Protein AF-0000000082296885 (afdb_homodimer)

Sequence (792 aa):
MKFSASTLLAILAAFSQAEAFTTPRATVQRISTTSLDITTLDEWQLLDNGSVVGSVRNHPTLADGDIITTSPLSRPDTARSNNLVATLTGSQYKLGRPMGVAGGAAPVEEPGFGRSTFVKTVGTTSLFAGGVALGVELGGIGKSEMTIPEAKIAVAFPGALSNTELMKRLEERLGPYGYGTNSLVATSLCCDEVNRPLEKALAKQYDEPFVMGGLAGFPFGGVTSFGAMAHHIPDGGSCLVVYGPHVGVDSMGSVGTVNRRGRAKGGSCCGSAAAALGKIRKGAMVPKGDGSAPPMIDSIDAQQAYVEANLAPYAERLLAADDRNIELPYALYDAQKQMMDGIVAKGASAMEGNGYIAMLGGIQINTPDGISDYFLPLSFDLRNNQGKIVKSLLWAMKFSASTLLAILAAFSQAEAFTTPRATVQRISTTSLDITTLDEWQLLDNGSVVGSVRNHPTLADGDIITTSPLSRPDTARSNNLVATLTGSQYKLGRPMGVAGGAAPVEEPGFGRSTFVKTVGTTSLFAGGVALGVELGGIGKSEMTIPEAKIAVAFPGALSNTELMKRLEERLGPYGYGTNSLVATSLCCDEVNRPLEKALAKQYDEPFVMGGLAGFPFGGVTSFGAMAHHIPDGGSCLVVYGPHVGVDSMGSVGTVNRRGRAKGGSCCGSAAAALGKIRKGAMVPKGDGSAPPMIDSIDAQQAYVEANLAPYAERLLAADDRNIELPYALYDAQKQMMDGIVAKGASAMEGNGYIAMLGGIQINTPDGISDYFLPLSFDLRNNQGKIVKSLLWA

Organism: NCBI:txid303405

Solvent-accessible surface area (backbone atoms only — not comparable to full-atom values): 43830 Å² total; per-residue (Å²): 142,80,89,86,82,87,71,92,76,76,84,75,75,75,87,63,84,73,77,80,76,78,71,79,80,71,76,72,72,74,67,74,69,67,73,67,64,54,29,25,25,31,54,25,44,81,40,91,75,25,17,40,34,17,25,29,34,60,34,95,81,49,57,67,64,38,45,36,66,50,60,31,31,67,53,49,85,42,53,86,78,34,48,69,41,41,23,67,73,65,50,62,34,29,48,54,56,57,60,72,85,77,82,80,86,65,81,76,68,74,73,68,86,59,82,71,65,71,47,67,54,73,78,71,78,66,79,70,69,78,71,76,70,75,74,73,79,70,70,91,66,87,73,82,79,76,50,58,31,56,53,38,42,54,69,76,41,70,78,48,27,42,54,68,56,44,52,52,49,49,50,66,66,35,41,87,76,63,55,36,86,42,28,35,33,32,30,16,37,38,26,52,35,82,52,45,62,59,53,50,55,46,23,72,69,46,29,62,46,30,42,37,20,24,68,56,9,35,54,57,30,25,33,58,44,46,28,50,52,33,64,56,34,14,70,67,19,27,36,40,35,42,35,24,17,55,39,11,26,12,78,86,38,44,64,36,23,27,56,44,74,64,34,90,41,54,43,65,47,42,52,61,50,50,51,39,50,51,36,46,74,70,58,71,45,56,79,65,83,70,74,68,70,74,73,78,60,56,80,56,36,36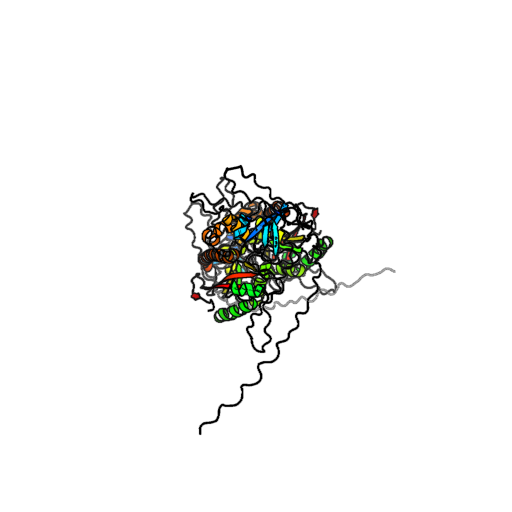,44,58,51,48,53,36,61,57,46,34,86,44,39,66,62,46,70,68,39,89,49,43,55,69,44,45,45,55,53,47,28,55,44,40,50,55,50,48,53,53,29,37,56,70,19,22,66,48,35,61,63,83,23,40,40,35,39,38,33,27,39,37,34,37,42,28,89,95,46,77,38,32,36,29,74,75,44,27,37,32,18,40,38,69,42,46,78,76,43,77,64,60,81,133,138,85,83,82,88,77,81,87,76,77,88,77,78,76,91,66,82,74,78,80,77,80,72,78,80,74,78,73,73,75,69,76,70,67,74,69,67,55,28,25,25,32,55,25,43,80,39,92,75,26,17,40,34,17,25,29,36,62,34,95,82,50,57,68,62,40,51,41,69,49,63,31,31,68,52,49,86,40,53,85,78,33,47,68,41,40,23,68,75,65,51,59,32,29,50,54,55,58,59,73,84,79,80,79,88,67,82,77,67,75,74,70,88,60,80,72,72,71,54,71,55,72,79,70,79,68,77,69,68,77,71,76,70,76,74,71,77,70,72,90,66,87,73,82,80,76,49,57,31,56,52,39,41,55,68,76,41,68,80,49,26,43,54,68,56,44,54,52,50,47,49,66,67,35,41,88,74,61,56,36,87,41,28,35,32,32,31,16,37,38,28,53,36,83,52,46,64,60,53,50,53,47,24,71,67,47,31,62,46,30,42,37,18,24,69,54,10,34,57,55,30,25,33,58,44,45,28,51,52,31,64,57,35,13,69,66,19,27,36,41,38,41,34,26,16,54,39,11,26,12,78,84,38,44,62,36,23,27,58,45,75,65,33,91,43,54,43,64,46,41,52,62,50,51,51,38,50,50,38,44,74,69,57,70,45,58,78,66,84,71,73,66,72,75,73,77,60,56,81,56,38,35,44,58,51,47,52,37,61,58,45,34,86,42,41,64,61,48,70,69,38,89,51,44,56,67,44,45,45,54,51,48,27,53,43,41,49,55,49,48,53,53,30,37,56,71,19,23,65,47,34,63,62,83,23,42,39,34,39,39,32,28,39,37,35,38,43,27,89,93,46,76,38,32,35,30,74,74,45,27,38,32,17,40,37,67,42,46,78,76,44,78,64,58,80,132

Nearest PDB structures (foldseek):
  6kfs-assembly1_A-2  TM=9.524E-01  e=2.035E-34  Phaeodactylum tricornutum
  5b5y-assembly1_A  TM=9.668E-01  e=9.102E-31  Phaeodactylum tricornutum
  5b5z-assembly1_B  TM=9.695E-01  e=5.971E-30  Phaeodactylum tricornutum
  5b60-assembly1_A-2  TM=9.592E-01  e=1.385E-25  Phaeodactylum tricornutum
  5b5x-assembly1_A-2  TM=8.358E-01  e=2.061E-12  Chlamydomonas reinhardtii

Structure (mmCIF, N/CA/C/O backbone):
data_AF-0000000082296885-model_v1
#
loop_
_entity.id
_entity.type
_entity.pdbx_description
1 polymer 'Limiting CO2-inducible protein B/C beta carbonyic anhydrase domain-containing protein'
#
loop_
_atom_site.group_PDB
_atom_site.id
_atom_site.type_symbol
_atom_site.label_atom_id
_atom_site.label_alt_id
_atom_site.label_comp_id
_atom_site.label_asym_id
_atom_site.label_entity_id
_atom_site.label_seq_id
_atom_site.pdbx_PDB_ins_code
_atom_site.Cartn_x
_atom_site.Cartn_y
_atom_site.Cartn_z
_atom_site.occupancy
_atom_site.B_iso_or_equiv
_atom_site.auth_seq_id
_atom_site.auth_comp_id
_atom_site.auth_asym_id
_atom_site.auth_atom_id
_atom_site.pdbx_PDB_model_num
ATOM 1 N N . MET A 1 1 ? -16.531 59.125 74.75 1 18.86 1 MET A N 1
ATOM 2 C CA . MET A 1 1 ? -15.195 59.188 75.375 1 18.86 1 MET A CA 1
ATOM 3 C C . MET A 1 1 ? -14.133 59.344 74.25 1 18.86 1 MET A C 1
ATOM 5 O O . MET A 1 1 ? -14.016 58.5 73.375 1 18.86 1 MET A O 1
ATOM 9 N N . LYS A 1 2 ? -13.547 60.531 74 1 19.89 2 LYS A N 1
ATOM 10 C CA . LYS A 1 2 ? -13.078 61.312 72.812 1 19.89 2 LYS A CA 1
ATOM 11 C C . LYS A 1 2 ? -11.773 60.75 72.25 1 19.89 2 LYS A C 1
ATOM 13 O O . LYS A 1 2 ? -11.648 60.562 71.062 1 19.89 2 LYS A O 1
ATOM 18 N N . PHE A 1 3 ? -10.648 60.875 73 1 20.33 3 PHE A N 1
ATOM 19 C CA . PHE A 1 3 ? -9.586 61.688 72.438 1 20.33 3 PHE A CA 1
ATOM 20 C C . PHE A 1 3 ? -8.773 60.875 71.438 1 20.33 3 PHE A C 1
ATOM 22 O O . PHE A 1 3 ? -8.938 59.656 71.312 1 20.33 3 PHE A O 1
ATOM 29 N N . SER A 1 4 ? -7.258 60.906 71.438 1 21.97 4 SER A N 1
ATOM 30 C CA . SER A 1 4 ? -6.098 61.531 70.75 1 21.97 4 SER A CA 1
ATOM 31 C C . SER A 1 4 ? -5.227 60.469 70.062 1 21.97 4 SER A C 1
ATOM 33 O O . SER A 1 4 ? -4.797 59.5 70.688 1 21.97 4 SER A O 1
ATOM 35 N N . ALA A 1 5 ? -5.25 60.25 68.688 1 25.22 5 ALA A N 1
ATOM 36 C CA . ALA A 1 5 ? -4.945 59.406 67.562 1 25.22 5 ALA A CA 1
ATOM 37 C C . ALA A 1 5 ? -3.443 59.344 67.312 1 25.22 5 ALA A C 1
ATOM 39 O O . ALA A 1 5 ? -3.012 59.188 66.188 1 25.22 5 ALA A O 1
ATOM 40 N N . SER A 1 6 ? -2.529 59.812 68.25 1 25.83 6 SER A N 1
ATOM 41 C CA . SER A 1 6 ? -1.176 60.281 68 1 25.83 6 SER A CA 1
ATOM 42 C C . SER A 1 6 ? -0.284 59.125 67.5 1 25.83 6 SER A C 1
ATOM 44 O O . SER A 1 6 ? 0.316 58.406 68.312 1 25.83 6 SER A O 1
ATOM 46 N N . THR A 1 7 ? -0.708 58.125 66.562 1 21.2 7 THR A N 1
ATOM 47 C CA . THR A 1 7 ? -0.21 56.812 66.25 1 21.2 7 THR A CA 1
ATOM 48 C C . THR A 1 7 ? 1.223 56.875 65.688 1 21.2 7 THR A C 1
ATOM 50 O O . THR A 1 7 ? 1.697 57.938 65.312 1 21.2 7 THR A O 1
ATOM 53 N N . LEU A 1 8 ? 1.857 55.906 64.688 1 20.98 8 LEU A N 1
ATOM 54 C CA . LEU A 1 8 ? 2.865 54.875 64.5 1 20.98 8 LEU A CA 1
ATOM 55 C C . LEU A 1 8 ? 3.963 55.375 63.562 1 20.98 8 LEU A C 1
ATOM 57 O O . LEU A 1 8 ? 4.316 54.688 62.594 1 20.98 8 LEU A O 1
ATOM 61 N N . LEU A 1 9 ? 4.234 56.719 63.312 1 20.3 9 LEU A N 1
ATOM 62 C CA . LEU A 1 9 ? 4.848 57.219 62.094 1 20.3 9 LEU A CA 1
ATOM 63 C C . LEU A 1 9 ? 6.344 56.938 62.062 1 20.3 9 LEU A C 1
ATOM 65 O O . LEU A 1 9 ? 6.961 56.906 61 1 20.3 9 LEU A O 1
ATOM 69 N N . ALA A 1 10 ? 7.066 56.781 63.156 1 20.98 10 ALA A N 1
ATOM 70 C CA . ALA A 1 10 ? 8.367 57.438 63.25 1 20.98 10 ALA A CA 1
ATOM 71 C C . ALA A 1 10 ? 9.43 56.656 62.469 1 20.98 10 ALA A C 1
ATOM 73 O O . ALA A 1 10 ? 10.477 57.188 62.125 1 20.98 10 ALA A O 1
ATOM 74 N N . ILE A 1 11 ? 9.383 55.344 62.125 1 20.52 11 ILE A N 1
ATOM 75 C CA . ILE A 1 11 ? 10.633 54.594 62.281 1 20.52 11 ILE A CA 1
ATOM 76 C C . ILE A 1 11 ? 11.531 54.844 61.062 1 20.52 11 ILE A C 1
ATOM 78 O O . ILE A 1 11 ? 12.484 54.094 60.844 1 20.52 11 ILE A O 1
ATOM 82 N N . LEU A 1 12 ? 11.273 55.719 60 1 20.73 12 LEU A N 1
ATOM 83 C CA . LEU A 1 12 ? 11.758 55.438 58.656 1 20.73 12 LEU A CA 1
ATOM 84 C C . LEU A 1 12 ? 13.242 55.781 58.531 1 20.73 12 LEU A C 1
ATOM 86 O O . LEU A 1 12 ? 13.836 55.594 57.469 1 20.73 12 LEU A O 1
ATOM 90 N N . ALA A 1 13 ? 13.914 56.562 59.344 1 21.05 13 ALA A N 1
ATOM 91 C CA . ALA A 1 13 ? 14.906 57.5 58.812 1 21.05 13 ALA A CA 1
ATOM 92 C C . ALA A 1 13 ? 16.203 56.781 58.5 1 21.05 13 ALA A C 1
ATOM 94 O O . ALA A 1 13 ? 16.984 57.25 57.656 1 21.05 13 ALA A O 1
ATOM 95 N N . ALA A 1 14 ? 16.688 55.812 59.25 1 21.61 14 ALA A N 1
ATOM 96 C CA . ALA A 1 14 ? 18.109 55.938 59.562 1 21.61 14 ALA A CA 1
ATOM 97 C C . ALA A 1 14 ? 18.969 55.5 58.375 1 21.61 14 ALA A C 1
ATOM 99 O O . ALA A 1 14 ? 20.156 55.812 58.312 1 21.61 14 ALA A O 1
ATOM 100 N N . PHE A 1 15 ? 18.688 54.438 57.5 1 23.14 15 PHE A N 1
ATOM 101 C CA . PHE A 1 15 ? 19.734 53.531 57.094 1 23.14 15 PHE A CA 1
ATOM 102 C C . PHE A 1 15 ? 20.562 54.094 55.969 1 23.14 15 PHE A C 1
ATOM 104 O O . PHE A 1 15 ? 20.359 53.75 54.812 1 23.14 15 PHE A O 1
ATOM 111 N N . SER A 1 16 ? 20.891 55.375 55.812 1 21.56 16 SER A N 1
ATOM 112 C CA . SER A 1 16 ? 21.328 55.938 54.562 1 21.56 16 SER A CA 1
ATOM 113 C C . SER A 1 16 ? 22.75 55.5 54.219 1 21.56 16 SER A C 1
ATOM 115 O O . SER A 1 16 ? 23.281 55.938 53.188 1 21.56 16 SER A O 1
ATOM 117 N N . GLN A 1 17 ? 23.625 55.188 55.125 1 23.73 17 GLN A N 1
ATOM 118 C CA . GLN A 1 17 ? 25 55.531 54.781 1 23.73 17 GLN A CA 1
ATOM 119 C C . GLN A 1 17 ? 25.547 54.594 53.688 1 23.73 17 GLN A C 1
ATOM 121 O O . GLN A 1 17 ? 25.828 53.438 53.969 1 23.73 17 GLN A O 1
ATOM 126 N N . ALA A 1 18 ? 25.078 54.469 52.531 1 22.27 18 ALA A N 1
ATOM 127 C CA . ALA A 1 18 ? 25.453 53.5 51.5 1 22.27 18 ALA A CA 1
ATOM 128 C C . ALA A 1 18 ? 26.875 53.75 50.969 1 22.27 18 ALA A C 1
ATOM 130 O O . ALA A 1 18 ? 27.156 54.781 50.375 1 22.27 18 ALA A O 1
ATOM 131 N N . GLU A 1 19 ? 27.891 53.438 51.719 1 22.36 19 GLU A N 1
ATOM 132 C CA . GLU A 1 19 ? 29.281 53.656 51.344 1 22.36 19 GLU A CA 1
ATOM 133 C C . GLU A 1 19 ? 29.562 53.125 49.938 1 22.36 19 GLU A C 1
ATOM 135 O O . GLU A 1 19 ? 29.047 52.094 49.562 1 22.36 19 GLU A O 1
ATOM 140 N N . ALA A 1 20 ? 30.094 53.938 49.062 1 24.02 20 ALA A N 1
ATOM 141 C CA . ALA A 1 20 ? 30.422 53.906 47.625 1 24.02 20 ALA A CA 1
ATOM 142 C C . ALA A 1 20 ? 31.516 52.906 47.312 1 24.02 20 ALA A C 1
ATOM 144 O O . ALA A 1 20 ? 32.656 53.062 47.75 1 24.02 20 ALA A O 1
ATOM 145 N N . PHE A 1 21 ? 31.406 51.625 47.625 1 24.3 21 PHE A N 1
ATOM 146 C CA . PHE A 1 21 ? 32.469 50.656 47.406 1 24.3 21 PHE A CA 1
ATOM 147 C C . PHE A 1 21 ? 33.031 50.781 46 1 24.3 21 PHE A C 1
ATOM 149 O O . PHE A 1 21 ? 32.281 50.875 45.031 1 24.3 21 PHE A O 1
ATOM 156 N N . THR A 1 22 ? 34.156 51.375 45.844 1 24.72 22 THR A N 1
ATOM 157 C CA . THR A 1 22 ? 34.938 51.688 44.625 1 24.72 22 THR A CA 1
ATOM 158 C C . THR A 1 22 ? 35.281 50.375 43.875 1 24.72 22 THR A C 1
ATOM 160 O O . THR A 1 22 ? 35.906 49.5 44.438 1 24.72 22 THR A O 1
ATOM 163 N N . THR A 1 23 ? 34.5 49.781 43.156 1 24.16 23 THR A N 1
ATOM 164 C CA . THR A 1 23 ? 34.625 48.5 42.469 1 24.16 23 THR A CA 1
ATOM 165 C C . THR A 1 23 ? 35.844 48.5 41.562 1 24.16 23 THR A C 1
ATOM 167 O O . THR A 1 23 ? 36.031 49.438 40.781 1 24.16 23 THR A O 1
ATOM 170 N N . PRO A 1 24 ? 36.938 47.875 41.906 1 27.69 24 PRO A N 1
ATOM 171 C CA . PRO A 1 24 ? 38.156 47.875 41.062 1 27.69 24 PRO A CA 1
ATOM 172 C C . PRO A 1 24 ? 37.875 47.625 39.594 1 27.69 24 PRO A C 1
ATOM 174 O O . PRO A 1 24 ? 36.906 46.938 39.25 1 27.69 24 PRO A O 1
ATOM 177 N N . ARG A 1 25 ? 38.312 48.438 38.719 1 28.8 25 ARG A N 1
ATOM 178 C CA . ARG A 1 25 ? 38.156 48.438 37.25 1 28.8 25 ARG A CA 1
ATOM 179 C C . ARG A 1 25 ? 38.719 47.156 36.656 1 28.8 25 ARG A C 1
ATOM 181 O O . ARG A 1 25 ? 39.938 46.938 36.688 1 28.8 25 ARG A O 1
ATOM 188 N N . ALA A 1 26 ? 38.281 46.031 36.938 1 27.31 26 ALA A N 1
ATOM 189 C CA . ALA A 1 26 ? 38.812 44.844 36.312 1 27.31 26 ALA A CA 1
ATOM 190 C C . ALA A 1 26 ? 39.031 45.062 34.812 1 27.31 26 ALA A C 1
ATOM 192 O O . ALA A 1 26 ? 38.188 45.625 34.125 1 27.31 26 ALA A O 1
ATOM 193 N N . THR A 1 27 ? 40.219 45.312 34.406 1 26.47 27 THR A N 1
ATOM 194 C CA . THR A 1 27 ? 40.656 45.406 33.031 1 26.47 27 THR A CA 1
ATOM 195 C C . THR A 1 27 ? 40.062 44.25 32.219 1 26.47 27 THR A C 1
ATOM 197 O O . THR A 1 27 ? 40.344 43.094 32.469 1 26.47 27 THR A O 1
ATOM 200 N N . VAL A 1 28 ? 38.906 44.312 31.797 1 25.75 28 VAL A N 1
ATOM 201 C CA . VAL A 1 28 ? 38.312 43.312 30.891 1 25.75 28 VAL A CA 1
ATOM 202 C C . VAL A 1 28 ? 39.219 43.094 29.688 1 25.75 28 VAL A C 1
ATOM 204 O O . VAL A 1 28 ? 39.438 44.031 28.891 1 25.75 28 VAL A O 1
ATOM 207 N N . GLN A 1 29 ? 40.281 42.438 29.859 1 26.44 29 GLN A N 1
ATOM 208 C CA . GLN A 1 29 ? 41 42.031 28.641 1 26.44 29 GLN A CA 1
ATOM 209 C C . GLN A 1 29 ? 40.031 41.625 27.547 1 26.44 29 GLN A C 1
ATOM 211 O O . GLN A 1 29 ? 39.125 40.812 27.781 1 26.44 29 GLN A O 1
ATOM 216 N N . ARG A 1 30 ? 39.812 42.5 26.609 1 26.69 30 ARG A N 1
ATOM 217 C CA . ARG A 1 30 ? 39.062 42.281 25.375 1 26.69 30 ARG A CA 1
ATOM 218 C C . ARG A 1 30 ? 39.438 40.938 24.75 1 26.69 30 ARG A C 1
ATOM 220 O O . ARG A 1 30 ? 40.562 40.688 24.359 1 26.69 30 ARG A O 1
ATOM 227 N N . ILE A 1 31 ? 39.062 39.875 25.375 1 26.08 31 ILE A N 1
ATOM 228 C CA . ILE A 1 31 ? 39.188 38.625 24.609 1 26.08 31 ILE A CA 1
ATOM 229 C C . ILE A 1 31 ? 38.844 38.906 23.141 1 26.08 31 ILE A C 1
ATOM 231 O O . ILE A 1 31 ? 37.812 39.5 22.844 1 26.08 31 ILE A O 1
ATOM 235 N N . SER A 1 32 ? 39.906 39.156 22.344 1 26.06 32 SER A N 1
ATOM 236 C CA . SER A 1 32 ? 39.719 39.188 20.906 1 26.06 32 SER A CA 1
ATOM 237 C C . SER A 1 32 ? 38.656 38.188 20.453 1 26.06 32 SER A C 1
ATOM 239 O O . SER A 1 32 ? 38.719 37 20.766 1 26.06 32 SER A O 1
ATOM 241 N N . THR A 1 33 ? 37.469 38.562 20.594 1 28.23 33 THR A N 1
ATOM 242 C CA . THR A 1 33 ? 36.375 37.844 19.953 1 28.23 33 THR A CA 1
ATOM 243 C C . THR A 1 33 ? 36.812 37.281 18.594 1 28.23 33 THR A C 1
ATOM 245 O O . THR A 1 33 ? 37.062 38.062 17.656 1 28.23 33 THR A O 1
ATOM 248 N N . THR A 1 34 ? 37.719 36.375 18.609 1 30.42 34 THR A N 1
ATOM 249 C CA . THR A 1 34 ? 37.812 35.656 17.344 1 30.42 34 THR A CA 1
ATOM 250 C C . THR A 1 34 ? 36.5 35.656 16.609 1 30.42 34 THR A C 1
ATOM 252 O O . THR A 1 34 ? 35.469 35.312 17.172 1 30.42 34 THR A O 1
ATOM 255 N N . SER A 1 35 ? 36.344 36.594 15.742 1 33.22 35 SER A N 1
ATOM 256 C CA . SER A 1 35 ? 35.219 36.688 14.812 1 33.22 35 SER A CA 1
ATOM 257 C C . SER A 1 35 ? 34.656 35.312 14.508 1 33.22 35 SER A C 1
ATOM 259 O O . SER A 1 35 ? 35.312 34.469 13.875 1 33.22 35 SER A O 1
ATOM 261 N N . LEU A 1 36 ? 34.281 34.562 15.359 1 40.53 36 LEU A N 1
ATOM 262 C CA . LEU A 1 36 ? 33.5 33.406 15.016 1 40.53 36 LEU A CA 1
ATOM 263 C C . LEU A 1 36 ? 32.781 33.594 13.68 1 40.53 36 LEU A C 1
ATOM 265 O O . LEU A 1 36 ? 32.031 34.531 13.508 1 40.53 36 LEU A O 1
ATOM 269 N N . ASP A 1 37 ? 33.438 33.281 12.664 1 54.06 37 ASP A N 1
ATOM 270 C CA . ASP A 1 37 ? 32.969 33.344 11.289 1 54.06 37 ASP A CA 1
ATOM 271 C C . ASP A 1 37 ? 31.5 32.938 11.195 1 54.06 37 ASP A C 1
ATOM 273 O O . ASP A 1 37 ? 31.109 31.828 11.555 1 54.06 37 ASP A O 1
ATOM 277 N N . ILE A 1 38 ? 30.688 33.844 11.398 1 67.94 38 ILE A N 1
ATOM 278 C CA . ILE A 1 38 ? 29.25 33.688 11.219 1 67.94 38 ILE A CA 1
ATOM 279 C C . ILE A 1 38 ? 28.953 32.969 9.898 1 67.94 38 ILE A C 1
ATOM 281 O O . ILE A 1 38 ? 29.531 33.312 8.867 1 67.94 38 ILE A O 1
ATOM 285 N N . THR A 1 39 ? 28.297 31.875 10.062 1 77.38 39 THR A N 1
ATOM 286 C CA . THR A 1 39 ? 27.859 31.156 8.867 1 77.38 39 THR A CA 1
ATOM 287 C C . THR A 1 39 ? 27.094 32.094 7.93 1 77.38 39 THR A C 1
ATOM 289 O O . THR A 1 39 ? 26.234 32.844 8.367 1 77.38 39 THR A O 1
ATOM 292 N N . THR A 1 40 ? 27.547 32.156 6.715 1 81.44 40 THR A N 1
ATOM 293 C CA . THR A 1 40 ? 26.828 32.875 5.684 1 81.44 40 THR A CA 1
ATOM 294 C C . THR A 1 40 ? 25.875 31.969 4.922 1 81.44 40 THR A C 1
ATOM 296 O O . THR A 1 40 ? 26.234 30.844 4.582 1 81.44 40 THR A O 1
ATOM 299 N N . LEU A 1 41 ? 24.703 32.5 4.824 1 81.12 41 LEU A N 1
ATOM 300 C CA . LEU A 1 41 ? 23.75 31.844 3.945 1 81.12 41 LEU A CA 1
ATOM 301 C C . LEU A 1 41 ? 23.656 32.562 2.602 1 81.12 41 LEU A C 1
ATOM 303 O O . LEU A 1 41 ? 23.172 33.688 2.523 1 81.12 41 LEU A O 1
ATOM 307 N N . ASP A 1 42 ? 24.188 31.891 1.592 1 78.81 42 ASP A N 1
ATOM 308 C CA . ASP A 1 42 ? 24.078 32.406 0.231 1 78.81 42 ASP A CA 1
ATOM 309 C C . ASP A 1 42 ? 22.875 31.812 -0.491 1 78.81 42 ASP A C 1
ATOM 311 O O . ASP A 1 42 ? 22.375 30.75 -0.104 1 78.81 42 ASP A O 1
ATOM 315 N N . GLU A 1 43 ? 22.453 32.625 -1.54 1 75 43 GLU A N 1
ATOM 316 C CA . GLU A 1 43 ? 21.297 32.219 -2.33 1 75 43 GLU A CA 1
ATOM 317 C C . GLU A 1 43 ? 20.125 31.844 -1.435 1 75 43 GLU A C 1
ATOM 319 O O . GLU A 1 43 ? 19.5 30.781 -1.603 1 75 43 GLU A O 1
ATOM 324 N N . TRP A 1 44 ? 20 32.781 -0.425 1 77 44 TRP A N 1
ATOM 325 C CA . TRP A 1 44 ? 19.031 32.469 0.625 1 77 44 TRP A CA 1
ATOM 326 C C . TRP A 1 44 ? 17.625 32.938 0.238 1 77 44 TRP A C 1
ATOM 328 O O . TRP A 1 44 ? 17.469 33.812 -0.617 1 77 44 TRP A O 1
ATOM 338 N N . GLN A 1 45 ? 16.719 32.188 0.794 1 73.56 45 GLN A N 1
ATOM 339 C CA . GLN A 1 45 ? 15.312 32.531 0.68 1 73.56 45 GLN A CA 1
ATOM 340 C C . GLN A 1 45 ? 14.625 32.5 2.043 1 73.56 45 GLN A C 1
ATOM 342 O O . GLN A 1 45 ? 14.883 31.625 2.85 1 73.56 45 GLN A O 1
ATOM 347 N N . LEU A 1 46 ? 13.992 33.594 2.279 1 73.44 46 LEU A N 1
ATOM 348 C CA . LEU A 1 46 ? 13.164 33.656 3.479 1 73.44 46 LEU A CA 1
ATOM 349 C C . LEU A 1 46 ? 11.867 32.844 3.283 1 73.44 46 LEU A C 1
ATOM 351 O O . LEU A 1 46 ? 11.133 33.094 2.326 1 73.44 46 LEU A O 1
ATOM 355 N N . LEU A 1 47 ? 11.766 32 4.262 1 64.5 47 LEU A N 1
ATOM 356 C CA . LEU A 1 47 ? 10.586 31.141 4.211 1 64.5 47 LEU A CA 1
ATOM 357 C C . LEU A 1 47 ? 9.43 31.781 4.984 1 64.5 47 LEU A C 1
ATOM 359 O O . LEU A 1 47 ? 9.648 32.625 5.859 1 64.5 47 LEU A O 1
ATOM 363 N N . ASP A 1 48 ? 8.297 31.406 4.68 1 57.22 48 ASP A N 1
ATOM 364 C CA . ASP A 1 48 ? 7.117 32.031 5.266 1 57.22 48 ASP A CA 1
ATOM 365 C C . ASP A 1 48 ? 7.086 31.828 6.777 1 57.22 48 ASP A C 1
ATOM 367 O O . ASP A 1 48 ? 6.551 32.656 7.512 1 57.22 48 ASP A O 1
ATOM 371 N N . ASN A 1 49 ? 7.812 30.859 7.219 1 54.72 49 ASN A N 1
ATOM 372 C CA . ASN A 1 49 ? 7.836 30.625 8.656 1 54.72 49 ASN A CA 1
ATOM 373 C C . ASN A 1 49 ? 8.914 31.453 9.344 1 54.72 49 ASN A C 1
ATOM 375 O O . ASN A 1 49 ? 9.172 31.281 10.539 1 54.72 49 ASN A O 1
ATOM 379 N N . GLY A 1 50 ? 9.508 32.094 8.594 1 65.31 50 GLY A N 1
ATOM 380 C CA . GLY A 1 50 ? 10.523 33 9.133 1 65.31 50 GLY A CA 1
ATOM 381 C C . GLY A 1 50 ? 11.914 32.375 9.141 1 65.31 50 GLY A C 1
ATOM 382 O O . GLY A 1 50 ? 12.875 33.031 9.57 1 65.31 50 GLY A O 1
ATOM 383 N N . SER A 1 51 ? 11.914 31.219 8.641 1 74.62 51 SER A N 1
ATOM 384 C CA . SER A 1 51 ? 13.234 30.594 8.539 1 74.62 51 SER A CA 1
ATOM 385 C C . SER A 1 51 ? 13.938 31 7.25 1 74.62 51 SER A C 1
ATOM 387 O O . SER A 1 51 ? 13.297 31.453 6.301 1 74.62 51 SER A O 1
ATOM 389 N N . VAL A 1 52 ? 15.203 30.797 7.219 1 76.5 52 VAL A N 1
ATOM 390 C CA . VAL A 1 52 ? 15.984 31.078 6.023 1 76.5 52 VAL A CA 1
ATOM 391 C C . VAL A 1 52 ? 16.641 29.781 5.531 1 76.5 52 VAL A C 1
ATOM 393 O O . VAL A 1 52 ? 17.219 29.047 6.32 1 76.5 52 VAL A O 1
ATOM 396 N N . VAL A 1 53 ? 16.297 29.547 4.289 1 78.88 53 VAL A N 1
ATOM 397 C CA . VAL A 1 53 ? 17.047 28.484 3.629 1 78.88 53 VAL A CA 1
ATOM 398 C C . VAL A 1 53 ? 18.141 29.078 2.752 1 78.88 53 VAL A C 1
ATOM 400 O O . VAL A 1 53 ? 17.938 30.109 2.096 1 78.88 53 VAL A O 1
ATOM 403 N N . GLY A 1 54 ? 19.312 28.469 2.867 1 75.12 54 GLY A N 1
ATOM 404 C CA . GLY A 1 54 ? 20.406 28.969 2.064 1 75.12 54 GLY A CA 1
ATOM 405 C C . GLY A 1 54 ? 21.625 28.047 2.076 1 75.12 54 GLY A C 1
ATOM 406 O O . GLY A 1 54 ? 21.656 27.078 2.838 1 75.12 54 GLY A O 1
ATOM 407 N N . SER A 1 55 ? 22.469 28.328 1.172 1 77.19 55 SER A N 1
ATOM 408 C CA . SER A 1 55 ? 23.75 27.625 1.087 1 77.19 55 SER A CA 1
ATOM 409 C C . SER A 1 55 ? 24.75 28.172 2.1 1 77.19 55 SER A C 1
ATOM 411 O O . SER A 1 55 ? 24.984 29.391 2.158 1 77.19 55 SER A O 1
ATOM 413 N N . VAL A 1 56 ? 25.328 27.25 2.781 1 77.19 56 VAL A N 1
ATOM 414 C CA . VAL A 1 56 ? 26.188 27.641 3.895 1 77.19 56 VAL A CA 1
ATOM 415 C C . VAL A 1 56 ? 27.594 27.938 3.377 1 77.19 56 VAL A C 1
ATOM 417 O O . VAL A 1 56 ? 28.094 27.25 2.486 1 77.19 56 VAL A O 1
ATOM 420 N N . ARG A 1 57 ? 28.109 29.016 3.889 1 78.75 57 ARG A N 1
ATOM 421 C CA . ARG A 1 57 ? 29.516 29.328 3.748 1 78.75 57 ARG A CA 1
ATOM 422 C C . ARG A 1 57 ? 30.156 29.656 5.102 1 78.75 57 ARG A C 1
ATOM 424 O O . ARG A 1 57 ? 29.562 30.391 5.902 1 78.75 57 ARG A O 1
ATOM 431 N N . ASN A 1 58 ? 31.312 29 5.414 1 74.62 58 ASN A N 1
ATOM 432 C CA . ASN A 1 58 ? 32.125 29.25 6.609 1 74.62 58 ASN A CA 1
ATOM 433 C C . ASN A 1 58 ? 31.422 28.734 7.867 1 74.62 58 ASN A C 1
ATOM 435 O O . ASN A 1 58 ? 31.406 29.406 8.898 1 74.62 58 ASN A O 1
ATOM 439 N N . HIS A 1 59 ? 30.656 27.625 7.57 1 72.12 59 HIS A N 1
ATOM 440 C CA . HIS A 1 59 ? 30.094 26.969 8.742 1 72.12 59 HIS A CA 1
ATOM 441 C C . HIS A 1 59 ? 31.125 26.109 9.445 1 72.12 59 HIS A C 1
ATOM 443 O O . HIS A 1 59 ? 31.922 25.438 8.789 1 72.12 59 HIS A O 1
ATOM 449 N N . PRO A 1 60 ? 31.078 26.109 10.742 1 68.5 60 PRO A N 1
ATOM 450 C CA . PRO A 1 60 ? 32.125 25.391 11.461 1 68.5 60 PRO A CA 1
ATOM 451 C C . PRO A 1 60 ? 32.125 23.891 11.211 1 68.5 60 PRO A C 1
ATOM 453 O O . PRO A 1 60 ? 33.156 23.234 11.25 1 68.5 60 PRO A O 1
ATOM 456 N N . THR A 1 61 ? 30.984 23.453 10.898 1 65.56 61 THR A N 1
ATOM 457 C CA . THR A 1 61 ? 30.906 22.016 10.789 1 65.56 61 THR A CA 1
ATOM 458 C C . THR A 1 61 ? 30.312 21.594 9.445 1 65.56 61 THR A C 1
ATOM 460 O O . THR A 1 61 ? 30.375 20.422 9.07 1 65.56 61 THR A O 1
ATOM 463 N N . LEU A 1 62 ? 29.672 22.531 8.852 1 66.12 62 LEU A N 1
ATOM 464 C CA . LEU A 1 62 ? 29.078 22.234 7.555 1 66.12 62 LEU A CA 1
ATOM 465 C C . LEU A 1 62 ? 30.016 22.641 6.422 1 66.12 62 LEU A C 1
ATOM 467 O O . LEU A 1 62 ? 30.812 23.562 6.57 1 66.12 62 LEU A O 1
ATOM 471 N N . ALA A 1 63 ? 29.906 21.859 5.387 1 68.69 63 ALA A N 1
ATOM 472 C CA . ALA A 1 63 ? 30.703 22.219 4.215 1 68.69 63 ALA A CA 1
ATOM 473 C C . ALA A 1 63 ? 30.094 23.422 3.5 1 68.69 63 ALA A C 1
ATOM 475 O O . ALA A 1 63 ? 28.875 23.594 3.477 1 68.69 63 ALA A O 1
ATOM 476 N N . ASP A 1 64 ? 30.969 24.141 2.947 1 72.69 64 ASP A N 1
ATOM 477 C CA . ASP A 1 64 ? 30.484 25.234 2.107 1 72.69 64 ASP A CA 1
ATOM 478 C C . ASP A 1 64 ? 29.656 24.703 0.948 1 72.69 64 ASP A C 1
ATOM 480 O O . ASP A 1 64 ? 30.016 23.719 0.299 1 72.69 64 ASP A O 1
ATOM 484 N N . GLY A 1 65 ? 28.438 25.297 0.795 1 70.88 65 GLY A N 1
ATOM 485 C CA . GLY A 1 65 ? 27.531 24.859 -0.248 1 70.88 65 GLY A CA 1
ATOM 486 C C . GLY A 1 65 ? 26.375 24.016 0.278 1 70.88 65 GLY A C 1
ATOM 487 O O . GLY A 1 65 ? 25.391 23.797 -0.427 1 70.88 65 GLY A O 1
ATOM 488 N N . ASP A 1 66 ? 26.594 23.656 1.41 1 69.31 66 ASP A N 1
ATOM 489 C CA . ASP A 1 66 ? 25.484 22.906 2.006 1 69.31 66 ASP A CA 1
ATOM 490 C C . ASP A 1 66 ? 24.25 23.812 2.172 1 69.31 66 ASP A C 1
ATOM 492 O O . ASP A 1 66 ? 24.391 24.984 2.488 1 69.31 66 ASP A O 1
ATOM 496 N N . ILE A 1 67 ? 23.156 23.203 1.789 1 69.19 67 ILE A N 1
ATOM 497 C CA . ILE A 1 67 ? 21.922 23.969 1.968 1 69.19 67 ILE A CA 1
ATOM 498 C C . ILE A 1 67 ? 21.328 23.656 3.34 1 69.19 67 ILE A C 1
ATOM 500 O O . ILE A 1 67 ? 21.156 22.5 3.709 1 69.19 67 ILE A O 1
ATOM 504 N N . ILE A 1 68 ? 21.094 24.859 4.094 1 71.75 68 ILE A N 1
ATOM 505 C CA . ILE A 1 68 ? 20.469 24.672 5.402 1 71.75 68 ILE A CA 1
ATOM 506 C C . ILE A 1 68 ? 19.203 25.547 5.492 1 71.75 68 ILE A C 1
ATOM 508 O O . ILE A 1 68 ? 19.047 26.5 4.73 1 71.75 68 ILE A O 1
ATOM 512 N N . THR A 1 69 ? 18.328 25.031 6.324 1 72.62 69 THR A N 1
ATOM 513 C CA . THR A 1 69 ? 17.203 25.859 6.762 1 72.62 69 THR A CA 1
ATOM 514 C C . THR A 1 69 ? 17.328 26.203 8.242 1 72.62 69 THR A C 1
ATOM 516 O O . THR A 1 69 ? 17.5 25.312 9.078 1 72.62 69 THR A O 1
ATOM 519 N N . THR A 1 70 ? 17.312 27.422 8.469 1 71.38 70 THR A N 1
ATOM 520 C CA . THR A 1 70 ? 17.422 27.891 9.844 1 71.38 70 THR A CA 1
ATOM 521 C C . THR A 1 70 ? 16.109 27.703 10.594 1 71.38 70 THR A C 1
ATOM 523 O O . THR A 1 70 ? 15.07 27.469 9.984 1 71.38 70 THR A O 1
ATOM 526 N N . SER A 1 71 ? 16.188 27.781 11.977 1 66.81 71 SER A N 1
ATOM 527 C CA . SER A 1 71 ? 14.977 28.109 12.719 1 66.81 71 SER A CA 1
ATOM 528 C C . SER A 1 71 ? 14.461 29.5 12.352 1 66.81 71 SER A C 1
ATOM 530 O O . SER A 1 71 ? 15.164 30.281 11.711 1 66.81 71 SER A O 1
ATOM 532 N N . PRO A 1 72 ? 13.258 29.766 12.688 1 69.25 72 PRO A N 1
ATOM 533 C CA . PRO A 1 72 ? 12.727 31.078 12.312 1 69.25 72 PRO A CA 1
ATOM 534 C C . PRO A 1 72 ? 13.562 32.25 12.859 1 69.25 72 PRO A C 1
ATOM 536 O O . PRO A 1 72 ? 14.055 32.156 13.992 1 69.25 72 PRO A O 1
ATOM 539 N N . LEU A 1 73 ? 13.586 33.156 12.109 1 76 73 LEU A N 1
ATOM 540 C CA . LEU A 1 73 ? 14.289 34.375 12.508 1 76 73 LEU A CA 1
ATOM 541 C C . LEU A 1 73 ? 13.531 35.125 13.594 1 76 73 LEU A C 1
ATOM 543 O O . LEU A 1 73 ? 12.297 35.094 13.617 1 76 73 LEU A O 1
ATOM 547 N N . SER A 1 74 ? 14.203 35.719 14.516 1 71.69 74 SER A N 1
ATOM 548 C CA . SER A 1 74 ? 13.617 36.562 15.523 1 71.69 74 SER A CA 1
ATOM 549 C C . SER A 1 74 ? 12.938 37.781 14.891 1 71.69 74 SER A C 1
ATOM 551 O O . SER A 1 74 ? 11.93 38.281 15.398 1 71.69 74 SER A O 1
ATOM 553 N N . ARG A 1 75 ? 13.469 38.188 13.742 1 70.88 75 ARG A N 1
ATOM 554 C CA . ARG A 1 75 ? 12.922 39.281 12.961 1 70.88 75 ARG A CA 1
ATOM 555 C C . ARG A 1 75 ? 12.984 39 11.469 1 70.88 75 ARG A C 1
ATOM 557 O O . ARG A 1 75 ? 13.859 39.5 10.766 1 70.88 75 ARG A O 1
ATOM 564 N N . PRO A 1 76 ? 12 38.188 11.047 1 75.06 76 PRO A N 1
ATOM 565 C CA . PRO A 1 76 ? 12.031 37.812 9.625 1 75.06 76 PRO A CA 1
ATOM 566 C C . PRO A 1 76 ? 11.836 39 8.703 1 75.06 76 PRO A C 1
ATOM 568 O O . PRO A 1 76 ? 12.305 39 7.562 1 75.06 76 PRO A O 1
ATOM 571 N N . ASP A 1 77 ? 11.203 40.031 9.172 1 69.94 77 ASP A N 1
ATOM 572 C CA . ASP A 1 77 ? 10.93 41.219 8.398 1 69.94 77 ASP A CA 1
ATOM 573 C C . ASP A 1 77 ? 12.219 41.969 8.047 1 69.94 77 ASP A C 1
ATOM 575 O O . ASP A 1 77 ? 12.266 42.719 7.078 1 69.94 77 ASP A O 1
ATOM 579 N N . THR A 1 78 ? 13.297 41.656 8.734 1 66.69 78 THR A N 1
ATOM 580 C CA . THR A 1 78 ? 14.523 42.438 8.539 1 66.69 78 THR A CA 1
ATOM 581 C C . THR A 1 78 ? 15.508 41.656 7.66 1 66.69 78 THR A C 1
ATOM 583 O O . THR A 1 78 ? 16.594 42.156 7.344 1 66.69 78 THR A O 1
ATOM 586 N N . ALA A 1 79 ? 15.094 40.469 7.254 1 74.25 79 ALA A N 1
ATOM 587 C CA . ALA A 1 79 ? 16.047 39.594 6.578 1 74.25 79 ALA A CA 1
ATOM 588 C C . ALA A 1 79 ? 16.5 40.188 5.254 1 74.25 79 ALA A C 1
ATOM 590 O O . ALA A 1 79 ? 17.641 39.969 4.832 1 74.25 79 ALA A O 1
ATOM 591 N N . ARG A 1 80 ? 15.672 40.938 4.691 1 71.88 80 ARG A N 1
ATOM 592 C CA . ARG A 1 80 ? 16 41.5 3.393 1 71.88 80 ARG A CA 1
ATOM 593 C C . ARG A 1 80 ? 16.812 42.781 3.549 1 71.88 80 ARG A C 1
ATOM 595 O O . ARG A 1 80 ? 17.453 43.25 2.6 1 71.88 80 ARG A O 1
ATOM 602 N N . SER A 1 81 ? 16.719 43.344 4.688 1 66 81 SER A N 1
ATOM 603 C CA . SER A 1 81 ? 17.359 44.625 4.875 1 66 81 SER A CA 1
ATOM 604 C C . SER A 1 81 ? 18.625 44.5 5.723 1 66 81 SER A C 1
ATOM 606 O O . SER A 1 81 ? 19.484 45.375 5.707 1 66 81 SER A O 1
ATOM 608 N N . ASN A 1 82 ? 18.766 43.406 6.438 1 66.69 82 ASN A N 1
ATOM 609 C CA . ASN A 1 82 ? 19.891 43.188 7.34 1 66.69 82 ASN A CA 1
ATOM 610 C C . ASN A 1 82 ? 20.688 41.938 6.949 1 66.69 82 ASN A C 1
ATOM 612 O O . ASN A 1 82 ? 20.109 40.875 6.719 1 66.69 82 ASN A O 1
ATOM 616 N N . ASN A 1 83 ? 21.953 42.125 6.809 1 74.31 83 ASN A N 1
ATOM 617 C CA . ASN A 1 83 ? 22.812 41.031 6.406 1 74.31 83 ASN A CA 1
ATOM 618 C C . ASN A 1 83 ? 23.078 40.062 7.559 1 74.31 83 ASN A C 1
ATOM 620 O O . ASN A 1 83 ? 23.578 38.969 7.348 1 74.31 83 ASN A O 1
ATOM 624 N N . LEU A 1 84 ? 22.891 40.531 8.688 1 79.56 84 LEU A N 1
ATOM 625 C CA . LEU A 1 84 ? 23.062 39.656 9.859 1 79.56 84 LEU A CA 1
ATOM 626 C C . LEU A 1 84 ? 21.719 39.344 10.508 1 79.56 84 LEU A C 1
ATOM 628 O O . LEU A 1 84 ? 20.969 40.281 10.875 1 79.56 84 LEU A O 1
ATOM 632 N N . VAL A 1 85 ? 21.281 38.031 10.492 1 80.44 85 VAL A N 1
ATOM 633 C CA . VAL A 1 85 ? 20 37.625 11.055 1 80.44 85 VAL A CA 1
ATOM 634 C C . VAL A 1 85 ? 20.219 36.656 12.203 1 80.44 85 VAL A C 1
ATOM 636 O O . VAL A 1 85 ? 21.234 35.938 12.242 1 80.44 85 VAL A O 1
ATOM 639 N N . ALA A 1 86 ? 19.297 36.75 13.141 1 77.5 86 ALA A N 1
ATOM 640 C CA . ALA A 1 86 ? 19.297 35.812 14.266 1 77.5 86 ALA A CA 1
ATOM 641 C C . ALA A 1 86 ? 18.016 35 14.297 1 77.5 86 ALA A C 1
ATOM 643 O O . ALA A 1 86 ? 16.938 35.5 13.953 1 77.5 86 ALA A O 1
ATOM 644 N N . THR A 1 87 ? 18.234 33.844 14.531 1 75.06 87 THR A N 1
ATOM 645 C CA . THR A 1 87 ? 17.062 32.969 14.688 1 75.06 87 THR A CA 1
ATOM 646 C C . THR A 1 87 ? 16.484 33.094 16.094 1 75.06 87 THR A C 1
ATOM 648 O O . THR A 1 87 ? 17.141 33.625 17 1 75.06 87 THR A O 1
ATOM 651 N N . LEU A 1 88 ? 15.289 32.656 16.234 1 68.88 88 LEU A N 1
ATOM 652 C CA . LEU A 1 88 ? 14.625 32.625 17.531 1 68.88 88 LEU A CA 1
ATOM 653 C C . LEU A 1 88 ? 15.391 31.766 18.531 1 68.88 88 LEU A C 1
ATOM 655 O O . LEU A 1 88 ? 15.32 32 19.734 1 68.88 88 LEU A O 1
ATOM 659 N N . THR A 1 89 ? 16.219 30.922 17.969 1 64.12 89 THR A N 1
ATOM 660 C CA . THR A 1 89 ? 16.984 30.016 18.828 1 64.12 89 THR A CA 1
ATOM 661 C C . THR A 1 89 ? 18.359 30.609 19.141 1 64.12 89 THR A C 1
ATOM 663 O O . THR A 1 89 ? 19.156 29.984 19.844 1 64.12 89 THR A O 1
ATOM 666 N N . GLY A 1 90 ? 18.656 31.688 18.594 1 65.5 90 GLY A N 1
ATOM 667 C CA . GLY A 1 90 ? 19.859 32.406 18.969 1 65.5 90 GLY A CA 1
ATOM 668 C C . GLY A 1 90 ? 20.984 32.25 17.969 1 65.5 90 GLY A C 1
ATOM 669 O O . GLY A 1 90 ? 22.062 32.844 18.141 1 65.5 90 GLY A O 1
ATOM 670 N N . SER A 1 91 ? 20.734 31.406 17 1 72.31 91 SER A N 1
ATOM 671 C CA . SER A 1 91 ? 21.766 31.281 15.977 1 72.31 91 SER A CA 1
ATOM 672 C C . SER A 1 91 ? 21.859 32.531 15.117 1 72.31 91 SER A C 1
ATOM 674 O O . SER A 1 91 ? 20.828 33.125 14.773 1 72.31 91 SER A O 1
ATOM 676 N N . GLN A 1 92 ? 23.109 32.875 14.781 1 77.12 92 GLN A N 1
ATOM 677 C CA . GLN A 1 92 ? 23.312 34.062 13.922 1 77.12 92 GLN A CA 1
ATOM 678 C C . GLN A 1 92 ? 23.859 33.625 12.555 1 77.12 92 GLN A C 1
ATOM 680 O O . GLN A 1 92 ? 24.672 32.719 12.453 1 77.12 92 GLN A O 1
ATOM 685 N N . TYR A 1 93 ? 23.141 34.156 11.609 1 80.25 93 TYR A N 1
ATOM 686 C CA . TYR A 1 93 ? 23.594 33.938 10.242 1 80.25 93 TYR A CA 1
ATOM 687 C C . TYR A 1 93 ? 23.812 35.281 9.531 1 80.25 93 TYR A C 1
ATOM 689 O O . TYR A 1 93 ? 23.078 36.25 9.758 1 80.25 93 TYR A O 1
ATOM 697 N N . LYS A 1 94 ? 24.859 35.344 8.672 1 81.25 94 LYS A N 1
ATOM 698 C CA . LYS A 1 94 ? 25 36.406 7.68 1 81.25 94 LYS A CA 1
ATOM 699 C C . LYS A 1 94 ? 24.297 36.031 6.371 1 81.25 94 LYS A C 1
ATOM 701 O O . LYS A 1 94 ? 24.531 34.938 5.828 1 81.25 94 LYS A O 1
ATOM 706 N N . LEU A 1 95 ? 23.391 36.812 5.957 1 81.19 95 LEU A N 1
ATOM 707 C CA . LEU A 1 95 ? 22.719 36.594 4.688 1 81.19 95 LEU A CA 1
ATOM 708 C C . LEU A 1 95 ? 23.516 37.188 3.531 1 81.19 95 LEU A C 1
ATOM 710 O O . LEU A 1 95 ? 23.844 38.375 3.553 1 81.19 95 LEU A O 1
ATOM 714 N N . GLY A 1 96 ? 23.828 36.312 2.594 1 79.38 96 GLY A N 1
ATOM 715 C CA . GLY A 1 96 ? 24.469 36.75 1.373 1 79.38 96 GLY A CA 1
ATOM 716 C C . GLY A 1 96 ? 23.5 37.219 0.308 1 79.38 96 GLY A C 1
ATOM 717 O O . GLY A 1 96 ? 22.484 37.844 0.615 1 79.38 96 GLY A O 1
ATOM 718 N N . ARG A 1 97 ? 23.734 36.906 -1.018 1 72.75 97 ARG A N 1
ATOM 719 C CA . ARG A 1 97 ? 22.859 37.25 -2.129 1 72.75 97 ARG A CA 1
ATOM 720 C C . ARG A 1 97 ? 21.594 36.406 -2.109 1 72.75 97 ARG A C 1
ATOM 722 O O . ARG A 1 97 ? 21.656 35.188 -1.974 1 72.75 97 ARG A O 1
ATOM 729 N N . PRO A 1 98 ? 20.469 37.094 -2.086 1 69.88 98 PRO A N 1
ATOM 730 C CA . PRO A 1 98 ? 19.234 36.312 -2.16 1 69.88 98 PRO A CA 1
ATOM 731 C C . PRO A 1 98 ? 19.078 35.562 -3.477 1 69.88 98 PRO A C 1
ATOM 733 O O . PRO A 1 98 ? 19.766 35.875 -4.457 1 69.88 98 PRO A O 1
ATOM 736 N N . MET A 1 99 ? 18.375 34.438 -3.518 1 60.28 99 MET A N 1
ATOM 737 C CA . MET A 1 99 ? 18.062 33.719 -4.754 1 60.28 99 MET A CA 1
ATOM 738 C C . MET A 1 99 ? 17.406 34.656 -5.766 1 60.28 99 MET A C 1
ATOM 740 O O . MET A 1 99 ? 16.453 35.375 -5.434 1 60.28 99 MET A O 1
ATOM 744 N N . GLY A 1 100 ? 18.047 35.125 -6.793 1 47.19 100 GLY A N 1
ATOM 745 C CA . GLY A 1 100 ? 17.609 36.031 -7.844 1 47.19 100 GLY A CA 1
ATOM 746 C C . GLY A 1 100 ? 16.375 35.531 -8.57 1 47.19 100 GLY A C 1
ATOM 747 O O . GLY A 1 100 ? 16.172 34.344 -8.734 1 47.19 100 GLY A O 1
ATOM 748 N N . VAL A 1 101 ? 15.266 36.312 -8.656 1 36.16 101 VAL A N 1
ATOM 749 C CA . VAL A 1 101 ? 14.195 36.125 -9.625 1 36.16 101 VAL A CA 1
ATOM 750 C C . VAL A 1 101 ? 14.773 36.094 -11.039 1 36.16 101 VAL A C 1
ATOM 752 O O . VAL A 1 101 ? 15.289 37.094 -11.516 1 36.16 101 VAL A O 1
ATOM 755 N N . ALA A 1 102 ? 15.398 35.125 -11.633 1 30.66 102 ALA A N 1
ATOM 756 C CA . ALA A 1 102 ? 15.898 35.125 -13 1 30.66 102 ALA A CA 1
ATOM 757 C C . ALA A 1 102 ? 14.789 35.469 -13.992 1 30.66 102 ALA A C 1
ATOM 759 O O . ALA A 1 102 ? 13.719 34.875 -13.961 1 30.66 102 ALA A O 1
ATOM 760 N N . GLY A 1 103 ? 14.633 36.562 -14.719 1 27.83 103 GLY A N 1
ATOM 761 C CA . GLY A 1 103 ? 13.883 36.844 -15.938 1 27.83 103 GLY A CA 1
ATOM 762 C C . GLY A 1 103 ? 14.055 35.781 -17.016 1 27.83 103 GLY A C 1
ATOM 763 O O . GLY A 1 103 ? 13.078 35.406 -17.656 1 27.83 103 GLY A O 1
ATOM 764 N N . GLY A 1 104 ? 15.133 35.812 -17.953 1 27.09 104 GLY A N 1
ATOM 765 C CA . GLY A 1 104 ? 15.258 35.188 -19.266 1 27.09 104 GLY A CA 1
ATOM 766 C C . GLY A 1 104 ? 15.242 33.656 -19.203 1 27.09 104 GLY A C 1
ATOM 767 O O . GLY A 1 104 ? 15.523 33.094 -18.156 1 27.09 104 GLY A O 1
ATOM 768 N N . ALA A 1 105 ? 14.516 32.938 -20.312 1 25.72 105 ALA A N 1
ATOM 769 C CA . ALA A 1 105 ? 14.211 31.516 -20.562 1 25.72 105 ALA A CA 1
ATOM 770 C C . ALA A 1 105 ? 15.469 30.656 -20.531 1 25.72 105 ALA A C 1
ATOM 772 O O . ALA A 1 105 ? 16.156 30.516 -21.547 1 25.72 105 ALA A O 1
ATOM 773 N N . ALA A 1 106 ? 16.438 30.812 -19.828 1 25 106 ALA A N 1
ATOM 774 C CA . ALA A 1 106 ? 17.594 29.953 -20.094 1 25 106 ALA A CA 1
ATOM 775 C C . ALA A 1 106 ? 17.219 28.484 -20.047 1 25 106 ALA A C 1
ATOM 777 O O . ALA A 1 106 ? 16.312 28.094 -19.297 1 25 106 ALA A O 1
ATOM 778 N N . PRO A 1 107 ? 17.656 27.625 -21.109 1 23.72 107 PRO A N 1
ATOM 779 C CA . PRO A 1 107 ? 17.359 26.203 -21.312 1 23.72 107 PRO A CA 1
ATOM 780 C C . PRO A 1 107 ? 17.578 25.375 -20.047 1 23.72 107 PRO A C 1
ATOM 782 O O . PRO A 1 107 ? 18.594 25.516 -19.375 1 23.72 107 PRO A O 1
ATOM 785 N N . VAL A 1 108 ? 16.547 25.156 -19.375 1 23.73 108 VAL A N 1
ATOM 786 C CA . VAL A 1 108 ? 16.516 24.375 -18.156 1 23.73 108 VAL A CA 1
ATOM 787 C C . VAL A 1 108 ? 17.297 23.078 -18.344 1 23.73 108 VAL A C 1
ATOM 789 O O . VAL A 1 108 ? 16.906 22.219 -19.141 1 23.73 108 VAL A O 1
ATOM 792 N N . GLU A 1 109 ? 18.625 23.172 -18.578 1 23.31 109 GLU A N 1
ATOM 793 C CA . GLU A 1 109 ? 19.359 21.922 -18.484 1 23.31 109 GLU A CA 1
ATOM 794 C C . GLU A 1 109 ? 18.844 21.062 -17.328 1 23.31 109 GLU A C 1
ATOM 796 O O . GLU A 1 109 ? 18.5 21.594 -16.266 1 23.31 109 GLU A O 1
ATOM 801 N N . GLU A 1 110 ? 18.312 19.969 -17.703 1 22.2 110 GLU A N 1
ATOM 802 C CA . GLU A 1 110 ? 17.75 18.922 -16.859 1 22.2 110 GLU A CA 1
ATOM 803 C C . GLU A 1 110 ? 18.609 18.656 -15.633 1 22.2 110 GLU A C 1
ATOM 805 O O . GLU A 1 110 ? 19.797 18.312 -15.766 1 22.2 110 GLU A O 1
ATOM 810 N N . PRO A 1 111 ? 18.531 19.484 -14.703 1 24.12 111 PRO A N 1
ATOM 811 C CA . PRO A 1 111 ? 19.438 19.312 -13.57 1 24.12 111 PRO A CA 1
ATOM 812 C C . PRO A 1 111 ? 19.578 17.859 -13.141 1 24.12 111 PRO A C 1
ATOM 814 O O . PRO A 1 111 ? 18.609 17.094 -13.195 1 24.12 111 PRO A O 1
ATOM 817 N N . GLY A 1 112 ? 20.625 17.188 -13.555 1 21.36 112 GLY A N 1
ATOM 818 C CA . GLY A 1 112 ? 21.047 15.906 -13.023 1 21.36 112 GLY A CA 1
ATOM 819 C C . GLY A 1 112 ? 20.75 15.742 -11.547 1 21.36 112 GLY A C 1
ATOM 820 O O . GLY A 1 112 ? 20.672 16.734 -10.812 1 21.36 112 GLY A O 1
ATOM 821 N N . PHE A 1 113 ? 19.906 14.82 -11.258 1 21.89 113 PHE A N 1
ATOM 822 C CA . PHE A 1 113 ? 19.5 14.414 -9.922 1 21.89 113 PHE A CA 1
ATOM 823 C C . PHE A 1 113 ? 20.688 14.406 -8.969 1 21.89 113 PHE A C 1
ATOM 825 O O . PHE A 1 113 ? 21.391 13.398 -8.859 1 21.89 113 PHE A O 1
ATOM 832 N N . GLY A 1 114 ? 21.562 15.352 -9.117 1 19.62 114 GLY A N 1
ATOM 833 C CA . GLY A 1 114 ? 22.656 15.328 -8.164 1 19.62 114 GLY A CA 1
ATOM 834 C C . GLY A 1 114 ? 22.203 15.172 -6.727 1 19.62 114 GLY A C 1
ATOM 835 O O . GLY A 1 114 ? 21 15.242 -6.438 1 19.62 114 GLY A O 1
ATOM 836 N N . ARG A 1 115 ? 23.281 15.086 -5.828 1 21.25 115 ARG A N 1
ATOM 837 C CA . ARG A 1 115 ? 23.344 14.852 -4.387 1 21.25 115 ARG A CA 1
ATOM 838 C C . ARG A 1 115 ? 22.422 15.812 -3.641 1 21.25 115 ARG A C 1
ATOM 840 O O . ARG A 1 115 ? 22.641 17.031 -3.65 1 21.25 115 ARG A O 1
ATOM 847 N N . SER A 1 116 ? 21.297 15.695 -3.791 1 20 116 SER A N 1
ATOM 848 C CA . SER A 1 116 ? 20.5 16.531 -2.908 1 20 116 SER A CA 1
ATOM 849 C C . SER A 1 116 ? 21.031 16.516 -1.481 1 20 116 SER A C 1
ATOM 851 O O . SER A 1 116 ? 21.25 15.445 -0.908 1 20 116 SER A O 1
ATOM 853 N N . THR A 1 117 ? 21.969 17.375 -1.258 1 20.31 117 THR A N 1
ATOM 854 C CA . THR A 1 117 ? 22.547 17.656 0.055 1 20.31 117 THR A CA 1
ATOM 855 C C . THR A 1 117 ? 21.453 17.672 1.123 1 20.31 117 THR A C 1
ATOM 857 O O . THR A 1 117 ? 20.469 18.406 1.003 1 20.31 117 THR A O 1
ATOM 860 N N . PHE A 1 118 ? 21.266 16.578 1.631 1 19.45 118 PHE A N 1
ATOM 861 C CA . PHE A 1 118 ? 20.484 16.328 2.84 1 19.45 118 PHE A CA 1
ATOM 862 C C . PHE A 1 118 ? 20.781 17.391 3.895 1 19.45 118 PHE A C 1
ATOM 864 O O . PHE A 1 118 ? 21.938 17.688 4.18 1 19.45 118 PHE A O 1
ATOM 871 N N . VAL A 1 119 ? 20.016 18.359 3.889 1 19.41 119 VAL A N 1
ATOM 872 C CA . VAL A 1 119 ? 19.984 19.422 4.883 1 19.41 119 VAL A CA 1
ATOM 873 C C . VAL A 1 119 ? 20.094 18.828 6.285 1 19.41 119 VAL A C 1
ATOM 875 O O . VAL A 1 119 ? 19.25 18.031 6.691 1 19.41 119 VAL A O 1
ATOM 878 N N . LYS A 1 120 ? 21.266 18.531 6.684 1 21.42 120 LYS A N 1
ATOM 879 C CA . LYS A 1 120 ? 21.562 18.203 8.078 1 21.42 120 LYS A CA 1
ATOM 880 C C . LYS A 1 120 ? 20.969 19.25 9.023 1 21.42 120 LYS A C 1
ATOM 882 O O . LYS A 1 120 ? 21.297 20.438 8.945 1 21.42 120 LYS A O 1
ATOM 887 N N . THR A 1 121 ? 19.766 19.125 9.258 1 19.91 121 THR A N 1
ATOM 888 C CA . THR A 1 121 ? 19.219 19.953 10.336 1 19.91 121 THR A CA 1
ATOM 889 C C . THR A 1 121 ? 20 19.734 11.633 1 19.91 121 THR A C 1
ATOM 891 O O . THR A 1 121 ? 20.094 18.609 12.117 1 19.91 121 THR A O 1
ATOM 894 N N . VAL A 1 122 ? 21.078 20.297 11.742 1 21.2 122 VAL A N 1
ATOM 895 C CA . VAL A 1 122 ? 21.766 20.312 13.031 1 21.2 122 VAL A CA 1
ATOM 896 C C . VAL A 1 122 ? 20.812 20.812 14.117 1 21.2 122 VAL A C 1
ATOM 898 O O . VAL A 1 122 ? 20.172 21.844 13.953 1 21.2 122 VAL A O 1
ATOM 901 N N . GLY A 1 123 ? 20.297 19.922 14.859 1 20.94 123 GLY A N 1
ATOM 902 C CA . GLY A 1 123 ? 19.469 20.062 16.047 1 20.94 123 GLY A CA 1
ATOM 903 C C . GLY A 1 123 ? 20.047 21.016 17.062 1 20.94 123 GLY A C 1
ATOM 904 O O . GLY A 1 123 ? 21.125 20.781 17.609 1 20.94 123 GLY A O 1
ATOM 905 N N . THR A 1 124 ? 20.125 22.266 16.641 1 20.2 124 THR A N 1
ATOM 906 C CA . THR A 1 124 ? 20.484 23.188 17.719 1 20.2 124 THR A CA 1
ATOM 907 C C . THR A 1 124 ? 19.547 23.016 18.906 1 20.2 124 THR A C 1
ATOM 909 O O . THR A 1 124 ? 18.375 22.688 18.734 1 20.2 124 THR A O 1
ATOM 912 N N . THR A 1 125 ? 20.094 22.719 20.047 1 20.36 125 THR A N 1
ATOM 913 C CA . THR A 1 125 ? 19.578 22.594 21.406 1 20.36 125 THR A CA 1
ATOM 914 C C . THR A 1 125 ? 18.781 23.844 21.797 1 20.36 125 THR A C 1
ATOM 916 O O . THR A 1 125 ? 19.312 24.953 21.781 1 20.36 125 THR A O 1
ATOM 919 N N . SER A 1 126 ? 17.578 23.969 21.297 1 19.55 126 SER A N 1
ATOM 920 C CA . SER A 1 126 ? 16.688 25.047 21.734 1 19.55 126 SER A CA 1
ATOM 921 C C . SER A 1 126 ? 16.656 25.156 23.25 1 19.55 126 SER A C 1
ATOM 923 O O . SER A 1 126 ? 16.484 24.141 23.938 1 19.55 126 SER A O 1
ATOM 925 N N . LEU A 1 127 ? 17.344 26.047 23.781 1 19.69 127 LEU A N 1
ATOM 926 C CA . LEU A 1 127 ? 17.281 26.516 25.156 1 19.69 127 LEU A CA 1
ATOM 927 C C . LEU A 1 127 ? 15.859 26.953 25.516 1 19.69 127 LEU A C 1
ATOM 929 O O . LEU A 1 127 ? 15.562 28.141 25.531 1 19.69 127 LEU A O 1
ATOM 933 N N . PHE A 1 128 ? 14.883 26.594 24.719 1 21.31 128 PHE A N 1
ATOM 934 C CA . PHE A 1 128 ? 13.594 27.125 25.141 1 21.31 128 PHE A CA 1
ATOM 935 C C . PHE A 1 128 ? 13.227 26.594 26.516 1 21.31 128 PHE A C 1
ATOM 937 O O . PHE A 1 128 ? 12.547 25.578 26.656 1 21.31 128 PHE A O 1
ATOM 944 N N . ALA A 1 129 ? 13.961 26.5 27.516 1 20.8 129 ALA A N 1
ATOM 945 C CA . ALA A 1 129 ? 13.414 26.125 28.812 1 20.8 129 ALA A CA 1
ATOM 946 C C . ALA A 1 129 ? 12.375 27.141 29.281 1 20.8 129 ALA A C 1
ATOM 948 O O . ALA A 1 129 ? 11.953 27.125 30.438 1 20.8 129 ALA A O 1
ATOM 949 N N . GLY A 1 130 ? 12.141 28.172 28.562 1 20.89 130 GLY A N 1
ATOM 950 C CA . GLY A 1 130 ? 11.281 29.016 29.375 1 20.89 130 GLY A CA 1
ATOM 951 C C . GLY A 1 130 ? 9.898 28.438 29.578 1 20.89 130 GLY A C 1
ATOM 952 O O . GLY A 1 130 ? 9.211 28.109 28.625 1 20.89 130 GLY A O 1
ATOM 953 N N . GLY A 1 131 ? 9.578 27.656 30.641 1 23 131 GLY A N 1
ATOM 954 C CA . GLY A 1 131 ? 8.383 27.078 31.234 1 23 131 GLY A CA 1
ATOM 955 C C . GLY A 1 131 ? 7.238 28.062 31.344 1 23 131 GLY A C 1
ATOM 956 O O . GLY A 1 131 ? 7.336 29.062 32.062 1 23 131 GLY A O 1
ATOM 957 N N . VAL A 1 132 ? 6.711 28.609 30.312 1 20.42 132 VAL A N 1
ATOM 958 C CA . VAL A 1 132 ? 5.434 29.234 30.641 1 20.42 132 VAL A CA 1
ATOM 959 C C . VAL A 1 132 ? 4.57 28.25 31.438 1 20.42 132 VAL A C 1
ATOM 961 O O . VAL A 1 132 ? 4.316 27.141 31 1 20.42 132 VAL A O 1
ATOM 964 N N . ALA A 1 133 ? 4.617 28.359 32.688 1 22.17 133 ALA A N 1
ATOM 965 C CA . ALA A 1 133 ? 3.727 27.797 33.719 1 22.17 133 ALA A CA 1
ATOM 966 C C . ALA A 1 133 ? 2.266 28.094 33.375 1 22.17 133 ALA A C 1
ATOM 968 O O . ALA A 1 133 ? 1.849 29.266 33.406 1 22.17 133 ALA A O 1
ATOM 969 N N . LEU A 1 134 ? 1.687 27.703 32.25 1 25.25 134 LEU A N 1
ATOM 970 C CA . LEU A 1 134 ? 0.234 27.703 32.375 1 25.25 134 LEU A CA 1
ATOM 971 C C . LEU A 1 134 ? -0.197 27.188 33.75 1 25.25 134 LEU A C 1
ATOM 973 O O . LEU A 1 134 ? 0.098 26.031 34.094 1 25.25 134 LEU A O 1
ATOM 977 N N . GLY A 1 135 ? -0.26 28 34.719 1 25.69 135 GLY A N 1
ATOM 978 C CA . GLY A 1 135 ? -0.793 27.922 36.062 1 25.69 135 GLY A CA 1
ATOM 979 C C . GLY A 1 135 ? -2.182 27.312 36.125 1 25.69 135 GLY A C 1
ATOM 980 O O . GLY A 1 135 ? -3.143 27.969 36.531 1 25.69 135 GLY A O 1
ATOM 981 N N . VAL A 1 136 ? -2.748 26.5 35.062 1 24.67 136 VAL A N 1
ATOM 982 C CA . VAL A 1 136 ? -3.99 25.906 35.531 1 24.67 136 VAL A CA 1
ATOM 983 C C . VAL A 1 136 ? -3.721 25.062 36.781 1 24.67 136 VAL A C 1
ATOM 985 O O . VAL A 1 136 ? -2.836 24.203 36.781 1 24.67 136 VAL A O 1
ATOM 988 N N . GLU A 1 137 ? -3.932 25.531 37.906 1 26.28 137 GLU A N 1
ATOM 989 C CA . GLU A 1 137 ? -4.09 24.828 39.188 1 26.28 137 GLU A CA 1
ATOM 990 C C . GLU A 1 137 ? -4.91 23.562 39 1 26.28 137 GLU A C 1
ATOM 992 O O . GLU A 1 137 ? -6.137 23.609 38.906 1 26.28 137 GLU A O 1
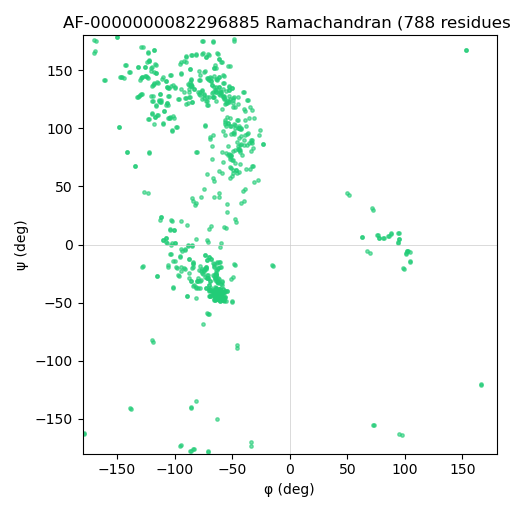ATOM 997 N N . LEU A 1 138 ? -4.758 22.594 38 1 26.48 138 LEU A N 1
ATOM 998 C CA . LEU A 1 138 ? -5.543 21.391 38.312 1 26.48 138 LEU A CA 1
ATOM 999 C C . LEU A 1 138 ? -5.207 20.844 39.688 1 26.48 138 LEU A C 1
ATOM 1001 O O . LEU A 1 138 ? -4.051 20.906 40.125 1 26.48 138 LEU A O 1
ATOM 1005 N N . GLY A 1 139 ? -6.09 20.672 40.594 1 28.2 139 GLY A N 1
ATOM 1006 C CA . GLY A 1 139 ? -6.035 19.922 41.812 1 28.2 139 GLY A CA 1
ATOM 1007 C C . GLY A 1 139 ? -5.18 18.672 41.719 1 28.2 139 GLY A C 1
ATOM 1008 O O . GLY A 1 139 ? -4.73 18.297 40.625 1 28.2 139 GLY A O 1
ATOM 1009 N N . GLY A 1 140 ? -5.082 17.719 42.719 1 32.38 140 GLY A N 1
ATOM 1010 C CA . GLY A 1 140 ? -4.301 16.547 43.125 1 32.38 140 GLY A CA 1
ATOM 1011 C C . GLY A 1 140 ? -4.137 15.531 42.031 1 32.38 140 GLY A C 1
ATOM 1012 O O . GLY A 1 140 ? -3.729 14.391 42.281 1 32.38 140 GLY A O 1
ATOM 1013 N N . ILE A 1 141 ? -5.078 15.422 41.062 1 32.41 141 ILE A N 1
ATOM 1014 C CA . ILE A 1 141 ? -5.047 14.234 40.188 1 32.41 141 ILE A CA 1
ATOM 1015 C C . ILE A 1 141 ? -3.762 14.227 39.375 1 32.41 141 ILE A C 1
ATOM 1017 O O . ILE A 1 141 ? -3.271 15.289 38.969 1 32.41 141 ILE A O 1
ATOM 1021 N N . GLY A 1 142 ? -2.836 13.297 39.312 1 35.56 142 GLY A N 1
ATOM 1022 C CA . GLY A 1 142 ? -1.598 13.055 38.594 1 35.56 142 GLY A CA 1
ATOM 1023 C C . GLY A 1 142 ? -1.604 13.641 37.188 1 35.56 142 GLY A C 1
ATOM 1024 O O . GLY A 1 142 ? -2.232 13.086 36.281 1 35.56 142 GLY A O 1
ATOM 1025 N N . LYS A 1 143 ? -1.613 14.844 36.812 1 39.72 143 LYS A N 1
ATOM 1026 C CA . LYS A 1 143 ? -1.623 15.625 35.594 1 39.72 143 LYS A CA 1
ATOM 1027 C C . LYS A 1 143 ? -0.531 15.148 34.625 1 39.72 143 LYS A C 1
ATOM 1029 O O . LYS A 1 143 ? 0.648 15.453 34.844 1 39.72 143 LYS A O 1
ATOM 1034 N N . SER A 1 144 ? -0.527 14.023 33.906 1 49 144 SER A N 1
ATOM 1035 C CA . SER A 1 144 ? 0.445 13.586 32.906 1 49 144 SER A CA 1
ATOM 1036 C C . SER A 1 144 ? 0.828 14.727 31.969 1 49 144 SER A C 1
ATOM 1038 O O . SER A 1 144 ? -0.041 15.438 31.469 1 49 144 SER A O 1
ATOM 1040 N N . GLU A 1 145 ? 1.979 15.445 32.094 1 63.28 145 GLU A N 1
ATOM 1041 C CA . GLU A 1 145 ? 2.625 16.547 31.406 1 63.28 145 GLU A CA 1
ATOM 1042 C C . GLU A 1 145 ? 2.594 16.328 29.891 1 63.28 145 GLU A C 1
ATOM 1044 O O . GLU A 1 145 ? 2.982 15.266 29.406 1 63.28 145 GLU A O 1
ATOM 1049 N N . MET A 1 146 ? 1.805 17.016 29.109 1 80.12 146 MET A N 1
ATOM 1050 C CA . MET A 1 146 ? 1.716 17 27.656 1 80.12 146 MET A CA 1
ATOM 1051 C C . MET A 1 146 ? 3.062 17.344 27.031 1 80.12 146 MET A C 1
ATOM 1053 O O . MET A 1 146 ? 3.732 18.281 27.453 1 80.12 146 MET A O 1
ATOM 1057 N N . THR A 1 147 ? 3.527 16.547 26.188 1 86.69 147 THR A N 1
ATOM 1058 C CA . THR A 1 147 ? 4.77 16.781 25.453 1 86.69 147 THR A CA 1
ATOM 1059 C C . THR A 1 147 ? 4.598 17.922 24.438 1 86.69 147 THR A C 1
ATOM 1061 O O . THR A 1 147 ? 3.475 18.328 24.156 1 86.69 147 THR A O 1
ATOM 1064 N N . ILE A 1 148 ? 5.684 18.5 23.938 1 88.12 148 ILE A N 1
ATOM 1065 C CA . ILE A 1 148 ? 5.68 19.594 22.969 1 88.12 148 ILE A CA 1
ATOM 1066 C C . ILE A 1 148 ? 4.879 19.188 21.734 1 88.12 148 ILE A C 1
ATOM 1068 O O . ILE A 1 148 ? 3.977 19.922 21.297 1 88.12 148 ILE A O 1
ATOM 1072 N N . PRO A 1 149 ? 5.125 18.047 21.188 1 92.56 149 PRO A N 1
ATOM 1073 C CA . PRO A 1 149 ? 4.34 17.656 20.016 1 92.56 149 PRO A CA 1
ATOM 1074 C C . PRO A 1 149 ? 2.848 17.531 20.328 1 92.56 149 PRO A C 1
ATOM 1076 O O . PRO A 1 149 ? 2.01 17.906 19.5 1 92.56 149 PRO A O 1
ATOM 1079 N N . GLU A 1 150 ? 2.537 17.016 21.422 1 92.12 150 GLU A N 1
ATOM 1080 C CA . GLU A 1 150 ? 1.132 16.875 21.797 1 92.12 150 GLU A CA 1
ATOM 1081 C C . GLU A 1 150 ? 0.443 18.219 21.891 1 92.12 150 GLU A C 1
ATOM 1083 O O . GLU A 1 150 ? -0.688 18.391 21.438 1 92.12 150 GLU A O 1
ATOM 1088 N N . ALA A 1 151 ? 1.139 19.172 22.5 1 90.06 151 ALA A N 1
ATOM 1089 C CA . ALA A 1 151 ? 0.601 20.516 22.594 1 90.06 151 ALA A CA 1
ATOM 1090 C C . ALA A 1 151 ? 0.407 21.141 21.219 1 90.06 151 ALA A C 1
ATOM 1092 O O . ALA A 1 151 ? -0.607 21.797 20.953 1 90.06 151 ALA A O 1
ATOM 1093 N N . LYS A 1 152 ? 1.393 20.891 20.391 1 93.38 152 LYS A N 1
ATOM 1094 C CA . LYS A 1 152 ? 1.303 21.438 19.047 1 93.38 152 LYS A CA 1
ATOM 1095 C C . LYS A 1 152 ? 0.125 20.828 18.281 1 93.38 152 LYS A C 1
ATOM 1097 O O . LYS A 1 152 ? -0.582 21.531 17.562 1 93.38 152 LYS A O 1
ATOM 1102 N N . ILE A 1 153 ? -0.095 19.547 18.422 1 96.06 153 ILE A N 1
ATOM 1103 C CA . ILE A 1 153 ? -1.19 18.859 17.75 1 96.06 153 ILE A CA 1
ATOM 1104 C C . ILE A 1 153 ? -2.527 19.422 18.219 1 96.06 153 ILE A C 1
ATOM 1106 O O . ILE A 1 153 ? -3.43 19.656 17.406 1 96.06 153 ILE A O 1
ATOM 1110 N N . ALA A 1 154 ? -2.645 19.703 19.484 1 91.5 154 ALA A N 1
ATOM 1111 C CA . ALA A 1 154 ? -3.885 20.234 20.047 1 91.5 154 ALA A CA 1
ATOM 1112 C C . ALA A 1 154 ? -4.227 21.594 19.438 1 91.5 154 ALA A C 1
ATOM 1114 O O . ALA A 1 154 ? -5.398 21.922 19.25 1 91.5 154 ALA A O 1
ATOM 1115 N N . VAL A 1 155 ? -3.223 22.344 19.094 1 91.31 155 VAL A N 1
ATOM 1116 C CA . VAL A 1 155 ? -3.436 23.703 18.578 1 91.31 155 VAL A CA 1
ATOM 1117 C C . VAL A 1 155 ? -3.607 23.656 17.062 1 91.31 155 VAL A C 1
ATOM 1119 O O . VAL A 1 155 ? -4.523 24.281 16.516 1 91.31 155 VAL A O 1
ATOM 1122 N N . ALA A 1 156 ? -2.793 22.906 16.406 1 94.88 156 ALA A N 1
ATOM 1123 C CA . ALA A 1 156 ? -2.75 22.906 14.945 1 94.88 156 ALA A CA 1
ATOM 1124 C C . ALA A 1 156 ? -3.873 22.047 14.367 1 94.88 156 ALA A C 1
ATOM 1126 O O . ALA A 1 156 ? -4.375 22.328 13.273 1 94.88 156 ALA A O 1
ATOM 1127 N N . PHE A 1 157 ? -4.246 21 15.094 1 97.56 157 PHE A N 1
ATOM 1128 C CA . PHE A 1 157 ? -5.238 20.047 14.617 1 97.56 157 PHE A CA 1
ATOM 1129 C C . PHE A 1 157 ? -6.258 19.734 15.711 1 97.56 157 PHE A C 1
ATOM 1131 O O . PHE A 1 157 ? -6.379 18.594 16.141 1 97.56 157 PHE A O 1
ATOM 1138 N N . PRO A 1 158 ? -7.035 20.734 16.031 1 94.88 158 PRO A N 1
ATOM 1139 C CA . PRO A 1 158 ? -8.031 20.5 17.078 1 94.88 158 PRO A CA 1
ATOM 1140 C C . PRO A 1 158 ? -9.008 19.391 16.734 1 94.88 158 PRO A C 1
ATOM 1142 O O . PRO A 1 158 ? -9.516 19.344 15.609 1 94.88 158 PRO A O 1
ATOM 1145 N N . GLY A 1 159 ? -9.25 18.422 17.672 1 95.44 159 GLY A N 1
ATOM 1146 C CA . GLY A 1 159 ? -10.172 17.312 17.469 1 95.44 159 GLY A CA 1
ATOM 1147 C C . GLY A 1 159 ? -9.469 16 17.141 1 95.44 159 GLY A C 1
ATOM 1148 O O . GLY A 1 159 ? -10.109 14.961 17.047 1 95.44 159 GLY A O 1
ATOM 1149 N N . ALA A 1 160 ? -8.125 16.125 16.984 1 97.75 160 ALA A N 1
ATOM 1150 C CA . ALA A 1 160 ? -7.355 14.906 16.719 1 97.75 160 ALA A CA 1
ATOM 1151 C C . ALA A 1 160 ? -7.445 13.938 17.891 1 97.75 160 ALA A C 1
ATOM 1153 O O . ALA A 1 160 ? -7.434 14.352 19.047 1 97.75 160 ALA A O 1
ATOM 1154 N N . LEU A 1 161 ? -7.512 12.656 17.547 1 97.25 161 LEU A N 1
ATOM 1155 C CA . LEU A 1 161 ? -7.594 11.578 18.531 1 97.25 161 LEU A CA 1
ATOM 1156 C C . LEU A 1 161 ? -6.352 10.695 18.469 1 97.25 161 LEU A C 1
ATOM 1158 O O . LEU A 1 161 ? -5.836 10.406 17.391 1 97.25 161 LEU A O 1
ATOM 1162 N N . SER A 1 162 ? -5.918 10.312 19.703 1 96.12 162 SER A N 1
ATOM 1163 C CA . SER A 1 162 ? -4.91 9.266 19.672 1 96.12 162 SER A CA 1
ATOM 1164 C C . SER A 1 162 ? -5.438 8.008 19 1 96.12 162 SER A C 1
ATOM 1166 O O . SER A 1 162 ? -6.648 7.797 18.922 1 96.12 162 SER A O 1
ATOM 1168 N N . ASN A 1 163 ? -4.562 7.164 18.484 1 97 163 ASN A N 1
ATOM 1169 C CA . ASN A 1 163 ? -5 5.926 17.844 1 97 163 ASN A CA 1
ATOM 1170 C C . ASN A 1 163 ? -5.883 5.102 18.781 1 97 163 ASN A C 1
ATOM 1172 O O . ASN A 1 163 ? -6.883 4.527 18.344 1 97 163 ASN A O 1
ATOM 1176 N N . THR A 1 164 ? -5.504 5.082 20.016 1 95.81 164 THR A N 1
ATOM 1177 C CA . THR A 1 164 ? -6.277 4.324 20.984 1 95.81 164 THR A CA 1
ATOM 1178 C C . THR A 1 164 ? -7.684 4.895 21.125 1 95.81 164 THR A C 1
ATOM 1180 O O . THR A 1 164 ? -8.664 4.148 21.125 1 95.81 164 THR A O 1
ATOM 1183 N N . GLU A 1 165 ? -7.754 6.203 21.266 1 96.31 165 GLU A N 1
ATOM 1184 C CA . GLU A 1 165 ? -9.055 6.852 21.359 1 96.31 165 GLU A CA 1
ATOM 1185 C C . GLU A 1 165 ? -9.875 6.645 20.094 1 96.31 165 GLU A C 1
ATOM 1187 O O . GLU A 1 165 ? -11.094 6.449 20.156 1 96.31 165 GLU A O 1
ATOM 1192 N N . LEU A 1 166 ? -9.227 6.723 18.984 1 97.81 166 LEU A N 1
ATOM 1193 C CA . LEU A 1 166 ? -9.906 6.508 17.703 1 97.81 166 LEU A CA 1
ATOM 1194 C C . LEU A 1 166 ? -10.531 5.117 17.656 1 97.81 166 LEU A C 1
ATOM 1196 O O . LEU A 1 166 ? -11.672 4.961 17.219 1 97.81 166 LEU A O 1
ATOM 1200 N N . MET A 1 167 ? -9.781 4.086 18.062 1 97.19 167 MET A N 1
ATOM 1201 C CA . MET A 1 167 ? -10.281 2.717 18.047 1 97.19 167 MET A CA 1
ATOM 1202 C C . MET A 1 167 ? -11.523 2.576 18.922 1 97.19 167 MET A C 1
ATOM 1204 O O . MET A 1 167 ? -12.477 1.893 18.562 1 97.19 167 MET A O 1
ATOM 1208 N N . LYS A 1 168 ? -11.461 3.234 20.016 1 96.06 168 LYS A N 1
ATOM 1209 C CA . LYS A 1 168 ? -12.602 3.199 20.922 1 96.06 168 LYS A CA 1
ATOM 1210 C C . LYS A 1 168 ? -13.828 3.844 20.281 1 96.06 168 LYS A C 1
ATOM 1212 O O . LYS A 1 168 ? -14.938 3.301 20.359 1 96.06 168 LYS A O 1
ATOM 1217 N N . ARG A 1 169 ? -13.633 4.918 19.688 1 96.94 169 ARG A N 1
ATOM 1218 C CA . ARG A 1 169 ? -14.734 5.625 19.047 1 96.94 169 ARG A CA 1
ATOM 1219 C C . ARG A 1 169 ? -15.305 4.816 17.891 1 96.94 169 ARG A C 1
ATOM 1221 O O . ARG A 1 169 ? -16.516 4.805 17.672 1 96.94 169 ARG A O 1
ATOM 1228 N N . LEU A 1 170 ? -14.438 4.223 17.141 1 97.56 170 LEU A N 1
ATOM 1229 C CA . LEU A 1 170 ? -14.883 3.383 16.031 1 97.56 170 LEU A CA 1
ATOM 1230 C C . LEU A 1 170 ? -15.766 2.244 16.531 1 97.56 170 LEU A C 1
ATOM 1232 O O . LEU A 1 170 ? -16.828 1.976 15.969 1 97.56 170 LEU A O 1
ATOM 1236 N N . GLU A 1 171 ? -15.32 1.607 17.578 1 96.06 171 GLU A N 1
ATOM 1237 C CA . GLU A 1 171 ? -16.094 0.51 18.156 1 96.06 171 GLU A CA 1
ATOM 1238 C C . GLU A 1 171 ? -17.469 0.983 18.609 1 96.06 171 GLU A C 1
ATOM 1240 O O . GLU A 1 171 ? -18.484 0.32 18.344 1 96.06 171 GLU A O 1
ATOM 1245 N N . GLU A 1 172 ? -17.5 2.102 19.219 1 95.62 172 GLU A N 1
ATOM 1246 C CA . GLU A 1 172 ? -18.734 2.658 19.734 1 95.62 172 GLU A CA 1
ATOM 1247 C C . GLU A 1 172 ? -19.688 3.018 18.609 1 95.62 172 GLU A C 1
ATOM 1249 O O . GLU A 1 172 ? -20.906 2.797 18.703 1 95.62 172 GLU A O 1
ATOM 1254 N N . ARG A 1 173 ? -19.172 3.537 17.547 1 96.38 173 ARG A N 1
ATOM 1255 C CA . ARG A 1 173 ? -20.016 4.078 16.484 1 96.38 173 ARG A CA 1
ATOM 1256 C C . ARG A 1 173 ? -20.438 2.986 15.508 1 96.38 173 ARG A C 1
ATOM 1258 O O . ARG A 1 173 ? -21.516 3.051 14.914 1 96.38 173 ARG A O 1
ATOM 1265 N N . LEU A 1 174 ? -19.594 2.031 15.344 1 97.31 174 LEU A N 1
ATOM 1266 C CA . LEU A 1 174 ? -19.844 1.033 14.312 1 97.31 174 LEU A CA 1
ATOM 1267 C C . LEU A 1 174 ? -20.469 -0.219 14.906 1 97.31 174 LEU A C 1
ATOM 1269 O O . LEU A 1 174 ? -21.094 -1.01 14.195 1 97.31 174 LEU A O 1
ATOM 1273 N N . GLY A 1 175 ? -20.344 -0.444 16.172 1 95.25 175 GLY A N 1
ATOM 1274 C CA . GLY A 1 175 ? -20.906 -1.599 16.859 1 95.25 175 GLY A CA 1
ATOM 1275 C C . GLY A 1 175 ? -22.375 -1.824 16.547 1 95.25 175 GLY A C 1
ATOM 1276 O O . GLY A 1 175 ? -22.781 -2.934 16.188 1 95.25 175 GLY A O 1
ATOM 1277 N N . PRO A 1 176 ? -23.172 -0.812 16.641 1 95.44 176 PRO A N 1
ATOM 1278 C CA . PRO A 1 176 ? -24.609 -0.952 16.406 1 95.44 176 PRO A CA 1
ATOM 1279 C C . PRO A 1 176 ? -24.922 -1.428 14.984 1 95.44 176 PRO A C 1
ATOM 1281 O O . PRO A 1 176 ? -26.031 -1.884 14.711 1 95.44 176 PRO A O 1
ATOM 1284 N N . TYR A 1 177 ? -23.969 -1.355 14.125 1 95.25 177 TYR A N 1
ATOM 1285 C CA . TYR A 1 177 ? -24.219 -1.735 12.734 1 95.25 177 TYR A CA 1
ATOM 1286 C C . TYR A 1 177 ? -23.547 -3.061 12.406 1 95.25 177 TYR A C 1
ATOM 1288 O O . TYR A 1 177 ? -23.391 -3.412 11.234 1 95.25 177 TYR A O 1
ATOM 1296 N N . GLY A 1 178 ? -22.984 -3.672 13.414 1 93.62 178 GLY A N 1
ATOM 1297 C CA . GLY A 1 178 ? -22.531 -5.047 13.273 1 93.62 178 GLY A CA 1
ATOM 1298 C C . GLY A 1 178 ? -21.062 -5.156 12.898 1 93.62 178 GLY A C 1
ATOM 1299 O O . GLY A 1 178 ? -20.594 -6.238 12.539 1 93.62 178 GLY A O 1
ATOM 1300 N N . TYR A 1 179 ? -20.328 -4.074 12.938 1 96.19 179 TYR A N 1
ATOM 1301 C CA . TYR A 1 179 ? -18.906 -4.141 12.633 1 96.19 179 TYR A CA 1
ATOM 1302 C C . TYR A 1 179 ? -18.156 -4.922 13.703 1 96.19 179 TYR A C 1
ATOM 1304 O O . TYR A 1 179 ? -18.422 -4.762 14.898 1 96.19 179 TYR A O 1
ATOM 1312 N N . GLY A 1 180 ? -17.25 -5.766 13.289 1 90.69 180 GLY A N 1
ATOM 1313 C CA . GLY A 1 180 ? -16.438 -6.645 14.125 1 90.69 180 GLY A CA 1
ATOM 1314 C C . GLY A 1 180 ? -15.727 -7.727 13.344 1 90.69 180 GLY A C 1
ATOM 1315 O O . GLY A 1 180 ? -15.039 -7.438 12.367 1 90.69 180 GLY A O 1
ATOM 1316 N N . THR A 1 181 ? -16 -8.953 13.656 1 85.06 181 THR A N 1
ATOM 1317 C CA . THR A 1 181 ? -15.297 -10.086 13.062 1 85.06 181 THR A CA 1
ATOM 1318 C C . THR A 1 181 ? -15.727 -10.289 11.609 1 85.06 181 THR A C 1
ATOM 1320 O O . THR A 1 181 ? -15 -10.898 10.82 1 85.06 181 THR A O 1
ATOM 1323 N N . ASN A 1 182 ? -16.828 -9.773 11.25 1 89.88 182 ASN A N 1
ATOM 1324 C CA . ASN A 1 182 ? -17.328 -9.953 9.898 1 89.88 182 ASN A CA 1
ATOM 1325 C C . ASN A 1 182 ? -17.094 -8.711 9.039 1 89.88 182 ASN A C 1
ATOM 1327 O O . ASN A 1 182 ? -17.812 -8.484 8.062 1 89.88 182 ASN A O 1
ATOM 1331 N N . SER A 1 183 ? -16.172 -7.922 9.484 1 94.94 183 SER A N 1
ATOM 1332 C CA . SER A 1 183 ? -15.883 -6.695 8.75 1 94.94 183 SER A CA 1
ATOM 1333 C C . SER A 1 183 ? -14.523 -6.773 8.062 1 94.94 183 SER A C 1
ATOM 1335 O O . SER A 1 183 ? -13.602 -7.402 8.578 1 94.94 183 SER A O 1
ATOM 1337 N N . LEU A 1 184 ? -14.492 -6.191 6.922 1 96.5 184 LEU A N 1
ATOM 1338 C CA . LEU A 1 184 ? -13.219 -5.973 6.242 1 96.5 184 LEU A CA 1
ATOM 1339 C C . LEU A 1 184 ? -12.773 -4.52 6.379 1 96.5 184 LEU A C 1
ATOM 1341 O O . LEU A 1 184 ? -13.594 -3.604 6.281 1 96.5 184 LEU A O 1
ATOM 1345 N N . VAL A 1 185 ? -11.508 -4.355 6.652 1 97.62 185 VAL A N 1
ATOM 1346 C CA . VAL A 1 185 ? -10.945 -3.012 6.711 1 97.62 185 VAL A CA 1
ATOM 1347 C C . VAL A 1 185 ? -10.117 -2.742 5.461 1 97.62 185 VAL A C 1
ATOM 1349 O O . VAL A 1 185 ? -9.375 -3.615 5 1 97.62 185 VAL A O 1
ATOM 1352 N N . ALA A 1 186 ? -10.32 -1.618 4.934 1 98 186 ALA A N 1
ATOM 1353 C CA . ALA A 1 186 ? -9.492 -1.106 3.844 1 98 186 ALA A CA 1
ATOM 1354 C C . ALA A 1 186 ? -8.914 0.264 4.191 1 98 186 ALA A C 1
ATOM 1356 O O . ALA A 1 186 ? -9.555 1.056 4.887 1 98 186 ALA A O 1
ATOM 1357 N N . THR A 1 187 ? -7.707 0.453 3.709 1 98.25 187 THR A N 1
ATOM 1358 C CA . THR A 1 187 ? -7.094 1.748 3.979 1 98.25 187 THR A CA 1
ATOM 1359 C C . THR A 1 187 ? -6.582 2.383 2.689 1 98.25 187 THR A C 1
ATOM 1361 O O . THR A 1 187 ? -6.199 1.677 1.755 1 98.25 187 THR A O 1
ATOM 1364 N N . SER A 1 188 ? -6.676 3.629 2.6 1 97.88 188 SER A N 1
ATOM 1365 C CA . SER A 1 188 ? -5.965 4.469 1.639 1 97.88 188 SER A CA 1
ATOM 1366 C C . SER A 1 188 ? -5.129 5.527 2.344 1 97.88 188 SER A C 1
ATOM 1368 O O . SER A 1 188 ? -5.559 6.676 2.482 1 97.88 188 SER A O 1
ATOM 1370 N N . LEU A 1 189 ? -3.998 5.078 2.818 1 98.19 189 LEU A N 1
ATOM 1371 C CA . LEU A 1 189 ? -3.002 5.895 3.504 1 98.19 189 LEU A CA 1
ATOM 1372 C C . LEU A 1 189 ? -1.686 5.906 2.736 1 98.19 189 LEU A C 1
ATOM 1374 O O . LEU A 1 189 ? -1.511 5.145 1.783 1 98.19 189 LEU A O 1
ATOM 1378 N N . CYS A 1 190 ? -0.864 6.797 3.148 1 97.88 190 CYS A N 1
ATOM 1379 C CA . CYS A 1 190 ? 0.419 6.926 2.465 1 97.88 190 CYS A CA 1
ATOM 1380 C C . CYS A 1 190 ? 1.271 5.676 2.67 1 97.88 190 CYS A C 1
ATOM 1382 O O . CYS A 1 190 ? 1.211 5.047 3.727 1 97.88 190 CYS A O 1
ATOM 1384 N N . CYS A 1 191 ? 2.123 5.391 1.737 1 95.94 191 CYS A N 1
ATOM 1385 C CA . CYS A 1 191 ? 2.988 4.215 1.707 1 95.94 191 CYS A CA 1
ATOM 1386 C C . CYS A 1 191 ? 4.066 4.305 2.779 1 95.94 191 CYS A C 1
ATOM 1388 O O . CYS A 1 191 ? 4.742 3.318 3.07 1 95.94 191 CYS A O 1
ATOM 1390 N N . ASP A 1 192 ? 4.25 5.434 3.42 1 96.75 192 ASP A N 1
ATOM 1391 C CA . ASP A 1 192 ? 5.293 5.688 4.41 1 96.75 192 ASP A CA 1
ATOM 1392 C C . ASP A 1 192 ? 5.145 4.754 5.609 1 96.75 192 ASP A C 1
ATOM 1394 O O . ASP A 1 192 ? 4.047 4.586 6.141 1 96.75 192 ASP A O 1
ATOM 1398 N N . GLU A 1 193 ? 6.277 4.203 6.039 1 95.25 193 GLU A N 1
ATOM 1399 C CA . GLU A 1 193 ? 6.258 3.223 7.117 1 95.25 193 GLU A CA 1
ATOM 1400 C C . GLU A 1 193 ? 5.754 3.842 8.414 1 95.25 193 GLU A C 1
ATOM 1402 O O . GLU A 1 193 ? 5.25 3.137 9.297 1 95.25 193 GLU A O 1
ATOM 1407 N N . VAL A 1 194 ? 5.816 5.137 8.586 1 95.75 194 VAL A N 1
ATOM 1408 C CA . VAL A 1 194 ? 5.41 5.797 9.82 1 95.75 194 VAL A CA 1
ATOM 1409 C C . VAL A 1 194 ? 3.896 5.68 10 1 95.75 194 VAL A C 1
ATOM 1411 O O . VAL A 1 194 ? 3.371 5.922 11.086 1 95.75 194 VAL A O 1
ATOM 1414 N N . ASN A 1 195 ? 3.229 5.266 8.945 1 97.06 195 ASN A N 1
ATOM 1415 C CA . ASN A 1 195 ? 1.771 5.199 8.984 1 97.06 195 ASN A CA 1
ATOM 1416 C C . ASN A 1 195 ? 1.286 3.826 9.445 1 97.06 195 ASN A C 1
ATOM 1418 O O . ASN A 1 195 ? 0.094 3.635 9.688 1 97.06 195 ASN A O 1
ATOM 1422 N N . ARG A 1 196 ? 2.115 2.908 9.641 1 95.88 196 ARG A N 1
ATOM 1423 C CA . ARG A 1 196 ? 1.755 1.519 9.898 1 95.88 196 ARG A CA 1
ATOM 1424 C C . ARG A 1 196 ? 1.098 1.366 11.266 1 95.88 196 ARG A C 1
ATOM 1426 O O . ARG A 1 196 ? 0.221 0.519 11.453 1 95.88 196 ARG A O 1
ATOM 1433 N N . PRO A 1 197 ? 1.429 2.15 12.25 1 95.25 197 PRO A N 1
ATOM 1434 C CA . PRO A 1 197 ? 0.816 1.97 13.57 1 95.25 197 PRO A CA 1
ATOM 1435 C C . PRO A 1 197 ? -0.707 2.074 13.531 1 95.25 197 PRO A C 1
ATOM 1437 O O . PRO A 1 197 ? -1.397 1.325 14.227 1 95.25 197 PRO A O 1
ATOM 1440 N N . LEU A 1 198 ? -1.195 2.963 12.734 1 97.44 198 LEU A N 1
ATOM 1441 C CA . LEU A 1 198 ? -2.646 3.039 12.617 1 97.44 198 LEU A CA 1
ATOM 1442 C C . LEU A 1 198 ? -3.207 1.773 11.969 1 97.44 198 LEU A C 1
ATOM 1444 O O . LEU A 1 198 ? -4.215 1.23 12.438 1 97.44 198 LEU A O 1
ATOM 1448 N N . GLU A 1 199 ? -2.604 1.313 10.961 1 96.88 199 GLU A N 1
ATOM 1449 C CA . GLU A 1 199 ? -3.041 0.094 10.289 1 96.88 199 GLU A CA 1
ATOM 1450 C C . GLU A 1 199 ? -2.982 -1.106 11.227 1 96.88 199 GLU A C 1
ATOM 1452 O O . GLU A 1 199 ? -3.863 -1.968 11.195 1 96.88 199 GLU A O 1
ATOM 1457 N N . LYS A 1 200 ? -1.965 -1.106 12.016 1 95.5 200 LYS A N 1
ATOM 1458 C CA . LYS A 1 200 ? -1.842 -2.18 12.992 1 95.5 200 LYS A CA 1
ATOM 1459 C C . LYS A 1 200 ? -2.979 -2.129 14.008 1 95.5 200 LYS A C 1
ATOM 1461 O O . LYS A 1 200 ? -3.516 -3.168 14.398 1 95.5 200 LYS A O 1
ATOM 1466 N N . ALA A 1 201 ? -3.293 -0.958 14.461 1 96.31 201 ALA A N 1
ATOM 1467 C CA . ALA A 1 201 ? -4.402 -0.809 15.398 1 96.31 201 ALA A CA 1
ATOM 1468 C C . ALA A 1 201 ? -5.715 -1.281 14.773 1 96.31 201 ALA A C 1
ATOM 1470 O O . ALA A 1 201 ? -6.5 -1.973 15.43 1 96.31 201 ALA A O 1
ATOM 1471 N N . LEU A 1 202 ? -5.953 -0.951 13.547 1 97.12 202 LEU A N 1
ATOM 1472 C CA . LEU A 1 202 ? -7.145 -1.378 12.82 1 97.12 202 LEU A CA 1
ATOM 1473 C C . LEU A 1 202 ? -7.164 -2.895 12.656 1 97.12 202 LEU A C 1
ATOM 1475 O O . LEU A 1 202 ? -8.211 -3.525 12.812 1 97.12 202 LEU A O 1
ATOM 1479 N N . ALA A 1 203 ? -5.977 -3.404 12.336 1 95.12 203 ALA A N 1
ATOM 1480 C CA . ALA A 1 203 ? -5.863 -4.848 12.156 1 95.12 203 ALA A CA 1
ATOM 1481 C C . ALA A 1 203 ? -6.195 -5.594 13.445 1 95.12 203 ALA A C 1
ATOM 1483 O O . ALA A 1 203 ? -6.867 -6.629 13.414 1 95.12 203 ALA A O 1
ATOM 1484 N N . LYS A 1 204 ? -5.727 -5.082 14.531 1 93.81 204 LYS A N 1
ATOM 1485 C CA . LYS A 1 204 ? -5.965 -5.699 15.828 1 93.81 204 LYS A CA 1
ATOM 1486 C C . LYS A 1 204 ? -7.449 -5.691 16.172 1 93.81 204 LYS A C 1
ATOM 1488 O O . LYS A 1 204 ? -7.965 -6.66 16.734 1 93.81 204 LYS A O 1
ATOM 1493 N N . GLN A 1 205 ? -8.086 -4.672 15.836 1 94 205 GLN A N 1
ATOM 1494 C CA . GLN A 1 205 ? -9.484 -4.504 16.234 1 94 205 GLN A CA 1
ATOM 1495 C C . GLN A 1 205 ? -10.414 -5.238 15.273 1 94 205 GLN A C 1
ATOM 1497 O O . GLN A 1 205 ? -11.453 -5.754 15.68 1 94 205 GLN A O 1
ATOM 1502 N N . TYR A 1 206 ? -10.117 -5.285 14.055 1 93.44 206 TYR A N 1
ATOM 1503 C CA . TYR A 1 206 ? -10.977 -5.887 13.047 1 93.44 206 TYR A CA 1
ATOM 1504 C C . TYR A 1 206 ? -10.273 -7.047 12.352 1 93.44 206 TYR A C 1
ATOM 1506 O O . TYR A 1 206 ? -10.344 -8.188 12.805 1 93.44 206 TYR A O 1
ATOM 1514 N N . ASP A 1 207 ? -9.445 -6.719 11.367 1 90.38 207 ASP A N 1
ATOM 1515 C CA . ASP A 1 207 ? -8.617 -7.652 10.617 1 90.38 207 ASP A CA 1
ATOM 1516 C C . ASP A 1 207 ? -7.617 -6.91 9.734 1 90.38 207 ASP A C 1
ATOM 1518 O O . ASP A 1 207 ? -7.633 -5.676 9.672 1 90.38 207 ASP A O 1
ATOM 1522 N N . GLU A 1 208 ? -6.754 -7.691 9.078 1 93.56 208 GLU A N 1
ATOM 1523 C CA . GLU A 1 208 ? -5.742 -7.105 8.203 1 93.56 208 GLU A CA 1
ATOM 1524 C C . GLU A 1 208 ? -6.383 -6.254 7.109 1 93.56 208 GLU A C 1
ATOM 1526 O O . GLU A 1 208 ? -7.379 -6.656 6.508 1 93.56 208 GLU A O 1
ATOM 1531 N N . PRO A 1 209 ? -5.77 -5.152 6.867 1 95.94 209 PRO A N 1
ATOM 1532 C CA . PRO A 1 209 ? -6.41 -4.234 5.926 1 95.94 209 PRO A CA 1
ATOM 1533 C C . PRO A 1 209 ? -6.062 -4.539 4.473 1 95.94 209 PRO A C 1
ATOM 1535 O O . PRO A 1 209 ? -4.945 -4.977 4.18 1 95.94 209 PRO A O 1
ATOM 1538 N N . PHE A 1 210 ? -7.051 -4.375 3.623 1 97.25 210 PHE A N 1
ATOM 1539 C CA . PHE A 1 210 ? -6.832 -4.16 2.197 1 97.25 210 PHE A CA 1
ATOM 1540 C C . PHE A 1 210 ? -6.266 -2.77 1.94 1 97.25 210 PHE A C 1
ATOM 1542 O O . PHE A 1 210 ? -6.898 -1.765 2.27 1 97.25 210 PHE A O 1
ATOM 1549 N N . VAL A 1 211 ? -5.035 -2.648 1.325 1 96.06 211 VAL A N 1
ATOM 1550 C CA . VAL A 1 211 ? -4.336 -1.37 1.264 1 96.06 211 VAL A CA 1
ATOM 1551 C C . VAL A 1 211 ? -4.461 -0.78 -0.139 1 96.06 211 VAL A C 1
ATOM 1553 O O . VAL A 1 211 ? -3.783 -1.226 -1.068 1 96.06 211 VAL A O 1
ATOM 1556 N N . MET A 1 212 ? -5.203 0.256 -0.244 1 94.19 212 MET A N 1
ATOM 1557 C CA . MET A 1 212 ? -5.516 0.82 -1.555 1 94.19 212 MET A CA 1
ATOM 1558 C C . MET A 1 212 ? -4.699 2.082 -1.812 1 94.19 212 MET A C 1
ATOM 1560 O O . MET A 1 212 ? -4.715 2.621 -2.92 1 94.19 212 MET A O 1
ATOM 1564 N N . GLY A 1 213 ? -3.994 2.555 -0.784 1 93.56 213 GLY A N 1
ATOM 1565 C CA . GLY A 1 213 ? -3.352 3.857 -0.869 1 93.56 213 GLY A CA 1
ATOM 1566 C C . GLY A 1 213 ? -1.939 3.791 -1.42 1 93.56 213 GLY A C 1
ATOM 1567 O O . GLY A 1 213 ? -1.331 2.719 -1.457 1 93.56 213 GLY A O 1
ATOM 1568 N N . GLY A 1 214 ? -1.472 4.914 -1.85 1 94.12 214 GLY A N 1
ATOM 1569 C CA . GLY A 1 214 ? -0.102 5.145 -2.281 1 94.12 214 GLY A CA 1
ATOM 1570 C C . GLY A 1 214 ? 0.455 6.477 -1.812 1 94.12 214 GLY A C 1
ATOM 1571 O O . GLY A 1 214 ? 0.181 6.91 -0.69 1 94.12 214 GLY A O 1
ATOM 1572 N N . LEU A 1 215 ? 1.213 7.082 -2.729 1 95.25 215 LEU A N 1
ATOM 1573 C CA . LEU A 1 215 ? 1.851 8.344 -2.367 1 95.25 215 LEU A CA 1
ATOM 1574 C C . LEU A 1 215 ? 0.825 9.336 -1.831 1 95.25 215 LEU A C 1
ATOM 1576 O O . LEU A 1 215 ? -0.265 9.477 -2.391 1 95.25 215 LEU A O 1
ATOM 1580 N N . ALA A 1 216 ? 1.15 9.953 -0.729 1 97.56 216 ALA A N 1
ATOM 1581 C CA . ALA A 1 216 ? 0.398 11.023 -0.083 1 97.56 216 ALA A CA 1
ATOM 1582 C C . ALA A 1 216 ? -0.98 10.539 0.358 1 97.56 216 ALA A C 1
ATOM 1584 O O . ALA A 1 216 ? -1.83 11.344 0.753 1 97.56 216 ALA A O 1
ATOM 1585 N N . GLY A 1 217 ? -1.26 9.211 0.224 1 97.56 217 GLY A N 1
ATOM 1586 C CA . GLY A 1 217 ? -2.498 8.633 0.722 1 97.56 217 GLY A CA 1
ATOM 1587 C C . GLY A 1 217 ? -3.58 8.539 -0.337 1 97.56 217 GLY A C 1
ATOM 1588 O O . GLY A 1 217 ? -4.715 8.148 -0.042 1 97.56 217 GLY A O 1
ATOM 1589 N N . PHE A 1 218 ? -3.234 8.898 -1.564 1 95.62 218 PHE A N 1
ATOM 1590 C CA . PHE A 1 218 ? -4.234 8.867 -2.623 1 95.62 218 PHE A CA 1
ATOM 1591 C C . PHE A 1 218 ? -4.637 7.434 -2.953 1 95.62 218 PHE A C 1
ATOM 1593 O O . PHE A 1 218 ? -3.795 6.531 -2.945 1 95.62 218 PHE A O 1
ATOM 1600 N N . PRO A 1 219 ? -5.887 7.25 -3.25 1 94.31 219 PRO A N 1
ATOM 1601 C CA . PRO A 1 219 ? -6.387 5.914 -3.578 1 94.31 219 PRO A CA 1
ATOM 1602 C C . PRO A 1 219 ? -6.098 5.516 -5.023 1 94.31 219 PRO A C 1
ATOM 1604 O O . PRO A 1 219 ? -7.027 5.363 -5.824 1 94.31 219 PRO A O 1
ATOM 1607 N N . PHE A 1 220 ? -4.938 5.102 -5.316 1 89.69 220 PHE A N 1
ATOM 1608 C CA . PHE A 1 220 ? -4.477 4.828 -6.672 1 89.69 220 PHE A CA 1
ATOM 1609 C C . PHE A 1 220 ? -5.082 3.533 -7.199 1 89.69 220 PHE A C 1
ATOM 1611 O O . PHE A 1 220 ? -5.094 3.295 -8.406 1 89.69 220 PHE A O 1
ATOM 1618 N N . GLY A 1 221 ? -5.496 2.717 -6.316 1 88.62 221 GLY A N 1
ATOM 1619 C CA . GLY A 1 221 ? -6.098 1.464 -6.746 1 88.62 221 GLY A CA 1
ATOM 1620 C C . GLY A 1 221 ? -7.383 1.654 -7.527 1 88.62 221 GLY A C 1
ATOM 1621 O O . GLY A 1 221 ? -7.789 0.775 -8.289 1 88.62 221 GLY A O 1
ATOM 1622 N N . GLY A 1 222 ? -8.102 2.76 -7.223 1 90.31 222 GLY A N 1
ATOM 1623 C CA . GLY A 1 222 ? -9.273 3.135 -7.996 1 90.31 222 GLY A CA 1
ATOM 1624 C C . GLY A 1 222 ? -10.469 2.225 -7.754 1 90.31 222 GLY A C 1
ATOM 1625 O O . GLY A 1 222 ? -10.578 1.607 -6.695 1 90.31 222 GLY A O 1
ATOM 1626 N N . VAL A 1 223 ? -11.312 2.213 -8.758 1 90.88 223 VAL A N 1
ATOM 1627 C CA . VAL A 1 223 ? -12.57 1.476 -8.688 1 90.88 223 VAL A CA 1
ATOM 1628 C C . VAL A 1 223 ? -12.289 -0.026 -8.703 1 90.88 223 VAL A C 1
ATOM 1630 O O . VAL A 1 223 ? -12.938 -0.793 -7.992 1 90.88 223 VAL A O 1
ATOM 1633 N N . THR A 1 224 ? -11.289 -0.395 -9.43 1 88.94 224 THR A N 1
ATOM 1634 C CA . THR A 1 224 ? -10.945 -1.81 -9.523 1 88.94 224 THR A CA 1
ATOM 1635 C C . THR A 1 224 ? -10.5 -2.348 -8.172 1 88.94 224 THR A C 1
ATOM 1637 O O . THR A 1 224 ? -10.953 -3.408 -7.734 1 88.94 224 THR A O 1
ATOM 1640 N N . SER A 1 225 ? -9.633 -1.604 -7.578 1 92.88 225 SER A N 1
ATOM 1641 C CA . SER A 1 225 ? -9.164 -2.016 -6.258 1 92.88 225 SER A CA 1
ATOM 1642 C C . SER A 1 225 ? -10.312 -2.064 -5.258 1 92.88 225 SER A C 1
ATOM 1644 O O . SER A 1 225 ? -10.406 -3 -4.457 1 92.88 225 SER A O 1
ATOM 1646 N N . PHE A 1 226 ? -11.18 -1.121 -5.289 1 94.44 226 PHE A N 1
ATOM 1647 C CA . PHE A 1 226 ? -12.336 -1.108 -4.398 1 94.44 226 PHE A CA 1
ATOM 1648 C C . PHE A 1 226 ? -13.242 -2.305 -4.664 1 94.44 226 PHE A C 1
ATOM 1650 O O . PHE A 1 226 ? -13.719 -2.947 -3.73 1 94.44 226 PHE A O 1
ATOM 1657 N N . GLY A 1 227 ? -13.477 -2.549 -5.906 1 92.44 227 GLY A N 1
ATOM 1658 C CA . GLY A 1 227 ? -14.281 -3.705 -6.273 1 92.44 227 GLY A CA 1
ATOM 1659 C C . GLY A 1 227 ? -13.688 -5.016 -5.793 1 92.44 227 GLY A C 1
ATOM 1660 O O . GLY A 1 227 ? -14.406 -5.875 -5.273 1 92.44 227 GLY A O 1
ATOM 1661 N N . ALA A 1 228 ? -12.422 -5.156 -6.008 1 91.75 228 ALA A N 1
ATOM 1662 C CA . ALA A 1 228 ? -11.742 -6.348 -5.512 1 91.75 228 ALA A CA 1
ATOM 1663 C C . ALA A 1 228 ? -11.891 -6.48 -4 1 91.75 228 ALA A C 1
ATOM 1665 O O . ALA A 1 228 ? -12.234 -7.555 -3.494 1 91.75 228 ALA A O 1
ATOM 1666 N N . MET A 1 229 ? -11.641 -5.41 -3.303 1 94.56 229 MET A N 1
ATOM 1667 C CA . MET A 1 229 ? -11.797 -5.383 -1.851 1 94.56 229 MET A CA 1
ATOM 1668 C C . MET A 1 229 ? -13.219 -5.762 -1.45 1 94.56 229 MET A C 1
ATOM 1670 O O . MET A 1 229 ? -13.414 -6.555 -0.527 1 94.56 229 MET A O 1
ATOM 1674 N N . ALA A 1 230 ? -14.18 -5.195 -2.125 1 94.25 230 ALA A N 1
ATOM 1675 C CA . ALA A 1 230 ? -15.586 -5.438 -1.811 1 94.25 230 ALA A CA 1
ATOM 1676 C C . ALA A 1 230 ? -15.922 -6.922 -1.928 1 94.25 230 ALA A C 1
ATOM 1678 O O . ALA A 1 230 ? -16.703 -7.449 -1.133 1 94.25 230 ALA A O 1
ATOM 1679 N N . HIS A 1 231 ? -15.289 -7.527 -2.846 1 92.44 231 HIS A N 1
ATOM 1680 C CA . HIS A 1 231 ? -15.539 -8.945 -3.061 1 92.44 231 HIS A CA 1
ATOM 1681 C C . HIS A 1 231 ? -14.906 -9.789 -1.96 1 92.44 231 HIS A C 1
ATOM 1683 O O . HIS A 1 231 ? -15.172 -10.992 -1.857 1 92.44 231 HIS A O 1
ATOM 1689 N N . HIS A 1 232 ? -14.133 -9.195 -1.146 1 93.94 232 HIS A N 1
ATOM 1690 C CA . HIS A 1 232 ? -13.477 -9.906 -0.052 1 93.94 232 HIS A CA 1
ATOM 1691 C C . HIS A 1 232 ? -14.273 -9.773 1.242 1 93.94 232 HIS A C 1
ATOM 1693 O O . HIS A 1 232 ? -14.008 -10.477 2.215 1 93.94 232 HIS A O 1
ATOM 1699 N N . ILE A 1 233 ? -15.25 -8.906 1.251 1 94.31 233 ILE A N 1
ATOM 1700 C CA . ILE A 1 233 ? -16.062 -8.711 2.445 1 94.31 233 ILE A CA 1
ATOM 1701 C C . ILE A 1 233 ? -16.75 -10.023 2.818 1 94.31 233 ILE A C 1
ATOM 1703 O O . ILE A 1 233 ? -17.344 -10.688 1.964 1 94.31 233 ILE A O 1
ATOM 1707 N N . PRO A 1 234 ? -16.641 -10.398 4.09 1 93.19 234 PRO A N 1
ATOM 1708 C CA . PRO A 1 234 ? -17.359 -11.609 4.516 1 93.19 234 PRO A CA 1
ATOM 1709 C C . PRO A 1 234 ? -18.828 -11.578 4.148 1 93.19 234 PRO A C 1
ATOM 1711 O O . PRO A 1 234 ? -19.438 -10.508 4.082 1 93.19 234 PRO A O 1
ATOM 1714 N N . ASP A 1 235 ? -19.344 -12.781 3.998 1 92 235 ASP A N 1
ATOM 1715 C CA . ASP A 1 235 ? -20.75 -12.898 3.641 1 92 235 ASP A CA 1
ATOM 1716 C C . ASP A 1 235 ? -21.641 -12.164 4.648 1 92 235 ASP A C 1
ATOM 1718 O O . ASP A 1 235 ? -21.578 -12.445 5.848 1 92 235 ASP A O 1
ATOM 1722 N N . GLY A 1 236 ? -22.359 -11.234 4.098 1 89.75 236 GLY A N 1
ATOM 1723 C CA . GLY A 1 236 ? -23.266 -10.492 4.953 1 89.75 236 GLY A CA 1
ATOM 1724 C C . GLY A 1 236 ? -22.578 -9.453 5.805 1 89.75 236 GLY A C 1
ATOM 1725 O O . GLY A 1 236 ? -23.203 -8.828 6.664 1 89.75 236 GLY A O 1
ATOM 1726 N N . GLY A 1 237 ? -21.297 -9.266 5.527 1 94.38 237 GLY A N 1
ATOM 1727 C CA . GLY A 1 237 ? -20.531 -8.352 6.348 1 94.38 237 GLY A CA 1
ATOM 1728 C C . GLY A 1 237 ? -20.453 -6.949 5.766 1 94.38 237 GLY A C 1
ATOM 1729 O O . GLY A 1 237 ? -21.219 -6.605 4.863 1 94.38 237 GLY A O 1
ATOM 1730 N N . SER A 1 238 ? -19.656 -6.105 6.41 1 96.62 238 SER A N 1
ATOM 1731 C CA . SER A 1 238 ? -19.469 -4.699 6.062 1 96.62 238 SER A CA 1
ATOM 1732 C C . SER A 1 238 ? -18 -4.355 5.906 1 96.62 238 SER A C 1
ATOM 1734 O O . SER A 1 238 ? -17.125 -5.184 6.18 1 96.62 238 SER A O 1
ATOM 1736 N N . CYS A 1 239 ? -17.781 -3.186 5.395 1 97.06 239 CYS A N 1
ATOM 1737 C CA . CYS A 1 239 ? -16.391 -2.758 5.293 1 97.06 239 CYS A CA 1
ATOM 1738 C C . CYS A 1 239 ? -16.203 -1.369 5.895 1 97.06 239 CYS A C 1
ATOM 1740 O O . CYS A 1 239 ? -17.109 -0.548 5.867 1 97.06 239 CYS A O 1
ATOM 1742 N N . LEU A 1 240 ? -15.086 -1.206 6.523 1 98.31 240 LEU A N 1
ATOM 1743 C CA . LEU A 1 240 ? -14.594 0.082 7.004 1 98.31 240 LEU A CA 1
ATOM 1744 C C . LEU A 1 240 ? -13.43 0.573 6.148 1 98.31 240 LEU A C 1
ATOM 1746 O O . LEU A 1 240 ? -12.414 -0.117 6.016 1 98.31 240 LEU A O 1
ATOM 1750 N N . VAL A 1 241 ? -13.633 1.742 5.551 1 98.5 241 VAL A N 1
ATOM 1751 C CA . VAL A 1 241 ? -12.57 2.381 4.781 1 98.5 241 VAL A CA 1
ATOM 1752 C C . VAL A 1 241 ? -12.008 3.57 5.559 1 98.5 241 VAL A C 1
ATOM 1754 O O . VAL A 1 241 ? -12.75 4.492 5.914 1 98.5 241 VAL A O 1
ATOM 1757 N N . VAL A 1 242 ? -10.742 3.531 5.828 1 98.75 242 VAL A N 1
ATOM 1758 C CA . VAL A 1 242 ? -10.039 4.637 6.469 1 98.75 242 VAL A CA 1
ATOM 1759 C C . VAL A 1 242 ? -9.055 5.27 5.48 1 98.75 242 VAL A C 1
ATOM 1761 O O . VAL A 1 242 ? -8.211 4.574 4.914 1 98.75 242 VAL A O 1
ATOM 1764 N N . TYR A 1 243 ? -9.258 6.605 5.266 1 98.75 243 TYR A N 1
ATOM 1765 C CA . TYR A 1 243 ? -8.43 7.219 4.234 1 98.75 243 TYR A CA 1
ATOM 1766 C C . TYR A 1 243 ? -8.031 8.633 4.633 1 98.75 243 TYR A C 1
ATOM 1768 O O . TYR A 1 243 ? -8.703 9.273 5.445 1 98.75 243 TYR A O 1
ATOM 1776 N N . GLY A 1 244 ? -6.902 9.031 4.059 1 98.62 244 GLY A N 1
ATOM 1777 C CA . GLY A 1 244 ? -6.457 10.398 4.258 1 98.62 244 GLY A CA 1
ATOM 1778 C C . GLY A 1 244 ? -4.953 10.562 4.133 1 98.62 244 GLY A C 1
ATOM 1779 O O . GLY A 1 244 ? -4.215 9.578 4.117 1 98.62 244 GLY A O 1
ATOM 1780 N N . PRO A 1 245 ? -4.539 11.82 4.051 1 98.81 245 PRO A N 1
ATOM 1781 C CA . PRO A 1 245 ? -3.113 12.148 4.059 1 98.81 245 PRO A CA 1
ATOM 1782 C C . PRO A 1 245 ? -2.488 12.047 5.445 1 98.81 245 PRO A C 1
ATOM 1784 O O . PRO A 1 245 ? -3.176 11.703 6.41 1 98.81 245 PRO A O 1
ATOM 1787 N N . HIS A 1 246 ? -1.175 12.242 5.496 1 98.81 246 HIS A N 1
ATOM 1788 C CA . HIS A 1 246 ? -0.515 12.266 6.797 1 98.81 246 HIS A CA 1
ATOM 1789 C C . HIS A 1 246 ? 0.413 13.469 6.918 1 98.81 246 HIS A C 1
ATOM 1791 O O . HIS A 1 246 ? 0.845 14.031 5.91 1 98.81 246 HIS A O 1
ATOM 1797 N N . VAL A 1 247 ? 0.614 13.891 8.102 1 98.75 247 VAL A N 1
ATOM 1798 C CA . VAL A 1 247 ? 1.526 14.977 8.438 1 98.75 247 VAL A CA 1
ATOM 1799 C C . VAL A 1 247 ? 2.289 14.633 9.719 1 98.75 247 VAL A C 1
ATOM 1801 O O . VAL A 1 247 ? 1.798 13.875 10.555 1 98.75 247 VAL A O 1
ATOM 1804 N N . GLY A 1 248 ? 3.531 15.141 9.773 1 98.12 248 GLY A N 1
ATOM 1805 C CA . GLY A 1 248 ? 4.324 14.906 10.969 1 98.12 248 GLY A CA 1
ATOM 1806 C C . GLY A 1 248 ? 4.406 16.109 11.875 1 98.12 248 GLY A C 1
ATOM 1807 O O . GLY A 1 248 ? 4.336 17.25 11.414 1 98.12 248 GLY A O 1
ATOM 1808 N N . VAL A 1 249 ? 4.453 15.883 13.125 1 96.44 249 VAL A N 1
ATOM 1809 C CA . VAL A 1 249 ? 4.895 16.844 14.125 1 96.44 249 VAL A CA 1
ATOM 1810 C C . VAL A 1 249 ? 6.102 16.297 14.875 1 96.44 249 VAL A C 1
ATOM 1812 O O . VAL A 1 249 ? 5.996 15.305 15.594 1 96.44 249 VAL A O 1
ATOM 1815 N N . ASP A 1 250 ? 7.18 16.906 14.68 1 93.25 250 ASP A N 1
ATOM 1816 C CA . ASP A 1 250 ? 8.406 16.328 15.219 1 93.25 250 ASP A CA 1
ATOM 1817 C C . ASP A 1 250 ? 8.602 16.703 16.688 1 93.25 250 ASP A C 1
ATOM 1819 O O . ASP A 1 250 ? 7.727 17.328 17.281 1 93.25 250 ASP A O 1
ATOM 1823 N N . SER A 1 251 ? 9.719 16.328 17.312 1 90.44 251 SER A N 1
ATOM 1824 C CA . SER A 1 251 ? 9.961 16.453 18.75 1 90.44 251 SER A CA 1
ATOM 1825 C C . SER A 1 251 ? 10.023 17.922 19.172 1 90.44 251 SER A C 1
ATOM 1827 O O . SER A 1 251 ? 9.828 18.25 20.344 1 90.44 251 SER A O 1
ATOM 1829 N N . MET A 1 252 ? 10.25 18.812 18.203 1 89.38 252 MET A N 1
ATOM 1830 C CA . MET A 1 252 ? 10.367 20.234 18.5 1 89.38 252 MET A CA 1
ATOM 1831 C C . MET A 1 252 ? 9.062 20.969 18.188 1 89.38 252 MET A C 1
ATOM 1833 O O . MET A 1 252 ? 9 22.188 18.281 1 89.38 252 MET A O 1
ATOM 1837 N N . GLY A 1 253 ? 8.07 20.188 17.734 1 90.88 253 GLY A N 1
ATOM 1838 C CA . GLY A 1 253 ? 6.762 20.766 17.469 1 90.88 253 GLY A CA 1
ATOM 1839 C C . GLY A 1 253 ? 6.629 21.312 16.062 1 90.88 253 GLY A C 1
ATOM 1840 O O . GLY A 1 253 ? 5.656 22 15.742 1 90.88 253 GLY A O 1
ATOM 1841 N N . SER A 1 254 ? 7.609 21 15.258 1 92.69 254 SER A N 1
ATOM 1842 C CA . SER A 1 254 ? 7.516 21.438 13.875 1 92.69 254 SER A CA 1
ATOM 1843 C C . SER A 1 254 ? 6.512 20.594 13.094 1 92.69 254 SER A C 1
ATOM 1845 O O . SER A 1 254 ? 6.602 19.359 13.078 1 92.69 254 SER A O 1
ATOM 1847 N N . VAL A 1 255 ? 5.574 21.281 12.414 1 95.12 255 VAL A N 1
ATOM 1848 C CA . VAL A 1 255 ? 4.578 20.594 11.594 1 95.12 255 VAL A CA 1
ATOM 1849 C C . VAL A 1 255 ? 5.152 20.328 10.203 1 95.12 255 VAL A C 1
ATOM 1851 O O . VAL A 1 255 ? 5.789 21.203 9.609 1 95.12 255 VAL A O 1
ATOM 1854 N N . GLY A 1 256 ? 4.922 19.141 9.68 1 96.81 256 GLY A N 1
ATOM 1855 C CA . GLY A 1 256 ? 5.398 18.797 8.352 1 96.81 256 GLY A CA 1
ATOM 1856 C C . GLY A 1 256 ? 6.66 17.953 8.367 1 96.81 256 GLY A C 1
ATOM 1857 O O . GLY A 1 256 ? 7.098 17.453 7.328 1 96.81 256 GLY A O 1
ATOM 1858 N N . THR A 1 257 ? 7.246 17.781 9.594 1 94.38 257 THR A N 1
ATOM 1859 C CA . THR A 1 257 ? 8.461 17 9.758 1 94.38 257 THR A CA 1
ATOM 1860 C C . THR A 1 257 ? 8.25 15.875 10.773 1 94.38 257 THR A C 1
ATOM 1862 O O . THR A 1 257 ? 7.301 15.922 11.562 1 94.38 257 THR A O 1
ATOM 1865 N N . VAL A 1 258 ? 9.094 14.852 10.656 1 93.69 258 VAL A N 1
ATOM 1866 C CA . VAL A 1 258 ? 8.984 13.734 11.586 1 93.69 258 VAL A CA 1
ATOM 1867 C C . VAL A 1 258 ? 10.375 13.195 11.906 1 93.69 258 VAL A C 1
ATOM 1869 O O . VAL A 1 258 ? 11.281 13.25 11.07 1 93.69 258 VAL A O 1
ATOM 1872 N N . ASN A 1 259 ? 10.492 12.805 13.164 1 91.81 259 ASN A N 1
ATOM 1873 C CA . ASN A 1 259 ? 11.695 12.07 13.547 1 91.81 259 ASN A CA 1
ATOM 1874 C C . ASN A 1 259 ? 11.641 10.617 13.07 1 91.81 259 ASN A C 1
ATOM 1876 O O . ASN A 1 259 ? 10.609 9.953 13.211 1 91.81 259 ASN A O 1
ATOM 1880 N N . ARG A 1 260 ? 12.703 10.195 12.484 1 89.69 260 ARG A N 1
ATOM 1881 C CA . ARG A 1 260 ? 12.742 8.82 12 1 89.69 260 ARG A CA 1
ATOM 1882 C C . ARG A 1 260 ? 13.805 8.008 12.734 1 89.69 260 ARG A C 1
ATOM 1884 O O . ARG A 1 260 ? 14.852 8.539 13.102 1 89.69 260 ARG A O 1
ATOM 1891 N N . ARG A 1 261 ? 13.492 6.797 12.867 1 84.81 261 ARG A N 1
ATOM 1892 C CA . ARG A 1 261 ? 14.414 5.867 13.508 1 84.81 261 ARG A CA 1
ATOM 1893 C C . ARG A 1 261 ? 15.758 5.844 12.789 1 84.81 261 ARG A C 1
ATOM 1895 O O . ARG A 1 261 ? 15.805 5.668 11.57 1 84.81 261 ARG A O 1
ATOM 1902 N N . GLY A 1 262 ? 16.781 6.027 13.586 1 86.5 262 GLY A N 1
ATOM 1903 C CA . GLY A 1 262 ? 18.141 5.875 13.078 1 86.5 262 GLY A CA 1
ATOM 1904 C C . GLY A 1 262 ? 18.609 7.059 12.258 1 86.5 262 GLY A C 1
ATOM 1905 O O . GLY A 1 262 ? 19.672 7.012 11.641 1 86.5 262 GLY A O 1
ATOM 1906 N N . ARG A 1 263 ? 17.781 8.016 12.25 1 89.06 263 ARG A N 1
ATOM 1907 C CA . ARG A 1 263 ? 18.188 9.219 11.531 1 89.06 263 ARG A CA 1
ATOM 1908 C C . ARG A 1 263 ? 18.391 10.391 12.492 1 89.06 263 ARG A C 1
ATOM 1910 O O . ARG A 1 263 ? 17.516 10.711 13.281 1 89.06 263 ARG A O 1
ATOM 1917 N N . ALA A 1 264 ? 19.516 10.898 12.414 1 81.31 264 ALA A N 1
ATOM 1918 C CA . ALA A 1 264 ? 19.844 12.016 13.289 1 81.31 264 ALA A CA 1
ATOM 1919 C C . ALA A 1 264 ? 19 13.242 12.961 1 81.31 264 ALA A C 1
ATOM 1921 O O . ALA A 1 264 ? 18.531 13.945 13.859 1 81.31 264 ALA A O 1
ATOM 1922 N N . LYS A 1 265 ? 18.859 13.398 11.695 1 78.31 265 LYS A N 1
ATOM 1923 C CA . LYS A 1 265 ? 18.078 14.539 11.234 1 78.31 265 LYS A CA 1
ATOM 1924 C C . LYS A 1 265 ? 16.703 14.086 10.734 1 78.31 265 LYS A C 1
ATOM 1926 O O . LYS A 1 265 ? 16.594 13.117 9.977 1 78.31 265 LYS A O 1
ATOM 1931 N N . GLY A 1 266 ? 15.711 14.75 11.297 1 76.69 266 GLY A N 1
ATOM 1932 C CA . GLY A 1 266 ? 14.406 14.492 10.719 1 76.69 266 GLY A CA 1
ATOM 1933 C C . GLY A 1 266 ? 14.266 15 9.297 1 76.69 266 GLY A C 1
ATOM 1934 O O . GLY A 1 266 ? 15.227 15.492 8.711 1 76.69 266 GLY A O 1
ATOM 1935 N N . GLY A 1 267 ? 13.227 14.758 8.641 1 84.25 267 GLY A N 1
ATOM 1936 C CA . GLY A 1 267 ? 12.898 15.219 7.301 1 84.25 267 GLY A CA 1
ATOM 1937 C C . GLY A 1 267 ? 11.406 15.383 7.07 1 84.25 267 GLY A C 1
ATOM 1938 O O . GLY A 1 267 ? 10.617 15.281 8.008 1 84.25 267 GLY A O 1
ATOM 1939 N N . SER A 1 268 ? 11.18 15.82 5.875 1 90.94 268 SER A N 1
ATOM 1940 C CA . SER A 1 268 ? 9.773 15.922 5.508 1 90.94 268 SER A CA 1
ATOM 1941 C C . SER A 1 268 ? 9.023 14.625 5.82 1 90.94 268 SER A C 1
ATOM 1943 O O . SER A 1 268 ? 9.547 13.531 5.602 1 90.94 268 SER A O 1
ATOM 1945 N N . CYS A 1 269 ? 7.918 14.805 6.395 1 94.75 269 CYS A N 1
ATOM 1946 C CA . CYS A 1 269 ? 7.129 13.625 6.734 1 94.75 269 CYS A CA 1
ATOM 1947 C C . CYS A 1 269 ? 6.574 12.961 5.48 1 94.75 269 CYS A C 1
ATOM 1949 O O . CYS A 1 269 ? 6.859 11.789 5.215 1 94.75 269 CYS A O 1
ATOM 1951 N N . CYS A 1 270 ? 5.809 13.641 4.738 1 96.25 270 CYS A N 1
ATOM 1952 C CA . CYS A 1 270 ? 5.359 13.148 3.441 1 96.25 270 CYS A CA 1
ATOM 1953 C C . CYS A 1 270 ? 6.141 13.805 2.311 1 96.25 270 CYS A C 1
ATOM 1955 O O . CYS A 1 270 ? 5.762 14.867 1.819 1 96.25 270 CYS A O 1
ATOM 1957 N N . GLY A 1 271 ? 7.137 13.117 1.821 1 93.5 271 GLY A N 1
ATOM 1958 C CA . GLY A 1 271 ? 7.98 13.664 0.771 1 93.5 271 GLY A CA 1
ATOM 1959 C C . GLY A 1 271 ? 7.219 13.992 -0.498 1 93.5 271 GLY A C 1
ATOM 1960 O O . GLY A 1 271 ? 7.492 15 -1.148 1 93.5 271 GLY A O 1
ATOM 1961 N N . SER A 1 272 ? 6.324 13.188 -0.872 1 94.56 272 S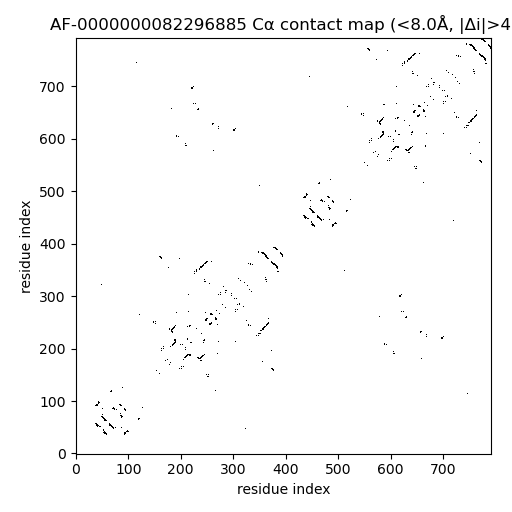ER A N 1
ATOM 1962 C CA . SER A 1 272 ? 5.523 13.398 -2.072 1 94.56 272 SER A CA 1
ATOM 1963 C C . SER A 1 272 ? 4.723 14.695 -1.979 1 94.56 272 SER A C 1
ATOM 1965 O O . SER A 1 272 ? 4.734 15.508 -2.906 1 94.56 272 SER A O 1
ATOM 1967 N N . ALA A 1 273 ? 4.047 14.883 -0.865 1 96.62 273 ALA A N 1
ATOM 1968 C CA . ALA A 1 273 ? 3.24 16.078 -0.657 1 96.62 273 ALA A CA 1
ATOM 1969 C C . ALA A 1 273 ? 4.113 17.328 -0.607 1 96.62 273 ALA A C 1
ATOM 1971 O O . ALA A 1 273 ? 3.76 18.375 -1.171 1 96.62 273 ALA A O 1
ATOM 1972 N N . ALA A 1 274 ? 5.211 17.188 0.074 1 94.62 274 ALA A N 1
ATOM 1973 C CA . ALA A 1 274 ? 6.148 18.297 0.168 1 94.62 274 ALA A CA 1
ATOM 1974 C C . ALA A 1 274 ? 6.668 18.703 -1.21 1 94.62 274 ALA A C 1
ATOM 1976 O O . ALA A 1 274 ? 6.789 19.891 -1.518 1 94.62 274 ALA A O 1
ATOM 1977 N N . ALA A 1 275 ? 6.992 17.719 -1.999 1 91.94 275 ALA A N 1
ATOM 1978 C CA . ALA A 1 275 ? 7.465 18 -3.354 1 91.94 275 ALA A CA 1
ATOM 1979 C C . ALA A 1 275 ? 6.398 18.719 -4.172 1 91.94 275 ALA A C 1
ATOM 1981 O O . ALA A 1 275 ? 6.699 19.656 -4.902 1 91.94 275 ALA A O 1
ATOM 1982 N N . ALA A 1 276 ? 5.215 18.234 -4.047 1 93.69 276 ALA A N 1
ATOM 1983 C CA . ALA A 1 276 ? 4.113 18.875 -4.758 1 93.69 276 ALA A CA 1
ATOM 1984 C C . ALA A 1 276 ? 3.938 20.328 -4.305 1 93.69 276 ALA A C 1
ATOM 1986 O O . ALA A 1 276 ? 3.764 21.219 -5.129 1 93.69 276 ALA A O 1
ATOM 1987 N N . LEU A 1 277 ? 3.953 20.531 -3.037 1 94.56 277 LEU A N 1
ATOM 1988 C CA . LEU A 1 277 ? 3.861 21.875 -2.49 1 94.56 277 LEU A CA 1
ATOM 1989 C C . LEU A 1 277 ? 5 22.75 -3.008 1 94.56 277 LEU A C 1
ATOM 1991 O O . LEU A 1 277 ? 4.797 23.938 -3.307 1 94.56 277 LEU A O 1
ATOM 1995 N N . GLY A 1 278 ? 6.164 22.172 -3.082 1 91.62 278 GLY A N 1
ATOM 1996 C CA . GLY A 1 278 ? 7.305 22.891 -3.625 1 91.62 278 GLY A CA 1
ATOM 1997 C C . GLY A 1 278 ? 7.078 23.391 -5.039 1 91.62 278 GLY A C 1
ATOM 1998 O O . GLY A 1 278 ? 7.434 24.531 -5.367 1 91.62 278 GLY A O 1
ATOM 1999 N N . LYS A 1 279 ? 6.512 22.609 -5.777 1 88.69 279 LYS A N 1
ATOM 2000 C CA . LYS A 1 279 ? 6.227 23 -7.152 1 88.69 279 LYS A CA 1
ATOM 2001 C C . LYS A 1 279 ? 5.195 24.125 -7.199 1 88.69 279 LYS A C 1
ATOM 2003 O O . LYS A 1 279 ? 5.297 25.031 -8.031 1 88.69 279 LYS A O 1
ATOM 2008 N N . ILE A 1 280 ? 4.223 24.031 -6.387 1 90.06 280 ILE A N 1
ATOM 2009 C CA . ILE A 1 280 ? 3.209 25.078 -6.301 1 90.06 280 ILE A CA 1
ATOM 2010 C C . ILE A 1 280 ? 3.859 26.406 -5.902 1 90.06 280 ILE A C 1
ATOM 2012 O O . ILE A 1 280 ? 3.562 27.453 -6.48 1 90.06 280 ILE A O 1
ATOM 2016 N N . ARG A 1 281 ? 4.688 26.312 -5.008 1 88 281 ARG A N 1
ATOM 2017 C CA . ARG A 1 281 ? 5.371 27.5 -4.516 1 88 281 ARG A CA 1
ATOM 2018 C C . ARG A 1 281 ? 6.211 28.141 -5.617 1 88 281 ARG A C 1
ATOM 2020 O O . ARG A 1 281 ? 6.344 29.375 -5.668 1 88 281 ARG A O 1
ATOM 2027 N N . LYS A 1 282 ? 6.703 27.312 -6.488 1 83.94 282 LYS A N 1
ATOM 2028 C CA . LYS A 1 282 ? 7.543 27.797 -7.582 1 83.94 282 LYS A CA 1
ATOM 2029 C C . LYS A 1 282 ? 6.691 28.266 -8.758 1 83.94 282 LYS A C 1
ATOM 2031 O O . LYS A 1 282 ? 7.219 28.797 -9.742 1 83.94 282 LYS A O 1
ATOM 2036 N N . GLY A 1 283 ? 5.453 28.188 -8.703 1 73.94 283 GLY A N 1
ATOM 2037 C CA . GLY A 1 283 ? 4.551 28.641 -9.758 1 73.94 283 GLY A CA 1
ATOM 2038 C C . GLY A 1 283 ? 4.406 27.625 -10.883 1 73.94 283 GLY A C 1
ATOM 2039 O O . GLY A 1 283 ? 3.861 27.953 -11.938 1 73.94 283 GLY A O 1
ATOM 2040 N N . ALA A 1 284 ? 4.953 26.5 -10.766 1 54.16 284 ALA A N 1
ATOM 2041 C CA . ALA A 1 284 ? 5.004 25.516 -11.844 1 54.16 284 ALA A CA 1
ATOM 2042 C C . ALA A 1 284 ? 3.656 24.812 -12.008 1 54.16 284 ALA A C 1
ATOM 2044 O O . ALA A 1 284 ? 3.396 24.188 -13.047 1 54.16 284 ALA A O 1
ATOM 2045 N N . MET A 1 285 ? 2.789 24.719 -11.102 1 56.09 285 MET A N 1
ATOM 2046 C CA . MET A 1 285 ? 1.553 23.953 -11.195 1 56.09 285 MET A CA 1
ATOM 2047 C C . MET A 1 285 ? 0.366 24.859 -11.5 1 56.09 285 MET A C 1
ATOM 2049 O O . MET A 1 285 ? -0.786 24.484 -11.289 1 56.09 285 MET A O 1
ATOM 2053 N N . VAL A 1 286 ? 0.588 26 -11.844 1 43.75 286 VAL A N 1
ATOM 2054 C CA . VAL A 1 286 ? -0.556 26.844 -12.188 1 43.75 286 VAL A CA 1
ATOM 2055 C C . VAL A 1 286 ? -1.112 26.422 -13.547 1 43.75 286 VAL A C 1
ATOM 2057 O O . VAL A 1 286 ? -0.364 26.297 -14.516 1 43.75 286 VAL A O 1
ATOM 2060 N N . PRO A 1 287 ? -2.309 25.656 -13.398 1 43.5 287 PRO A N 1
ATOM 2061 C CA . PRO A 1 287 ? -2.885 25.328 -14.711 1 43.5 287 PRO A CA 1
ATOM 2062 C C . PRO A 1 287 ? -2.662 26.438 -15.742 1 43.5 287 PRO A C 1
ATOM 2064 O O . PRO A 1 287 ? -2.961 27.594 -15.469 1 43.5 287 PRO A O 1
ATOM 2067 N N . LYS A 1 288 ? -1.616 26.391 -16.438 1 34.97 288 LYS A N 1
ATOM 2068 C CA . LYS A 1 288 ? -1.65 27.328 -17.547 1 34.97 288 LYS A CA 1
ATOM 2069 C C . LYS A 1 288 ? -2.881 27.109 -18.422 1 34.97 288 LYS A C 1
ATOM 2071 O O . LYS A 1 288 ? -3.33 25.969 -18.594 1 34.97 288 LYS A O 1
ATOM 2076 N N . GLY A 1 289 ? -3.867 27.844 -18.344 1 33.12 289 GLY A N 1
ATOM 2077 C CA . GLY A 1 289 ? -5.086 27.969 -19.141 1 33.12 289 GLY A CA 1
ATOM 2078 C C . GLY A 1 289 ? -5 27.266 -20.484 1 33.12 289 GLY A C 1
ATOM 2079 O O . GLY A 1 289 ? -5.891 27.422 -21.328 1 33.12 289 GLY A O 1
ATOM 2080 N N . ASP A 1 290 ? -3.785 27.016 -20.844 1 35.12 290 ASP A N 1
ATOM 2081 C CA . ASP A 1 290 ? -3.779 26.859 -22.281 1 35.12 290 ASP A CA 1
ATOM 2082 C C . ASP A 1 290 ? -4.207 25.453 -22.688 1 35.12 290 ASP A C 1
ATOM 2084 O O . ASP A 1 290 ? -4.055 25.062 -23.844 1 35.12 290 ASP A O 1
ATOM 2088 N N . GLY A 1 291 ? -5.012 24.75 -22.141 1 33.25 291 GLY A N 1
ATOM 2089 C CA . GLY A 1 291 ? -5.594 23.547 -22.719 1 33.25 291 GLY A CA 1
ATOM 2090 C C . GLY A 1 291 ? -4.598 22.406 -22.844 1 33.25 291 GLY A C 1
ATOM 2091 O O . GLY A 1 291 ? -4.828 21.453 -23.594 1 33.25 291 GLY A O 1
ATOM 2092 N N . SER A 1 292 ? -3.379 22.656 -22.578 1 33.22 292 SER A N 1
ATOM 2093 C CA . SER A 1 292 ? -2.426 21.625 -22.953 1 33.22 292 SER A CA 1
ATOM 2094 C C . SER A 1 292 ? -2.668 20.344 -22.156 1 33.22 292 SER A C 1
ATOM 2096 O O . SER A 1 292 ? -3.129 20.391 -21.016 1 33.22 292 SER A O 1
ATOM 2098 N N . ALA A 1 293 ? -2.662 19.312 -22.938 1 33.22 293 ALA A N 1
ATOM 2099 C CA . ALA A 1 293 ? -2.895 17.953 -22.484 1 33.22 293 ALA A CA 1
ATOM 2100 C C . ALA A 1 293 ? -2.039 17.625 -21.266 1 33.22 293 ALA A C 1
ATOM 2102 O O . ALA A 1 293 ? -0.915 18.109 -21.141 1 33.22 293 ALA A O 1
ATOM 2103 N N . PRO A 1 294 ? -2.639 17.328 -20.188 1 37.53 294 PRO A N 1
ATOM 2104 C CA . PRO A 1 294 ? -1.827 16.938 -19.031 1 37.53 294 PRO A CA 1
ATOM 2105 C C . PRO A 1 294 ? -0.601 16.109 -19.422 1 37.53 294 PRO A C 1
ATOM 2107 O O . PRO A 1 294 ? -0.619 15.422 -20.438 1 37.53 294 PRO A O 1
ATOM 2110 N N . PRO A 1 295 ? 0.618 16.547 -19.031 1 36.25 295 PRO A N 1
ATOM 2111 C CA . PRO A 1 295 ? 1.812 15.797 -19.438 1 36.25 295 PRO A CA 1
ATOM 2112 C C . PRO A 1 295 ? 1.612 14.281 -19.391 1 36.25 295 PRO A C 1
ATOM 2114 O O . PRO A 1 295 ? 0.802 13.789 -18.594 1 36.25 295 PRO A O 1
ATOM 2117 N N . MET A 1 296 ? 1.994 13.695 -20.438 1 35.41 296 MET A N 1
ATOM 2118 C CA . MET A 1 296 ? 2.062 12.234 -20.5 1 35.41 296 MET A CA 1
ATOM 2119 C C . MET A 1 296 ? 2.707 11.672 -19.234 1 35.41 296 MET A C 1
ATOM 2121 O O . MET A 1 296 ? 3.783 12.117 -18.828 1 35.41 296 MET A O 1
ATOM 2125 N N . ILE A 1 297 ? 2.012 11.492 -18.266 1 41.53 297 ILE A N 1
ATOM 2126 C CA . ILE A 1 297 ? 2.514 10.883 -17.047 1 41.53 297 ILE A CA 1
ATOM 2127 C C . ILE A 1 297 ? 3.576 9.836 -17.391 1 41.53 297 ILE A C 1
ATOM 2129 O O . ILE A 1 297 ? 3.309 8.891 -18.125 1 41.53 297 ILE A O 1
ATOM 2133 N N . ASP A 1 298 ? 4.82 10.305 -17.484 1 47.69 298 ASP A N 1
ATOM 2134 C CA . ASP A 1 298 ? 5.914 9.336 -17.5 1 47.69 298 ASP A CA 1
ATOM 2135 C C . ASP A 1 298 ? 5.594 8.141 -16.594 1 47.69 298 ASP A C 1
ATOM 2137 O O . ASP A 1 298 ? 5.273 8.312 -15.422 1 47.69 298 ASP A O 1
ATOM 2141 N N . SER A 1 299 ? 5.336 7.027 -17.172 1 57.16 299 SER A N 1
ATOM 2142 C CA . SER A 1 299 ? 4.82 5.766 -16.656 1 57.16 299 SER A CA 1
ATOM 2143 C C . SER A 1 299 ? 5.559 5.344 -15.391 1 57.16 299 SER A C 1
ATOM 2145 O O . SER A 1 299 ? 4.961 4.77 -14.477 1 57.16 299 SER A O 1
ATOM 2147 N N . ILE A 1 300 ? 6.855 5.992 -15.148 1 62.09 300 ILE A N 1
ATOM 2148 C CA . ILE A 1 300 ? 7.586 5.398 -14.039 1 62.09 300 ILE A CA 1
ATOM 2149 C C . ILE A 1 300 ? 7.297 6.172 -12.758 1 62.09 300 ILE A C 1
ATOM 2151 O O . ILE A 1 300 ? 7.445 5.641 -11.656 1 62.09 300 ILE A O 1
ATOM 2155 N N . ASP A 1 301 ? 6.828 7.387 -12.836 1 78.06 301 ASP A N 1
ATOM 2156 C CA . ASP A 1 301 ? 6.469 8.164 -11.648 1 78.06 301 ASP A CA 1
ATOM 2157 C C . ASP A 1 301 ? 5.039 8.688 -11.75 1 78.06 301 ASP A C 1
ATOM 2159 O O . ASP A 1 301 ? 4.77 9.836 -11.406 1 78.06 301 ASP A O 1
ATOM 2163 N N . ALA A 1 302 ? 4.242 7.879 -12.133 1 75.88 302 ALA A N 1
ATOM 2164 C CA . ALA A 1 302 ? 2.848 8.227 -12.398 1 75.88 302 ALA A CA 1
ATOM 2165 C C . ALA A 1 302 ? 2.152 8.688 -11.117 1 75.88 302 ALA A C 1
ATOM 2167 O O . ALA A 1 302 ? 1.341 9.617 -11.148 1 75.88 302 ALA A O 1
ATOM 2168 N N . GLN A 1 303 ? 2.518 8.172 -10.016 1 88.38 303 GLN A N 1
ATOM 2169 C CA . GLN A 1 303 ? 1.817 8.539 -8.781 1 88.38 303 GLN A CA 1
ATOM 2170 C C . GLN A 1 303 ? 2.174 9.953 -8.352 1 88.38 303 GLN A C 1
ATOM 2172 O O . GLN A 1 303 ? 1.304 10.719 -7.918 1 88.38 303 GLN A O 1
ATOM 2177 N N . GLN A 1 304 ? 3.41 10.359 -8.531 1 89.12 304 GLN A N 1
ATOM 2178 C CA . GLN A 1 304 ? 3.783 11.719 -8.156 1 89.12 304 GLN A CA 1
ATOM 2179 C C . GLN A 1 304 ? 3.094 12.742 -9.062 1 89.12 304 GLN A C 1
ATOM 2181 O O . GLN A 1 304 ? 2.621 13.781 -8.586 1 89.12 304 GLN A O 1
ATOM 2186 N N . ALA A 1 305 ? 3.074 12.398 -10.297 1 83.56 305 ALA A N 1
ATOM 2187 C CA . ALA A 1 305 ? 2.371 13.273 -11.227 1 83.56 305 ALA A CA 1
ATOM 2188 C C . ALA A 1 305 ? 0.898 13.406 -10.852 1 83.56 305 ALA A C 1
ATOM 2190 O O . ALA A 1 305 ? 0.324 14.5 -10.938 1 83.56 305 ALA A O 1
ATOM 2191 N N . TYR A 1 306 ? 0.383 12.375 -10.445 1 87.31 306 TYR A N 1
ATOM 2192 C CA . TYR A 1 306 ? -1.012 12.344 -10.023 1 87.31 306 TYR A CA 1
ATOM 2193 C C . TYR A 1 306 ? -1.223 13.203 -8.781 1 87.31 306 TYR A C 1
ATOM 2195 O O . TYR A 1 306 ? -2.172 13.984 -8.711 1 87.31 306 TYR A O 1
ATOM 2203 N N . VAL A 1 307 ? -0.398 13.055 -7.82 1 92.69 307 VAL A N 1
ATOM 2204 C CA . VAL A 1 307 ? -0.471 13.852 -6.602 1 92.69 307 VAL A CA 1
ATOM 2205 C C . VAL A 1 307 ? -0.412 15.336 -6.949 1 92.69 307 VAL A C 1
ATOM 2207 O O . VAL A 1 307 ? -1.235 16.125 -6.477 1 92.69 307 VAL A O 1
ATOM 2210 N N . GLU A 1 308 ? 0.478 15.688 -7.805 1 89.75 308 GLU A N 1
ATOM 2211 C CA . GLU A 1 308 ? 0.665 17.078 -8.203 1 89.75 308 GLU A CA 1
ATOM 2212 C C . GLU A 1 308 ? -0.562 17.609 -8.938 1 89.75 308 GLU A C 1
ATOM 2214 O O . GLU A 1 308 ? -1.04 18.719 -8.641 1 89.75 308 GLU A O 1
ATOM 2219 N N . ALA A 1 309 ? -1.061 16.797 -9.812 1 87.12 309 ALA A N 1
ATOM 2220 C CA . ALA A 1 309 ? -2.223 17.203 -10.594 1 87.12 309 ALA A CA 1
ATOM 2221 C C . ALA A 1 309 ? -3.441 17.422 -9.703 1 87.12 309 ALA A C 1
ATOM 2223 O O . ALA A 1 309 ? -4.242 18.328 -9.938 1 87.12 309 ALA A O 1
ATOM 2224 N N . ASN A 1 310 ? -3.605 16.641 -8.719 1 91 310 ASN A N 1
ATOM 2225 C CA . ASN A 1 310 ? -4.789 16.703 -7.863 1 91 310 ASN A CA 1
ATOM 2226 C C . ASN A 1 310 ? -4.641 17.766 -6.777 1 91 310 ASN A C 1
ATOM 2228 O O . ASN A 1 310 ? -5.629 18.188 -6.172 1 91 310 ASN A O 1
ATOM 2232 N N . LEU A 1 311 ? -3.451 18.219 -6.535 1 94.19 311 LEU A N 1
ATOM 2233 C CA . LEU A 1 311 ? -3.23 19.281 -5.559 1 94.19 311 LEU A CA 1
ATOM 2234 C C . LEU A 1 311 ? -3.279 20.641 -6.227 1 94.19 311 LEU A C 1
ATOM 2236 O O . LEU A 1 311 ? -3.51 21.656 -5.562 1 94.19 311 LEU A O 1
ATOM 2240 N N . ALA A 1 312 ? -3.09 20.703 -7.496 1 91.56 312 ALA A N 1
ATOM 2241 C CA . ALA A 1 312 ? -2.967 21.938 -8.266 1 91.56 312 ALA A CA 1
ATOM 2242 C C . ALA A 1 312 ? -4.184 22.844 -8.062 1 91.56 312 ALA A C 1
ATOM 2244 O O . ALA A 1 312 ? -4.047 24.047 -7.902 1 91.56 312 ALA A O 1
ATOM 2245 N N . PRO A 1 313 ? -5.398 22.266 -8.016 1 93.38 313 PRO A N 1
ATOM 2246 C CA . PRO A 1 313 ? -6.574 23.109 -7.832 1 93.38 313 PRO A CA 1
ATOM 2247 C C . PRO A 1 313 ? -6.566 23.844 -6.492 1 93.38 313 PRO A C 1
ATOM 2249 O O . PRO A 1 313 ? -7.32 24.797 -6.301 1 93.38 313 PRO A O 1
ATOM 2252 N N . TYR A 1 314 ? -5.777 23.453 -5.594 1 95.62 314 TYR A N 1
ATOM 2253 C CA . TYR A 1 314 ? -5.75 24.047 -4.258 1 95.62 314 TYR A CA 1
ATOM 2254 C C . TYR A 1 314 ? -4.551 24.969 -4.09 1 95.62 314 TYR A C 1
ATOM 2256 O O . TYR A 1 314 ? -4.227 25.375 -2.971 1 95.62 314 TYR A O 1
ATOM 2264 N N . ALA A 1 315 ? -3.922 25.312 -5.125 1 94.12 315 ALA A N 1
ATOM 2265 C CA . ALA A 1 315 ? -2.684 26.094 -5.105 1 94.12 315 ALA A CA 1
ATOM 2266 C C . ALA A 1 315 ? -2.9 27.453 -4.445 1 94.12 315 ALA A C 1
ATOM 2268 O O . ALA A 1 315 ? -2.115 27.859 -3.588 1 94.12 315 ALA A O 1
ATOM 2269 N N . GLU A 1 316 ? -3.945 28.141 -4.793 1 93.12 316 GLU A N 1
ATOM 2270 C CA . GLU A 1 316 ? -4.207 29.453 -4.227 1 93.12 316 GLU A CA 1
ATOM 2271 C C . GLU A 1 316 ? -4.422 29.375 -2.719 1 93.12 316 GLU A C 1
ATOM 2273 O O . GLU A 1 316 ? -3.893 30.203 -1.97 1 93.12 316 GLU A O 1
ATOM 2278 N N . ARG A 1 317 ? -5.203 28.391 -2.375 1 94.94 317 ARG A N 1
ATOM 2279 C CA . ARG A 1 317 ? -5.473 28.172 -0.959 1 94.94 317 ARG A CA 1
ATOM 2280 C C . ARG A 1 317 ? -4.18 27.906 -0.191 1 94.94 317 ARG A C 1
ATOM 2282 O O . ARG A 1 317 ? -3.971 28.469 0.887 1 94.94 317 ARG A O 1
ATOM 2289 N N . LEU A 1 318 ? -3.367 27.125 -0.742 1 95.88 318 LEU A N 1
ATOM 2290 C CA . LEU A 1 318 ? -2.105 26.766 -0.107 1 95.88 318 LEU A CA 1
ATOM 2291 C C . LEU A 1 318 ? -1.16 27.953 -0.056 1 95.88 318 LEU A C 1
ATOM 2293 O O . LEU A 1 318 ? -0.476 28.172 0.948 1 95.88 318 LEU A O 1
ATOM 2297 N N . LEU A 1 319 ? -1.162 28.75 -1.069 1 92.38 319 LEU A N 1
ATOM 2298 C CA . LEU A 1 319 ? -0.278 29.906 -1.13 1 92.38 319 LEU A CA 1
ATOM 2299 C C . LEU A 1 319 ? -0.74 30.984 -0.165 1 92.38 319 LEU A C 1
ATOM 2301 O O . LEU A 1 319 ? 0.081 31.734 0.378 1 92.38 319 LEU A O 1
ATOM 2305 N N . ALA A 1 320 ? -1.992 31.062 0.116 1 92.88 320 ALA A N 1
ATOM 2306 C CA . ALA A 1 320 ? -2.566 32.094 0.97 1 92.88 320 ALA A CA 1
ATOM 2307 C C . ALA A 1 320 ? -2.525 31.672 2.438 1 92.88 320 ALA A C 1
ATOM 2309 O O . ALA A 1 320 ? -2.721 32.5 3.33 1 92.88 320 ALA A O 1
ATOM 2310 N N . ALA A 1 321 ? -2.244 30.438 2.715 1 93.75 321 ALA A N 1
ATOM 2311 C CA . ALA A 1 321 ? -2.309 29.906 4.074 1 93.75 321 ALA A CA 1
ATOM 2312 C C . ALA A 1 321 ? -1.221 30.516 4.953 1 93.75 321 ALA A C 1
ATOM 2314 O O . ALA A 1 321 ? -0.091 30.719 4.5 1 93.75 321 ALA A O 1
ATOM 2315 N N . ASP A 1 322 ? -1.578 30.812 6.242 1 89.69 322 ASP A N 1
ATOM 2316 C CA . ASP A 1 322 ? -0.604 31.312 7.207 1 89.69 322 ASP A CA 1
ATOM 2317 C C . ASP A 1 322 ? 0.504 30.281 7.445 1 89.69 322 ASP A C 1
ATOM 2319 O O . ASP A 1 322 ? 1.682 30.641 7.516 1 89.69 322 ASP A O 1
ATOM 2323 N N . ASP A 1 323 ? 0.095 29.094 7.648 1 93.56 323 ASP A N 1
ATOM 2324 C CA . ASP A 1 323 ? 1.007 27.953 7.773 1 93.56 323 ASP A CA 1
ATOM 2325 C C . ASP A 1 323 ? 0.684 26.875 6.746 1 93.56 323 ASP A C 1
ATOM 2327 O O . ASP A 1 323 ? -0.279 26.125 6.914 1 93.56 323 ASP A O 1
ATOM 2331 N N . ARG A 1 324 ? 1.543 26.766 5.77 1 93.62 324 ARG A N 1
ATOM 2332 C CA . ARG A 1 324 ? 1.288 25.875 4.645 1 93.62 324 ARG A CA 1
ATOM 2333 C C . ARG A 1 324 ? 1.412 24.406 5.066 1 93.62 324 ARG A C 1
ATOM 2335 O O . ARG A 1 324 ? 0.759 23.531 4.496 1 93.62 324 ARG A O 1
ATOM 2342 N N . ASN A 1 325 ? 2.229 24.156 6.055 1 95.06 325 ASN A N 1
ATOM 2343 C CA . ASN A 1 325 ? 2.393 22.781 6.523 1 95.06 325 ASN A CA 1
ATOM 2344 C C . ASN A 1 325 ? 1.155 22.281 7.273 1 95.06 325 ASN A C 1
ATOM 2346 O O . ASN A 1 325 ? 0.893 21.078 7.328 1 95.06 325 ASN A O 1
ATOM 2350 N N . ILE A 1 326 ? 0.438 23.188 7.832 1 96.56 326 ILE A N 1
ATOM 2351 C CA . ILE A 1 326 ? -0.819 22.844 8.484 1 96.56 326 ILE A CA 1
ATOM 2352 C C . ILE A 1 326 ? -1.929 22.719 7.441 1 96.56 326 ILE A C 1
ATOM 2354 O O . ILE A 1 326 ? -2.771 21.828 7.523 1 96.56 326 ILE A O 1
ATOM 2358 N N . GLU A 1 327 ? -1.908 23.547 6.426 1 97.75 327 GLU A N 1
ATOM 2359 C CA . GLU A 1 327 ? -2.963 23.609 5.418 1 97.75 327 GLU A CA 1
ATOM 2360 C C . GLU A 1 327 ? -2.832 22.453 4.422 1 97.75 327 GLU A C 1
ATOM 2362 O O . GLU A 1 327 ? -3.834 21.953 3.904 1 97.75 327 GLU A O 1
ATOM 2367 N N . LEU A 1 328 ? -1.609 22.031 4.191 1 98.25 328 LEU A N 1
ATOM 2368 C CA . LEU A 1 328 ? -1.314 21.047 3.152 1 98.25 328 LEU A CA 1
ATOM 2369 C C . LEU A 1 328 ? -2.105 19.766 3.377 1 98.25 328 LEU A C 1
ATOM 2371 O O . LEU A 1 328 ? -2.762 19.266 2.459 1 98.25 328 LEU A O 1
ATOM 2375 N N . PRO A 1 329 ? -2.129 19.203 4.57 1 98.69 329 PRO A N 1
ATOM 2376 C CA . PRO A 1 329 ? -2.898 17.969 4.738 1 98.69 329 PRO A CA 1
ATOM 2377 C C . PRO A 1 329 ? -4.398 18.188 4.562 1 98.69 329 PRO A C 1
ATOM 2379 O O . PRO A 1 329 ? -5.105 17.281 4.121 1 98.69 329 PRO A O 1
ATOM 2382 N N . TYR A 1 330 ? -4.898 19.344 4.816 1 98.62 330 TYR A N 1
ATOM 2383 C CA . TYR A 1 330 ? -6.309 19.625 4.57 1 98.62 330 TYR A CA 1
ATOM 2384 C C . TYR A 1 330 ? -6.605 19.656 3.078 1 98.62 330 TYR A C 1
ATOM 2386 O O . TYR A 1 330 ? -7.621 19.125 2.625 1 98.62 330 TYR A O 1
ATOM 2394 N N . ALA A 1 331 ? -5.738 20.312 2.359 1 98.44 331 ALA A N 1
ATOM 2395 C CA . ALA A 1 331 ? -5.91 20.359 0.91 1 98.44 331 ALA A CA 1
ATOM 2396 C C . ALA A 1 331 ? -5.836 18.953 0.301 1 98.44 331 ALA A C 1
ATOM 2398 O O . ALA A 1 331 ? -6.645 18.609 -0.561 1 98.44 331 ALA A O 1
ATOM 2399 N N . LEU A 1 332 ? -4.898 18.219 0.751 1 98.62 332 LEU A N 1
ATOM 2400 C CA . LEU A 1 332 ? -4.766 16.844 0.287 1 98.62 332 LEU A CA 1
ATOM 2401 C C . LEU A 1 332 ? -6.02 16.031 0.615 1 98.62 332 LEU A C 1
ATOM 2403 O O . LEU A 1 332 ? -6.504 15.258 -0.216 1 98.62 332 LEU A O 1
ATOM 2407 N N . TYR A 1 333 ? -6.535 16.266 1.778 1 98.81 333 TYR A N 1
ATOM 2408 C CA . TYR A 1 333 ? -7.742 15.547 2.191 1 98.81 333 TYR A CA 1
ATOM 2409 C C . TYR A 1 333 ? -8.906 15.867 1.262 1 98.81 333 TYR A C 1
ATOM 2411 O O . TYR A 1 333 ? -9.641 14.961 0.852 1 98.81 333 TYR A O 1
ATOM 2419 N N . ASP A 1 334 ? -9.039 17.109 0.986 1 98.44 334 ASP A N 1
ATOM 2420 C CA . ASP A 1 334 ? -10.141 17.5 0.116 1 98.44 334 ASP A CA 1
ATOM 2421 C C . ASP A 1 334 ? -10.031 16.844 -1.252 1 98.44 334 ASP A C 1
ATOM 2423 O O . ASP A 1 334 ? -11.031 16.375 -1.801 1 98.44 334 ASP A O 1
ATOM 2427 N N . ALA A 1 335 ? -8.852 16.781 -1.744 1 96.38 335 ALA A N 1
ATOM 2428 C CA . ALA A 1 335 ? -8.625 16.125 -3.025 1 96.38 335 ALA A CA 1
ATOM 2429 C C . ALA A 1 335 ? -8.906 14.625 -2.928 1 96.38 335 ALA A C 1
ATOM 2431 O O . ALA A 1 335 ? -9.555 14.047 -3.809 1 96.38 335 ALA A O 1
ATOM 2432 N N . GLN A 1 336 ? -8.477 14.016 -1.884 1 97.19 336 GLN A N 1
ATOM 2433 C CA . GLN A 1 336 ? -8.648 12.578 -1.694 1 97.19 336 GLN A CA 1
ATOM 2434 C C . GLN A 1 336 ? -10.109 12.219 -1.457 1 97.19 336 GLN A C 1
ATOM 2436 O O . GLN A 1 336 ? -10.594 11.195 -1.946 1 97.19 336 GLN A O 1
ATOM 2441 N N . LYS A 1 337 ? -10.766 13.047 -0.71 1 97.5 337 LYS A N 1
ATOM 2442 C CA . LYS A 1 337 ? -12.18 12.812 -0.453 1 97.5 337 LYS A CA 1
ATOM 2443 C C . LYS A 1 337 ? -12.984 12.812 -1.752 1 97.5 337 LYS A C 1
ATOM 2445 O O . LYS A 1 337 ? -13.852 11.961 -1.948 1 97.5 337 LYS A O 1
ATOM 2450 N N . GLN A 1 338 ? -12.695 13.75 -2.592 1 94.5 338 GLN A N 1
ATOM 2451 C CA . GLN A 1 338 ? -13.375 13.805 -3.883 1 94.5 338 GLN A CA 1
ATOM 2452 C C . GLN A 1 338 ? -13.156 12.523 -4.68 1 94.5 338 GLN A C 1
ATOM 2454 O O . GLN A 1 338 ? -14.094 11.969 -5.258 1 94.5 338 GLN A O 1
ATOM 2459 N N . MET A 1 339 ? -11.984 12.07 -4.633 1 93.12 339 MET A N 1
ATOM 2460 C CA . MET A 1 339 ? -11.656 10.852 -5.367 1 93.12 339 MET A CA 1
ATOM 2461 C C . MET A 1 339 ? -12.336 9.641 -4.742 1 93.12 339 MET A C 1
ATOM 2463 O O . MET A 1 339 ? -12.914 8.82 -5.449 1 93.12 339 MET A O 1
ATOM 2467 N N . MET A 1 340 ? -12.273 9.578 -3.445 1 95.75 340 MET A N 1
ATOM 2468 C CA . MET A 1 340 ? -12.867 8.453 -2.732 1 95.75 340 MET A CA 1
ATOM 2469 C C . MET A 1 340 ? -14.375 8.406 -2.959 1 95.75 340 MET A C 1
ATOM 2471 O O . MET A 1 340 ? -14.945 7.324 -3.146 1 95.75 340 MET A O 1
ATOM 2475 N N . ASP A 1 341 ? -14.984 9.531 -2.977 1 94.69 341 ASP A N 1
ATOM 2476 C CA . ASP A 1 341 ? -16.422 9.594 -3.246 1 94.69 341 ASP A CA 1
ATOM 2477 C C . ASP A 1 341 ? -16.734 9.055 -4.637 1 94.69 341 ASP A C 1
ATOM 2479 O O . ASP A 1 341 ? -17.719 8.32 -4.816 1 94.69 341 ASP A O 1
ATOM 2483 N N . GLY A 1 342 ? -15.906 9.43 -5.562 1 92.12 342 GLY A N 1
ATOM 2484 C CA . GLY A 1 342 ? -16.094 8.914 -6.91 1 92.12 342 GLY A CA 1
ATOM 2485 C C . GLY A 1 342 ? -15.891 7.414 -7.004 1 92.12 342 GLY A C 1
ATOM 2486 O O . GLY A 1 342 ? -16.656 6.723 -7.668 1 92.12 342 GLY A O 1
ATOM 2487 N N . ILE A 1 343 ? -14.883 6.902 -6.324 1 94.12 343 ILE A N 1
ATOM 2488 C CA . ILE A 1 343 ? -14.562 5.48 -6.332 1 94.12 343 ILE A CA 1
ATOM 2489 C C . ILE A 1 343 ? -15.711 4.688 -5.715 1 94.12 343 ILE A C 1
ATOM 2491 O O . ILE A 1 343 ? -16.156 3.689 -6.281 1 94.12 343 ILE A O 1
ATOM 2495 N N . VAL A 1 344 ? -16.219 5.133 -4.609 1 95 344 VAL A N 1
ATOM 2496 C CA . VAL A 1 344 ? -17.266 4.418 -3.896 1 95 344 VAL A CA 1
ATOM 2497 C C . VAL A 1 344 ? -18.578 4.484 -4.695 1 95 344 VAL A C 1
ATOM 2499 O O . VAL A 1 344 ? -19.312 3.502 -4.762 1 95 344 VAL A O 1
ATOM 2502 N N . ALA A 1 345 ? -18.844 5.621 -5.305 1 92.12 345 ALA A N 1
ATOM 2503 C CA . ALA A 1 345 ? -20.062 5.766 -6.113 1 92.12 345 ALA A CA 1
ATOM 2504 C C . ALA A 1 345 ? -20.094 4.73 -7.234 1 92.12 345 ALA A C 1
ATOM 2506 O O . ALA A 1 345 ? -21.156 4.211 -7.574 1 92.12 345 ALA A O 1
ATOM 2507 N N . LYS A 1 346 ? -18.969 4.398 -7.711 1 90 346 LYS A N 1
ATOM 2508 C CA . LYS A 1 346 ? -18.891 3.484 -8.844 1 90 346 LYS A CA 1
ATOM 2509 C C . LYS A 1 346 ? -18.656 2.051 -8.383 1 90 346 LYS A C 1
ATOM 2511 O O . LYS A 1 346 ? -19.062 1.101 -9.047 1 90 346 LYS A O 1
ATOM 2516 N N . GLY A 1 347 ? -18.016 1.964 -7.219 1 91.94 347 GLY A N 1
ATOM 2517 C CA . GLY A 1 347 ? -17.562 0.648 -6.805 1 91.94 347 GLY A CA 1
ATOM 2518 C C . GLY A 1 347 ? -18.469 -0.017 -5.797 1 91.94 347 GLY A C 1
ATOM 2519 O O . GLY A 1 347 ? -18.422 -1.233 -5.609 1 91.94 347 GLY A O 1
ATOM 2520 N N . ALA A 1 348 ? -19.344 0.677 -5.207 1 92.5 348 ALA A N 1
ATOM 2521 C CA . ALA A 1 348 ? -20.141 0.182 -4.094 1 92.5 348 ALA A CA 1
ATOM 2522 C C . ALA A 1 348 ? -21.031 -0.982 -4.531 1 92.5 348 ALA A C 1
ATOM 2524 O O . ALA A 1 348 ? -21.312 -1.883 -3.738 1 92.5 348 ALA A O 1
ATOM 2525 N N . SER A 1 349 ? -21.359 -1.028 -5.75 1 89.94 349 SER A N 1
ATOM 2526 C CA . SER A 1 349 ? -22.281 -2.053 -6.242 1 89.94 349 SER A CA 1
ATOM 2527 C C . SER A 1 349 ? -21.609 -3.424 -6.273 1 89.94 349 SER A C 1
ATOM 2529 O O . SER A 1 349 ? -22.281 -4.445 -6.41 1 89.94 349 SER A O 1
ATOM 2531 N N . ALA A 1 350 ? -20.312 -3.41 -6.133 1 90.06 350 ALA A N 1
ATOM 2532 C CA . ALA A 1 350 ? -19.594 -4.676 -6.09 1 90.06 350 ALA A CA 1
ATOM 2533 C C . ALA A 1 350 ? -19.828 -5.395 -4.762 1 90.06 350 ALA A C 1
ATOM 2535 O O . ALA A 1 350 ? -19.547 -6.59 -4.637 1 90.06 350 ALA A O 1
ATOM 2536 N N . MET A 1 351 ? -20.234 -4.691 -3.709 1 91.19 351 MET A N 1
ATOM 2537 C CA . MET A 1 351 ? -20.516 -5.309 -2.418 1 91.19 351 MET A CA 1
ATOM 2538 C C . MET A 1 351 ? -21.734 -6.23 -2.516 1 91.19 351 MET A C 1
ATOM 2540 O O . MET A 1 351 ? -22.797 -5.812 -2.961 1 91.19 351 MET A O 1
ATOM 2544 N N . GLU A 1 352 ? -21.422 -7.395 -2.061 1 85.25 352 GLU A N 1
ATOM 2545 C CA . GLU A 1 352 ? -22.516 -8.375 -2.043 1 85.25 352 GLU A CA 1
ATOM 2546 C C . GLU A 1 352 ? -23.312 -8.289 -0.747 1 85.25 352 GLU A C 1
ATOM 2548 O O . GLU A 1 352 ? -22.75 -8.039 0.322 1 85.25 352 GLU A O 1
ATOM 2553 N N . GLY A 1 353 ? -24.547 -8.281 -0.855 1 84.38 353 GLY A N 1
ATOM 2554 C CA . GLY A 1 353 ? -25.375 -8.312 0.337 1 84.38 353 GLY A CA 1
ATOM 2555 C C . GLY A 1 353 ? -25.812 -6.934 0.791 1 84.38 353 GLY A C 1
ATOM 2556 O O . GLY A 1 353 ? -25.719 -5.965 0.034 1 84.38 353 GLY A O 1
ATOM 2557 N N . ASN A 1 354 ? -26.266 -6.91 2.096 1 88.69 354 ASN A N 1
ATOM 2558 C CA . ASN A 1 354 ? -26.891 -5.688 2.602 1 88.69 354 ASN A CA 1
ATOM 2559 C C . ASN A 1 354 ? -26.031 -5.02 3.664 1 88.69 354 ASN A C 1
ATOM 2561 O O . ASN A 1 354 ? -26.531 -4.285 4.516 1 88.69 354 ASN A O 1
ATOM 2565 N N . GLY A 1 355 ? -24.734 -5.344 3.582 1 93.69 355 GLY A N 1
ATOM 2566 C CA . GLY A 1 355 ? -23.844 -4.707 4.535 1 93.69 355 GLY A CA 1
ATOM 2567 C C . GLY A 1 355 ? -23.625 -3.227 4.266 1 93.69 355 GLY A C 1
ATOM 2568 O O . GLY A 1 355 ? -24.281 -2.656 3.385 1 93.69 355 GLY A O 1
ATOM 2569 N N . TYR A 1 356 ? -22.781 -2.566 5.098 1 96.88 356 TYR A N 1
ATOM 2570 C CA . TYR A 1 356 ? -22.531 -1.131 5.016 1 96.88 356 TYR A CA 1
ATOM 2571 C C . TYR A 1 356 ? -21.078 -0.846 4.66 1 96.88 356 TYR A C 1
ATOM 2573 O O . TYR A 1 356 ? -20.203 -1.691 4.867 1 96.88 356 TYR A O 1
ATOM 2581 N N . ILE A 1 357 ? -20.938 0.302 4.086 1 97.75 357 ILE A N 1
ATOM 2582 C CA . ILE A 1 357 ? -19.609 0.878 3.861 1 97.75 357 ILE A CA 1
ATOM 2583 C C . ILE A 1 357 ? -19.406 2.078 4.781 1 97.75 357 ILE A C 1
ATOM 2585 O O . ILE A 1 357 ? -20.016 3.133 4.582 1 97.75 357 ILE A O 1
ATOM 2589 N N . ALA A 1 358 ? -18.656 1.891 5.789 1 98.44 358 ALA A N 1
ATOM 2590 C CA . ALA A 1 358 ? -18.266 3.021 6.625 1 98.44 358 ALA A CA 1
ATOM 2591 C C . ALA A 1 358 ? -17.016 3.695 6.09 1 98.44 358 ALA A C 1
ATOM 2593 O O . ALA A 1 358 ? -15.992 3.033 5.855 1 98.44 358 ALA A O 1
ATOM 2594 N N . MET A 1 359 ? -17.078 4.988 5.895 1 98.38 359 MET A N 1
ATOM 2595 C CA . MET A 1 359 ? -15.953 5.754 5.363 1 98.38 359 MET A CA 1
ATOM 2596 C C . MET A 1 359 ? -15.469 6.781 6.383 1 98.38 359 MET A C 1
ATOM 2598 O O . MET A 1 359 ? -16.156 7.758 6.668 1 98.38 359 MET A O 1
ATOM 2602 N N . LEU A 1 360 ? -14.305 6.508 6.902 1 98.69 360 LEU A N 1
ATOM 2603 C CA . LEU A 1 360 ? -13.664 7.461 7.801 1 98.69 360 LEU A CA 1
ATOM 2604 C C . LEU A 1 360 ? -12.516 8.18 7.102 1 98.69 360 LEU A C 1
ATOM 2606 O O . LEU A 1 360 ? -11.477 7.578 6.828 1 98.69 360 LEU A O 1
ATOM 2610 N N . GLY A 1 361 ? -12.75 9.453 6.836 1 98.75 361 GLY A N 1
ATOM 2611 C CA . GLY A 1 361 ? -11.719 10.289 6.258 1 98.75 361 GLY A CA 1
ATOM 2612 C C . GLY A 1 361 ? -11.141 11.289 7.242 1 98.75 361 GLY A C 1
ATOM 2613 O O . GLY A 1 361 ? -11.859 11.836 8.078 1 98.75 361 GLY A O 1
ATOM 2614 N N . GLY A 1 362 ? -9.836 11.477 7.156 1 98.75 362 GLY A N 1
ATOM 2615 C CA . GLY A 1 362 ? -9.188 12.43 8.039 1 98.75 362 GLY A CA 1
ATOM 2616 C C . GLY A 1 362 ? -7.695 12.555 7.789 1 98.75 362 GLY A C 1
ATOM 2617 O O . GLY A 1 362 ? -7.219 12.258 6.691 1 98.75 362 GLY A O 1
ATOM 2618 N N . ILE A 1 363 ? -6.996 13.102 8.75 1 98.88 363 ILE A N 1
ATOM 2619 C CA . ILE A 1 363 ? -5.562 13.359 8.656 1 98.88 363 ILE A CA 1
ATOM 2620 C C . ILE A 1 363 ? -4.82 12.531 9.703 1 98.88 363 ILE A C 1
ATOM 2622 O O . ILE A 1 363 ? -5.098 12.641 10.898 1 98.88 363 ILE A O 1
ATOM 2626 N N . GLN A 1 364 ? -3.951 11.695 9.195 1 98.81 364 GLN A N 1
ATOM 2627 C CA . GLN A 1 364 ? -3.057 10.992 10.109 1 98.81 364 GLN A CA 1
ATOM 2628 C C . GLN A 1 364 ? -1.904 11.891 10.555 1 98.81 364 GLN A C 1
ATOM 2630 O O . GLN A 1 364 ? -1.264 12.539 9.727 1 98.81 364 GLN A O 1
ATOM 2635 N N . ILE A 1 365 ? -1.663 11.984 11.82 1 98.75 365 ILE A N 1
ATOM 2636 C CA . ILE A 1 365 ? -0.611 12.82 12.383 1 98.75 365 ILE A CA 1
ATOM 2637 C C . ILE A 1 365 ? 0.445 11.945 13.055 1 98.75 365 ILE A C 1
ATOM 2639 O O . ILE A 1 365 ? 0.171 11.289 14.062 1 98.75 365 ILE A O 1
ATOM 2643 N N . ASN A 1 366 ? 1.599 11.93 12.453 1 98.12 366 ASN A N 1
ATOM 2644 C CA . ASN A 1 366 ? 2.703 11.133 12.969 1 98.12 366 ASN A CA 1
ATOM 2645 C C . ASN A 1 366 ? 3.523 11.898 14 1 98.12 366 ASN A C 1
ATOM 2647 O O . ASN A 1 366 ? 3.771 13.094 13.836 1 98.12 366 ASN A O 1
ATOM 2651 N N . THR A 1 367 ? 3.869 11.227 15.031 1 96.5 367 THR A N 1
ATOM 2652 C CA . THR A 1 367 ? 4.586 11.812 16.156 1 96.5 367 THR A CA 1
ATOM 2653 C C . THR A 1 367 ? 5.895 11.07 16.406 1 96.5 367 THR A C 1
ATOM 2655 O O . THR A 1 367 ? 6.137 10.008 15.836 1 96.5 367 THR A O 1
ATOM 2658 N N . PRO A 1 368 ? 6.762 11.672 17.188 1 91.5 368 PRO A N 1
ATOM 2659 C CA . PRO A 1 368 ? 8.008 10.977 17.516 1 91.5 368 PRO A CA 1
ATOM 2660 C C . PRO A 1 368 ? 7.773 9.672 18.266 1 91.5 368 PRO A C 1
ATOM 2662 O O . PRO A 1 368 ? 6.711 9.492 18.875 1 91.5 368 PRO A O 1
ATOM 2665 N N . ASP A 1 369 ? 8.836 8.828 18.188 1 88.38 369 ASP A N 1
ATOM 2666 C CA . ASP A 1 369 ? 8.773 7.566 18.906 1 88.38 369 ASP A CA 1
ATOM 2667 C C . ASP A 1 369 ? 8.43 7.793 20.375 1 88.38 369 ASP A C 1
ATOM 2669 O O . ASP A 1 369 ? 8.938 8.727 21 1 88.38 369 ASP A O 1
ATOM 2673 N N . GLY A 1 370 ? 7.555 6.996 20.906 1 87.19 370 GLY A N 1
ATOM 2674 C CA . GLY A 1 370 ? 7.168 7.09 22.297 1 87.19 370 GLY A CA 1
ATOM 2675 C C . GLY A 1 370 ? 5.867 7.844 22.516 1 87.19 370 GLY A C 1
ATOM 2676 O O . GLY A 1 370 ? 5.273 7.781 23.594 1 87.19 370 GLY A O 1
ATOM 2677 N N . ILE A 1 371 ? 5.613 8.562 21.547 1 90.38 371 ILE A N 1
ATOM 2678 C CA . ILE A 1 371 ? 4.344 9.289 21.578 1 90.38 371 ILE A CA 1
ATOM 2679 C C . ILE A 1 371 ? 3.365 8.648 20.594 1 90.38 371 ILE A C 1
ATOM 2681 O O . ILE A 1 371 ? 3.734 8.328 19.453 1 90.38 371 ILE A O 1
ATOM 2685 N N . SER A 1 372 ? 2.141 8.484 21.031 1 92.75 372 SER A N 1
ATOM 2686 C CA . SER A 1 372 ? 1.115 7.941 20.141 1 92.75 372 SER A CA 1
ATOM 2687 C C . SER A 1 372 ? 0.891 8.836 18.938 1 92.75 372 SER A C 1
ATOM 2689 O O . SER A 1 372 ? 0.92 10.062 19.047 1 92.75 372 SER A O 1
ATOM 2691 N N . ASP A 1 373 ? 0.626 8.148 17.797 1 97.5 373 ASP A N 1
ATOM 2692 C CA . ASP A 1 373 ? 0.137 8.906 16.656 1 97.5 373 ASP A CA 1
ATOM 2693 C C . ASP A 1 373 ? -1.312 9.344 16.859 1 97.5 373 ASP A C 1
ATOM 2695 O O . ASP A 1 373 ? -2 8.828 17.75 1 97.5 373 ASP A O 1
ATOM 2699 N N . TYR A 1 374 ? -1.679 10.336 16.062 1 98.19 374 TYR A N 1
ATOM 2700 C CA . TYR A 1 374 ? -3.033 10.875 16.125 1 98.19 374 TYR A CA 1
ATOM 2701 C C . TYR A 1 374 ? -3.713 10.766 14.758 1 98.19 374 TYR A C 1
ATOM 2703 O O . TYR A 1 374 ? -3.047 10.602 13.734 1 98.19 374 TYR A O 1
ATOM 2711 N N . PHE A 1 375 ? -5.012 10.797 14.852 1 98.69 375 PHE A N 1
ATOM 2712 C CA . PHE A 1 375 ? -5.863 10.906 13.672 1 98.69 375 PHE A CA 1
ATOM 2713 C C . PHE A 1 375 ? -6.926 11.977 13.875 1 98.69 375 PHE A C 1
ATOM 2715 O O . PHE A 1 375 ? -7.617 11.992 14.891 1 98.69 375 PHE A O 1
ATOM 2722 N N . LEU A 1 376 ? -6.984 12.898 12.922 1 98.56 376 LEU A N 1
ATOM 2723 C CA . LEU A 1 376 ? -8.039 13.906 12.945 1 98.56 376 LEU A CA 1
ATOM 2724 C C . LEU A 1 376 ? -9.18 13.516 12.016 1 98.56 376 LEU A C 1
ATOM 2726 O O . LEU A 1 376 ? -9.07 13.664 10.797 1 98.56 376 LEU A O 1
ATOM 2730 N N . PRO A 1 377 ? -10.266 12.992 12.57 1 98.56 377 PRO A N 1
ATOM 2731 C CA . PRO A 1 377 ? -11.414 12.695 11.703 1 98.56 377 PRO A CA 1
ATOM 2732 C C . PRO A 1 377 ? -12.062 13.953 11.133 1 98.56 377 PRO A C 1
ATOM 2734 O O . PRO A 1 377 ? -12.336 14.906 11.867 1 98.56 377 PRO A O 1
ATOM 2737 N N . LEU A 1 378 ? -12.273 13.938 9.844 1 98.25 378 LEU A N 1
ATOM 2738 C CA . LEU A 1 378 ? -12.906 15.086 9.195 1 98.25 378 LEU A CA 1
ATOM 2739 C C . LEU A 1 378 ? -14.258 14.688 8.609 1 98.25 378 LEU A C 1
ATOM 2741 O O . LEU A 1 378 ? -15.148 15.531 8.469 1 98.25 378 LEU A O 1
ATOM 2745 N N . SER A 1 379 ? -14.445 13.438 8.25 1 97.5 379 SER A N 1
ATOM 2746 C CA . SER A 1 379 ? -15.711 12.875 7.809 1 97.5 379 SER A CA 1
ATOM 2747 C C . SER A 1 379 ? -15.852 11.414 8.227 1 97.5 379 SER A C 1
ATOM 2749 O O . SER A 1 379 ? -14.852 10.695 8.328 1 97.5 379 SER A O 1
ATOM 2751 N N . PHE A 1 380 ? -17.016 11.031 8.555 1 98.44 380 PHE A N 1
ATOM 2752 C CA . PHE A 1 380 ? -17.344 9.648 8.891 1 98.44 380 PHE A CA 1
ATOM 2753 C C . PHE A 1 380 ? -18.781 9.312 8.484 1 98.44 380 PHE A C 1
ATOM 2755 O O . PHE A 1 380 ? -19.719 9.625 9.203 1 98.44 380 PHE A O 1
ATOM 2762 N N . ASP A 1 381 ? -18.859 8.617 7.336 1 97 381 ASP A N 1
ATOM 2763 C CA . ASP A 1 381 ? -20.156 8.352 6.746 1 97 381 ASP A CA 1
ATOM 2764 C C . ASP A 1 381 ? -20.438 6.855 6.68 1 97 381 ASP A C 1
ATOM 2766 O O . ASP A 1 381 ? -19.547 6.062 6.398 1 97 381 ASP A O 1
ATOM 2770 N N . LEU A 1 382 ? -21.672 6.562 7 1 97.44 382 LEU A N 1
ATOM 2771 C CA . LEU A 1 382 ? -22.172 5.223 6.738 1 97.44 382 LEU A CA 1
ATOM 2772 C C . LEU A 1 382 ? -22.953 5.176 5.426 1 97.44 382 LEU A C 1
ATOM 2774 O O . LEU A 1 382 ? -23.891 5.945 5.23 1 97.44 382 LEU A O 1
ATOM 2778 N N . ARG A 1 383 ? -22.531 4.277 4.562 1 96.94 383 ARG A N 1
ATOM 2779 C CA . ARG A 1 383 ? -23.156 4.152 3.252 1 96.94 383 ARG A CA 1
ATOM 2780 C C . ARG A 1 383 ? -23.75 2.756 3.057 1 96.94 383 ARG A C 1
ATOM 2782 O O . ARG A 1 383 ? -23.266 1.788 3.65 1 96.94 383 ARG A O 1
ATOM 2789 N N . ASN A 1 384 ? -24.797 2.699 2.211 1 94.38 384 ASN A N 1
ATOM 2790 C CA . ASN A 1 384 ? -25.328 1.389 1.849 1 94.38 384 ASN A CA 1
ATOM 2791 C C . ASN A 1 384 ? -24.578 0.794 0.659 1 94.38 384 ASN A C 1
ATOM 2793 O O . ASN A 1 384 ? -23.609 1.372 0.185 1 94.38 384 ASN A O 1
ATOM 2797 N N . ASN A 1 385 ? -25 -0.387 0.208 1 91.69 385 ASN A N 1
ATOM 2798 C CA . ASN A 1 385 ? -24.297 -1.123 -0.837 1 91.69 385 ASN A CA 1
ATOM 2799 C C . ASN A 1 385 ? -24.469 -0.462 -2.201 1 91.69 385 ASN A C 1
ATOM 2801 O O . ASN A 1 385 ? -23.938 -0.947 -3.203 1 91.69 385 ASN A O 1
ATOM 2805 N N . GLN A 1 386 ? -25.172 0.741 -2.25 1 90.25 386 GLN A N 1
ATOM 2806 C CA . GLN A 1 386 ? -25.281 1.534 -3.469 1 90.25 386 GLN A CA 1
ATOM 2807 C C . GLN A 1 386 ? -24.438 2.797 -3.385 1 90.25 386 GLN A C 1
ATOM 2809 O O . GLN A 1 386 ? -24.453 3.627 -4.297 1 90.25 386 GLN A O 1
ATOM 2814 N N . GLY A 1 387 ? -23.75 2.938 -2.314 1 92.75 387 GLY A N 1
ATOM 2815 C CA . GLY A 1 387 ? -22.859 4.066 -2.145 1 92.75 387 GLY A CA 1
ATOM 2816 C C . GLY A 1 387 ? -23.547 5.309 -1.612 1 92.75 387 GLY A C 1
ATOM 2817 O O . GLY A 1 387 ? -22.938 6.375 -1.524 1 92.75 387 GLY A O 1
ATOM 2818 N N . LYS A 1 388 ? -24.766 5.176 -1.238 1 93.44 388 LYS A N 1
ATOM 2819 C CA . LYS A 1 388 ? -25.531 6.32 -0.733 1 93.44 388 LYS A CA 1
ATOM 2820 C C . LYS A 1 388 ? -25.312 6.496 0.767 1 93.44 388 LYS A C 1
ATOM 2822 O O . LYS A 1 388 ? -25.297 5.52 1.519 1 93.44 388 LYS A O 1
ATOM 2827 N N . ILE A 1 389 ? -25.188 7.727 1.151 1 95.06 389 ILE A N 1
ATOM 2828 C CA . ILE A 1 389 ? -25.016 8.023 2.568 1 95.06 389 ILE A CA 1
ATOM 2829 C C . ILE A 1 389 ? -26.312 7.781 3.318 1 95.06 389 ILE A C 1
ATOM 2831 O O . ILE A 1 389 ? -27.359 8.32 2.947 1 95.06 389 ILE A O 1
ATOM 2835 N N . VAL A 1 390 ? -26.219 6.992 4.352 1 95.31 390 VAL A N 1
ATOM 2836 C CA . VAL A 1 390 ? -27.375 6.68 5.184 1 95.31 390 VAL A CA 1
ATOM 2837 C C . VAL A 1 390 ? -27.328 7.523 6.457 1 95.31 390 VAL A C 1
ATOM 2839 O O . VAL A 1 390 ? -28.375 7.93 6.973 1 95.31 390 VAL A O 1
ATOM 2842 N N . LYS A 1 391 ? -26.109 7.715 6.938 1 94.56 391 LYS A N 1
ATOM 2843 C CA . LYS A 1 391 ? -25.938 8.406 8.211 1 94.56 391 LYS A CA 1
ATOM 2844 C C . LYS A 1 391 ? -24.516 8.93 8.375 1 94.56 391 LYS A C 1
ATOM 2846 O O . LYS A 1 391 ? -23.562 8.281 7.949 1 94.56 391 LYS A O 1
ATOM 2851 N N . SER A 1 392 ? -24.422 10.102 8.945 1 95.38 392 SER A N 1
ATOM 2852 C CA . SER A 1 392 ? -23.125 10.562 9.422 1 95.38 392 SER A CA 1
ATOM 2853 C C . SER A 1 392 ? -22.812 10 10.805 1 95.38 392 SER A C 1
ATOM 2855 O O . SER A 1 392 ? -23.656 10.047 11.703 1 95.38 392 SER A O 1
ATOM 2857 N N . LEU A 1 393 ? -21.594 9.5 10.969 1 95.19 393 LEU A N 1
ATOM 2858 C CA . LEU A 1 393 ? -21.188 8.906 12.242 1 95.19 393 LEU A CA 1
ATOM 2859 C C . LEU A 1 393 ? -20.156 9.773 12.945 1 95.19 393 LEU A C 1
ATOM 2861 O O . LEU A 1 393 ? -19.641 9.391 14 1 95.19 393 LEU A O 1
ATOM 2865 N N . LEU A 1 394 ? -19.875 10.93 12.328 1 93.88 394 LEU A N 1
ATOM 2866 C CA . LEU A 1 394 ? -18.859 11.797 12.914 1 93.88 394 LEU A CA 1
ATOM 2867 C C . LEU A 1 394 ? -19.297 12.297 14.289 1 93.88 394 LEU A C 1
ATOM 2869 O O . LEU A 1 394 ? -20.453 12.672 14.477 1 93.88 394 LEU A O 1
ATOM 2873 N N . TRP A 1 395 ? -18.406 12.172 15.266 1 81.25 395 TRP A N 1
ATOM 2874 C CA . TRP A 1 395 ? -18.75 12.594 16.609 1 81.25 395 TRP A CA 1
ATOM 2875 C C . TRP A 1 395 ? -18.656 14.109 16.75 1 81.25 395 TRP A C 1
ATOM 2877 O O . TRP A 1 395 ? -17.969 14.773 15.969 1 81.25 395 TRP A O 1
ATOM 2887 N N . ALA A 1 396 ? -19.484 14.688 17.609 1 65.12 396 ALA A N 1
ATOM 2888 C CA . ALA A 1 396 ? -19.547 16.109 17.953 1 65.12 396 ALA A CA 1
ATOM 2889 C C . ALA A 1 396 ? -18.359 16.516 18.812 1 65.12 396 ALA A C 1
ATOM 2891 O O . ALA A 1 396 ? -17.828 15.703 19.578 1 65.12 396 ALA A O 1
ATOM 2892 N N . MET B 1 1 ? 31.922 -84.625 0.54 1 18.31 1 MET B N 1
ATOM 2893 C CA . MET B 1 1 ? 30.844 -85.312 1.294 1 18.31 1 MET B CA 1
ATOM 2894 C C . MET B 1 1 ? 29.5 -84.688 0.937 1 18.31 1 MET B C 1
ATOM 2896 O O . MET B 1 1 ? 29.312 -83.5 1.017 1 18.31 1 MET B O 1
ATOM 2900 N N . LYS B 1 2 ? 28.688 -85.312 0.001 1 23.59 2 LYS B N 1
ATOM 2901 C CA . LYS B 1 2 ? 27.672 -85.375 -1.051 1 23.59 2 LYS B CA 1
ATOM 2902 C C . LYS B 1 2 ? 26.281 -85.188 -0.466 1 23.59 2 LYS B C 1
ATOM 2904 O O . LYS B 1 2 ? 25.703 -86.188 0.039 1 23.59 2 LYS B O 1
ATOM 2909 N N . PHE B 1 3 ? 26.078 -84.062 0.472 1 21.59 3 PHE B N 1
ATOM 2910 C CA . PHE B 1 3 ? 24.969 -84 1.416 1 21.59 3 PHE B CA 1
ATOM 2911 C C . PHE B 1 3 ? 23.625 -84.062 0.686 1 21.59 3 PHE B C 1
ATOM 2913 O O . PHE B 1 3 ? 23.469 -83.5 -0.384 1 21.59 3 PHE B O 1
ATOM 2920 N N . SER B 1 4 ? 22.703 -85.062 0.83 1 23.14 4 SER B N 1
ATOM 2921 C CA . SER B 1 4 ? 21.516 -85.812 0.425 1 23.14 4 SER B CA 1
ATOM 2922 C C . SER B 1 4 ? 20.25 -85 0.548 1 23.14 4 SER B C 1
ATOM 2924 O O . SER B 1 4 ? 19.922 -84.562 1.638 1 23.14 4 SER B O 1
ATOM 2926 N N . ALA B 1 5 ? 19.812 -84.125 -0.472 1 24.27 5 ALA B N 1
ATOM 2927 C CA . ALA B 1 5 ? 18.906 -83 -0.841 1 24.27 5 ALA B CA 1
ATOM 2928 C C . ALA B 1 5 ? 17.453 -83.5 -0.82 1 24.27 5 ALA B C 1
ATOM 2930 O O . ALA B 1 5 ? 16.578 -82.812 -1.373 1 24.27 5 ALA B O 1
ATOM 2931 N N . SER B 1 6 ? 17.047 -84.688 -0.204 1 21.92 6 SER B N 1
ATOM 2932 C CA . SER B 1 6 ? 15.914 -85.5 -0.652 1 21.92 6 SER B CA 1
ATOM 2933 C C . SER B 1 6 ? 14.586 -84.812 -0.339 1 21.92 6 SER B C 1
ATOM 2935 O O . SER B 1 6 ? 13.656 -84.875 -1.149 1 21.92 6 SER B O 1
ATOM 2937 N N . THR B 1 7 ? 14.125 -84.438 0.913 1 20.61 7 THR B N 1
ATOM 2938 C CA . THR B 1 7 ? 12.906 -84.938 1.495 1 20.61 7 THR B CA 1
ATOM 2939 C C . THR B 1 7 ? 11.695 -84.125 1.114 1 20.61 7 THR B C 1
ATOM 2941 O O . THR B 1 7 ? 10.555 -84.562 1.188 1 20.61 7 THR B O 1
ATOM 2944 N N . LEU B 1 8 ? 11.633 -82.688 0.688 1 21.09 8 LEU B N 1
ATOM 2945 C CA . LEU B 1 8 ? 10.695 -81.75 1.287 1 21.09 8 LEU B CA 1
ATOM 2946 C C . LEU B 1 8 ? 9.375 -81.75 0.523 1 21.09 8 LEU B C 1
ATOM 2948 O O . LEU B 1 8 ? 8.734 -80.688 0.399 1 21.09 8 LEU B O 1
ATOM 2952 N N . LEU B 1 9 ? 8.859 -82.688 -0.402 1 21.03 9 LEU B N 1
ATOM 2953 C CA . LEU B 1 9 ? 8.008 -82.438 -1.559 1 21.03 9 LEU B CA 1
ATOM 2954 C C . LEU B 1 9 ? 6.539 -82.375 -1.157 1 21.03 9 LEU B C 1
ATOM 2956 O O . LEU B 1 9 ? 5.684 -82 -1.948 1 21.03 9 LEU B O 1
ATOM 2960 N N . ALA B 1 10 ? 5.992 -82.812 0.037 1 20.22 10 ALA B N 1
ATOM 2961 C CA . ALA B 1 10 ? 4.766 -83.625 0.017 1 20.22 10 ALA B CA 1
ATOM 2962 C C . ALA B 1 10 ? 3.535 -82.75 -0.131 1 20.22 10 ALA B C 1
ATOM 2964 O O . ALA B 1 10 ? 2.59 -83.062 -0.843 1 20.22 10 ALA B O 1
ATOM 2965 N N . ILE B 1 11 ? 3.219 -81.562 0.563 1 21.03 11 ILE B N 1
ATOM 2966 C CA . ILE B 1 11 ? 1.952 -81.438 1.273 1 21.03 11 ILE B CA 1
ATOM 2967 C C . ILE B 1 11 ? 0.916 -80.75 0.361 1 21.03 11 ILE B C 1
ATOM 2969 O O . ILE B 1 11 ? 0.172 -79.875 0.789 1 21.03 11 ILE B O 1
ATOM 2973 N N . LEU B 1 12 ? 0.913 -80.625 -1.006 1 20.53 12 LEU B N 1
ATOM 2974 C CA . LEU B 1 12 ? 0.257 -79.562 -1.769 1 20.53 12 LEU B CA 1
ATOM 2975 C C . LEU B 1 12 ? -1.241 -79.875 -1.881 1 20.53 12 LEU B C 1
ATOM 2977 O O . LEU B 1 12 ? -1.998 -79 -2.309 1 20.53 12 LEU B O 1
ATOM 2981 N N . ALA B 1 13 ? -1.845 -81.062 -1.893 1 21.38 13 ALA B N 1
ATOM 2982 C CA . ALA B 1 13 ? -2.865 -81.375 -2.885 1 21.38 13 ALA B CA 1
ATOM 2983 C C . ALA B 1 13 ? -4.246 -80.938 -2.424 1 21.38 13 ALA B C 1
ATOM 2985 O O . ALA B 1 13 ? -5.176 -80.875 -3.227 1 21.38 13 ALA B O 1
ATOM 2986 N N . ALA B 1 14 ? -4.617 -80.875 -1.124 1 21.86 14 ALA B N 1
ATOM 2987 C CA . ALA B 1 14 ? -5.93 -81.438 -0.832 1 21.86 14 ALA B CA 1
ATOM 2988 C C . ALA B 1 14 ? -7.043 -80.438 -1.177 1 21.86 14 ALA B C 1
ATOM 2990 O O . ALA B 1 14 ? -8.211 -80.812 -1.265 1 21.86 14 ALA B O 1
ATOM 2991 N N . PHE B 1 15 ? -6.992 -79 -1.112 1 23.25 15 PHE B N 1
ATOM 2992 C CA . PHE B 1 15 ? -8.094 -78.25 -0.532 1 23.25 15 PHE B CA 1
ATOM 2993 C C . PHE B 1 15 ? -9.188 -78 -1.565 1 23.25 15 PHE B C 1
ATOM 2995 O O . PHE B 1 15 ? -9.227 -76.938 -2.193 1 23.25 15 PHE B O 1
ATOM 3002 N N . SER B 1 16 ? -9.609 -78.875 -2.486 1 22.05 16 SER B N 1
ATOM 3003 C CA . SER B 1 16 ? -10.375 -78.562 -3.691 1 22.05 16 SER B CA 1
ATOM 3004 C C . SER B 1 16 ? -11.805 -78.125 -3.352 1 22.05 16 SER B C 1
ATOM 3006 O O . SER B 1 16 ? -12.555 -77.688 -4.227 1 22.05 16 SER B O 1
ATOM 3008 N N . GLN B 1 17 ? -12.5 -78.75 -2.346 1 24.48 17 GLN B N 1
ATOM 3009 C CA . GLN B 1 17 ? -13.906 -79 -2.635 1 24.48 17 GLN B CA 1
ATOM 3010 C C . GLN B 1 17 ? -14.727 -77.688 -2.48 1 24.48 17 GLN B C 1
ATOM 3012 O O . GLN B 1 17 ? -15.062 -77.312 -1.363 1 24.48 17 GLN B O 1
ATOM 3017 N N . ALA B 1 18 ? -14.453 -76.5 -2.82 1 22.72 18 ALA B N 1
ATOM 3018 C CA . ALA B 1 18 ? -15.172 -75.312 -2.369 1 22.72 18 ALA B CA 1
ATOM 3019 C C . ALA B 1 18 ? -16.594 -75.312 -2.924 1 22.72 18 ALA B C 1
ATOM 3021 O O . ALA B 1 18 ? -16.797 -75.375 -4.137 1 22.72 18 ALA B O 1
ATOM 3022 N N . GLU B 1 19 ? -17.609 -75.812 -2.188 1 23.25 19 GLU B N 1
ATOM 3023 C CA . GLU B 1 19 ? -19.031 -75.875 -2.484 1 23.25 19 GLU B CA 1
ATOM 3024 C C . GLU B 1 19 ? -19.594 -74.562 -2.955 1 23.25 19 GLU B C 1
ATOM 3026 O O . GLU B 1 19 ? -19.203 -73.5 -2.449 1 23.25 19 GLU B O 1
ATOM 3031 N N . ALA B 1 20 ? -20.234 -74.5 -4.113 1 23.95 20 ALA B N 1
ATOM 3032 C CA . ALA B 1 20 ? -20.828 -73.438 -4.984 1 23.95 20 ALA B CA 1
ATOM 3033 C C . ALA B 1 20 ? -22.016 -72.75 -4.309 1 23.95 20 ALA B C 1
ATOM 3035 O O . ALA B 1 20 ? -23.062 -73.375 -4.102 1 23.95 20 ALA B O 1
ATOM 3036 N N . PHE B 1 21 ? -21.891 -72.188 -3.078 1 25.08 21 PHE B N 1
ATOM 3037 C CA . PHE B 1 21 ? -23.031 -71.625 -2.393 1 25.08 21 PHE B CA 1
ATOM 3038 C C . PHE B 1 21 ? -23.828 -70.688 -3.338 1 25.08 21 PHE B C 1
ATOM 3040 O O . PHE B 1 21 ? -23.266 -69.875 -4.059 1 25.08 21 PHE B O 1
ATOM 3047 N N . THR B 1 22 ? -24.969 -71.188 -3.826 1 24.83 22 THR B N 1
ATOM 3048 C CA . THR B 1 22 ? -25.953 -70.625 -4.738 1 24.83 22 THR B CA 1
ATOM 3049 C C . THR B 1 22 ? -26.516 -69.312 -4.176 1 24.83 22 THR B C 1
ATOM 3051 O O . THR B 1 22 ? -27.141 -69.312 -3.111 1 24.83 22 THR B O 1
ATOM 3054 N N . THR B 1 23 ? -25.859 -68.25 -4.117 1 24.58 23 THR B N 1
ATOM 3055 C CA . THR B 1 23 ? -26.25 -66.938 -3.531 1 24.58 23 THR B CA 1
ATOM 3056 C C . THR B 1 23 ? -27.594 -66.5 -4.09 1 24.58 23 THR B C 1
ATOM 3058 O O . THR B 1 23 ? -27.812 -66.562 -5.301 1 24.58 23 THR B O 1
ATOM 3061 N N . PRO B 1 24 ? -28.688 -66.5 -3.33 1 27.61 24 PRO B N 1
ATOM 3062 C CA . PRO B 1 24 ? -30.031 -66.125 -3.754 1 27.61 24 PRO B CA 1
ATOM 3063 C C . PRO B 1 24 ? -30.078 -64.812 -4.508 1 27.61 24 PRO B C 1
ATOM 3065 O O . PRO B 1 24 ? -29.25 -63.938 -4.258 1 27.61 24 PRO B O 1
ATOM 3068 N N . ARG B 1 25 ? -30.656 -64.75 -5.703 1 27.78 25 ARG B N 1
ATOM 3069 C CA . ARG B 1 25 ? -30.797 -63.656 -6.648 1 27.78 25 ARG B CA 1
ATOM 3070 C C . ARG B 1 25 ? -31.609 -62.5 -6.039 1 27.78 25 ARG B C 1
ATOM 3072 O O . ARG B 1 25 ? -32.781 -62.656 -5.773 1 27.78 25 ARG B O 1
ATOM 3079 N N . ALA B 1 26 ? -31.172 -61.844 -5.008 1 26.67 26 ALA B N 1
ATOM 3080 C CA . ALA B 1 26 ? -31.922 -60.719 -4.469 1 26.67 26 ALA B CA 1
ATOM 3081 C C . ALA B 1 26 ? -32.438 -59.812 -5.586 1 26.67 26 ALA B C 1
ATOM 3083 O O . ALA B 1 26 ? -31.703 -59.5 -6.527 1 26.67 26 ALA B O 1
ATOM 3084 N N . THR B 1 27 ? -33.688 -59.906 -5.918 1 26.38 27 THR B N 1
ATOM 3085 C CA . THR B 1 27 ? -34.406 -59.062 -6.883 1 26.38 27 THR B CA 1
ATOM 3086 C C . THR B 1 27 ? -34.125 -57.594 -6.652 1 26.38 27 THR B C 1
ATOM 3088 O O . THR B 1 27 ? -34.438 -57.031 -5.586 1 26.38 27 THR B O 1
ATOM 3091 N N . VAL B 1 28 ? -33.062 -57.031 -7.102 1 25.64 28 VAL B N 1
ATOM 3092 C CA . VAL B 1 28 ? -32.75 -55.625 -7.039 1 25.64 28 VAL B CA 1
ATOM 3093 C C . VAL B 1 28 ? -33.906 -54.812 -7.605 1 25.64 28 VAL B C 1
ATOM 3095 O O . VAL B 1 28 ? -34.25 -54.906 -8.789 1 25.64 28 VAL B O 1
ATOM 3098 N N . GLN B 1 29 ? -35 -54.625 -6.867 1 26.8 29 GLN B N 1
ATOM 3099 C CA . GLN B 1 29 ? -36 -53.656 -7.293 1 26.8 29 GLN B CA 1
ATOM 3100 C C . GLN B 1 29 ? -35.344 -52.406 -7.875 1 26.8 29 GLN B C 1
ATOM 3102 O O . GLN B 1 29 ? -34.438 -51.844 -7.266 1 26.8 29 GLN B O 1
ATOM 3107 N N . ARG B 1 30 ? -35.438 -52.281 -9.188 1 27 30 ARG B N 1
ATOM 3108 C CA . ARG B 1 30 ? -35.031 -51.094 -9.961 1 27 30 ARG B CA 1
ATOM 3109 C C . ARG B 1 30 ? -35.562 -49.812 -9.328 1 27 30 ARG B C 1
ATOM 3111 O O . ARG B 1 30 ? -36.781 -49.625 -9.25 1 27 30 ARG B O 1
ATOM 3118 N N . ILE B 1 31 ? -35.062 -49.406 -8.188 1 26.56 31 ILE B N 1
ATOM 3119 C CA . ILE B 1 31 ? -35.375 -48.062 -7.77 1 26.56 31 ILE B CA 1
ATOM 3120 C C . ILE B 1 31 ? -35.438 -47.125 -8.992 1 26.56 31 ILE B C 1
ATOM 3122 O O . ILE B 1 31 ? -34.531 -47.125 -9.812 1 26.56 31 ILE B O 1
ATOM 3126 N N . SER B 1 32 ? -36.656 -46.906 -9.492 1 26.36 32 SER B N 1
ATOM 3127 C CA . SER B 1 32 ? -36.906 -45.844 -10.477 1 26.36 32 SER B CA 1
ATOM 3128 C C . SER B 1 32 ? -35.969 -44.656 -10.266 1 26.36 32 SER B C 1
ATOM 3130 O O . SER B 1 32 ? -35.906 -44.125 -9.156 1 26.36 32 SER B O 1
ATOM 3132 N N . THR B 1 33 ? -34.812 -44.75 -10.781 1 28.52 33 THR B N 1
ATOM 3133 C CA . THR B 1 33 ? -33.906 -43.625 -10.883 1 28.52 33 THR B CA 1
ATOM 3134 C C . THR B 1 33 ? -34.688 -42.344 -11.219 1 28.52 33 THR B C 1
ATOM 3136 O O . THR B 1 33 ? -35.25 -42.188 -12.312 1 28.52 33 THR B O 1
ATOM 3139 N N . THR B 1 34 ? -35.562 -41.875 -10.344 1 30.7 34 THR B N 1
ATOM 3140 C CA . THR B 1 34 ? -35.969 -40.5 -10.547 1 30.7 34 THR B CA 1
ATOM 3141 C C . THR B 1 34 ? -34.875 -39.719 -11.281 1 30.7 34 THR B C 1
ATOM 3143 O O . THR B 1 34 ? -33.719 -39.75 -10.883 1 30.7 34 THR B O 1
ATOM 3146 N N . SER B 1 35 ? -35.062 -39.594 -12.57 1 33.22 35 SER B N 1
ATOM 3147 C CA . SER B 1 35 ? -34.219 -38.781 -13.438 1 33.22 35 SER B CA 1
ATOM 3148 C C . SER B 1 35 ? -33.656 -37.562 -12.68 1 33.22 35 SER B C 1
ATOM 3150 O O . SER B 1 35 ? -34.406 -36.656 -12.297 1 33.22 35 SER B O 1
ATOM 3152 N N . LEU B 1 36 ? -33.062 -37.656 -11.656 1 40.28 36 LEU B N 1
ATOM 3153 C CA . LEU B 1 36 ? -32.312 -36.562 -11.094 1 40.28 36 LEU B CA 1
ATOM 3154 C C . LEU B 1 36 ? -31.906 -35.562 -12.188 1 40.28 36 LEU B C 1
ATOM 3156 O O . LEU B 1 36 ? -31.25 -35.938 -13.164 1 40.28 36 LEU B O 1
ATOM 3160 N N . ASP B 1 37 ? -32.781 -34.656 -12.453 1 54.53 37 ASP B N 1
ATOM 3161 C CA . ASP B 1 37 ? -32.594 -33.562 -13.422 1 54.53 37 ASP B CA 1
ATOM 3162 C C . ASP B 1 37 ? -31.172 -33.062 -13.43 1 54.53 37 ASP B C 1
ATOM 3164 O O . ASP B 1 37 ? -30.672 -32.562 -12.414 1 54.53 37 ASP B O 1
ATOM 3168 N N . ILE B 1 38 ? -30.391 -33.625 -14.148 1 68.38 38 ILE B N 1
ATOM 3169 C CA . ILE B 1 38 ? -29 -33.219 -14.375 1 68.38 38 ILE B CA 1
ATOM 3170 C C . ILE B 1 38 ? -28.953 -31.719 -14.711 1 68.38 38 ILE B C 1
ATOM 3172 O O . ILE B 1 38 ? -29.734 -31.234 -15.531 1 68.38 38 ILE B O 1
ATOM 3176 N N . THR B 1 39 ? -28.219 -31.031 -13.883 1 77.31 39 THR B N 1
ATOM 3177 C CA . THR B 1 39 ? -28 -29.609 -14.148 1 77.31 39 THR B CA 1
ATOM 3178 C C . THR B 1 39 ? -27.484 -29.406 -15.562 1 77.31 39 THR B C 1
ATOM 3180 O O . THR B 1 39 ? -26.578 -30.109 -16.016 1 77.31 39 THR B O 1
ATOM 3183 N N . THR B 1 40 ? -28.156 -28.531 -16.281 1 81.56 40 THR B N 1
ATOM 3184 C CA . THR B 1 40 ? -27.688 -28.141 -17.609 1 81.56 40 THR B CA 1
ATOM 3185 C C . THR B 1 40 ? -26.859 -26.875 -17.531 1 81.56 40 THR B C 1
ATOM 3187 O O . THR B 1 40 ? -27.219 -25.922 -16.828 1 81.56 40 THR B O 1
ATOM 3190 N N . LEU B 1 41 ? -25.766 -27 -18.219 1 81.38 41 LEU B N 1
ATOM 3191 C CA . LEU B 1 41 ? -24.953 -25.797 -18.406 1 81.38 41 LEU B CA 1
ATOM 3192 C C . LEU B 1 41 ? -25.172 -25.219 -19.797 1 81.38 41 LEU B C 1
ATOM 3194 O O . LEU B 1 41 ? -24.75 -25.812 -20.797 1 81.38 41 LEU B O 1
ATOM 3198 N N . ASP B 1 42 ? -25.828 -24.062 -19.812 1 78.69 42 ASP B N 1
ATOM 3199 C CA . ASP B 1 42 ? -26.016 -23.328 -21.062 1 78.69 42 ASP B CA 1
ATOM 3200 C C . ASP B 1 42 ? -24.938 -22.266 -21.25 1 78.69 42 ASP B C 1
ATOM 3202 O O . ASP B 1 42 ? -24.312 -21.844 -20.281 1 78.69 42 ASP B O 1
ATOM 3206 N N . GLU B 1 43 ? -24.75 -21.938 -22.594 1 74.69 43 GLU B N 1
ATOM 3207 C CA . GLU B 1 43 ? -23.75 -20.938 -22.938 1 74.69 43 GLU B CA 1
ATOM 3208 C C . GLU B 1 43 ? -22.406 -21.25 -22.297 1 74.69 43 GLU B C 1
ATOM 3210 O O . GLU B 1 43 ? -21.781 -20.375 -21.672 1 74.69 43 GLU B O 1
ATOM 3215 N N . TRP B 1 44 ? -22.141 -22.609 -22.406 1 77.25 44 TRP B N 1
ATOM 3216 C CA . TRP B 1 44 ? -20.984 -23.094 -21.672 1 77.25 44 TRP B CA 1
ATOM 3217 C C . TRP B 1 44 ? -19.719 -22.938 -22.5 1 77.25 44 TRP B C 1
ATOM 3219 O O . TRP B 1 44 ? -19.766 -22.828 -23.719 1 77.25 44 TRP B O 1
ATOM 3229 N N . GLN B 1 45 ? -18.703 -22.781 -21.734 1 74 45 GLN B N 1
ATOM 3230 C CA . GLN B 1 45 ? -17.359 -22.766 -22.297 1 74 45 GLN B CA 1
ATOM 3231 C C . GLN B 1 45 ? -16.422 -23.703 -21.547 1 74 45 GLN B C 1
ATOM 3233 O O . GLN B 1 45 ? -16.469 -23.781 -20.312 1 74 45 GLN B O 1
ATOM 3238 N N . LEU B 1 46 ? -15.812 -24.5 -22.328 1 73.56 46 LEU B N 1
ATOM 3239 C CA . LEU B 1 46 ? -14.773 -25.375 -21.766 1 73.56 46 LEU B CA 1
ATOM 3240 C C . LEU B 1 46 ? -13.5 -24.578 -21.5 1 73.56 46 LEU B C 1
ATOM 3242 O O . LEU B 1 46 ? -12.969 -23.922 -22.391 1 73.56 46 LEU B O 1
ATOM 3246 N N . LEU B 1 47 ? -13.18 -24.75 -20.266 1 64.62 47 LEU B N 1
ATOM 3247 C CA . LEU B 1 47 ? -11.977 -24.047 -19.828 1 64.62 47 LEU B CA 1
ATOM 3248 C C . LEU B 1 47 ? -10.734 -24.906 -20.016 1 64.62 47 LEU B C 1
ATOM 3250 O O . LEU B 1 47 ? -10.836 -26.141 -20.078 1 64.62 47 LEU B O 1
ATOM 3254 N N . ASP B 1 48 ? -9.664 -24.328 -20.109 1 57.53 48 ASP B N 1
ATOM 3255 C CA . ASP B 1 48 ? -8.422 -25.047 -20.422 1 57.53 48 ASP B CA 1
ATOM 3256 C C . ASP B 1 48 ? -8.102 -26.062 -19.328 1 57.53 48 ASP B C 1
ATOM 3258 O O . ASP B 1 48 ? -7.484 -27.094 -19.609 1 57.53 48 ASP B O 1
ATOM 3262 N N . ASN B 1 49 ? -8.68 -25.859 -18.188 1 54.03 49 ASN B N 1
ATOM 3263 C CA . ASN B 1 49 ? -8.422 -26.797 -17.109 1 54.03 49 ASN B CA 1
ATOM 3264 C C . ASN B 1 49 ? -9.398 -27.969 -17.141 1 54.03 49 ASN B C 1
ATOM 3266 O O . ASN B 1 49 ? -9.422 -28.797 -16.219 1 54.03 49 ASN B O 1
ATOM 3270 N N . GLY B 1 50 ? -10.156 -27.875 -18 1 65.81 50 GLY B N 1
ATOM 3271 C CA . GLY B 1 50 ? -11.094 -28.969 -18.188 1 65.81 50 GLY B CA 1
ATOM 3272 C C . GLY B 1 50 ? -12.422 -28.75 -17.484 1 65.81 50 GLY B C 1
ATOM 3273 O O . GLY B 1 50 ? -13.32 -29.594 -17.547 1 65.81 50 GLY B O 1
ATOM 3274 N N . SER B 1 51 ? -12.461 -27.641 -16.891 1 75.12 51 SER B N 1
ATOM 3275 C CA . SER B 1 51 ? -13.734 -27.312 -16.266 1 75.12 51 SER B CA 1
ATOM 3276 C C . SER B 1 51 ? -14.695 -26.672 -17.266 1 75.12 51 SER B C 1
ATOM 3278 O O . SER B 1 51 ? -14.266 -26.172 -18.312 1 75.12 51 SER B O 1
ATOM 3280 N N . VAL B 1 52 ? -15.914 -26.656 -16.922 1 76.88 52 VAL B N 1
ATOM 3281 C CA . VAL B 1 52 ? -16.922 -26.016 -17.75 1 76.88 52 VAL B CA 1
ATOM 3282 C C . VAL B 1 52 ? -17.594 -24.891 -16.969 1 76.88 52 VAL B C 1
ATOM 3284 O O . VAL B 1 52 ? -17.984 -25.062 -15.812 1 76.88 52 VAL B O 1
ATOM 3287 N N . VAL B 1 53 ? -17.484 -23.75 -17.609 1 78.94 53 VAL B N 1
ATOM 3288 C CA . VAL B 1 53 ? -18.266 -22.641 -17.078 1 78.94 53 VAL B CA 1
ATOM 3289 C C . VAL B 1 53 ? -19.547 -22.469 -17.906 1 78.94 53 VAL B C 1
ATOM 3291 O O . VAL B 1 53 ? -19.516 -22.594 -19.141 1 78.94 53 VAL B O 1
ATOM 3294 N N . GLY B 1 54 ? -20.625 -22.297 -17.172 1 75.19 54 GLY B N 1
ATOM 3295 C CA . GLY B 1 54 ? -21.891 -22.125 -17.891 1 75.19 54 GLY B CA 1
ATOM 3296 C C . GLY B 1 54 ? -23.031 -21.688 -16.984 1 75.19 54 GLY B C 1
ATOM 3297 O O . GLY B 1 54 ? -22.891 -21.672 -15.758 1 75.19 54 GLY B O 1
ATOM 3298 N N . SER B 1 55 ? -24.031 -21.25 -17.625 1 76.69 55 SER B N 1
ATOM 3299 C CA . SER B 1 55 ? -25.266 -20.891 -16.938 1 76.69 55 SER B CA 1
ATOM 3300 C C . SER B 1 55 ? -26.078 -22.141 -16.578 1 76.69 55 SER B C 1
ATOM 3302 O O . SER B 1 55 ? -26.359 -22.969 -17.438 1 76.69 55 SER B O 1
ATOM 3304 N N . VAL B 1 56 ? -26.469 -22.141 -15.328 1 77.62 56 VAL B N 1
ATOM 3305 C CA . VAL B 1 56 ? -27.125 -23.344 -14.805 1 77.62 56 VAL B CA 1
ATOM 3306 C C . VAL B 1 56 ? -28.625 -23.297 -15.141 1 77.62 56 VAL B C 1
ATOM 3308 O O . VAL B 1 56 ? -29.25 -22.234 -15.078 1 77.62 56 VAL B O 1
ATOM 3311 N N . ARG B 1 57 ? -29.094 -24.438 -15.578 1 78.56 57 ARG B N 1
ATOM 3312 C CA . ARG B 1 57 ? -30.516 -24.688 -15.68 1 78.56 57 ARG B CA 1
ATOM 3313 C C . ARG B 1 57 ? -30.891 -26 -14.984 1 78.56 57 ARG B C 1
ATOM 3315 O O . ARG B 1 57 ? -30.203 -27.016 -15.141 1 78.56 57 ARG B O 1
ATOM 3322 N N . ASN B 1 58 ? -31.953 -25.953 -14.078 1 74.69 58 ASN B N 1
ATOM 3323 C CA . ASN B 1 58 ? -32.5 -27.125 -13.398 1 74.69 58 ASN B CA 1
ATOM 3324 C C . ASN B 1 58 ? -31.562 -27.656 -12.328 1 74.69 58 ASN B C 1
ATOM 3326 O O . ASN B 1 58 ? -31.406 -28.875 -12.203 1 74.69 58 ASN B O 1
ATOM 3330 N N . HIS B 1 59 ? -30.812 -26.641 -11.797 1 71.75 59 HIS B N 1
ATOM 3331 C CA . HIS B 1 59 ? -30 -27.047 -10.656 1 71.75 59 HIS B CA 1
ATOM 3332 C C . HIS B 1 59 ? -30.844 -27.156 -9.391 1 71.75 59 HIS B C 1
ATOM 3334 O O . HIS B 1 59 ? -31.719 -26.312 -9.148 1 71.75 59 HIS B O 1
ATOM 3340 N N . PRO B 1 60 ? -30.562 -28.141 -8.602 1 68.25 60 PRO B N 1
ATOM 3341 C CA . PRO B 1 60 ? -31.422 -28.359 -7.438 1 68.25 60 PRO B CA 1
ATOM 3342 C C . PRO B 1 60 ? -31.375 -27.203 -6.445 1 68.25 60 PRO B C 1
ATOM 3344 O O . PRO B 1 60 ? -32.375 -26.938 -5.75 1 68.25 60 PRO B O 1
ATOM 3347 N N . THR B 1 61 ? -30.328 -26.547 -6.488 1 65.75 61 THR B N 1
ATOM 3348 C CA . THR B 1 61 ? -30.188 -25.531 -5.453 1 65.75 61 THR B CA 1
ATOM 3349 C C . THR B 1 61 ? -29.844 -24.172 -6.066 1 65.75 61 THR B C 1
ATOM 3351 O O . THR B 1 61 ? -29.891 -23.141 -5.387 1 65.75 61 THR B O 1
ATOM 3354 N N . LEU B 1 62 ? -29.375 -24.25 -7.254 1 66.31 62 LEU B N 1
ATOM 3355 C CA . LEU B 1 62 ? -29.016 -23 -7.934 1 66.31 62 LEU B CA 1
ATOM 3356 C C . LEU B 1 62 ? -30.172 -22.516 -8.797 1 66.31 62 LEU B C 1
ATOM 3358 O O . LEU B 1 62 ? -30.969 -23.312 -9.289 1 66.31 62 LEU B O 1
ATOM 3362 N N . ALA B 1 63 ? -30.234 -21.203 -8.852 1 68.75 63 ALA B N 1
ATOM 3363 C CA . ALA B 1 63 ? -31.25 -20.641 -9.734 1 68.75 63 ALA B CA 1
ATOM 3364 C C . ALA B 1 63 ? -30.844 -20.797 -11.203 1 68.75 63 ALA B C 1
ATOM 3366 O O . ALA B 1 63 ? -29.656 -20.75 -11.531 1 68.75 63 ALA B O 1
ATOM 3367 N N . ASP B 1 64 ? -31.828 -20.922 -11.953 1 72.5 64 ASP B N 1
ATOM 3368 C CA . ASP B 1 64 ? -31.578 -20.922 -13.391 1 72.5 64 ASP B CA 1
ATOM 3369 C C . ASP B 1 64 ? -30.938 -19.609 -13.844 1 72.5 64 ASP B C 1
ATOM 3371 O O . ASP B 1 64 ? -31.375 -18.531 -13.438 1 72.5 64 ASP B O 1
ATOM 3375 N N . GLY B 1 65 ? -29.812 -19.75 -14.586 1 71.06 65 GLY B N 1
ATOM 3376 C CA . GLY B 1 65 ? -29.094 -18.562 -15.039 1 71.06 65 GLY B CA 1
ATOM 3377 C C . GLY B 1 65 ? -27.828 -18.297 -14.25 1 71.06 65 GLY B C 1
ATOM 3378 O O . GLY B 1 65 ? -26.984 -17.516 -14.672 1 71.06 65 GLY B O 1
ATOM 3379 N N . ASP B 1 66 ? -27.812 -18.938 -13.219 1 69.25 66 ASP B N 1
ATOM 3380 C CA . ASP B 1 66 ? -26.562 -18.797 -12.461 1 69.25 66 ASP B CA 1
ATOM 3381 C C . ASP B 1 66 ? -25.375 -19.359 -13.242 1 69.25 66 ASP B C 1
ATOM 3383 O O . ASP B 1 66 ? -25.516 -20.375 -13.93 1 69.25 66 ASP B O 1
ATOM 3387 N N . ILE B 1 67 ? -24.344 -18.578 -13.195 1 69.69 67 ILE B N 1
ATOM 3388 C CA . ILE B 1 67 ? -23.141 -19.047 -13.859 1 69.69 67 ILE B CA 1
ATOM 3389 C C . ILE B 1 67 ? -22.281 -19.844 -12.867 1 69.69 67 ILE B C 1
ATOM 3391 O O . ILE B 1 67 ? -21.984 -19.359 -11.773 1 69.69 67 ILE B O 1
ATOM 3395 N N . ILE B 1 68 ? -21.969 -21.125 -13.359 1 71.88 68 ILE B N 1
ATOM 3396 C CA . ILE B 1 68 ? -21.094 -21.953 -12.516 1 71.88 68 ILE B CA 1
ATOM 3397 C C . ILE B 1 68 ? -19.891 -22.422 -13.328 1 71.88 68 ILE B C 1
ATOM 3399 O O . ILE B 1 68 ? -19.922 -22.422 -14.555 1 71.88 68 ILE B O 1
ATOM 3403 N N . THR B 1 69 ? -18.859 -22.641 -12.57 1 72.44 69 THR B N 1
ATOM 3404 C CA . THR B 1 69 ? -17.719 -23.375 -13.109 1 72.44 69 THR B CA 1
ATOM 3405 C C . THR B 1 69 ? -17.578 -24.734 -12.43 1 72.44 69 THR B C 1
ATOM 3407 O O . THR B 1 69 ? -17.531 -24.828 -11.203 1 72.44 69 THR B O 1
ATOM 3410 N N . THR B 1 70 ? -17.594 -25.688 -13.234 1 71.75 70 THR B N 1
ATOM 3411 C CA . THR B 1 70 ? -17.469 -27.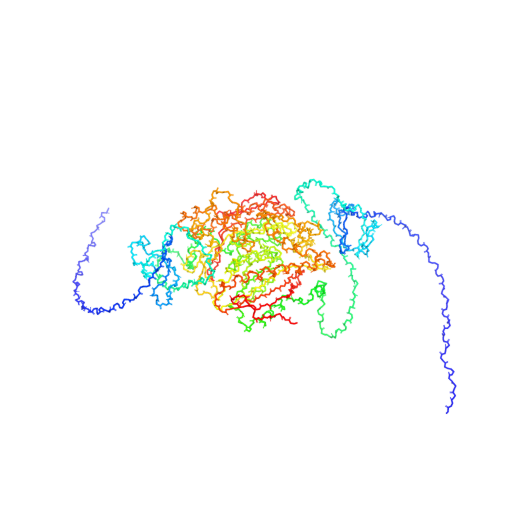047 -12.719 1 71.75 70 THR B CA 1
ATOM 3412 C C . THR B 1 70 ? -16.031 -27.344 -12.32 1 71.75 70 THR B C 1
ATOM 3414 O O . THR B 1 70 ? -15.109 -26.609 -12.688 1 71.75 70 THR B O 1
ATOM 3417 N N . SER B 1 71 ? -15.836 -28.469 -11.523 1 67.12 71 SER B N 1
ATOM 3418 C CA . SER B 1 71 ? -14.523 -29.109 -11.508 1 67.12 71 SER B CA 1
ATOM 3419 C C . SER B 1 71 ? -14.156 -29.656 -12.891 1 67.12 71 SER B C 1
ATOM 3421 O O . SER B 1 71 ? -15.008 -29.734 -13.773 1 67.12 71 SER B O 1
ATOM 3423 N N . PRO B 1 72 ? -12.93 -29.953 -13.07 1 69.88 72 PRO B N 1
ATOM 3424 C CA . PRO B 1 72 ? -12.547 -30.438 -14.398 1 69.88 72 PRO B CA 1
ATOM 3425 C C . PRO B 1 72 ? -13.328 -31.688 -14.812 1 69.88 72 PRO B C 1
ATOM 3427 O O . PRO B 1 72 ? -13.594 -32.562 -13.977 1 69.88 72 PRO B O 1
ATOM 3430 N N . LEU B 1 73 ? -13.539 -31.703 -15.992 1 76.19 73 LEU B N 1
ATOM 3431 C CA . LEU B 1 73 ? -14.227 -32.844 -16.562 1 76.19 73 LEU B CA 1
ATOM 3432 C C . LEU B 1 73 ? -13.305 -34.062 -16.578 1 76.19 73 LEU B C 1
ATOM 3434 O O . LEU B 1 73 ? -12.094 -33.938 -16.75 1 76.19 73 LEU B O 1
ATOM 3438 N N . SER B 1 74 ? -13.82 -35.219 -16.344 1 71.56 74 SER B N 1
ATOM 3439 C CA . SER B 1 74 ? -13.094 -36.5 -16.469 1 71.56 74 SER B CA 1
ATOM 3440 C C . SER B 1 74 ? -12.617 -36.719 -17.891 1 71.56 74 SER B C 1
ATOM 3442 O O . SER B 1 74 ? -11.562 -37.312 -18.125 1 71.56 74 SER B O 1
ATOM 3444 N N . ARG B 1 75 ? -13.375 -36.156 -18.828 1 71.31 75 ARG B N 1
ATOM 3445 C CA . ARG B 1 75 ? -13.047 -36.219 -20.25 1 71.31 75 ARG B CA 1
ATOM 3446 C C . ARG B 1 75 ? -13.375 -34.875 -20.938 1 71.31 75 ARG B C 1
ATOM 3448 O O . ARG B 1 75 ? -14.391 -34.781 -21.625 1 71.31 75 ARG B O 1
ATOM 3455 N N . PRO B 1 76 ? -12.453 -33.938 -20.75 1 75.44 76 PRO B N 1
ATOM 3456 C CA . PRO B 1 76 ? -12.727 -32.625 -21.344 1 75.44 76 PRO B CA 1
ATOM 3457 C C . PRO B 1 76 ? -12.773 -32.688 -22.875 1 75.44 76 PRO B C 1
ATOM 3459 O O . PRO B 1 76 ? -13.453 -31.859 -23.5 1 75.44 76 PRO B O 1
ATOM 3462 N N . ASP B 1 77 ? -12.133 -33.625 -23.469 1 70 77 ASP B N 1
ATOM 3463 C CA . ASP B 1 77 ? -12.078 -33.781 -24.906 1 70 77 ASP B CA 1
ATOM 3464 C C . ASP B 1 77 ? -13.453 -34.125 -25.484 1 70 77 ASP B C 1
ATOM 3466 O O . ASP B 1 77 ? -13.727 -33.875 -26.656 1 70 77 ASP B O 1
ATOM 3470 N N . THR B 1 78 ? -14.359 -34.562 -24.641 1 67.44 78 THR B N 1
ATOM 3471 C CA . THR B 1 78 ? -15.641 -35.031 -25.156 1 67.44 78 THR B CA 1
ATOM 3472 C C . THR B 1 78 ? -16.734 -34 -24.953 1 67.44 78 THR B C 1
ATOM 3474 O O . THR B 1 78 ? -17.875 -34.188 -25.359 1 67.44 78 THR B O 1
ATOM 3477 N N . ALA B 1 79 ? -16.328 -32.875 -24.375 1 74.56 79 ALA B N 1
ATOM 3478 C CA . ALA B 1 79 ? -17.344 -31.906 -23.969 1 74.56 79 ALA B CA 1
ATOM 3479 C C . ALA B 1 79 ? -18.078 -31.344 -25.172 1 74.56 79 ALA B C 1
ATOM 3481 O O . ALA B 1 79 ? -19.266 -31.016 -25.094 1 74.56 79 ALA B O 1
ATOM 3482 N N . ARG B 1 80 ? -17.391 -31.281 -26.203 1 71.94 80 ARG B N 1
ATOM 3483 C CA . ARG B 1 80 ? -18 -30.703 -27.391 1 71.94 80 ARG B CA 1
ATOM 3484 C C . ARG B 1 80 ? -18.828 -31.734 -28.156 1 71.94 80 ARG B C 1
ATOM 3486 O O . ARG B 1 80 ? -19.672 -31.375 -28.969 1 71.94 80 ARG B O 1
ATOM 3493 N N . SER B 1 81 ? -18.562 -32.938 -27.906 1 65.69 81 SER B N 1
ATOM 3494 C CA . SER B 1 81 ? -19.234 -33.969 -28.672 1 65.69 81 SER B CA 1
ATOM 3495 C C . SER B 1 81 ? -20.312 -34.656 -27.844 1 65.69 81 SER B C 1
ATOM 3497 O O . SER B 1 81 ? -21.219 -35.281 -28.391 1 65.69 81 SER B O 1
ATOM 3499 N N . ASN B 1 82 ? -20.219 -34.531 -26.516 1 66.31 82 ASN B N 1
ATOM 3500 C CA . ASN B 1 82 ? -21.156 -35.219 -25.609 1 66.31 82 ASN B CA 1
ATOM 3501 C C . ASN B 1 82 ? -21.938 -34.188 -24.766 1 66.31 82 ASN B C 1
ATOM 3503 O O . ASN B 1 82 ? -21.359 -33.281 -24.172 1 66.31 82 ASN B O 1
ATOM 3507 N N . ASN B 1 83 ? -23.203 -34.344 -24.812 1 73.94 83 ASN B N 1
ATOM 3508 C CA . ASN B 1 83 ? -24.078 -33.438 -24.078 1 73.94 83 ASN B CA 1
ATOM 3509 C C . ASN B 1 83 ? -24.047 -33.719 -22.578 1 73.94 83 ASN B C 1
ATOM 3511 O O . ASN B 1 83 ? -24.5 -32.906 -21.781 1 73.94 83 ASN B O 1
ATOM 3515 N N . LEU B 1 84 ? -23.688 -34.844 -22.25 1 79.44 84 LEU B N 1
ATOM 3516 C CA . LEU B 1 84 ? -23.594 -35.219 -20.844 1 79.44 84 LEU B CA 1
ATOM 3517 C C . LEU B 1 84 ? -22.125 -35.375 -20.422 1 79.44 84 LEU B C 1
ATOM 3519 O O . LEU B 1 84 ? -21.391 -36.156 -21 1 79.44 84 LEU B O 1
ATOM 3523 N N . VAL B 1 85 ? -21.641 -34.469 -19.469 1 80.31 85 VAL B N 1
ATOM 3524 C CA . VAL B 1 85 ? -20.25 -34.5 -19.031 1 80.31 85 VAL B CA 1
ATOM 3525 C C . VAL B 1 85 ? -20.203 -34.75 -17.516 1 80.31 85 VAL B C 1
ATOM 3527 O O . VAL B 1 85 ? -21.156 -34.469 -16.797 1 80.31 85 VAL B O 1
ATOM 3530 N N . ALA B 1 86 ? -19.109 -35.406 -17.172 1 77.81 86 ALA B N 1
ATOM 3531 C CA . ALA B 1 86 ? -18.844 -35.688 -15.75 1 77.81 86 ALA B CA 1
ATOM 3532 C C . ALA B 1 86 ? -17.531 -35.031 -15.312 1 77.81 86 ALA B C 1
ATOM 3534 O O . ALA B 1 86 ? -16.578 -34.969 -16.078 1 77.81 86 ALA B O 1
ATOM 3535 N N . THR B 1 87 ? -17.641 -34.5 -14.242 1 75.06 87 THR B N 1
ATOM 3536 C CA . THR B 1 87 ? -16.422 -33.938 -13.68 1 75.06 87 THR B CA 1
ATOM 3537 C C . THR B 1 87 ? -15.594 -35.031 -13 1 75.06 87 THR B C 1
ATOM 3539 O O . THR B 1 87 ? -16.094 -36.125 -12.727 1 75.06 87 THR B O 1
ATOM 3542 N N . LEU B 1 88 ? -14.375 -34.719 -12.758 1 68.5 88 LEU B N 1
ATOM 3543 C CA . LEU B 1 88 ? -13.477 -35.625 -12.047 1 68.5 88 LEU B CA 1
ATOM 3544 C C . LEU B 1 88 ? -13.992 -35.938 -10.648 1 68.5 88 LEU B C 1
ATOM 3546 O O . LEU B 1 88 ? -13.719 -37 -10.094 1 68.5 88 LEU B O 1
ATOM 3550 N N . THR B 1 89 ? -14.867 -35.062 -10.203 1 64.38 89 THR B N 1
ATOM 3551 C CA . THR B 1 89 ? -15.406 -35.219 -8.859 1 64.38 89 THR B CA 1
ATOM 3552 C C . THR B 1 89 ? -16.719 -36 -8.891 1 64.38 89 THR B C 1
ATOM 3554 O O . THR B 1 89 ? -17.344 -36.219 -7.852 1 64.38 89 THR B O 1
ATOM 3557 N N . GLY B 1 90 ? -17.172 -36.281 -10.031 1 65.69 90 GLY B N 1
ATOM 3558 C CA . GLY B 1 90 ? -18.312 -37.156 -10.148 1 65.69 90 GLY B CA 1
ATOM 3559 C C . GLY B 1 90 ? -19.609 -36.438 -10.469 1 65.69 90 GLY B C 1
ATOM 3560 O O . GLY B 1 90 ? -20.656 -37.062 -10.641 1 65.69 90 GLY B O 1
ATOM 3561 N N . SER B 1 91 ? -19.469 -35.125 -10.453 1 72.38 91 SER B N 1
ATOM 3562 C CA . SER B 1 91 ? -20.688 -34.375 -10.812 1 72.38 91 SER B CA 1
ATOM 3563 C C . SER B 1 91 ? -21 -34.531 -12.297 1 72.38 91 SER B C 1
ATOM 3565 O O . SER B 1 91 ? -20.094 -34.531 -13.133 1 72.38 91 SER B O 1
ATOM 3567 N N . GLN B 1 92 ? -22.312 -34.625 -12.57 1 76.88 92 GLN B N 1
ATOM 3568 C CA . GLN B 1 92 ? -22.75 -34.75 -13.953 1 76.88 92 GLN B CA 1
ATOM 3569 C C . GLN B 1 92 ? -23.516 -33.5 -14.398 1 76.88 92 GLN B C 1
ATOM 3571 O O . GLN B 1 92 ? -24.266 -32.938 -13.625 1 76.88 92 GLN B O 1
ATOM 3576 N N . TYR B 1 93 ? -23.031 -33.062 -15.508 1 80.19 93 TYR B N 1
ATOM 3577 C CA . TYR B 1 93 ? -23.719 -31.922 -16.125 1 80.19 93 TYR B CA 1
ATOM 3578 C C . TYR B 1 93 ? -24.141 -32.25 -17.547 1 80.19 93 TYR B C 1
ATOM 3580 O O . TYR B 1 93 ? -23.438 -32.969 -18.25 1 80.19 93 TYR B O 1
ATOM 3588 N N . LYS B 1 94 ? -25.312 -31.734 -17.953 1 81.19 94 LYS B N 1
ATOM 3589 C CA . LYS B 1 94 ? -25.703 -31.672 -19.359 1 81.19 94 LYS B CA 1
ATOM 3590 C C . LYS B 1 94 ? -25.25 -30.375 -20 1 81.19 94 LYS B C 1
ATOM 3592 O O . LYS B 1 94 ? -25.5 -29.297 -19.469 1 81.19 94 LYS B O 1
ATOM 3597 N N . LEU B 1 95 ? -24.469 -30.469 -21 1 81 95 LEU B N 1
ATOM 3598 C CA . LEU B 1 95 ? -24.031 -29.281 -21.719 1 81 95 LEU B CA 1
ATOM 3599 C C . LEU B 1 95 ? -25.062 -28.875 -22.766 1 81 95 LEU B C 1
ATOM 3601 O O . LEU B 1 95 ? -25.469 -29.688 -23.609 1 81 95 LEU B O 1
ATOM 3605 N N . GLY B 1 96 ? -25.5 -27.625 -22.609 1 79.44 96 GLY B N 1
ATOM 3606 C CA . GLY B 1 96 ? -26.406 -27.047 -23.594 1 79.44 96 GLY B CA 1
ATOM 3607 C C . GLY B 1 96 ? -25.672 -26.422 -24.781 1 79.44 96 GLY B C 1
ATOM 3608 O O . GLY B 1 96 ? -24.672 -26.953 -25.25 1 79.44 96 GLY B O 1
ATOM 3609 N N . ARG B 1 97 ? -26.125 -25.234 -25.312 1 72.88 97 ARG B N 1
ATOM 3610 C CA . ARG B 1 97 ? -25.516 -24.5 -26.422 1 72.88 97 ARG B CA 1
ATOM 3611 C C . ARG B 1 97 ? -24.203 -23.844 -25.969 1 72.88 97 ARG B C 1
ATOM 3613 O O . ARG B 1 97 ? -24.172 -23.172 -24.938 1 72.88 97 ARG B O 1
ATOM 3620 N N . PRO B 1 98 ? -23.125 -24.172 -26.688 1 70.12 98 PRO B N 1
ATOM 3621 C CA . PRO B 1 98 ? -21.891 -23.484 -26.328 1 70.12 98 PRO B CA 1
ATOM 3622 C C . PRO B 1 98 ? -21.953 -21.984 -26.594 1 70.12 98 PRO B C 1
ATOM 3624 O O . PRO B 1 98 ? -22.828 -21.516 -27.344 1 70.12 98 PRO B O 1
ATOM 3627 N N . MET B 1 99 ? -21.172 -21.156 -25.891 1 60.91 99 MET B N 1
ATOM 3628 C CA . MET B 1 99 ? -21.062 -19.734 -26.156 1 60.91 99 MET B CA 1
ATOM 3629 C C . MET B 1 99 ? -20.641 -19.484 -27.594 1 60.91 99 MET B C 1
ATOM 3631 O O . MET B 1 99 ? -19.688 -20.109 -28.094 1 60.91 99 MET B O 1
ATOM 3635 N N . GLY B 1 100 ? -21.453 -19.031 -28.5 1 48.16 100 GLY B N 1
ATOM 3636 C CA . GLY B 1 100 ? -21.25 -18.781 -29.922 1 48.16 100 GLY B CA 1
ATOM 3637 C C . GLY B 1 100 ? -20.109 -17.828 -30.203 1 48.16 100 GLY B C 1
ATOM 3638 O O . GLY B 1 100 ? -19.844 -16.922 -29.406 1 48.16 100 GLY B O 1
ATOM 3639 N N . VAL B 1 101 ? -19.078 -18.203 -31.047 1 36.19 101 VAL B N 1
ATOM 3640 C CA . VAL B 1 101 ? -18.141 -17.266 -31.656 1 36.19 101 VAL B CA 1
ATOM 3641 C C . VAL B 1 101 ? -18.906 -16.172 -32.406 1 36.19 101 VAL B C 1
ATOM 3643 O O . VAL B 1 101 ? -19.641 -16.438 -33.344 1 36.19 101 VAL B O 1
ATOM 3646 N N . ALA B 1 102 ? -19.391 -15.07 -31.875 1 30.84 102 ALA B N 1
ATOM 3647 C CA . ALA B 1 102 ? -20.062 -13.992 -32.594 1 30.84 102 ALA B CA 1
ATOM 3648 C C . ALA B 1 102 ? -19.203 -13.484 -33.75 1 30.84 102 ALA B C 1
ATOM 3650 O O . ALA B 1 102 ? -18.062 -13.07 -33.562 1 30.84 102 ALA B O 1
ATOM 3651 N N . GLY B 1 103 ? -19.328 -13.695 -35 1 27.94 103 GLY B N 1
ATOM 3652 C CA . GLY B 1 103 ? -18.844 -12.953 -36.156 1 27.94 103 GLY B CA 1
ATOM 3653 C C . GLY B 1 103 ? -19.094 -11.453 -36.031 1 27.94 103 GLY B C 1
ATOM 3654 O O . GLY B 1 103 ? -18.203 -10.656 -36.312 1 27.94 103 GLY B O 1
ATOM 3655 N N . GLY B 1 104 ? -20.281 -10.844 -36.469 1 26.91 104 GLY B N 1
ATOM 3656 C CA . GLY B 1 104 ? -20.562 -9.469 -36.844 1 26.91 104 GLY B CA 1
ATOM 3657 C C . GLY B 1 104 ? -20.438 -8.5 -35.688 1 26.91 104 GLY B C 1
ATOM 3658 O O . GLY B 1 104 ? -20.484 -8.898 -34.531 1 26.91 104 GLY B O 1
ATOM 3659 N N . ALA B 1 105 ? -19.906 -7.078 -35.969 1 25.42 105 ALA B N 1
ATOM 3660 C CA . ALA B 1 105 ? -19.547 -5.902 -35.188 1 25.42 105 ALA B CA 1
ATOM 3661 C C . ALA B 1 105 ? -20.703 -5.48 -34.281 1 25.42 105 ALA B C 1
ATOM 3663 O O . ALA B 1 105 ? -21.547 -4.668 -34.656 1 25.42 105 ALA B O 1
ATOM 3664 N N . ALA B 1 106 ? -21.562 -6.191 -33.812 1 24.39 106 ALA B N 1
ATOM 3665 C CA . ALA B 1 106 ? -22.672 -5.52 -33.156 1 24.39 106 ALA B CA 1
ATOM 3666 C C . ALA B 1 106 ? -22.188 -4.617 -32 1 24.39 106 ALA B C 1
ATOM 3668 O O . ALA B 1 106 ? -21.172 -4.902 -31.391 1 24.39 106 ALA B O 1
ATOM 3669 N N . PRO B 1 107 ? -22.719 -3.27 -31.906 1 23.61 107 PRO B N 1
ATOM 3670 C CA . PRO B 1 107 ? -22.344 -2.193 -30.984 1 23.61 107 PRO B CA 1
ATOM 3671 C C . PRO B 1 107 ? -22.297 -2.648 -29.531 1 23.61 107 PRO B C 1
ATOM 3673 O O . PRO B 1 107 ? -23.234 -3.314 -29.062 1 23.61 107 PRO B O 1
ATOM 3676 N N . VAL B 1 108 ? -21.172 -2.969 -29.094 1 24.11 108 VAL B N 1
ATOM 3677 C CA . VAL B 1 108 ? -20.875 -3.418 -27.75 1 24.11 108 VAL B CA 1
ATOM 3678 C C . VAL B 1 108 ? -21.547 -2.496 -26.734 1 24.11 108 VAL B C 1
ATOM 3680 O O . VAL B 1 108 ? -21.188 -1.319 -26.625 1 24.11 108 VAL B O 1
ATOM 3683 N N . GLU B 1 109 ? -22.906 -2.445 -26.719 1 23.31 109 GLU B N 1
ATOM 3684 C CA . GLU B 1 109 ? -23.516 -1.752 -25.594 1 23.31 109 GLU B CA 1
ATOM 3685 C C . GLU B 1 109 ? -22.766 -2.055 -24.297 1 23.31 109 GLU B C 1
ATOM 3687 O O . GLU B 1 109 ? -22.328 -3.184 -24.078 1 23.31 109 GLU B O 1
ATOM 3692 N N . GLU B 1 110 ? -22.219 -1.031 -23.75 1 21.89 110 GLU B N 1
ATOM 3693 C CA . GLU B 1 110 ? -21.438 -0.961 -22.516 1 21.89 110 GLU B CA 1
ATOM 3694 C C . GLU B 1 110 ? -22.07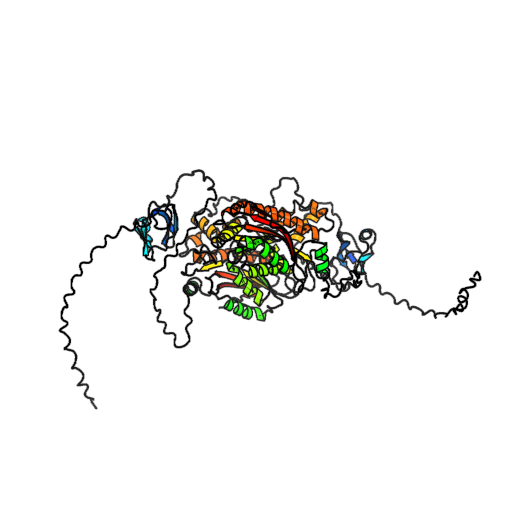8 -1.78 -21.406 1 21.89 110 GLU B C 1
ATOM 3696 O O . GLU B 1 110 ? -23.234 -1.535 -21.031 1 21.89 110 GLU B O 1
ATOM 3701 N N . PRO B 1 111 ? -21.891 -3.025 -21.438 1 24.05 111 PRO B N 1
ATOM 3702 C CA . PRO B 1 111 ? -22.594 -3.842 -20.438 1 24.05 111 PRO B CA 1
ATOM 3703 C C . PRO B 1 111 ? -22.547 -3.232 -19.047 1 24.05 111 PRO B C 1
ATOM 3705 O O . PRO B 1 111 ? -21.531 -2.664 -18.641 1 24.05 111 PRO B O 1
ATOM 3708 N N . GLY B 1 112 ? -23.594 -2.545 -18.609 1 21.08 112 GLY B N 1
ATOM 3709 C CA . GLY B 1 112 ? -23.844 -2.127 -17.25 1 21.08 112 GLY B CA 1
ATOM 3710 C C . GLY B 1 112 ? -23.359 -3.127 -16.219 1 21.08 112 GLY B C 1
ATOM 3711 O O . GLY B 1 112 ? -23.25 -4.32 -16.5 1 21.08 112 GLY B O 1
ATOM 3712 N N . PHE B 1 113 ? -22.438 -2.693 -15.414 1 21.78 113 PHE B N 1
ATOM 3713 C CA . PHE B 1 113 ? -21.797 -3.402 -14.312 1 21.78 113 PHE B CA 1
ATOM 3714 C C . PHE B 1 113 ? -22.812 -4.199 -13.516 1 21.78 113 PHE B C 1
ATOM 3716 O O . PHE B 1 113 ? -23.422 -3.678 -12.57 1 21.78 113 PHE B O 1
ATOM 3723 N N . GLY B 1 114 ? -23.797 -4.754 -14.188 1 19.55 114 GLY B N 1
ATOM 3724 C CA . GLY B 1 114 ? -24.734 -5.52 -13.391 1 19.55 114 GLY B CA 1
ATOM 3725 C C . GLY B 1 114 ? -24.062 -6.496 -12.445 1 19.55 114 GLY B C 1
ATOM 3726 O O . GLY B 1 114 ? -22.859 -6.719 -12.523 1 19.55 114 GLY B O 1
ATOM 3727 N N . ARG B 1 115 ? -24.969 -7.152 -11.617 1 21.17 115 ARG B N 1
ATOM 3728 C CA . ARG B 1 115 ? -24.828 -8.086 -10.508 1 21.17 115 ARG B CA 1
ATOM 3729 C C . ARG B 1 115 ? -23.922 -9.258 -10.891 1 21.17 115 ARG B C 1
ATOM 3731 O O . ARG B 1 115 ? -24.266 -10.055 -11.758 1 21.17 115 ARG B O 1
ATOM 3738 N N . SER B 1 116 ? -22.812 -9.031 -11.094 1 19.95 116 SER B N 1
ATOM 3739 C CA . SER B 1 116 ? -22 -10.227 -11.312 1 19.95 116 SER B CA 1
ATOM 3740 C C . SER B 1 116 ? -22.312 -11.297 -10.273 1 19.95 116 SER B C 1
ATOM 3742 O O . SER B 1 116 ? -22.312 -11.023 -9.07 1 19.95 116 SER B O 1
ATOM 3744 N N . THR B 1 117 ? -23.281 -12.078 -10.609 1 20.27 117 THR B N 1
ATOM 3745 C CA . THR B 1 117 ? -23.688 -13.273 -9.883 1 20.27 117 THR B CA 1
ATOM 3746 C C . THR B 1 117 ? -22.469 -14.031 -9.359 1 20.27 117 THR B C 1
ATOM 3748 O O . THR B 1 117 ? -21.562 -14.359 -10.117 1 20.27 117 THR B O 1
ATOM 3751 N N . PHE B 1 118 ? -22.188 -13.727 -8.203 1 19.41 118 PHE B N 1
ATOM 3752 C CA . PHE B 1 118 ? -21.234 -14.43 -7.332 1 19.41 118 PHE B CA 1
ATOM 3753 C C . PHE B 1 118 ? -21.422 -15.938 -7.441 1 19.41 118 PHE B C 1
ATOM 3755 O O . PHE B 1 118 ? -22.547 -16.438 -7.344 1 19.41 118 PHE B O 1
ATOM 3762 N N . VAL B 1 119 ? -20.703 -16.484 -8.305 1 18.86 119 VAL B N 1
ATOM 3763 C CA . VAL B 1 119 ? -20.594 -17.922 -8.5 1 18.86 119 VAL B CA 1
ATOM 3764 C C . VAL B 1 119 ? -20.438 -18.625 -7.152 1 18.86 119 VAL B C 1
ATOM 3766 O O . VAL B 1 119 ? -19.484 -18.344 -6.414 1 18.86 119 VAL B O 1
ATOM 3769 N N . LYS B 1 120 ? -21.5 -18.859 -6.492 1 20.94 120 LYS B N 1
ATOM 3770 C CA . LYS B 1 120 ? -21.547 -19.719 -5.312 1 20.94 120 LYS B CA 1
ATOM 3771 C C . LYS B 1 120 ? -20.891 -21.062 -5.586 1 20.94 120 LYS B C 1
ATOM 3773 O O . LYS B 1 120 ? -21.312 -21.797 -6.48 1 20.94 120 LYS B O 1
ATOM 3778 N N . THR B 1 121 ? -19.656 -21.047 -5.582 1 19.7 121 THR B N 1
ATOM 3779 C CA . THR B 1 121 ? -19 -22.359 -5.625 1 19.7 121 THR B CA 1
ATOM 3780 C C . THR B 1 121 ? -19.547 -23.266 -4.52 1 19.7 121 THR B C 1
ATOM 3782 O O . THR B 1 121 ? -19.484 -22.906 -3.338 1 19.7 121 THR B O 1
ATOM 3785 N N . VAL B 1 122 ? -20.625 -23.781 -4.711 1 20.89 122 VAL B N 1
ATOM 3786 C CA . VAL B 1 122 ? -21.109 -24.828 -3.812 1 20.89 122 VAL B CA 1
ATOM 3787 C C . VAL B 1 122 ? -20.031 -25.906 -3.664 1 20.89 122 VAL B C 1
ATOM 3789 O O . VAL B 1 122 ? -19.5 -26.406 -4.66 1 20.89 122 VAL B O 1
ATOM 3792 N N . GLY B 1 123 ? -19.344 -25.875 -2.588 1 20.75 123 GLY B N 1
ATOM 3793 C CA . GLY B 1 123 ? -18.344 -26.797 -2.082 1 20.75 123 GLY B CA 1
ATOM 3794 C C . GLY B 1 123 ? -18.797 -28.25 -2.104 1 20.75 123 GLY B C 1
ATOM 3795 O O . GLY B 1 123 ? -19.734 -28.609 -1.391 1 20.75 123 GLY B O 1
ATOM 3796 N N . THR B 1 124 ? -19.062 -28.703 -3.311 1 20.22 124 THR B N 1
ATOM 3797 C CA . THR B 1 124 ? -19.312 -30.141 -3.301 1 20.22 124 THR B CA 1
ATOM 3798 C C . THR B 1 124 ? -18.172 -30.891 -2.619 1 20.22 124 THR B C 1
ATOM 3800 O O . THR B 1 124 ? -17.016 -30.453 -2.676 1 20.22 124 THR B O 1
ATOM 3803 N N . THR B 1 125 ? -18.469 -31.656 -1.603 1 20.14 125 THR B N 1
ATOM 3804 C CA . THR B 1 125 ? -17.719 -32.594 -0.758 1 20.14 125 THR B CA 1
ATOM 3805 C C . THR B 1 125 ? -16.969 -33.594 -1.606 1 20.14 125 THR B C 1
ATOM 3807 O O . THR B 1 125 ? -17.578 -34.344 -2.391 1 20.14 125 THR B O 1
ATOM 3810 N N . SER B 1 126 ? -15.891 -33.188 -2.221 1 19.67 126 SER B N 1
ATOM 3811 C CA . SER B 1 126 ? -15.023 -34.125 -2.918 1 19.67 126 SER B CA 1
ATOM 3812 C C . SER B 1 126 ? -14.766 -35.375 -2.072 1 19.67 126 SER B C 1
ATOM 3814 O O . SER B 1 126 ? -14.414 -35.281 -0.895 1 19.67 126 SER B O 1
ATOM 3816 N N . LEU B 1 127 ? -15.445 -36.406 -2.348 1 20.19 127 LEU B N 1
ATOM 3817 C CA . LEU B 1 127 ? -15.211 -37.75 -1.852 1 20.19 127 LEU B CA 1
ATOM 3818 C C . LEU B 1 127 ? -13.805 -38.219 -2.201 1 20.19 127 LEU B C 1
ATOM 3820 O O . LEU B 1 127 ? -13.625 -39.062 -3.072 1 20.19 127 LEU B O 1
ATOM 3824 N N . PHE B 1 128 ? -12.93 -37.312 -2.598 1 21.53 128 PHE B N 1
ATOM 3825 C CA . PHE B 1 128 ? -11.648 -37.906 -2.945 1 21.53 128 PHE B CA 1
ATOM 3826 C C . PHE B 1 128 ? -11.023 -38.594 -1.734 1 21.53 128 PHE B C 1
ATOM 3828 O O . PHE B 1 128 ? -10.281 -37.969 -0.979 1 21.53 128 PHE B O 1
ATOM 3835 N N . ALA B 1 129 ? -11.594 -39.281 -0.882 1 20.94 129 ALA B N 1
ATOM 3836 C CA . ALA B 1 129 ? -10.797 -39.969 0.134 1 20.94 129 ALA B CA 1
ATOM 3837 C C . ALA B 1 129 ? -9.805 -40.938 -0.507 1 20.94 129 ALA B C 1
ATOM 3839 O O . ALA B 1 129 ? -9.211 -41.781 0.177 1 20.94 129 ALA B O 1
ATOM 3840 N N . GLY B 1 130 ? -9.758 -41.031 -1.789 1 20.48 130 GLY B N 1
ATOM 3841 C CA . GLY B 1 130 ? -8.875 -42.156 -2.051 1 20.48 130 GLY B CA 1
ATOM 3842 C C . GLY B 1 130 ? -7.43 -41.875 -1.685 1 20.48 130 GLY B C 1
ATOM 3843 O O . GLY B 1 130 ? -6.852 -40.875 -2.135 1 20.48 130 GLY B O 1
ATOM 3844 N N . GLY B 1 131 ? -6.918 -42.156 -0.462 1 22.95 131 GLY B N 1
ATOM 3845 C CA . GLY B 1 131 ? -5.605 -42.188 0.161 1 22.95 131 GLY B CA 1
ATOM 3846 C C . GLY B 1 131 ? -4.547 -42.844 -0.699 1 22.95 131 GLY B C 1
ATOM 3847 O O . GLY B 1 131 ? -4.629 -44.031 -0.977 1 22.95 131 GLY B O 1
ATOM 3848 N N . VAL B 1 132 ? -4.215 -42.375 -1.824 1 20.11 132 VAL B N 1
ATOM 3849 C CA . VAL B 1 132 ? -2.969 -42.969 -2.307 1 20.11 132 VAL B CA 1
ATOM 3850 C C . VAL B 1 132 ? -1.905 -42.875 -1.213 1 20.11 132 VAL B C 1
ATOM 3852 O O . VAL B 1 132 ? -1.624 -41.812 -0.688 1 20.11 132 VAL B O 1
ATOM 3855 N N . ALA B 1 133 ? -1.771 -43.906 -0.469 1 21.97 133 ALA B N 1
ATOM 3856 C CA . ALA B 1 133 ? -0.696 -44.25 0.456 1 21.97 133 ALA B CA 1
ATOM 3857 C C . ALA B 1 133 ? 0.667 -44.156 -0.218 1 21.97 133 ALA B C 1
ATOM 3859 O O . ALA B 1 133 ? 0.984 -44.906 -1.133 1 21.97 133 ALA B O 1
ATOM 3860 N N . LEU B 1 134 ? 1.084 -43.031 -0.793 1 24.89 134 LEU B N 1
ATOM 3861 C CA . LEU B 1 134 ? 2.531 -43.062 -0.976 1 24.89 134 LEU B CA 1
ATOM 3862 C C . LEU B 1 134 ? 3.225 -43.625 0.252 1 24.89 134 LEU B C 1
ATOM 3864 O O . LEU B 1 134 ? 3.098 -43.094 1.354 1 24.89 134 LEU B O 1
ATOM 3868 N N . GLY B 1 135 ? 3.365 -44.906 0.328 1 25.52 135 GLY B N 1
ATOM 3869 C CA . GLY B 1 135 ? 4.133 -45.781 1.202 1 25.52 135 GLY B CA 1
ATOM 3870 C C . GLY B 1 135 ? 5.57 -45.344 1.377 1 25.52 135 GLY B C 1
ATOM 3871 O O . GLY B 1 135 ? 6.488 -45.969 0.858 1 25.52 135 GLY B O 1
ATOM 3872 N N . VAL B 1 136 ? 6.02 -44 1.146 1 24.83 136 VAL B N 1
ATOM 3873 C CA . VAL B 1 136 ? 7.383 -43.844 1.645 1 24.83 136 VAL B CA 1
ATOM 3874 C C . VAL B 1 136 ? 7.434 -44.219 3.125 1 24.83 136 VAL B C 1
ATOM 3876 O O . VAL B 1 136 ? 6.676 -43.688 3.934 1 24.83 136 VAL B O 1
ATOM 3879 N N . GLU B 1 137 ? 7.75 -45.375 3.482 1 26.22 137 GLU B N 1
ATOM 3880 C CA . GLU B 1 137 ? 8.203 -45.844 4.789 1 26.22 137 GLU B CA 1
ATOM 3881 C C . GLU B 1 137 ? 9.141 -44.812 5.441 1 26.22 137 GLU B C 1
ATOM 3883 O O . GLU B 1 137 ? 10.312 -44.719 5.07 1 26.22 137 GLU B O 1
ATOM 3888 N N . LEU B 1 138 ? 8.93 -43.469 5.543 1 27.02 138 LEU B N 1
ATOM 3889 C CA . LEU B 1 138 ? 9.891 -42.844 6.445 1 27.02 138 LEU B CA 1
ATOM 3890 C C . LEU B 1 138 ? 9.891 -43.531 7.805 1 27.02 138 LEU B C 1
ATOM 3892 O O . LEU B 1 138 ? 8.836 -43.938 8.289 1 27.02 138 LEU B O 1
ATOM 3896 N N . GLY B 1 139 ? 10.938 -44.062 8.305 1 28.12 139 GLY B N 1
ATOM 3897 C CA . GLY B 1 139 ? 11.18 -44.562 9.648 1 28.12 139 GLY B CA 1
ATOM 3898 C C . GLY B 1 139 ? 10.445 -43.75 10.719 1 28.12 139 GLY B C 1
ATOM 3899 O O . GLY B 1 139 ? 9.812 -42.75 10.422 1 28.12 139 GLY B O 1
ATOM 3900 N N . GLY B 1 140 ? 10.688 -43.906 12.078 1 32.28 140 GLY B N 1
ATOM 3901 C CA . GLY B 1 140 ? 10.156 -43.562 13.391 1 32.28 140 GLY B CA 1
ATOM 3902 C C . GLY B 1 140 ? 9.859 -42.094 13.547 1 32.28 140 GLY B C 1
ATOM 3903 O O . GLY B 1 140 ? 9.594 -41.625 14.656 1 32.28 140 GLY B O 1
ATOM 3904 N N . ILE B 1 141 ? 10.602 -41.188 12.852 1 32.75 141 ILE B N 1
ATOM 3905 C CA . ILE B 1 141 ? 10.484 -39.812 13.312 1 32.75 141 ILE B CA 1
ATOM 3906 C C . ILE B 1 141 ? 9.07 -39.281 13.055 1 32.75 141 ILE B C 1
ATOM 3908 O O . ILE B 1 141 ? 8.422 -39.719 12.094 1 32.75 141 ILE B O 1
ATOM 3912 N N . GLY B 1 142 ? 8.219 -38.719 13.891 1 35.78 142 GLY B N 1
ATOM 3913 C CA . GLY B 1 142 ? 6.91 -38.094 13.844 1 35.78 142 GLY B CA 1
ATOM 3914 C C . GLY B 1 142 ? 6.637 -37.375 12.539 1 35.78 142 GLY B C 1
ATOM 3915 O O . GLY B 1 142 ? 7.141 -36.281 12.312 1 35.78 142 GLY B O 1
ATOM 3916 N N . LYS B 1 143 ? 6.48 -37.875 11.359 1 40.22 143 LYS B N 1
ATOM 3917 C CA . LYS B 1 143 ? 6.238 -37.438 9.992 1 40.22 143 LYS B CA 1
ATOM 3918 C C . LYS B 1 143 ? 5.051 -36.469 9.93 1 40.22 143 LYS B C 1
ATOM 3920 O O . LYS B 1 143 ? 3.902 -36.906 10.078 1 40.22 143 LYS B O 1
ATOM 3925 N N . SER B 1 144 ? 5.012 -35.188 10.352 1 49.19 144 SER B N 1
ATOM 3926 C CA . SER B 1 144 ? 3.922 -34.219 10.227 1 49.19 144 SER B CA 1
ATOM 3927 C C . SER B 1 144 ? 3.309 -34.25 8.828 1 49.19 144 SER B C 1
ATOM 3929 O O . SER B 1 144 ? 4.027 -34.25 7.828 1 49.19 144 SER B O 1
ATOM 3931 N N . GLU B 1 145 ? 2.152 -34.906 8.539 1 63.44 145 GLU B N 1
ATOM 3932 C CA . GLU B 1 145 ? 1.319 -35.125 7.359 1 63.44 145 GLU B CA 1
ATOM 3933 C C . GLU B 1 145 ? 1.132 -33.812 6.574 1 63.44 145 GLU B C 1
ATOM 3935 O O . GLU B 1 145 ? 0.759 -32.812 7.145 1 63.44 145 GLU B O 1
ATOM 3940 N N . MET B 1 146 ? 1.747 -33.625 5.43 1 79.75 146 MET B N 1
ATOM 3941 C CA . MET B 1 146 ? 1.608 -32.5 4.512 1 79.75 146 MET B CA 1
ATOM 3942 C C . MET B 1 146 ? 0.158 -32.344 4.07 1 79.75 146 MET B C 1
ATOM 3944 O O . MET B 1 146 ? -0.506 -33.312 3.729 1 79.75 146 MET B O 1
ATOM 3948 N N . THR B 1 147 ? -0.361 -31.203 4.219 1 86.56 147 THR B N 1
ATOM 3949 C CA . THR B 1 147 ? -1.714 -30.891 3.775 1 86.56 147 THR B CA 1
ATOM 3950 C C . THR B 1 147 ? -1.784 -30.844 2.252 1 86.56 147 THR B C 1
ATOM 3952 O O . THR B 1 147 ? -0.752 -30.797 1.579 1 86.56 147 THR B O 1
ATOM 3955 N N . ILE B 1 148 ? -2.973 -30.891 1.652 1 88.31 148 ILE B N 1
ATOM 3956 C CA . ILE B 1 148 ? -3.195 -30.859 0.211 1 88.31 148 ILE B CA 1
ATOM 3957 C C . ILE B 1 148 ? -2.568 -29.594 -0.376 1 88.31 148 ILE B C 1
ATOM 3959 O O . ILE B 1 148 ? -1.801 -29.672 -1.338 1 88.31 148 ILE B O 1
ATOM 3963 N N . PRO B 1 149 ? -2.805 -28.469 0.199 1 92.75 149 PRO B N 1
ATOM 3964 C CA . PRO B 1 149 ? -2.184 -27.266 -0.365 1 92.75 149 PRO B CA 1
ATOM 3965 C C . PRO B 1 149 ? -0.659 -27.312 -0.309 1 92.75 149 PRO B C 1
ATOM 3967 O O . PRO B 1 149 ? 0.01 -26.859 -1.244 1 92.75 149 PRO B O 1
ATOM 3970 N N . GLU B 1 150 ? -0.146 -27.797 0.726 1 92.25 150 GLU B N 1
ATOM 3971 C CA . GLU B 1 150 ? 1.307 -27.891 0.848 1 92.25 150 GLU B CA 1
ATOM 3972 C C . GLU B 1 150 ? 1.899 -28.781 -0.234 1 92.25 150 GLU B C 1
ATOM 3974 O O . GLU B 1 150 ? 2.932 -28.453 -0.823 1 92.25 150 GLU B O 1
ATOM 3979 N N . ALA B 1 151 ? 1.236 -29.891 -0.471 1 90.19 151 ALA B N 1
ATOM 3980 C CA . ALA B 1 151 ? 1.682 -30.797 -1.523 1 90.19 151 ALA B CA 1
ATOM 3981 C C . ALA B 1 151 ? 1.614 -30.141 -2.893 1 90.19 151 ALA B C 1
ATOM 3983 O O . ALA B 1 151 ? 2.527 -30.281 -3.709 1 90.19 151 ALA B O 1
ATOM 3984 N N . LYS B 1 152 ? 0.538 -29.422 -3.066 1 93.5 152 LYS B N 1
ATOM 3985 C CA . LYS B 1 152 ? 0.378 -28.719 -4.34 1 93.5 152 LYS B CA 1
ATOM 3986 C C . LYS B 1 152 ? 1.466 -27.672 -4.535 1 93.5 152 LYS B C 1
ATOM 3988 O O . LYS B 1 152 ? 2 -27.516 -5.637 1 93.5 152 LYS B O 1
ATOM 3993 N N . ILE B 1 153 ? 1.792 -26.938 -3.52 1 96.12 153 ILE B N 1
ATOM 3994 C CA . ILE B 1 153 ? 2.816 -25.891 -3.582 1 96.12 153 ILE B CA 1
ATOM 3995 C C . ILE B 1 153 ? 4.164 -26.531 -3.93 1 96.12 153 ILE B C 1
ATOM 3997 O O . ILE B 1 153 ? 4.914 -25.984 -4.754 1 96.12 153 ILE B O 1
ATOM 4001 N N . ALA B 1 154 ? 4.473 -27.672 -3.369 1 91.75 154 ALA B N 1
ATOM 4002 C CA . ALA B 1 154 ? 5.742 -28.344 -3.613 1 91.75 154 ALA B CA 1
ATOM 4003 C C . ALA B 1 154 ? 5.883 -28.719 -5.082 1 91.75 154 ALA B C 1
ATOM 4005 O O . ALA B 1 154 ? 6.984 -28.688 -5.637 1 91.75 154 ALA B O 1
ATOM 4006 N N . VAL B 1 155 ? 4.785 -29.016 -5.723 1 91.75 155 VAL B N 1
ATOM 4007 C CA . VAL B 1 155 ? 4.82 -29.484 -7.105 1 91.75 155 VAL B CA 1
ATOM 4008 C C . VAL B 1 155 ? 4.75 -28.281 -8.047 1 91.75 155 VAL B C 1
ATOM 4010 O O . VAL B 1 155 ? 5.523 -28.188 -9.008 1 91.75 155 VAL B O 1
ATOM 4013 N N . ALA B 1 156 ? 3.887 -27.359 -7.766 1 95 156 ALA B N 1
ATOM 4014 C CA . ALA B 1 156 ? 3.615 -26.25 -8.672 1 95 156 ALA B CA 1
ATOM 4015 C C . ALA B 1 156 ? 4.688 -25.172 -8.555 1 95 156 ALA B C 1
ATOM 4017 O O . ALA B 1 156 ? 4.988 -24.484 -9.531 1 95 156 ALA B O 1
ATOM 4018 N N . PHE B 1 157 ? 5.25 -25.031 -7.371 1 97.56 157 PHE B N 1
ATOM 4019 C CA . PHE B 1 157 ? 6.223 -23.984 -7.09 1 97.56 157 PHE B CA 1
ATOM 4020 C C . PHE B 1 157 ? 7.422 -24.547 -6.332 1 97.56 157 PHE B C 1
ATOM 4022 O O . PHE B 1 157 ? 7.688 -24.141 -5.199 1 97.56 157 PHE B O 1
ATOM 4029 N N . PRO B 1 158 ? 8.164 -25.359 -7.008 1 94.88 158 PRO B N 1
ATOM 4030 C CA . PRO B 1 158 ? 9.32 -25.938 -6.328 1 94.88 158 PRO B CA 1
ATOM 4031 C C . PRO B 1 158 ? 10.312 -24.891 -5.844 1 94.88 158 PRO B C 1
ATOM 4033 O O . PRO B 1 158 ? 10.641 -23.969 -6.582 1 94.88 158 PRO B O 1
ATOM 4036 N N . GLY B 1 159 ? 10.773 -24.969 -4.547 1 95.44 159 GLY B N 1
ATOM 4037 C CA . GLY B 1 159 ? 11.727 -24.031 -3.969 1 95.44 159 GLY B CA 1
ATOM 4038 C C . GLY B 1 159 ? 11.078 -23 -3.07 1 95.44 159 GLY B C 1
ATOM 4039 O O . GLY B 1 159 ? 11.766 -22.219 -2.424 1 95.44 159 GLY B O 1
ATOM 4040 N N . ALA B 1 160 ? 9.711 -23.047 -3.043 1 97.75 160 ALA B N 1
ATOM 4041 C CA . ALA B 1 160 ? 8.992 -22.125 -2.166 1 97.75 160 ALA B CA 1
ATOM 4042 C C . ALA B 1 160 ? 9.336 -22.391 -0.702 1 97.75 160 ALA B C 1
ATOM 4044 O O . ALA B 1 160 ? 9.484 -23.547 -0.286 1 97.75 160 ALA B O 1
ATOM 4045 N N . LEU B 1 161 ? 9.445 -21.297 0.051 1 97.25 161 LEU B N 1
ATOM 4046 C CA . LEU B 1 161 ? 9.758 -21.328 1.475 1 97.25 161 LEU B CA 1
ATOM 4047 C C . LEU B 1 161 ? 8.586 -20.812 2.303 1 97.25 161 LEU B C 1
ATOM 4049 O O . LEU B 1 161 ? 7.934 -19.844 1.92 1 97.25 161 LEU B O 1
ATOM 4053 N N . SER B 1 162 ? 8.375 -21.547 3.43 1 96.12 162 SER B N 1
ATOM 4054 C CA . SER B 1 162 ? 7.453 -20.922 4.371 1 96.12 162 SER B CA 1
ATOM 4055 C C . SER B 1 162 ? 7.957 -19.547 4.816 1 96.12 162 SER B C 1
ATOM 4057 O O . SER B 1 162 ? 9.156 -19.266 4.738 1 96.12 162 SER B O 1
ATOM 4059 N N . ASN B 1 163 ? 7.07 -18.688 5.273 1 96.94 163 ASN B N 1
ATOM 4060 C CA . ASN B 1 163 ? 7.492 -17.375 5.754 1 96.94 163 ASN B CA 1
ATOM 4061 C C . ASN B 1 163 ? 8.562 -17.484 6.832 1 96.94 163 ASN B C 1
ATOM 4063 O O . ASN B 1 163 ? 9.523 -16.719 6.84 1 96.94 163 ASN B O 1
ATOM 4067 N N . THR B 1 164 ? 8.391 -18.438 7.676 1 95.81 164 THR B N 1
ATOM 4068 C CA . THR B 1 164 ? 9.359 -18.641 8.75 1 95.81 164 THR B CA 1
ATOM 4069 C C . THR B 1 164 ? 10.727 -19.016 8.18 1 95.81 164 THR B C 1
ATOM 4071 O O . THR B 1 164 ? 11.742 -18.453 8.602 1 95.81 164 THR B O 1
ATOM 4074 N N . GLU B 1 165 ? 10.719 -19.938 7.266 1 96.31 165 GLU B N 1
ATOM 4075 C CA . GLU B 1 165 ? 11.969 -20.344 6.633 1 96.31 165 GLU B CA 1
ATOM 4076 C C . GLU B 1 165 ? 12.594 -19.188 5.863 1 96.31 165 GLU B C 1
ATOM 4078 O O . GLU B 1 165 ? 13.82 -19.016 5.867 1 96.31 165 GLU B O 1
ATOM 4083 N N . LEU B 1 166 ? 11.781 -18.438 5.211 1 97.81 166 LEU B N 1
ATOM 4084 C CA . LEU B 1 166 ? 12.266 -17.281 4.469 1 97.81 166 LEU B CA 1
ATOM 4085 C C . LEU B 1 166 ? 12.969 -16.297 5.398 1 97.81 166 LEU B C 1
ATOM 4087 O O . LEU B 1 166 ? 14.039 -15.781 5.066 1 97.81 166 LEU B O 1
ATOM 4091 N N . MET B 1 167 ? 12.367 -16 6.555 1 97.12 167 MET B N 1
ATOM 4092 C CA . MET B 1 167 ? 12.969 -15.07 7.504 1 97.12 167 MET B CA 1
ATOM 4093 C C . MET B 1 167 ? 14.328 -15.562 7.973 1 97.12 167 MET B C 1
ATOM 4095 O O . MET B 1 167 ? 15.266 -14.781 8.117 1 97.12 167 MET B O 1
ATOM 4099 N N . LYS B 1 168 ? 14.391 -16.828 8.172 1 96.12 168 LYS B N 1
ATOM 4100 C CA . LYS B 1 168 ? 15.656 -17.406 8.594 1 96.12 168 LYS B CA 1
ATOM 4101 C C . LYS B 1 168 ? 16.719 -17.25 7.508 1 96.12 168 LYS B C 1
ATOM 4103 O O . LYS B 1 168 ? 17.859 -16.875 7.801 1 96.12 168 LYS B O 1
ATOM 4108 N N . ARG B 1 169 ? 16.359 -17.5 6.352 1 96.94 169 ARG B N 1
ATOM 4109 C CA . ARG B 1 169 ? 17.297 -17.391 5.238 1 96.94 169 ARG B CA 1
ATOM 4110 C C . ARG B 1 169 ? 17.734 -15.953 5.039 1 96.94 169 ARG B C 1
ATOM 4112 O O . ARG B 1 169 ? 18.906 -15.695 4.719 1 96.94 169 ARG B O 1
ATOM 4119 N N . LEU B 1 170 ? 16.812 -15.055 5.152 1 97.56 170 LEU B N 1
ATOM 4120 C CA . LEU B 1 170 ? 17.141 -13.641 5.031 1 97.56 170 LEU B CA 1
ATOM 4121 C C . LEU B 1 170 ? 18.172 -13.234 6.078 1 97.56 170 LEU B C 1
ATOM 4123 O O . LEU B 1 170 ? 19.141 -12.547 5.762 1 97.56 170 LEU B O 1
ATOM 4127 N N . GLU B 1 171 ? 17.938 -13.648 7.277 1 96 171 GLU B N 1
ATOM 4128 C CA . GLU B 1 171 ? 18.859 -13.328 8.359 1 96 171 GLU B CA 1
ATOM 4129 C C . GLU B 1 171 ? 20.25 -13.875 8.07 1 96 171 GLU B C 1
ATOM 4131 O O . GLU B 1 171 ? 21.25 -13.18 8.266 1 96 171 GLU B O 1
ATOM 4136 N N . GLU B 1 172 ? 20.297 -15.055 7.602 1 95.56 172 GLU B N 1
ATOM 4137 C CA . GLU B 1 172 ? 21.562 -15.719 7.309 1 95.56 172 GLU B CA 1
ATOM 4138 C C . GLU B 1 172 ? 22.312 -15.016 6.176 1 95.56 172 GLU B C 1
ATOM 4140 O O . GLU B 1 172 ? 23.531 -14.867 6.23 1 95.56 172 GLU B O 1
ATOM 4145 N N . ARG B 1 173 ? 21.594 -14.586 5.195 1 96.38 173 ARG B N 1
ATOM 4146 C CA . ARG B 1 173 ? 22.219 -14.055 3.986 1 96.38 173 ARG B CA 1
ATOM 4147 C C . ARG B 1 173 ? 22.547 -12.578 4.145 1 96.38 173 ARG B C 1
ATOM 4149 O O . ARG B 1 173 ? 23.531 -12.094 3.561 1 96.38 173 ARG B O 1
ATOM 4156 N N . LEU B 1 174 ? 21.766 -11.906 4.898 1 97.31 174 LEU B N 1
ATOM 4157 C CA . LEU B 1 174 ? 21.938 -10.461 4.973 1 97.31 174 LEU B CA 1
ATOM 4158 C C . LEU B 1 174 ? 22.734 -10.062 6.207 1 97.31 174 LEU B C 1
ATOM 4160 O O . LEU B 1 174 ? 23.297 -8.969 6.262 1 97.31 174 LEU B O 1
ATOM 4164 N N . GLY B 1 175 ? 22.828 -10.906 7.199 1 95.25 175 GLY B N 1
ATOM 4165 C CA . GLY B 1 175 ? 23.562 -10.641 8.422 1 95.25 175 GLY B CA 1
ATOM 4166 C C . GLY B 1 175 ? 24.969 -10.148 8.172 1 95.25 175 GLY B C 1
ATOM 4167 O O . GLY B 1 175 ? 25.391 -9.133 8.734 1 95.25 175 GLY B O 1
ATOM 4168 N N . PRO B 1 176 ? 25.703 -10.805 7.34 1 95.38 176 PRO B N 1
ATOM 4169 C CA . PRO B 1 176 ? 27.094 -10.422 7.07 1 95.38 176 PRO B CA 1
ATOM 4170 C C . PRO B 1 176 ? 27.219 -9.016 6.496 1 95.38 176 PRO B C 1
ATOM 4172 O O . PRO B 1 176 ? 28.312 -8.438 6.5 1 95.38 176 PRO B O 1
ATOM 4175 N N . TYR B 1 177 ? 26.141 -8.477 6.047 1 95.25 177 TYR B N 1
ATOM 4176 C CA . TYR B 1 177 ? 26.203 -7.156 5.43 1 95.25 177 TYR B CA 1
ATOM 4177 C C . TYR B 1 177 ? 25.578 -6.102 6.34 1 95.25 177 TYR B C 1
ATOM 4179 O O . TYR B 1 177 ? 25.266 -4.992 5.895 1 95.25 177 TYR B O 1
ATOM 4187 N N . GLY B 1 178 ? 25.219 -6.52 7.523 1 93.56 178 GLY B N 1
ATOM 4188 C CA . GLY B 1 178 ? 24.844 -5.562 8.555 1 93.56 178 GLY B CA 1
ATOM 4189 C C . GLY B 1 178 ? 23.359 -5.312 8.625 1 93.56 178 GLY B C 1
ATOM 4190 O O . GLY B 1 178 ? 22.906 -4.383 9.297 1 93.56 178 GLY B O 1
ATOM 4191 N N . TYR B 1 179 ? 22.562 -6.086 7.938 1 96.19 179 TYR B N 1
ATOM 4192 C CA . TYR B 1 179 ? 21.125 -5.922 8.016 1 96.19 179 TYR B CA 1
ATOM 4193 C C . TYR B 1 179 ? 20.594 -6.293 9.398 1 96.19 179 TYR B C 1
ATOM 4195 O O . TYR B 1 179 ? 21.047 -7.285 9.984 1 96.19 179 TYR B O 1
ATOM 4203 N N . GLY B 1 180 ? 19.703 -5.516 9.922 1 90.81 180 GLY B N 1
ATOM 4204 C CA . GLY B 1 180 ? 19.109 -5.652 11.242 1 90.81 180 GLY B CA 1
ATOM 4205 C C . GLY B 1 180 ? 18.359 -4.41 11.688 1 90.81 180 GLY B C 1
ATOM 4206 O O . GLY B 1 180 ? 17.5 -3.902 10.961 1 90.81 180 GLY B O 1
ATOM 4207 N N . THR B 1 181 ? 18.75 -3.844 12.781 1 85.06 181 THR B N 1
ATOM 4208 C CA . THR B 1 181 ? 18.047 -2.717 13.375 1 85.06 181 THR B CA 1
ATOM 4209 C C . THR B 1 181 ? 18.266 -1.446 12.562 1 85.06 181 THR B C 1
ATOM 4211 O O . THR B 1 181 ? 17.484 -0.502 12.648 1 85.06 181 THR B O 1
ATOM 4214 N N . ASN B 1 182 ? 19.25 -1.425 11.773 1 90 182 ASN B N 1
ATOM 4215 C CA . ASN B 1 182 ? 19.547 -0.235 10.984 1 90 182 ASN B CA 1
ATOM 4216 C C . ASN B 1 182 ? 19.109 -0.394 9.531 1 90 182 ASN B C 1
ATOM 4218 O O . ASN B 1 182 ? 19.641 0.261 8.641 1 90 182 ASN B O 1
ATOM 4222 N N . SER B 1 183 ? 18.203 -1.299 9.352 1 95 183 SER B N 1
ATOM 4223 C CA . SER B 1 183 ? 17.719 -1.546 7.996 1 95 183 SER B CA 1
ATOM 4224 C C . SER B 1 183 ? 16.281 -1.078 7.832 1 95 183 SER B C 1
ATOM 4226 O O . SER B 1 183 ? 15.484 -1.164 8.766 1 95 183 SER B O 1
ATOM 4228 N N . LEU B 1 184 ? 16.047 -0.561 6.68 1 96.5 184 LEU B N 1
ATOM 4229 C CA . LEU B 1 184 ? 14.68 -0.279 6.277 1 96.5 184 LEU B CA 1
ATOM 4230 C C . LEU B 1 184 ? 14.156 -1.355 5.328 1 96.5 184 LEU B C 1
ATOM 4232 O O . LEU B 1 184 ? 14.891 -1.821 4.449 1 96.5 184 LEU B O 1
ATOM 4236 N N . VAL B 1 185 ? 12.922 -1.745 5.566 1 97.62 185 VAL B N 1
ATOM 4237 C CA . VAL B 1 185 ? 12.281 -2.699 4.664 1 97.62 185 VAL B CA 1
ATOM 4238 C C . VAL B 1 185 ? 11.25 -1.982 3.799 1 97.62 185 VAL B C 1
ATOM 4240 O O . VAL B 1 185 ? 10.516 -1.122 4.285 1 97.62 185 VAL B O 1
ATOM 4243 N N . ALA B 1 186 ? 11.297 -2.303 2.578 1 98 186 ALA B N 1
ATOM 4244 C CA . ALA B 1 186 ? 10.273 -1.86 1.628 1 98 186 ALA B CA 1
ATOM 4245 C C . ALA B 1 186 ? 9.664 -3.047 0.891 1 98 186 ALA B C 1
ATOM 4247 O O . ALA B 1 186 ? 10.344 -4.039 0.622 1 98 186 ALA B O 1
ATOM 4248 N N . THR B 1 187 ? 8.383 -2.883 0.638 1 98.31 187 THR B N 1
ATOM 4249 C CA . THR B 1 187 ? 7.723 -3.967 -0.083 1 98.31 187 THR B CA 1
ATOM 4250 C C . THR B 1 187 ? 6.973 -3.428 -1.297 1 98.31 187 THR B C 1
ATOM 4252 O O . THR B 1 187 ? 6.492 -2.293 -1.283 1 98.31 187 THR B O 1
ATOM 4255 N N . SER B 1 188 ? 6.957 -4.148 -2.338 1 97.94 188 SER B N 1
ATOM 4256 C CA . SER B 1 188 ? 6.043 -4.012 -3.467 1 97.94 188 SER B CA 1
ATOM 4257 C C . SER B 1 188 ? 5.258 -5.297 -3.701 1 97.94 188 SER B C 1
ATOM 4259 O O . SER B 1 188 ? 5.625 -6.109 -4.555 1 97.94 188 SER B O 1
ATOM 4261 N N . LEU B 1 189 ? 4.258 -5.457 -2.889 1 98.19 189 LEU B N 1
ATOM 4262 C CA . LEU B 1 189 ? 3.326 -6.578 -2.928 1 98.19 189 LEU B CA 1
ATOM 4263 C C . LEU B 1 189 ? 1.907 -6.094 -3.217 1 98.19 189 LEU B C 1
ATOM 4265 O O . LEU B 1 189 ? 1.642 -4.891 -3.205 1 98.19 189 LEU B O 1
ATOM 4269 N N . CYS B 1 190 ? 1.099 -7.043 -3.514 1 97.88 190 CYS B N 1
ATOM 4270 C CA . CYS B 1 190 ? -0.28 -6.695 -3.84 1 97.88 190 CYS B CA 1
ATOM 4271 C C . CYS B 1 190 ? -0.997 -6.109 -2.629 1 97.88 190 CYS B C 1
ATOM 4273 O O . CYS B 1 190 ? -0.729 -6.508 -1.493 1 97.88 190 CYS B O 1
ATOM 4275 N N . CYS B 1 191 ? -1.965 -5.273 -2.867 1 95.94 191 CYS B N 1
ATOM 4276 C CA . CYS B 1 191 ? -2.738 -4.559 -1.857 1 95.94 191 CYS B CA 1
ATOM 4277 C C . CYS B 1 191 ? -3.645 -5.516 -1.09 1 95.94 191 CYS B C 1
ATOM 4279 O O . CYS B 1 191 ? -4.195 -5.152 -0.048 1 95.94 191 CYS B O 1
ATOM 4281 N N . ASP B 1 192 ? -3.805 -6.734 -1.516 1 96.69 192 ASP B N 1
ATOM 4282 C CA . ASP B 1 192 ? -4.695 -7.727 -0.925 1 96.69 192 ASP B CA 1
ATOM 4283 C C . ASP B 1 192 ? -4.301 -8.031 0.52 1 96.69 192 ASP B C 1
ATOM 4285 O O . ASP B 1 192 ? -3.125 -8.242 0.816 1 96.69 192 ASP B O 1
ATOM 4289 N N . GLU B 1 193 ? -5.309 -8.094 1.378 1 95.19 193 GLU B N 1
ATOM 4290 C CA . GLU B 1 193 ? -5.055 -8.281 2.803 1 95.19 193 GLU B CA 1
ATOM 4291 C C . GLU B 1 193 ? -4.398 -9.633 3.07 1 95.19 193 GLU B C 1
ATOM 4293 O O . GLU B 1 193 ? -3.709 -9.805 4.078 1 95.19 193 GLU B O 1
ATOM 4298 N N . VAL B 1 194 ? -4.531 -10.594 2.205 1 95.75 194 VAL B N 1
ATOM 4299 C CA . VAL B 1 194 ? -3.982 -11.93 2.416 1 95.75 194 VAL B CA 1
ATOM 4300 C C . VAL B 1 194 ? -2.457 -11.875 2.369 1 95.75 194 VAL B C 1
ATOM 4302 O O . VAL B 1 194 ? -1.782 -12.82 2.781 1 95.75 194 VAL B O 1
ATOM 4305 N N . ASN B 1 195 ? -1.931 -10.758 1.911 1 97.06 195 ASN B N 1
ATOM 4306 C CA . ASN B 1 195 ? -0.484 -10.641 1.763 1 97.06 195 ASN B CA 1
ATOM 4307 C C . ASN B 1 195 ? 0.165 -10.07 3.021 1 97.06 195 ASN B C 1
ATOM 4309 O O . ASN B 1 195 ? 1.392 -10.047 3.135 1 97.06 195 ASN B O 1
ATOM 4313 N N . ARG B 1 196 ? -0.562 -9.695 3.984 1 95.94 196 ARG B N 1
ATOM 4314 C CA . ARG B 1 196 ? -0.069 -8.969 5.152 1 95.94 196 ARG B CA 1
ATOM 4315 C C . ARG B 1 196 ? 0.806 -9.867 6.023 1 95.94 196 ARG B C 1
ATOM 4317 O O . ARG B 1 196 ? 1.758 -9.398 6.648 1 95.94 196 ARG B O 1
ATOM 4324 N N . PRO B 1 197 ? 0.575 -11.141 6.086 1 95.31 197 PRO B N 1
ATOM 4325 C CA . PRO B 1 197 ? 1.396 -11.984 6.957 1 95.31 197 PRO B CA 1
ATOM 4326 C C . PRO B 1 197 ? 2.883 -11.914 6.621 1 95.31 197 PRO B C 1
ATOM 4328 O O . PRO B 1 197 ? 3.725 -11.914 7.52 1 95.31 197 PRO B O 1
ATOM 4331 N N . LEU B 1 198 ? 3.18 -11.844 5.367 1 97.5 198 LEU B N 1
ATOM 4332 C CA . LEU B 1 198 ? 4.586 -11.695 5.004 1 97.5 198 LEU B CA 1
ATOM 4333 C C . LEU B 1 198 ? 5.129 -10.352 5.484 1 97.5 198 LEU B C 1
ATOM 4335 O O . LEU B 1 198 ? 6.23 -10.289 6.035 1 97.5 198 LEU B O 1
ATOM 4339 N N . GLU B 1 199 ? 4.41 -9.336 5.297 1 96.94 199 GLU B N 1
ATOM 4340 C CA . GLU B 1 199 ? 4.824 -8 5.734 1 96.94 199 GLU B CA 1
ATOM 4341 C C . GLU B 1 199 ? 4.996 -7.953 7.25 1 96.94 199 GLU B C 1
ATOM 4343 O O . GLU B 1 199 ? 5.922 -7.312 7.754 1 96.94 199 GLU B O 1
ATOM 4348 N N . LYS B 1 200 ? 4.121 -8.633 7.902 1 95.5 200 LYS B N 1
ATOM 4349 C CA . LYS B 1 200 ? 4.23 -8.695 9.359 1 95.5 200 LYS B CA 1
ATOM 4350 C C . LYS B 1 200 ? 5.5 -9.422 9.781 1 95.5 200 LYS B C 1
ATOM 4352 O O . LYS B 1 200 ? 6.164 -9.016 10.734 1 95.5 200 LYS B O 1
ATOM 4357 N N . ALA B 1 201 ? 5.801 -10.492 9.125 1 96.25 201 ALA B N 1
ATOM 4358 C CA . ALA B 1 201 ? 7.027 -11.227 9.43 1 96.25 201 ALA B CA 1
ATOM 4359 C C . ALA B 1 201 ? 8.258 -10.352 9.203 1 96.25 201 ALA B C 1
ATOM 4361 O O . ALA B 1 201 ? 9.188 -10.352 10.016 1 96.25 201 ALA B O 1
ATOM 4362 N N . LEU B 1 202 ? 8.273 -9.609 8.141 1 97.12 202 LEU B N 1
ATOM 4363 C CA . LEU B 1 202 ? 9.367 -8.688 7.828 1 97.12 202 LEU B CA 1
ATOM 4364 C C . LEU B 1 202 ? 9.477 -7.594 8.883 1 97.12 202 LEU B C 1
ATOM 4366 O O . LEU B 1 202 ? 10.578 -7.238 9.305 1 97.12 202 LEU B O 1
ATOM 4370 N N . ALA B 1 203 ? 8.289 -7.113 9.25 1 95.06 203 ALA B N 1
ATOM 4371 C CA . ALA B 1 203 ? 8.25 -6.051 10.258 1 95.06 203 ALA B CA 1
ATOM 4372 C C . ALA B 1 203 ? 8.828 -6.535 11.586 1 95.06 203 ALA B C 1
ATOM 4374 O O . ALA B 1 203 ? 9.547 -5.797 12.258 1 95.06 203 ALA B O 1
ATOM 4375 N N . LYS B 1 204 ? 8.492 -7.719 11.945 1 93.75 204 LYS B N 1
ATOM 4376 C CA . LYS B 1 204 ? 8.977 -8.297 13.195 1 93.75 204 LYS B CA 1
ATOM 4377 C C . LYS B 1 204 ? 10.492 -8.461 13.18 1 93.75 204 LYS B C 1
ATOM 4379 O O . LYS B 1 204 ? 11.156 -8.234 14.188 1 93.75 204 LYS B O 1
ATOM 4384 N N . GLN B 1 205 ? 10.992 -8.805 12.094 1 94 205 GLN B N 1
ATOM 4385 C CA . GLN B 1 205 ? 12.414 -9.117 11.992 1 94 205 GLN B CA 1
ATOM 4386 C C . GLN B 1 205 ? 13.242 -7.844 11.805 1 94 205 GLN B C 1
ATOM 4388 O O . GLN B 1 205 ? 14.367 -7.754 12.297 1 94 205 GLN B O 1
ATOM 4393 N N . TYR B 1 206 ? 12.766 -6.918 11.125 1 93.44 206 TYR B N 1
ATOM 4394 C CA . TYR B 1 206 ? 13.5 -5.695 10.82 1 93.44 206 TYR B CA 1
ATOM 4395 C C . TYR B 1 206 ? 12.781 -4.473 11.383 1 93.44 206 TYR B C 1
ATOM 4397 O O . TYR B 1 206 ? 12.977 -4.105 12.547 1 93.44 206 TYR B O 1
ATOM 4405 N N . ASP B 1 207 ? 11.805 -3.98 10.617 1 90.44 207 ASP B N 1
ATOM 4406 C CA . ASP B 1 207 ? 10.93 -2.869 10.984 1 90.44 207 ASP B CA 1
ATOM 4407 C C . ASP B 1 207 ? 9.758 -2.75 10.016 1 90.44 207 ASP B C 1
ATOM 4409 O O . ASP B 1 207 ? 9.68 -3.488 9.031 1 90.44 207 ASP B O 1
ATOM 4413 N N . GLU B 1 208 ? 8.859 -1.818 10.336 1 93.69 208 GLU B N 1
ATOM 4414 C CA . GLU B 1 208 ? 7.684 -1.607 9.5 1 93.69 208 GLU B CA 1
ATOM 4415 C C . GLU B 1 208 ? 8.086 -1.276 8.062 1 93.69 208 GLU B C 1
ATOM 4417 O O . GLU B 1 208 ? 9 -0.485 7.836 1 93.69 208 GLU B O 1
ATOM 4422 N N . PRO B 1 209 ? 7.363 -1.843 7.176 1 96 209 PRO B N 1
ATOM 4423 C CA . PRO B 1 209 ? 7.777 -1.669 5.781 1 96 209 PRO B CA 1
ATOM 4424 C C . PRO B 1 209 ? 7.234 -0.384 5.16 1 96 209 PRO B C 1
ATOM 4426 O O . PRO B 1 209 ? 6.121 0.039 5.48 1 96 209 PRO B O 1
ATOM 4429 N N . PHE B 1 210 ? 8.07 0.238 4.359 1 97.25 210 PHE B N 1
ATOM 4430 C CA . PHE B 1 210 ? 7.617 1.173 3.336 1 97.25 210 PHE B CA 1
ATOM 4431 C C . PHE B 1 210 ? 6.914 0.437 2.201 1 97.25 210 PHE B C 1
ATOM 4433 O O . PHE B 1 210 ? 7.512 -0.418 1.544 1 97.25 210 PHE B O 1
ATOM 4440 N N . VAL B 1 211 ? 5.602 0.74 1.908 1 96.12 211 VAL B N 1
ATOM 4441 C CA . VAL B 1 211 ? 4.805 -0.083 1.005 1 96.12 211 VAL B CA 1
ATOM 4442 C C . VAL B 1 211 ? 4.664 0.617 -0.346 1 96.12 211 VAL B C 1
ATOM 4444 O O . VAL B 1 211 ? 3.879 1.557 -0.487 1 96.12 211 VAL B O 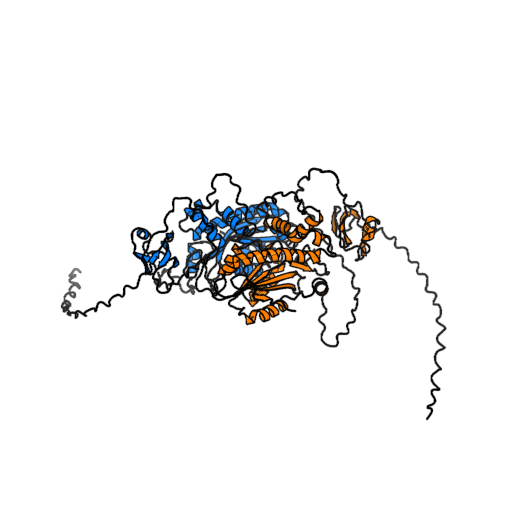1
ATOM 4447 N N . MET B 1 212 ? 5.316 0.087 -1.319 1 94.12 212 MET B N 1
ATOM 4448 C CA . MET B 1 212 ? 5.375 0.744 -2.621 1 94.12 212 MET B CA 1
ATOM 4449 C C . MET B 1 212 ? 4.438 0.066 -3.615 1 94.12 212 MET B C 1
ATOM 4451 O O . MET B 1 212 ? 4.238 0.562 -4.727 1 94.12 212 MET B O 1
ATOM 4455 N N . GLY B 1 213 ? 3.865 -1.074 -3.217 1 93.5 213 GLY B N 1
ATOM 4456 C CA . GLY B 1 213 ? 3.123 -1.896 -4.16 1 93.5 213 GLY B CA 1
ATOM 4457 C C . GLY B 1 213 ? 1.652 -1.532 -4.238 1 93.5 213 GLY B C 1
ATOM 4458 O O . GLY B 1 213 ? 1.123 -0.868 -3.346 1 93.5 213 GLY B O 1
ATOM 4459 N N . GLY B 1 214 ? 1.058 -1.955 -5.312 1 94.06 214 GLY B N 1
ATOM 4460 C CA . GLY B 1 214 ? -0.375 -1.876 -5.551 1 94.06 214 GLY B CA 1
ATOM 4461 C C . GLY B 1 214 ? -0.945 -3.133 -6.18 1 94.06 214 GLY B C 1
ATOM 4462 O O . GLY B 1 214 ? -0.535 -4.246 -5.84 1 94.06 214 GLY B O 1
ATOM 4463 N N . LEU B 1 215 ? -1.882 -2.887 -7.102 1 95.25 215 LEU B N 1
ATOM 4464 C CA . LEU B 1 215 ? -2.543 -4.023 -7.738 1 95.25 215 LEU B CA 1
ATOM 4465 C C . LEU B 1 215 ? -1.52 -4.992 -8.312 1 95.25 215 LEU B C 1
ATOM 4467 O O . LEU B 1 215 ? -0.541 -4.574 -8.938 1 95.25 215 LEU B O 1
ATOM 4471 N N . ALA B 1 216 ? -1.723 -6.246 -8.039 1 97.56 216 ALA B N 1
ATOM 4472 C CA . ALA B 1 216 ? -0.958 -7.371 -8.57 1 97.56 216 ALA B CA 1
ATOM 4473 C C . ALA B 1 216 ? 0.503 -7.293 -8.133 1 97.56 216 ALA B C 1
ATOM 4475 O O . ALA B 1 216 ? 1.347 -8.039 -8.633 1 97.56 216 ALA B O 1
ATOM 4476 N N . GLY B 1 217 ? 0.853 -6.32 -7.25 1 97.62 217 GLY B N 1
ATOM 4477 C CA . GLY B 1 217 ? 2.193 -6.242 -6.688 1 97.62 217 GLY B CA 1
ATOM 4478 C C . GLY B 1 217 ? 3.102 -5.297 -7.449 1 97.62 217 GLY B C 1
ATOM 4479 O O . GLY B 1 217 ? 4.293 -5.191 -7.145 1 97.62 217 GLY B O 1
ATOM 4480 N N . PHE B 1 218 ? 2.541 -4.613 -8.43 1 95.75 218 PHE B N 1
ATOM 4481 C CA . PHE B 1 218 ? 3.365 -3.717 -9.227 1 95.75 218 PHE B CA 1
ATOM 4482 C C . PHE B 1 218 ? 3.809 -2.514 -8.406 1 95.75 218 PHE B C 1
ATOM 4484 O O . PHE B 1 218 ? 3.045 -2 -7.586 1 95.75 218 PHE B O 1
ATOM 4491 N N . PRO B 1 219 ? 5.008 -2.074 -8.656 1 94.31 219 PRO B N 1
ATOM 4492 C CA . PRO B 1 219 ? 5.547 -0.927 -7.918 1 94.31 219 PRO B CA 1
ATOM 4493 C C . PRO B 1 219 ? 5.07 0.41 -8.477 1 94.31 219 PRO B C 1
ATOM 4495 O O . PRO B 1 219 ? 5.871 1.185 -9.008 1 94.31 219 PRO B O 1
ATOM 4498 N N . PHE B 1 220 ? 3.916 0.812 -8.164 1 89.88 220 PHE B N 1
ATOM 4499 C CA . PHE B 1 220 ? 3.271 1.983 -8.742 1 89.88 220 PHE B CA 1
ATOM 4500 C C . PHE B 1 220 ? 3.873 3.266 -8.18 1 89.88 220 PHE B C 1
ATOM 4502 O O . PHE B 1 220 ? 3.709 4.34 -8.766 1 89.88 220 PHE B O 1
ATOM 4509 N N . GLY B 1 221 ? 4.477 3.152 -7.07 1 88.75 221 GLY B N 1
ATOM 4510 C CA . GLY B 1 221 ? 5.086 4.332 -6.484 1 88.75 221 GLY B CA 1
ATOM 4511 C C . GLY B 1 221 ? 6.223 4.898 -7.316 1 88.75 221 GLY B C 1
ATOM 4512 O O . GLY B 1 221 ? 6.562 6.074 -7.195 1 88.75 221 GLY B O 1
ATOM 4513 N N . GLY B 1 222 ? 6.906 4 -8.07 1 90.25 222 GLY B N 1
ATOM 4514 C CA . GLY B 1 222 ? 7.914 4.434 -9.023 1 90.25 222 GLY B CA 1
ATOM 4515 C C . GLY B 1 222 ? 9.188 4.918 -8.367 1 90.25 222 GLY B C 1
ATOM 4516 O O . GLY B 1 222 ? 9.516 4.508 -7.25 1 90.25 222 GLY B O 1
ATOM 4517 N N . VAL B 1 223 ? 9.859 5.762 -9.117 1 90.81 223 VAL B N 1
ATOM 4518 C CA . VAL B 1 223 ? 11.164 6.266 -8.703 1 90.81 223 VAL B CA 1
ATOM 4519 C C . VAL B 1 223 ? 11 7.223 -7.523 1 90.81 223 VAL B C 1
ATOM 4521 O O . VAL B 1 223 ? 11.805 7.215 -6.594 1 90.81 223 VAL B O 1
ATOM 4524 N N . THR B 1 224 ? 9.93 7.945 -7.543 1 89 224 THR B N 1
ATOM 4525 C CA . THR B 1 224 ? 9.68 8.898 -6.469 1 89 224 THR B CA 1
ATOM 4526 C C . THR B 1 224 ? 9.484 8.18 -5.137 1 89 224 THR B C 1
ATOM 4528 O O . THR B 1 224 ? 10.07 8.562 -4.125 1 89 224 THR B O 1
ATOM 4531 N N . SER B 1 225 ? 8.664 7.184 -5.203 1 93 225 SER B N 1
ATOM 4532 C CA . SER B 1 225 ? 8.438 6.41 -3.988 1 93 225 SER B CA 1
ATOM 4533 C C . SER B 1 225 ? 9.727 5.758 -3.496 1 93 225 SER B C 1
ATOM 4535 O O . SER B 1 225 ? 10.008 5.758 -2.297 1 93 225 SER B O 1
ATOM 4537 N N . PHE B 1 226 ? 10.508 5.242 -4.375 1 94.5 226 PHE B N 1
ATOM 4538 C CA . PHE B 1 226 ? 11.781 4.641 -4 1 94.5 226 PHE B CA 1
ATOM 4539 C C . PHE B 1 226 ? 12.719 5.676 -3.396 1 94.5 226 PHE B C 1
ATOM 4541 O O . PHE B 1 226 ? 13.383 5.41 -2.395 1 94.5 226 PHE B O 1
ATOM 4548 N N . GLY B 1 227 ? 12.773 6.789 -4.02 1 92.44 227 GLY B N 1
ATOM 4549 C CA . GLY B 1 227 ? 13.594 7.871 -3.494 1 92.44 227 GLY B CA 1
ATOM 4550 C C . GLY B 1 227 ? 13.18 8.305 -2.1 1 92.44 227 GLY B C 1
ATOM 4551 O O . GLY B 1 227 ? 14.031 8.516 -1.232 1 92.44 227 GLY B O 1
ATOM 4552 N N . ALA B 1 228 ? 11.922 8.461 -1.932 1 91.62 228 ALA B N 1
ATOM 4553 C CA . ALA B 1 228 ? 11.414 8.797 -0.606 1 91.62 228 ALA B CA 1
ATOM 4554 C C . ALA B 1 228 ? 11.805 7.742 0.421 1 91.62 228 ALA B C 1
ATOM 4556 O O . ALA B 1 228 ? 12.297 8.07 1.504 1 91.62 228 ALA B O 1
ATOM 4557 N N . MET B 1 229 ? 11.586 6.512 0.074 1 94.44 229 MET B N 1
ATOM 4558 C CA . MET B 1 229 ? 11.969 5.398 0.938 1 94.44 229 MET B CA 1
ATOM 4559 C C . MET B 1 229 ? 13.453 5.441 1.258 1 94.44 229 MET B C 1
ATOM 4561 O O . MET B 1 229 ? 13.852 5.258 2.41 1 94.44 229 MET B O 1
ATOM 4565 N N . ALA B 1 230 ? 14.258 5.668 0.251 1 94.19 230 ALA B N 1
ATOM 4566 C CA . ALA B 1 230 ? 15.711 5.688 0.418 1 94.19 230 ALA B CA 1
ATOM 4567 C C . ALA B 1 230 ? 16.125 6.754 1.424 1 94.19 230 ALA B C 1
ATOM 4569 O O . ALA B 1 230 ? 17.062 6.547 2.207 1 94.19 230 ALA B O 1
ATOM 4570 N N . HIS B 1 231 ? 15.406 7.789 1.415 1 92.5 231 HIS B N 1
ATOM 4571 C CA . HIS B 1 231 ? 15.719 8.883 2.326 1 92.5 231 HIS B CA 1
ATOM 4572 C C . HIS B 1 231 ? 15.328 8.539 3.758 1 92.5 231 HIS B C 1
ATOM 4574 O O . HIS B 1 231 ? 15.695 9.25 4.695 1 92.5 231 HIS B O 1
ATOM 4580 N N . HIS B 1 232 ? 14.641 7.48 3.934 1 93.88 232 HIS B N 1
ATOM 4581 C CA . HIS B 1 232 ? 14.219 7.059 5.266 1 93.88 232 HIS B CA 1
ATOM 4582 C C . HIS B 1 232 ? 15.195 6.043 5.855 1 93.88 232 HIS B C 1
ATOM 4584 O O . HIS B 1 232 ? 15.133 5.738 7.047 1 93.88 232 HIS B O 1
ATOM 4590 N N . ILE B 1 233 ? 16.109 5.562 5.047 1 94.25 233 ILE B N 1
ATOM 4591 C CA . ILE B 1 233 ? 17.078 4.586 5.523 1 94.25 233 ILE B CA 1
ATOM 4592 C C . ILE B 1 233 ? 17.906 5.195 6.652 1 94.25 233 ILE B C 1
ATOM 4594 O O . ILE B 1 233 ? 18.406 6.316 6.531 1 94.25 233 ILE B O 1
ATOM 4598 N N . PRO B 1 234 ? 18.031 4.449 7.754 1 93.19 234 PRO B N 1
ATOM 4599 C CA . PRO B 1 234 ? 18.875 4.957 8.836 1 93.19 234 PRO B CA 1
ATOM 4600 C C . PRO B 1 234 ? 20.281 5.328 8.352 1 93.19 234 PRO B C 1
ATOM 4602 O O . PRO B 1 234 ? 20.781 4.738 7.395 1 93.19 234 PRO B O 1
ATOM 4605 N N . ASP B 1 235 ? 20.828 6.25 9.102 1 91.94 235 ASP B N 1
ATOM 4606 C CA . ASP B 1 235 ? 22.172 6.699 8.75 1 91.94 235 ASP B CA 1
ATOM 4607 C C . ASP B 1 235 ? 23.141 5.523 8.68 1 91.94 235 ASP B C 1
ATOM 4609 O O . ASP B 1 235 ? 23.297 4.781 9.656 1 91.94 235 ASP B O 1
ATOM 4613 N N . GLY B 1 236 ? 23.719 5.398 7.516 1 89.69 236 GLY B N 1
ATOM 4614 C CA . GLY B 1 236 ? 24.688 4.336 7.34 1 89.69 236 GLY B CA 1
ATOM 4615 C C . GLY B 1 236 ? 24.062 2.963 7.195 1 89.69 236 GLY B C 1
ATOM 4616 O O . GLY B 1 236 ? 24.766 1.95 7.16 1 89.69 236 GLY B O 1
ATOM 4617 N N . GLY B 1 237 ? 22.75 2.977 7.09 1 94.38 237 GLY B N 1
ATOM 4618 C CA . GLY B 1 237 ? 22.047 1.705 7.031 1 94.38 237 GLY B CA 1
ATOM 4619 C C . GLY B 1 237 ? 21.781 1.234 5.613 1 94.38 237 GLY B C 1
ATOM 4620 O O . GLY B 1 237 ? 22.391 1.736 4.664 1 94.38 237 GLY B O 1
ATOM 4621 N N . SER B 1 238 ? 21.016 0.155 5.496 1 96.56 238 SER B N 1
ATOM 4622 C CA . SER B 1 238 ? 20.688 -0.504 4.238 1 96.56 238 SER B CA 1
ATOM 4623 C C . SER B 1 238 ? 19.188 -0.712 4.102 1 96.56 238 SER B C 1
ATOM 4625 O O . SER B 1 238 ? 18.422 -0.44 5.035 1 96.56 238 SER B O 1
ATOM 4627 N N . CYS B 1 239 ? 18.812 -1.101 2.92 1 97.06 239 CYS B N 1
ATOM 4628 C CA . CYS B 1 239 ? 17.406 -1.395 2.736 1 97.06 239 CYS B CA 1
ATOM 4629 C C . CYS B 1 239 ? 17.203 -2.756 2.082 1 97.06 239 CYS B C 1
ATOM 4631 O O . CYS B 1 239 ? 18.031 -3.189 1.282 1 97.06 239 CYS B O 1
ATOM 4633 N N . LEU B 1 240 ? 16.203 -3.434 2.543 1 98.31 240 LEU B N 1
ATOM 4634 C CA . LEU B 1 240 ? 15.703 -4.66 1.936 1 98.31 240 LEU B CA 1
ATOM 4635 C C . LEU B 1 240 ? 14.391 -4.406 1.202 1 98.31 240 LEU B C 1
ATOM 4637 O O . LEU B 1 240 ? 13.414 -3.945 1.804 1 98.31 240 LEU B O 1
ATOM 4641 N N . VAL B 1 241 ? 14.414 -4.684 -0.097 1 98.44 241 VAL B N 1
ATOM 4642 C CA . VAL B 1 241 ? 13.203 -4.582 -0.907 1 98.44 241 VAL B CA 1
ATOM 4643 C C . VAL B 1 241 ? 12.68 -5.977 -1.244 1 98.44 241 VAL B C 1
ATOM 4645 O O . VAL B 1 241 ? 13.398 -6.785 -1.843 1 98.44 241 VAL B O 1
ATOM 4648 N N . VAL B 1 242 ? 11.477 -6.25 -0.857 1 98.75 242 VAL B N 1
ATOM 4649 C CA . VAL B 1 242 ? 10.805 -7.504 -1.193 1 98.75 242 VAL B CA 1
ATOM 4650 C C . VAL B 1 242 ? 9.641 -7.223 -2.143 1 98.75 242 VAL B C 1
ATOM 4652 O O . VAL B 1 242 ? 8.766 -6.406 -1.842 1 98.75 242 VAL B O 1
ATOM 4655 N N . TYR B 1 243 ? 9.711 -7.898 -3.326 1 98.75 243 TYR B N 1
ATOM 4656 C CA . TYR B 1 243 ? 8.695 -7.566 -4.316 1 98.75 243 TYR B CA 1
ATOM 4657 C C . TYR B 1 243 ? 8.25 -8.812 -5.082 1 98.75 243 TYR B C 1
ATOM 4659 O O . TYR B 1 243 ? 9 -9.789 -5.168 1 98.75 243 TYR B O 1
ATOM 4667 N N . GLY B 1 244 ? 7.023 -8.711 -5.57 1 98.62 244 GLY B N 1
ATOM 4668 C CA . GLY B 1 244 ? 6.52 -9.773 -6.422 1 98.62 244 GLY B CA 1
ATOM 4669 C C . GLY B 1 244 ? 5.008 -9.898 -6.391 1 98.62 244 GLY B C 1
ATOM 4670 O O . GLY B 1 244 ? 4.348 -9.297 -5.539 1 98.62 244 GLY B O 1
ATOM 4671 N N . PRO B 1 245 ? 4.496 -10.672 -7.336 1 98.81 245 PRO B N 1
ATOM 4672 C CA . PRO B 1 245 ? 3.066 -11 -7.363 1 98.81 245 PRO B CA 1
ATOM 4673 C C . PRO B 1 245 ? 2.676 -12.039 -6.316 1 98.81 245 PRO B C 1
ATOM 4675 O O . PRO B 1 245 ? 3.527 -12.5 -5.555 1 98.81 245 PRO B O 1
ATOM 4678 N N . HIS B 1 246 ? 1.378 -12.297 -6.23 1 98.81 246 HIS B N 1
ATOM 4679 C CA . HIS B 1 246 ? 0.926 -13.352 -5.332 1 98.81 246 HIS B CA 1
ATOM 4680 C C . HIS B 1 246 ? -0.056 -14.289 -6.031 1 98.81 246 HIS B C 1
ATOM 4682 O O . HIS B 1 246 ? -0.678 -13.906 -7.027 1 98.81 246 HIS B O 1
ATOM 4688 N N . VAL B 1 247 ? -0.092 -15.469 -5.578 1 98.75 247 VAL B N 1
ATOM 4689 C CA . VAL B 1 247 ? -1.02 -16.5 -6.051 1 98.75 247 VAL B CA 1
ATOM 4690 C C . VAL B 1 247 ? -1.549 -17.297 -4.867 1 98.75 247 VAL B C 1
ATOM 4692 O O . VAL B 1 247 ? -0.884 -17.406 -3.832 1 98.75 247 VAL B O 1
ATOM 4695 N N . GLY B 1 248 ? -2.801 -17.766 -5.027 1 98.12 248 GLY B N 1
ATOM 4696 C CA . GLY B 1 248 ? -3.381 -18.594 -3.975 1 98.12 248 GLY B CA 1
ATOM 4697 C C . GLY B 1 248 ? -3.406 -20.062 -4.312 1 98.12 248 GLY B C 1
ATOM 4698 O O . GLY B 1 248 ? -3.486 -20.438 -5.484 1 98.12 248 GLY B O 1
ATOM 4699 N N . VAL B 1 249 ? -3.232 -20.875 -3.342 1 96.44 249 VAL B N 1
ATOM 4700 C CA . VAL B 1 249 ? -3.578 -22.281 -3.381 1 96.44 249 VAL B CA 1
ATOM 4701 C C . VAL B 1 249 ? -4.613 -22.594 -2.301 1 96.44 249 VAL B C 1
ATOM 4703 O O . VAL B 1 249 ? -4.32 -22.484 -1.106 1 96.44 249 VAL B O 1
ATOM 4706 N N . ASP B 1 250 ? -5.754 -22.922 -2.721 1 93.38 250 ASP B N 1
ATOM 4707 C CA . ASP B 1 250 ? -6.836 -23.047 -1.749 1 93.38 250 ASP B CA 1
ATOM 4708 C C . ASP B 1 250 ? -6.82 -24.422 -1.088 1 93.38 250 ASP B C 1
ATOM 4710 O O . ASP B 1 250 ? -5.914 -25.219 -1.322 1 93.38 250 ASP B O 1
ATOM 4714 N N . SER B 1 251 ? -7.789 -24.75 -0.218 1 90.81 251 SER B N 1
ATOM 4715 C CA . SER B 1 251 ? -7.812 -25.938 0.62 1 90.81 251 SER B CA 1
ATOM 4716 C C . SER B 1 251 ? -7.93 -27.203 -0.224 1 90.81 251 SER B C 1
ATOM 4718 O O . SER B 1 251 ? -7.57 -28.297 0.229 1 90.81 251 SER B O 1
ATOM 4720 N N . MET B 1 252 ? -8.375 -27.047 -1.474 1 89.5 252 MET B N 1
ATOM 4721 C CA . MET B 1 252 ? -8.547 -28.203 -2.363 1 89.5 252 MET B CA 1
ATOM 4722 C C . MET B 1 252 ? -7.359 -28.328 -3.311 1 89.5 252 MET B C 1
ATOM 4724 O O . MET B 1 252 ? -7.359 -29.188 -4.195 1 89.5 252 MET B O 1
ATOM 4728 N N . GLY B 1 253 ? -6.391 -27.422 -3.15 1 90.94 253 GLY B N 1
ATOM 4729 C CA . GLY B 1 253 ? -5.184 -27.5 -3.961 1 90.94 253 GLY B CA 1
ATOM 4730 C C . GLY B 1 253 ? -5.305 -26.766 -5.281 1 90.94 253 GLY B C 1
ATOM 4731 O O . GLY B 1 253 ? -4.441 -26.891 -6.152 1 90.94 253 GLY B O 1
ATOM 4732 N N . SER B 1 254 ? -6.371 -26.031 -5.402 1 92.81 254 SER B N 1
ATOM 4733 C CA . SER B 1 254 ? -6.523 -25.25 -6.625 1 92.81 254 SER B CA 1
ATOM 4734 C C . SER B 1 254 ? -5.59 -24.031 -6.629 1 92.81 254 SER B C 1
ATOM 4736 O O . SER B 1 254 ? -5.582 -23.25 -5.684 1 92.81 254 SER B O 1
ATOM 4738 N N . VAL B 1 255 ? -4.844 -23.891 -7.73 1 95.44 255 VAL B N 1
ATOM 4739 C CA . VAL B 1 255 ? -3.941 -22.75 -7.883 1 95.44 255 VAL B CA 1
ATOM 4740 C C . VAL B 1 255 ? -4.707 -21.562 -8.461 1 95.44 255 VAL B C 1
ATOM 4742 O O . VAL B 1 255 ? -5.488 -21.719 -9.398 1 95.44 255 VAL B O 1
ATOM 4745 N N . GLY B 1 256 ? -4.484 -20.375 -7.926 1 96.94 256 GLY B N 1
ATOM 4746 C CA . GLY B 1 256 ? -5.129 -19.172 -8.414 1 96.94 256 GLY B CA 1
ATOM 4747 C C . GLY B 1 256 ? -6.309 -18.734 -7.562 1 96.94 256 GLY B C 1
ATOM 4748 O O . GLY B 1 256 ? -6.863 -17.656 -7.766 1 96.94 256 GLY B O 1
ATOM 4749 N N . THR B 1 257 ? -6.688 -19.609 -6.582 1 94.5 257 THR B N 1
ATOM 4750 C CA . THR B 1 257 ? -7.801 -19.312 -5.688 1 94.5 257 THR B CA 1
ATOM 4751 C C . THR B 1 257 ? -7.352 -19.344 -4.23 1 94.5 257 THR B C 1
ATOM 4753 O O . THR B 1 257 ? -6.301 -19.922 -3.916 1 94.5 257 THR B O 1
ATOM 4756 N N . VAL B 1 258 ? -8.133 -18.672 -3.391 1 93.88 258 VAL B N 1
ATOM 4757 C CA . VAL B 1 258 ? -7.801 -18.672 -1.97 1 93.88 258 VAL B CA 1
ATOM 4758 C C . VAL B 1 258 ? -9.086 -18.656 -1.141 1 93.88 258 VAL B C 1
ATOM 4760 O O . VAL B 1 258 ? -10.102 -18.109 -1.572 1 93.88 258 VAL B O 1
ATOM 4763 N N . ASN B 1 259 ? -8.992 -19.359 -0.04 1 92 259 ASN B N 1
ATOM 4764 C CA . ASN B 1 259 ? -10.062 -19.266 0.945 1 92 259 ASN B CA 1
ATOM 4765 C C . ASN B 1 259 ? -9.977 -17.969 1.744 1 92 259 ASN B C 1
ATOM 4767 O O . ASN B 1 259 ? -8.898 -17.578 2.195 1 92 259 ASN B O 1
ATOM 4771 N N . ARG B 1 260 ? -11.078 -17.312 1.867 1 89.94 260 ARG B N 1
ATOM 4772 C CA . ARG B 1 260 ? -11.094 -16.062 2.617 1 89.94 260 ARG B CA 1
ATOM 4773 C C . ARG B 1 260 ? -11.977 -16.172 3.855 1 89.94 260 ARG B C 1
ATOM 4775 O O . ARG B 1 260 ? -12.992 -16.875 3.84 1 89.94 260 ARG B O 1
ATOM 4782 N N . ARG B 1 261 ? -11.562 -15.477 4.816 1 84.88 261 ARG B N 1
ATOM 4783 C CA . ARG B 1 261 ? -12.312 -15.438 6.066 1 84.88 261 ARG B CA 1
ATOM 4784 C C . ARG B 1 261 ? -13.742 -14.961 5.836 1 84.88 261 ARG B C 1
ATOM 4786 O O . ARG B 1 261 ? -13.961 -13.922 5.215 1 84.88 261 ARG B O 1
ATOM 4793 N N . GLY B 1 262 ? -14.656 -15.781 6.348 1 86.62 262 GLY B N 1
ATOM 4794 C CA . GLY B 1 262 ? -16.047 -15.391 6.348 1 86.62 262 GLY B CA 1
ATOM 4795 C C . GLY B 1 262 ? -16.719 -15.555 4.996 1 86.62 262 GLY B C 1
ATOM 4796 O O . GLY B 1 262 ? -17.859 -15.109 4.801 1 86.62 262 GLY B O 1
ATOM 4797 N N . ARG B 1 263 ? -15.969 -16.109 4.145 1 89.12 263 ARG B N 1
ATOM 4798 C CA . ARG B 1 263 ? -16.562 -16.359 2.836 1 89.12 263 ARG B CA 1
ATOM 4799 C C . ARG B 1 263 ? -16.703 -17.859 2.578 1 89.12 263 ARG B C 1
ATOM 4801 O O . ARG B 1 263 ? -15.719 -18.594 2.676 1 89.12 263 ARG B O 1
ATOM 4808 N N . ALA B 1 264 ? -17.828 -18.219 2.326 1 81.31 264 ALA B N 1
ATOM 4809 C CA . ALA B 1 264 ? -18.094 -19.625 2.082 1 81.31 264 ALA B CA 1
ATOM 4810 C C . ALA B 1 264 ? -17.406 -20.109 0.812 1 81.31 264 ALA B C 1
ATOM 4812 O O . ALA B 1 264 ? -16.859 -21.203 0.777 1 81.31 264 ALA B O 1
ATOM 4813 N N . LYS B 1 265 ? -17.484 -19.234 -0.135 1 78.19 265 LYS B N 1
ATOM 4814 C CA . LYS B 1 265 ? -16.859 -19.578 -1.412 1 78.19 265 LYS B CA 1
ATOM 4815 C C . LYS B 1 265 ? -15.555 -18.812 -1.604 1 78.19 265 LYS B C 1
ATOM 4817 O O . LYS B 1 265 ? -15.5 -17.594 -1.36 1 78.19 265 LYS B O 1
ATOM 4822 N N . GLY B 1 266 ? -14.547 -19.594 -1.89 1 76.88 266 GLY B N 1
ATOM 4823 C CA . GLY B 1 266 ? -13.32 -18.891 -2.254 1 76.88 266 GLY B CA 1
ATOM 4824 C C . GLY B 1 266 ? -13.438 -18.125 -3.559 1 76.88 266 GLY B C 1
ATOM 4825 O O . GLY B 1 266 ? -14.508 -18.078 -4.164 1 76.88 266 GLY B O 1
ATOM 4826 N N . GLY B 1 267 ? -12.508 -17.391 -3.934 1 84.5 267 GLY B N 1
ATOM 4827 C CA . GLY B 1 267 ? -12.43 -16.641 -5.18 1 84.5 267 GLY B CA 1
ATOM 4828 C C . GLY B 1 267 ? -11.008 -16.453 -5.676 1 84.5 267 GLY B C 1
ATOM 4829 O O . GLY B 1 267 ? -10.07 -17.047 -5.137 1 84.5 267 GLY B O 1
ATOM 4830 N N . SER B 1 268 ? -11.008 -15.805 -6.793 1 91.19 268 SER B N 1
ATOM 4831 C CA . SER B 1 268 ? -9.688 -15.484 -7.324 1 91.19 268 SER B CA 1
ATOM 4832 C C . SER B 1 268 ? -8.812 -14.836 -6.262 1 91.19 268 SER B C 1
ATOM 4834 O O . SER B 1 268 ? -9.281 -14 -5.488 1 91.19 268 SER B O 1
ATOM 4836 N N . CYS B 1 269 ? -7.633 -15.289 -6.211 1 94.94 269 CYS B N 1
ATOM 4837 C CA . CYS B 1 269 ? -6.719 -14.734 -5.219 1 94.94 269 CYS B CA 1
ATOM 4838 C C . CYS B 1 269 ? -6.32 -13.312 -5.586 1 94.94 269 CYS B C 1
ATOM 4840 O O . CYS B 1 269 ? -6.543 -12.375 -4.809 1 94.94 269 CYS B O 1
ATOM 4842 N N . CYS B 1 270 ? -5.727 -13.133 -6.699 1 96.25 270 CYS B N 1
ATOM 4843 C CA . CYS B 1 270 ? -5.445 -11.789 -7.207 1 96.25 270 CYS B CA 1
ATOM 4844 C C . CYS B 1 270 ? -6.438 -11.398 -8.297 1 96.25 270 CYS B C 1
ATOM 4846 O O . CYS B 1 270 ? -6.219 -11.688 -9.469 1 96.25 270 CYS B O 1
ATOM 4848 N N . GLY B 1 271 ? -7.445 -10.664 -7.918 1 93.62 271 GLY B N 1
ATOM 4849 C CA . GLY B 1 271 ? -8.477 -10.266 -8.867 1 93.62 271 GLY B CA 1
ATOM 4850 C C . GLY B 1 271 ? -7.945 -9.461 -10.031 1 93.62 271 GLY B C 1
ATOM 4851 O O . GLY B 1 271 ? -8.391 -9.633 -11.164 1 93.62 271 GLY B O 1
ATOM 4852 N N . SER B 1 272 ? -7.074 -8.594 -9.781 1 94.5 272 SER B N 1
ATOM 4853 C CA . SER B 1 272 ? -6.484 -7.762 -10.828 1 94.5 272 SER B CA 1
ATOM 4854 C C . SER B 1 272 ? -5.777 -8.609 -11.875 1 94.5 272 SER B C 1
ATOM 4856 O O . SER B 1 272 ? -5.988 -8.422 -13.078 1 94.5 272 SER B O 1
ATOM 4858 N N . ALA B 1 273 ? -4.945 -9.531 -11.422 1 96.69 273 ALA B N 1
ATOM 4859 C CA . ALA B 1 273 ? -4.203 -10.398 -12.336 1 96.69 273 ALA B CA 1
ATOM 4860 C C . ALA B 1 273 ? -5.148 -11.312 -13.117 1 96.69 273 ALA B C 1
ATOM 4862 O O . ALA B 1 273 ? -4.961 -11.523 -14.32 1 96.69 273 ALA B O 1
ATOM 4863 N N . ALA B 1 274 ? -6.113 -11.812 -12.422 1 94.75 274 ALA B N 1
ATOM 4864 C CA . ALA B 1 274 ? -7.102 -12.68 -13.062 1 94.75 274 ALA B CA 1
ATOM 4865 C C . ALA B 1 274 ? -7.859 -11.922 -14.148 1 94.75 274 ALA B C 1
ATOM 4867 O O . ALA B 1 274 ? -8.109 -12.461 -15.234 1 94.75 274 ALA B O 1
ATOM 4868 N N . ALA B 1 275 ? -8.234 -10.711 -13.852 1 92.19 275 ALA B N 1
ATOM 4869 C CA . ALA B 1 275 ? -8.93 -9.891 -14.836 1 92.19 275 ALA B CA 1
ATOM 4870 C C . ALA B 1 275 ? -8.062 -9.648 -16.062 1 92.19 275 ALA B C 1
ATOM 4872 O O . ALA B 1 275 ? -8.539 -9.727 -17.203 1 92.19 275 ALA B O 1
ATOM 4873 N N . ALA B 1 276 ? -6.84 -9.336 -15.805 1 93.81 276 ALA B N 1
ATOM 4874 C CA . ALA B 1 276 ? -5.914 -9.133 -16.922 1 93.81 276 ALA B CA 1
ATOM 4875 C C . ALA B 1 276 ? -5.773 -10.391 -17.766 1 93.81 276 ALA B C 1
ATOM 4877 O O . ALA B 1 276 ? -5.797 -10.328 -18.984 1 93.81 276 ALA B O 1
ATOM 4878 N N . LEU B 1 277 ? -5.609 -11.5 -17.125 1 94.75 277 LEU B N 1
ATOM 4879 C CA . LEU B 1 277 ? -5.531 -12.773 -17.828 1 94.75 277 LEU B CA 1
ATOM 4880 C C . LEU B 1 277 ? -6.797 -13.023 -18.641 1 94.75 277 LEU B C 1
ATOM 4882 O O . LEU B 1 277 ? -6.73 -13.539 -19.75 1 94.75 277 LEU B O 1
ATOM 4886 N N . GLY B 1 278 ? -7.91 -12.688 -18.047 1 91.88 278 GLY B N 1
ATOM 4887 C CA . GLY B 1 278 ? -9.172 -12.82 -18.766 1 91.88 278 GLY B CA 1
ATOM 4888 C C . GLY B 1 278 ? -9.203 -12.047 -20.062 1 91.88 278 GLY B C 1
ATOM 4889 O O . GLY B 1 278 ? -9.695 -12.547 -21.078 1 91.88 278 GLY B O 1
ATOM 4890 N N . LYS B 1 279 ? -8.711 -10.922 -20.016 1 88.81 279 LYS B N 1
ATOM 4891 C CA . LYS B 1 279 ? -8.664 -10.102 -21.234 1 88.81 279 LYS B CA 1
ATOM 4892 C C . LYS B 1 279 ? -7.746 -10.719 -22.281 1 88.81 279 LYS B C 1
ATOM 4894 O O . LYS B 1 279 ? -8.039 -10.672 -23.469 1 88.81 279 LYS B O 1
ATOM 4899 N N . ILE B 1 280 ? -6.648 -11.203 -21.844 1 90.38 280 ILE B N 1
ATOM 4900 C CA . ILE B 1 280 ? -5.711 -11.859 -22.75 1 90.38 280 ILE B CA 1
ATOM 4901 C C . ILE B 1 280 ? -6.387 -13.062 -23.406 1 90.38 280 ILE B C 1
ATOM 4903 O O . ILE B 1 280 ? -6.262 -13.273 -24.609 1 90.38 280 ILE B O 1
ATOM 4907 N N . ARG B 1 281 ? -7.055 -13.75 -22.656 1 88.44 281 ARG B N 1
ATOM 4908 C CA . ARG B 1 281 ? -7.742 -14.938 -23.156 1 88.44 281 ARG B CA 1
ATOM 4909 C C . ARG B 1 281 ? -8.781 -14.57 -24.203 1 88.44 281 ARG B C 1
ATOM 4911 O O . ARG B 1 281 ? -9.016 -15.328 -25.141 1 88.44 281 ARG B O 1
ATOM 4918 N N . LYS B 1 282 ? -9.344 -13.406 -24.031 1 84.5 282 LYS B N 1
ATOM 4919 C CA . LYS B 1 282 ? -10.375 -12.945 -24.969 1 84.5 282 LYS B CA 1
ATOM 4920 C C . LYS B 1 282 ? -9.75 -12.289 -26.188 1 84.5 282 LYS B C 1
ATOM 4922 O O . LYS B 1 282 ? -10.461 -11.898 -27.125 1 84.5 282 LYS B O 1
ATOM 4927 N N . GLY B 1 283 ? -8.523 -12.195 -26.297 1 74.19 283 GLY B N 1
ATOM 4928 C CA . GLY B 1 283 ? -7.832 -11.617 -27.438 1 74.19 283 GLY B CA 1
ATOM 4929 C C . GLY B 1 283 ? -7.789 -10.102 -27.391 1 74.19 283 GLY B C 1
ATOM 4930 O O . GLY B 1 283 ? -7.434 -9.453 -28.391 1 74.19 283 GLY B O 1
ATOM 4931 N N . ALA B 1 284 ? -8.219 -9.477 -26.375 1 54.31 284 ALA B N 1
ATOM 4932 C CA . ALA B 1 284 ? -8.367 -8.023 -26.281 1 54.31 284 ALA B CA 1
ATOM 4933 C C . ALA B 1 284 ? -7.016 -7.352 -26.078 1 54.31 284 ALA B C 1
ATOM 4935 O O . ALA B 1 284 ? -6.875 -6.148 -26.297 1 54.31 284 ALA B O 1
ATOM 4936 N N . MET B 1 285 ? -6.004 -7.926 -25.562 1 56.16 285 MET B N 1
ATOM 4937 C CA . MET B 1 285 ? -4.746 -7.262 -25.219 1 56.16 285 MET B CA 1
ATOM 4938 C C . MET B 1 285 ? -3.691 -7.52 -26.281 1 56.16 285 MET B C 1
ATOM 4940 O O . MET B 1 285 ? -2.496 -7.332 -26.047 1 56.16 285 MET B O 1
ATOM 4944 N N . VAL B 1 286 ? -4.031 -8.008 -27.344 1 43.47 286 VAL B N 1
ATOM 4945 C CA . VAL B 1 286 ? -3.018 -8.195 -28.375 1 43.47 286 VAL B CA 1
ATOM 4946 C C . VAL B 1 286 ? -2.654 -6.848 -28.984 1 43.47 286 VAL B C 1
ATOM 4948 O O . VAL B 1 286 ? -3.535 -6.09 -29.406 1 43.47 286 VAL B O 1
ATOM 4951 N N . PRO B 1 287 ? -1.422 -6.359 -28.469 1 43.47 287 PRO B N 1
ATOM 4952 C CA . PRO B 1 287 ? -1.033 -5.117 -29.141 1 43.47 287 PRO B CA 1
ATOM 4953 C C . PRO B 1 287 ? -1.471 -5.066 -30.609 1 43.47 287 PRO B C 1
ATOM 4955 O O . PRO B 1 287 ? -1.206 -6.004 -31.359 1 43.47 287 PRO B O 1
ATOM 4958 N N . LYS B 1 288 ? -2.605 -4.59 -30.875 1 34.94 288 LYS B N 1
ATOM 4959 C CA . LYS B 1 288 ? -2.775 -4.348 -32.312 1 34.94 288 LYS B CA 1
ATOM 4960 C C . LYS B 1 288 ? -1.677 -3.436 -32.844 1 34.94 288 LYS B C 1
ATOM 4962 O O . LYS B 1 288 ? -1.198 -2.549 -32.156 1 34.94 288 LYS B O 1
ATOM 4967 N N . GLY B 1 289 ? -0.744 -3.887 -33.531 1 32.75 289 GLY B N 1
ATOM 4968 C CA . GLY B 1 289 ? 0.352 -3.295 -34.281 1 32.75 289 GLY B CA 1
ATOM 4969 C C . GLY B 1 289 ? 0.174 -1.808 -34.531 1 32.75 289 GLY B C 1
ATOM 4970 O O . GLY B 1 289 ? 0.958 -1.194 -35.25 1 32.75 289 GLY B O 1
ATOM 4971 N N . ASP B 1 290 ? -1.046 -1.404 -34.375 1 34.66 290 ASP B N 1
ATOM 4972 C CA . ASP B 1 290 ? -1.194 -0.167 -35.156 1 34.66 290 ASP B CA 1
ATOM 4973 C C . ASP B 1 290 ? -0.703 1.034 -34.344 1 34.66 290 ASP B C 1
ATOM 4975 O O . ASP B 1 290 ? -0.971 2.182 -34.719 1 34.66 290 ASP B O 1
ATOM 4979 N N . GLY B 1 291 ? 0.245 1.072 -33.594 1 33.22 291 GLY B N 1
ATOM 4980 C CA . GLY B 1 291 ? 0.861 2.287 -33.094 1 33.22 291 GLY B CA 1
ATOM 4981 C C . GLY B 1 291 ? -0.043 3.066 -32.156 1 33.22 291 GLY B C 1
ATOM 4982 O O . GLY B 1 291 ? 0.173 4.258 -31.922 1 33.22 291 GLY B O 1
ATOM 4983 N N . SER B 1 292 ? -1.232 2.658 -32 1 33.25 292 SER B N 1
ATOM 4984 C CA . SER B 1 292 ? -2.137 3.57 -31.312 1 33.25 292 SER B CA 1
ATOM 4985 C C . SER B 1 292 ? -1.7 3.795 -29.875 1 33.25 292 SER B C 1
ATOM 4987 O O . SER B 1 292 ? -1.119 2.906 -29.25 1 33.25 292 SER B O 1
ATOM 4989 N N . ALA B 1 293 ? -1.712 5.043 -29.578 1 33.09 293 ALA B N 1
ATOM 4990 C CA . ALA B 1 293 ? -1.327 5.598 -28.281 1 33.09 293 ALA B CA 1
ATOM 4991 C C . ALA B 1 293 ? -1.985 4.828 -27.141 1 33.09 293 ALA B C 1
ATOM 4993 O O . ALA B 1 293 ? -3.119 4.359 -27.281 1 33.09 293 ALA B O 1
ATOM 4994 N N . PRO B 1 294 ? -1.232 4.242 -26.312 1 37.62 294 PRO B N 1
ATOM 4995 C CA . PRO B 1 294 ? -1.856 3.568 -25.172 1 37.62 294 PRO B CA 1
ATOM 4996 C C . PRO B 1 294 ? -3.07 4.32 -24.641 1 37.62 294 PRO B C 1
ATOM 4998 O O . PRO B 1 294 ? -3.141 5.547 -24.75 1 37.62 294 PRO B O 1
ATOM 5001 N N . PRO B 1 295 ? -4.254 3.678 -24.562 1 36.22 295 PRO B N 1
ATOM 5002 C CA . PRO B 1 295 ? -5.441 4.402 -24.094 1 36.22 295 PRO B CA 1
ATOM 5003 C C . PRO B 1 295 ? -5.141 5.34 -22.922 1 36.22 295 PRO B C 1
ATOM 5005 O O . PRO B 1 295 ? -4.211 5.094 -22.156 1 36.22 295 PRO B O 1
ATOM 5008 N N . MET B 1 296 ? -5.605 6.5 -23.094 1 35.5 296 MET B N 1
ATOM 5009 C CA . MET B 1 296 ? -5.605 7.457 -21.984 1 35.5 296 MET B CA 1
ATOM 5010 C C . MET B 1 296 ? -6.074 6.797 -20.688 1 35.5 296 MET B C 1
ATOM 5012 O O . MET B 1 296 ? -7.125 6.16 -20.656 1 35.5 296 MET B O 1
ATOM 5016 N N . ILE B 1 297 ? -5.27 6.16 -20.031 1 41.59 297 ILE B N 1
ATOM 5017 C CA . ILE B 1 297 ? -5.59 5.539 -18.75 1 41.59 297 ILE B CA 1
ATOM 5018 C C . ILE B 1 297 ? -6.621 6.391 -18.016 1 41.59 297 ILE B C 1
ATOM 5020 O O . ILE B 1 297 ? -6.387 7.574 -17.75 1 41.59 297 ILE B O 1
ATOM 5024 N N . ASP B 1 298 ? -7.887 6.141 -18.297 1 47.59 298 ASP B N 1
ATOM 5025 C CA . ASP B 1 298 ? -8.914 6.672 -17.391 1 47.59 298 ASP B CA 1
ATOM 5026 C C . ASP B 1 298 ? -8.406 6.75 -15.961 1 47.59 298 ASP B C 1
ATOM 5028 O O . ASP B 1 298 ? -7.895 5.766 -15.422 1 47.59 298 ASP B O 1
ATOM 5032 N N . SER B 1 299 ? -8.164 7.922 -15.469 1 56.94 299 SER B N 1
ATOM 5033 C CA . SER B 1 299 ? -7.492 8.367 -14.25 1 56.94 299 SER B CA 1
ATOM 5034 C C . SER B 1 299 ? -8 7.602 -13.031 1 56.94 299 SER B C 1
ATOM 5036 O O . SER B 1 299 ? -7.234 7.32 -12.109 1 56.94 299 SER B O 1
ATOM 5038 N N . ILE B 1 300 ? -9.273 6.883 -13.195 1 62.12 300 ILE B N 1
ATOM 5039 C CA . ILE B 1 300 ? -9.781 6.355 -11.93 1 62.12 300 ILE B CA 1
ATOM 5040 C C . ILE B 1 300 ? -9.344 4.906 -11.758 1 62.12 300 ILE B C 1
ATOM 5042 O O . ILE B 1 300 ? -9.242 4.41 -10.633 1 62.12 300 ILE B O 1
ATOM 5046 N N . ASP B 1 301 ? -9.023 4.199 -12.805 1 78.12 301 ASP B N 1
ATOM 5047 C CA . ASP B 1 301 ? -8.531 2.828 -12.711 1 78.12 301 ASP B CA 1
ATOM 5048 C C . ASP B 1 301 ? -7.168 2.684 -13.391 1 78.12 301 ASP B C 1
ATOM 5050 O O . ASP B 1 301 ? -6.926 1.706 -14.102 1 78.12 301 ASP B O 1
ATOM 5054 N N . ALA B 1 302 ? -6.395 3.561 -13.141 1 75.94 302 ALA B N 1
ATOM 5055 C CA . ALA B 1 302 ? -5.086 3.641 -13.781 1 75.94 302 ALA B CA 1
ATOM 5056 C C . ALA B 1 302 ? -4.234 2.42 -13.445 1 75.94 302 ALA B C 1
ATOM 5058 O O . ALA B 1 302 ? -3.508 1.908 -14.297 1 75.94 302 ALA B O 1
ATOM 5059 N N . GLN B 1 303 ? -4.383 1.885 -12.297 1 88.5 303 GLN B N 1
ATOM 5060 C CA . GLN B 1 303 ? -3.525 0.766 -11.922 1 88.5 303 GLN B CA 1
ATOM 5061 C C . GLN B 1 303 ? -3.912 -0.504 -12.672 1 88.5 303 GLN B C 1
ATOM 5063 O O . GLN B 1 303 ? -3.045 -1.259 -13.117 1 88.5 303 GLN B O 1
ATOM 5068 N N . GLN B 1 304 ? -5.188 -0.727 -12.891 1 89.31 304 GLN B N 1
ATOM 5069 C CA . GLN B 1 304 ? -5.594 -1.913 -13.641 1 89.31 304 GLN B CA 1
ATOM 5070 C C . GLN B 1 304 ? -5.133 -1.833 -15.094 1 89.31 304 GLN B C 1
ATOM 5072 O O . GLN B 1 304 ? -4.672 -2.826 -15.656 1 89.31 304 GLN B O 1
ATOM 5077 N N . ALA B 1 305 ? -5.281 -0.663 -15.617 1 83.62 305 ALA B N 1
ATOM 5078 C CA . ALA B 1 305 ? -4.797 -0.469 -16.984 1 83.62 305 ALA B CA 1
ATOM 5079 C C . ALA B 1 305 ? -3.297 -0.734 -17.078 1 83.62 305 ALA B C 1
ATOM 5081 O O . ALA B 1 305 ? -2.824 -1.326 -18.047 1 83.62 305 ALA B O 1
ATOM 5082 N N . TYR B 1 306 ? -2.648 -0.341 -16.109 1 87.38 306 TYR B N 1
ATOM 5083 C CA . TYR B 1 306 ? -1.206 -0.545 -16.047 1 87.38 306 TYR B CA 1
ATOM 5084 C C . TYR B 1 306 ? -0.869 -2.027 -15.945 1 87.38 306 TYR B C 1
ATOM 5086 O O . TYR B 1 306 ? 0.018 -2.516 -16.656 1 87.38 306 TYR B O 1
ATOM 5094 N N . VAL B 1 307 ? -1.525 -2.73 -15.102 1 92.69 307 VAL B N 1
ATOM 5095 C CA . VAL B 1 307 ? -1.321 -4.168 -14.953 1 92.69 307 VAL B CA 1
ATOM 5096 C C . VAL B 1 307 ? -1.543 -4.859 -16.297 1 92.69 307 VAL B C 1
ATOM 5098 O O . VAL B 1 307 ? -0.714 -5.664 -16.734 1 92.69 307 VAL B O 1
ATOM 5101 N N . GLU B 1 308 ? -2.582 -4.496 -16.969 1 90.06 308 GLU B N 1
ATOM 5102 C CA . GLU B 1 308 ? -2.932 -5.098 -18.25 1 90.06 308 GLU B CA 1
ATOM 5103 C C . GLU B 1 308 ? -1.876 -4.797 -19.312 1 90.06 308 GLU B C 1
ATOM 5105 O O . GLU B 1 308 ? -1.443 -5.691 -20.031 1 90.06 308 GLU B O 1
ATOM 5110 N N . ALA B 1 309 ? -1.453 -3.566 -19.312 1 87.38 309 ALA B N 1
ATOM 5111 C CA . ALA B 1 309 ? -0.46 -3.148 -20.297 1 87.38 309 ALA B CA 1
ATOM 5112 C C . ALA B 1 309 ? 0.863 -3.879 -20.078 1 87.38 309 ALA B C 1
ATOM 5114 O O . ALA B 1 309 ? 1.548 -4.227 -21.047 1 87.38 309 ALA B O 1
ATOM 5115 N N . ASN B 1 310 ? 1.237 -4.117 -18.891 1 91.06 310 ASN B N 1
ATOM 5116 C CA . ASN B 1 310 ? 2.531 -4.719 -18.578 1 91.06 310 ASN B CA 1
ATOM 5117 C C . ASN B 1 310 ? 2.475 -6.242 -18.688 1 91.06 310 ASN B C 1
ATOM 5119 O O . ASN B 1 310 ? 3.514 -6.902 -18.781 1 91.06 310 ASN B O 1
ATOM 5123 N N . LEU B 1 311 ? 1.304 -6.801 -18.703 1 94.31 311 LEU B N 1
ATOM 5124 C CA . LEU B 1 311 ? 1.16 -8.242 -18.859 1 94.31 311 LEU B CA 1
ATOM 5125 C C . LEU B 1 311 ? 1.01 -8.609 -20.328 1 94.31 311 LEU B C 1
ATOM 5127 O O . LEU B 1 311 ? 1.26 -9.75 -20.719 1 94.31 311 LEU B O 1
ATOM 5131 N N . ALA B 1 312 ? 0.637 -7.684 -21.141 1 91.69 312 ALA B N 1
ATOM 5132 C CA . ALA B 1 312 ? 0.311 -7.898 -22.547 1 91.69 312 ALA B CA 1
ATOM 5133 C C . ALA B 1 312 ? 1.478 -8.547 -23.297 1 91.69 312 ALA B C 1
ATOM 5135 O O . ALA B 1 312 ? 1.279 -9.461 -24.094 1 91.69 312 ALA B O 1
ATOM 5136 N N . PRO B 1 313 ? 2.725 -8.133 -23.016 1 93.5 313 PRO B N 1
ATOM 5137 C CA . PRO B 1 313 ? 3.852 -8.742 -23.734 1 93.5 313 PRO B CA 1
ATOM 5138 C C . PRO B 1 313 ? 3.988 -10.234 -23.453 1 93.5 313 PRO B C 1
ATOM 5140 O O . PRO B 1 313 ? 4.691 -10.945 -24.172 1 93.5 313 PRO B O 1
ATOM 5143 N N . TYR B 1 314 ? 3.365 -10.727 -22.469 1 95.75 314 TYR B N 1
ATOM 5144 C CA . TYR B 1 314 ? 3.502 -12.125 -22.062 1 95.75 314 TYR B CA 1
ATOM 5145 C C . TYR B 1 314 ? 2.277 -12.93 -22.484 1 95.75 314 TYR B C 1
ATOM 5147 O O . TYR B 1 314 ? 2.096 -14.062 -22.031 1 95.75 314 TYR B O 1
ATOM 5155 N N . ALA B 1 315 ? 1.472 -12.398 -23.297 1 94.31 315 ALA B N 1
ATOM 5156 C CA . ALA B 1 315 ? 0.199 -13 -23.688 1 94.31 315 ALA B CA 1
ATOM 5157 C C . ALA B 1 315 ? 0.415 -14.367 -24.344 1 94.31 315 ALA B C 1
ATOM 5159 O O . ALA B 1 315 ? -0.255 -15.336 -23.984 1 94.31 315 ALA B O 1
ATOM 5160 N N . GLU B 1 316 ? 1.349 -14.461 -25.25 1 93.56 316 GLU B N 1
ATOM 5161 C CA . GLU B 1 316 ? 1.598 -15.727 -25.938 1 93.56 316 GLU B CA 1
ATOM 5162 C C . GLU B 1 316 ? 2.047 -16.812 -24.969 1 93.56 316 GLU B C 1
ATOM 5164 O O . GLU B 1 316 ? 1.58 -17.953 -25.047 1 93.56 316 GLU B O 1
ATOM 5169 N N . ARG B 1 317 ? 2.941 -16.391 -24.125 1 95.25 317 ARG B N 1
ATOM 5170 C CA . ARG B 1 317 ? 3.441 -17.297 -23.094 1 95.25 317 ARG B CA 1
ATOM 5171 C C . ARG B 1 317 ? 2.305 -17.812 -22.219 1 95.25 317 ARG B C 1
ATOM 5173 O O . ARG B 1 317 ? 2.225 -19.016 -21.938 1 95.25 317 ARG B O 1
ATOM 5180 N N . LEU B 1 318 ? 1.477 -16.953 -21.844 1 96.06 318 LEU B N 1
ATOM 5181 C CA . LEU B 1 318 ? 0.356 -17.281 -20.969 1 96.06 318 LEU B CA 1
ATOM 5182 C C . LEU B 1 318 ? -0.652 -18.172 -21.703 1 96.06 318 LEU B C 1
ATOM 5184 O O . LEU B 1 318 ? -1.187 -19.109 -21.125 1 96.06 318 LEU B O 1
ATOM 5188 N N . LEU B 1 319 ? -0.869 -17.891 -22.938 1 92.75 319 LEU B N 1
ATOM 5189 C CA . LEU B 1 319 ? -1.834 -18.656 -23.719 1 92.75 319 LEU B CA 1
ATOM 5190 C C . LEU B 1 319 ? -1.307 -20.062 -24.016 1 92.75 319 LEU B C 1
ATOM 5192 O O . LEU B 1 319 ? -2.084 -21.016 -24.109 1 92.75 319 LEU B O 1
ATOM 5196 N N . ALA B 1 320 ? -0.03 -20.234 -24.094 1 93.12 320 ALA B N 1
ATOM 5197 C CA . ALA B 1 320 ? 0.594 -21.516 -24.438 1 93.12 320 ALA B CA 1
ATOM 5198 C C . ALA B 1 320 ? 0.809 -22.375 -23.188 1 93.12 320 ALA B C 1
ATOM 5200 O O . ALA B 1 320 ? 1.083 -23.562 -23.297 1 93.12 320 ALA B O 1
ATOM 5201 N N . ALA B 1 321 ? 0.662 -21.812 -22.016 1 94 321 ALA B N 1
ATOM 5202 C CA . ALA B 1 321 ? 0.978 -22.5 -20.766 1 94 321 ALA B CA 1
ATOM 5203 C C . ALA B 1 321 ? 0.002 -23.641 -20.516 1 94 321 ALA B C 1
ATOM 5205 O O . ALA B 1 321 ? -1.196 -23.516 -20.781 1 94 321 ALA B O 1
ATOM 5206 N N . ASP B 1 322 ? 0.543 -24.797 -19.984 1 89.88 322 ASP B N 1
ATOM 5207 C CA . ASP B 1 322 ? -0.3 -25.922 -19.609 1 89.88 322 ASP B CA 1
ATOM 5208 C C . ASP B 1 322 ? -1.283 -25.516 -18.516 1 89.88 322 ASP B C 1
ATOM 5210 O O . ASP B 1 322 ? -2.459 -25.891 -18.562 1 89.88 322 ASP B O 1
ATOM 5214 N N . ASP B 1 323 ? -0.77 -24.875 -17.516 1 93.88 323 ASP B N 1
ATOM 5215 C CA . ASP B 1 323 ? -1.569 -24.312 -16.438 1 93.88 323 ASP B CA 1
ATOM 5216 C C . ASP B 1 323 ? -1.334 -22.812 -16.312 1 93.88 323 ASP B C 1
ATOM 5218 O O . ASP B 1 323 ? -0.304 -22.375 -15.789 1 93.88 323 ASP B O 1
ATOM 5222 N N . ARG B 1 324 ? -2.328 -22.047 -16.703 1 93.88 324 ARG B N 1
ATOM 5223 C CA . ARG B 1 324 ? -2.188 -20.594 -16.766 1 93.88 324 ARG B CA 1
ATOM 5224 C C . ARG B 1 324 ? -2.139 -19.984 -15.375 1 93.88 324 ARG B C 1
ATOM 5226 O O . ARG B 1 324 ? -1.522 -18.938 -15.164 1 93.88 324 ARG B O 1
ATOM 5233 N N . ASN B 1 325 ? -2.775 -20.641 -14.43 1 95.25 325 ASN B N 1
ATOM 5234 C CA . ASN B 1 325 ? -2.762 -20.125 -13.062 1 95.25 325 ASN B CA 1
ATOM 5235 C C . ASN B 1 325 ? -1.391 -20.281 -12.414 1 95.25 325 ASN B C 1
ATOM 5237 O O . ASN B 1 325 ? -1.035 -19.531 -11.508 1 95.25 325 ASN B O 1
ATOM 5241 N N . ILE B 1 326 ? -0.657 -21.234 -12.859 1 96.62 326 ILE B N 1
ATOM 5242 C CA . ILE B 1 326 ? 0.709 -21.422 -12.383 1 96.62 326 ILE B CA 1
ATOM 5243 C C . ILE B 1 326 ? 1.645 -20.469 -13.117 1 96.62 326 ILE B C 1
ATOM 5245 O O . ILE B 1 326 ? 2.553 -19.891 -12.516 1 96.62 326 ILE B O 1
ATOM 5249 N N . GLU B 1 327 ? 1.407 -20.234 -14.391 1 97.81 327 GLU B N 1
ATOM 5250 C CA . GLU B 1 327 ? 2.283 -19.406 -15.227 1 97.81 327 GLU B CA 1
ATOM 5251 C C . GLU B 1 327 ? 2.082 -17.922 -14.953 1 97.81 327 GLU B C 1
ATOM 5253 O O . GLU B 1 327 ? 3.023 -17.141 -15.062 1 97.81 327 GLU B O 1
ATOM 5258 N N . LEU B 1 328 ? 0.876 -17.562 -14.578 1 98.25 328 LEU B N 1
ATOM 5259 C CA . LEU B 1 328 ? 0.494 -16.156 -14.438 1 98.25 328 LEU B CA 1
ATOM 5260 C C . LEU B 1 328 ? 1.4 -15.445 -13.438 1 98.25 328 LEU B C 1
ATOM 5262 O O . LEU B 1 328 ? 1.94 -14.383 -13.734 1 98.25 328 LEU B O 1
ATOM 5266 N N . PRO B 1 329 ? 1.652 -16 -12.273 1 98.69 329 PRO B N 1
ATOM 5267 C CA . PRO B 1 329 ? 2.525 -15.281 -11.344 1 98.69 329 PRO B CA 1
ATOM 5268 C C . PRO B 1 329 ? 3.963 -15.18 -11.844 1 98.69 329 PRO B C 1
ATOM 5270 O O . PRO B 1 329 ? 4.66 -14.203 -11.539 1 98.69 329 PRO B O 1
ATOM 5273 N N . TYR B 1 330 ? 4.414 -16.078 -12.648 1 98.62 330 TYR B N 1
ATOM 5274 C CA . TYR B 1 330 ? 5.746 -15.977 -13.227 1 98.62 330 TYR B CA 1
ATOM 5275 C C . TYR B 1 330 ? 5.805 -14.836 -14.242 1 98.62 330 TYR B C 1
ATOM 5277 O O . TYR B 1 330 ? 6.777 -14.078 -14.273 1 98.62 330 TYR B O 1
ATOM 5285 N N . ALA B 1 331 ? 4.793 -14.766 -15.055 1 98.44 331 ALA B N 1
ATOM 5286 C CA . ALA B 1 331 ? 4.734 -13.68 -16.031 1 98.44 331 ALA B CA 1
ATOM 5287 C C . ALA B 1 331 ? 4.668 -12.32 -15.336 1 98.44 331 ALA B C 1
ATOM 5289 O O . ALA B 1 331 ? 5.359 -11.383 -15.734 1 98.44 331 ALA B O 1
ATOM 5290 N N . LEU B 1 332 ? 3.867 -12.258 -14.344 1 98.69 332 LEU B N 1
ATOM 5291 C CA . LEU B 1 332 ? 3.766 -11.023 -13.57 1 98.69 332 LEU B CA 1
ATOM 5292 C C . LEU B 1 332 ? 5.109 -10.664 -12.938 1 98.69 332 LEU B C 1
ATOM 5294 O O . LEU B 1 332 ? 5.512 -9.5 -12.953 1 98.69 332 LEU B O 1
ATOM 5298 N N . TYR B 1 333 ? 5.777 -11.656 -12.461 1 98.81 333 TYR B N 1
ATOM 5299 C CA . TYR B 1 333 ? 7.082 -11.43 -11.844 1 98.81 333 TYR B CA 1
ATOM 5300 C C . TYR B 1 333 ? 8.062 -10.844 -12.844 1 98.81 333 TYR B C 1
ATOM 5302 O O . TYR B 1 333 ? 8.789 -9.898 -12.531 1 98.81 333 TYR B O 1
ATOM 5310 N N . ASP B 1 334 ? 8.062 -11.414 -13.992 1 98.44 334 ASP B N 1
ATOM 5311 C CA . ASP B 1 334 ? 8.984 -10.93 -15.016 1 98.44 334 ASP B CA 1
ATOM 5312 C C . ASP B 1 334 ? 8.711 -9.461 -15.336 1 98.44 334 ASP B C 1
ATOM 5314 O O . ASP B 1 334 ? 9.648 -8.664 -15.477 1 98.44 334 ASP B O 1
ATOM 5318 N N . ALA B 1 335 ? 7.477 -9.141 -15.422 1 96.44 335 ALA B N 1
ATOM 5319 C CA . ALA B 1 335 ? 7.098 -7.754 -15.688 1 96.44 335 ALA B CA 1
ATOM 5320 C C . ALA B 1 335 ? 7.5 -6.844 -14.531 1 96.44 335 ALA B C 1
ATOM 5322 O O . ALA B 1 335 ? 8.039 -5.758 -14.742 1 96.44 335 ALA B O 1
ATOM 5323 N N . GLN B 1 336 ? 7.289 -7.285 -13.344 1 97.25 336 GLN B N 1
ATOM 5324 C CA . GLN B 1 336 ? 7.586 -6.492 -12.156 1 97.25 336 GLN B CA 1
ATOM 5325 C C . GLN B 1 336 ? 9.094 -6.34 -11.961 1 97.25 336 GLN B C 1
ATOM 5327 O O . GLN B 1 336 ? 9.562 -5.273 -11.555 1 97.25 336 GLN B O 1
ATOM 5332 N N . LYS B 1 337 ? 9.789 -7.391 -12.219 1 97.56 337 LYS B N 1
ATOM 5333 C CA . LYS B 1 337 ? 11.25 -7.332 -12.102 1 97.56 337 LYS B CA 1
ATOM 5334 C C . LYS B 1 337 ? 11.836 -6.281 -13.039 1 97.56 337 LYS B C 1
ATOM 5336 O O . LYS B 1 337 ? 12.727 -5.523 -12.648 1 97.56 337 LYS B O 1
ATOM 5341 N N . GLN B 1 338 ? 11.352 -6.262 -14.242 1 94.56 338 GLN B N 1
ATOM 5342 C CA . GLN B 1 338 ? 11.82 -5.266 -15.195 1 94.56 338 GLN B CA 1
ATOM 5343 C C . GLN B 1 338 ? 11.562 -3.852 -14.688 1 94.56 338 GLN B C 1
ATOM 5345 O O . GLN B 1 338 ? 12.438 -2.986 -14.773 1 94.56 338 GLN B O 1
ATOM 5350 N N . MET B 1 339 ? 10.445 -3.691 -14.133 1 93.12 339 MET B N 1
ATOM 5351 C CA . MET B 1 339 ? 10.094 -2.371 -13.617 1 93.12 339 MET B CA 1
ATOM 5352 C C . MET B 1 339 ? 10.953 -2.018 -12.406 1 93.12 339 MET B C 1
ATOM 5354 O O . MET B 1 339 ? 11.477 -0.906 -12.312 1 93.12 339 MET B O 1
ATOM 5358 N N . MET B 1 340 ? 11.102 -2.967 -11.539 1 95.75 340 MET B N 1
ATOM 5359 C CA . MET B 1 340 ? 11.883 -2.744 -10.328 1 95.75 340 MET B CA 1
ATOM 5360 C C . MET B 1 340 ? 13.336 -2.432 -10.664 1 95.75 340 MET B C 1
ATOM 5362 O O . MET B 1 340 ? 13.945 -1.553 -10.047 1 95.75 340 MET B O 1
ATOM 5366 N N . ASP B 1 341 ? 13.852 -3.094 -11.617 1 94.75 341 ASP B N 1
ATOM 5367 C CA . ASP B 1 341 ? 15.219 -2.826 -12.055 1 94.75 341 ASP B CA 1
ATOM 5368 C C . ASP B 1 341 ? 15.359 -1.395 -12.57 1 94.75 341 ASP B C 1
ATOM 5370 O O . ASP B 1 341 ? 16.359 -0.723 -12.281 1 94.75 341 ASP B O 1
ATOM 5374 N N . GLY B 1 342 ? 14.367 -0.988 -13.32 1 92.12 342 GLY B N 1
ATOM 5375 C CA . GLY B 1 342 ? 14.375 0.385 -13.797 1 92.12 342 GLY B CA 1
ATOM 5376 C C . GLY B 1 342 ? 14.273 1.408 -12.68 1 92.12 342 GLY B C 1
ATOM 5377 O O . GLY B 1 342 ? 14.984 2.416 -12.688 1 92.12 342 GLY B O 1
ATOM 5378 N N . ILE B 1 343 ? 13.43 1.144 -11.711 1 94.06 343 ILE B N 1
ATOM 5379 C CA . ILE B 1 343 ? 13.211 2.043 -10.578 1 94.06 343 ILE B CA 1
ATOM 5380 C C . ILE B 1 343 ? 14.492 2.164 -9.758 1 94.06 343 ILE B C 1
ATOM 5382 O O . ILE B 1 343 ? 14.922 3.27 -9.422 1 94.06 343 ILE B O 1
ATOM 5386 N N . VAL B 1 344 ? 15.133 1.075 -9.484 1 94.88 344 VAL B N 1
ATOM 5387 C CA . VAL B 1 344 ? 16.328 1.067 -8.656 1 94.88 344 VAL B CA 1
ATOM 5388 C C . VAL B 1 344 ? 17.484 1.729 -9.406 1 94.88 344 VAL B C 1
ATOM 5390 O O . VAL B 1 344 ? 18.281 2.463 -8.812 1 94.88 344 VAL B O 1
ATOM 5393 N N . ALA B 1 345 ? 17.578 1.486 -10.695 1 92 345 ALA B N 1
ATOM 5394 C CA . ALA B 1 345 ? 18.641 2.094 -11.492 1 92 345 ALA B CA 1
ATOM 5395 C C . ALA B 1 345 ? 18.578 3.617 -11.43 1 92 345 ALA B C 1
ATOM 5397 O O . ALA B 1 345 ? 19.609 4.289 -11.414 1 92 345 ALA B O 1
ATOM 5398 N N . LYS B 1 346 ? 17.406 4.102 -11.297 1 90.06 346 LYS B N 1
ATOM 5399 C CA . LYS B 1 346 ? 17.219 5.547 -11.305 1 90.06 346 LYS B CA 1
ATOM 5400 C C . LYS B 1 346 ? 17.156 6.105 -9.891 1 90.06 346 LYS B C 1
ATOM 5402 O O . LYS B 1 346 ? 17.516 7.266 -9.656 1 90.06 346 LYS B O 1
ATOM 5407 N N . GLY B 1 347 ? 16.734 5.23 -8.984 1 91.69 347 GLY B N 1
ATOM 5408 C CA . GLY B 1 347 ? 16.422 5.73 -7.652 1 91.69 347 GLY B CA 1
ATOM 5409 C C . GLY B 1 347 ? 17.531 5.453 -6.645 1 91.69 347 GLY B C 1
ATOM 5410 O O . GLY B 1 347 ? 17.578 6.09 -5.59 1 91.69 347 GLY B O 1
ATOM 5411 N N . ALA B 1 348 ? 18.438 4.621 -6.93 1 92.25 348 ALA B N 1
ATOM 5412 C CA . ALA B 1 348 ? 19.422 4.148 -5.969 1 92.25 348 ALA B CA 1
ATOM 5413 C C . ALA B 1 348 ? 20.312 5.289 -5.484 1 92.25 348 ALA B C 1
ATOM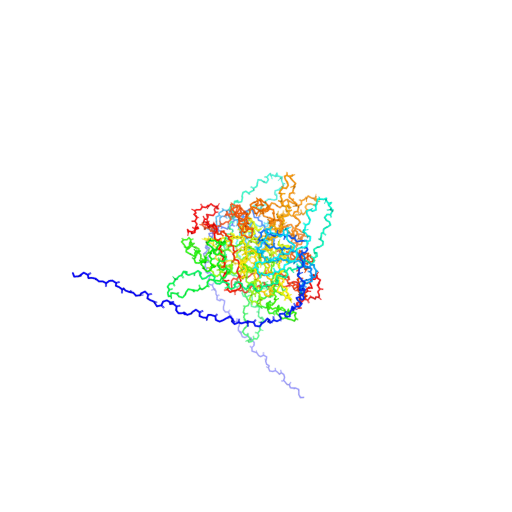 5415 O O . ALA B 1 348 ? 20.766 5.285 -4.34 1 92.25 348 ALA B O 1
ATOM 5416 N N . SER B 1 349 ? 20.469 6.281 -6.273 1 89.75 349 SER B N 1
ATOM 5417 C CA . SER B 1 349 ? 21.375 7.379 -5.938 1 89.75 349 SER B CA 1
ATOM 5418 C C . SER B 1 349 ? 20.797 8.234 -4.812 1 89.75 349 SER B C 1
ATOM 5420 O O . SER B 1 349 ? 21.516 9.055 -4.223 1 89.75 349 SER B O 1
ATOM 5422 N N . ALA B 1 350 ? 19.531 8.023 -4.543 1 89.94 350 ALA B N 1
ATOM 5423 C CA . ALA B 1 350 ? 18.922 8.75 -3.438 1 89.94 350 ALA B CA 1
ATOM 5424 C C . ALA B 1 350 ? 19.391 8.219 -2.09 1 89.94 350 ALA B C 1
ATOM 5426 O O . ALA B 1 350 ? 19.219 8.867 -1.06 1 89.94 350 ALA B O 1
ATOM 5427 N N . MET B 1 351 ? 19.906 6.988 -2.021 1 90.94 351 MET B N 1
ATOM 5428 C CA . MET B 1 351 ? 20.438 6.43 -0.781 1 90.94 351 MET B CA 1
ATOM 5429 C C . MET B 1 351 ? 21.688 7.188 -0.326 1 90.94 351 MET B C 1
ATOM 5431 O O . MET B 1 351 ? 22.641 7.32 -1.084 1 90.94 351 MET B O 1
ATOM 5435 N N . GLU B 1 352 ? 21.531 7.574 0.891 1 85.06 352 GLU B N 1
ATOM 5436 C CA . GLU B 1 352 ? 22.672 8.273 1.482 1 85.06 352 GLU B CA 1
ATOM 5437 C C . GLU B 1 352 ? 23.656 7.297 2.113 1 85.06 352 GLU B C 1
ATOM 5439 O O . GLU B 1 352 ? 23.25 6.277 2.678 1 85.06 352 GLU B O 1
ATOM 5444 N N . GLY B 1 353 ? 24.844 7.438 1.832 1 84.19 353 GLY B N 1
ATOM 5445 C CA . GLY B 1 353 ? 25.844 6.609 2.48 1 84.19 353 GLY B CA 1
ATOM 5446 C C . GLY B 1 353 ? 26.266 5.414 1.648 1 84.19 353 GLY B C 1
ATOM 5447 O O . GLY B 1 353 ? 25.984 5.355 0.448 1 84.19 353 GLY B O 1
ATOM 5448 N N . ASN B 1 354 ? 26.922 4.449 2.387 1 88.44 354 ASN B N 1
ATOM 5449 C CA . ASN B 1 354 ? 27.531 3.33 1.676 1 88.44 354 ASN B CA 1
ATOM 5450 C C . ASN B 1 354 ? 26.797 2.02 1.969 1 88.44 354 ASN B C 1
ATOM 5452 O O . ASN B 1 354 ? 27.391 0.943 1.862 1 88.44 354 ASN B O 1
ATOM 5456 N N . GLY B 1 355 ? 25.531 2.195 2.355 1 93.62 355 GLY B N 1
ATOM 5457 C CA . GLY B 1 355 ? 24.766 0.987 2.605 1 93.62 355 GLY B CA 1
ATOM 5458 C C . GLY B 1 355 ? 24.422 0.229 1.34 1 93.62 355 GLY B C 1
ATOM 5459 O O . GLY B 1 355 ? 24.891 0.576 0.253 1 93.62 355 GLY B O 1
ATOM 5460 N N . TYR B 1 356 ? 23.656 -0.893 1.5 1 96.88 356 TYR B N 1
ATOM 5461 C CA . TYR B 1 356 ? 23.297 -1.77 0.39 1 96.88 356 TYR B CA 1
ATOM 5462 C C . TYR B 1 356 ? 21.797 -1.789 0.174 1 96.88 356 TYR B C 1
ATOM 5464 O O . TYR B 1 356 ? 21.031 -1.47 1.085 1 96.88 356 TYR B O 1
ATOM 5472 N N . ILE B 1 357 ? 21.469 -2.107 -1.042 1 97.69 357 ILE B N 1
ATOM 5473 C CA . ILE B 1 357 ? 20.094 -2.406 -1.417 1 97.69 357 ILE B CA 1
ATOM 5474 C C . ILE B 1 357 ? 19.953 -3.895 -1.729 1 97.69 357 ILE B C 1
ATOM 5476 O O . ILE B 1 357 ? 20.453 -4.367 -2.754 1 97.69 357 ILE B O 1
ATOM 5480 N N . ALA B 1 358 ? 19.391 -4.598 -0.833 1 98.44 358 ALA B N 1
ATOM 5481 C CA . ALA B 1 358 ? 19.047 -5.992 -1.115 1 98.44 358 ALA B CA 1
ATOM 5482 C C . ALA B 1 358 ? 17.688 -6.109 -1.771 1 98.44 358 ALA B C 1
ATOM 5484 O O . ALA B 1 358 ? 16.688 -5.586 -1.252 1 98.44 358 ALA B O 1
ATOM 5485 N N . MET B 1 359 ? 17.625 -6.781 -2.898 1 98.38 359 MET B N 1
ATOM 5486 C CA . MET B 1 359 ? 16.375 -6.953 -3.643 1 98.38 359 MET B CA 1
ATOM 5487 C C . MET B 1 359 ? 15.984 -8.422 -3.713 1 98.38 359 MET B C 1
ATOM 5489 O O . MET B 1 359 ? 16.641 -9.219 -4.391 1 98.38 359 MET B O 1
ATOM 5493 N N . LEU B 1 360 ? 14.938 -8.719 -3.006 1 98.69 360 LEU B N 1
ATOM 5494 C CA . LEU B 1 360 ? 14.375 -10.062 -3.066 1 98.69 360 LEU B CA 1
ATOM 5495 C C . LEU B 1 360 ? 13.086 -10.078 -3.875 1 98.69 360 LEU B C 1
ATOM 5497 O O . LEU B 1 360 ? 12.062 -9.555 -3.43 1 98.69 360 LEU B O 1
ATOM 5501 N N . GLY B 1 361 ? 13.18 -10.68 -5.047 1 98.75 361 GLY B N 1
ATOM 5502 C CA . GLY B 1 361 ? 12.008 -10.859 -5.895 1 98.75 361 GLY B CA 1
ATOM 5503 C C . GLY B 1 361 ? 11.516 -12.297 -5.941 1 98.75 361 GLY B C 1
ATOM 5504 O O . GLY B 1 361 ? 12.32 -13.227 -5.945 1 98.75 361 GLY B O 1
ATOM 5505 N N . GLY B 1 362 ? 10.219 -12.445 -5.941 1 98.75 362 GLY B N 1
ATOM 5506 C CA . GLY B 1 362 ? 9.648 -13.781 -6.008 1 98.75 362 GLY B CA 1
ATOM 5507 C C . GLY B 1 362 ? 8.133 -13.773 -6.035 1 98.75 362 GLY B C 1
ATOM 5508 O O . GLY B 1 362 ? 7.516 -12.781 -6.426 1 98.75 362 GLY B O 1
ATOM 5509 N N . ILE B 1 363 ? 7.551 -14.914 -5.75 1 98.88 363 ILE B N 1
ATOM 5510 C CA . ILE B 1 363 ? 6.105 -15.109 -5.785 1 98.88 363 ILE B CA 1
ATOM 5511 C C . ILE B 1 363 ? 5.598 -15.43 -4.383 1 98.88 363 ILE B C 1
ATOM 5513 O O . ILE B 1 363 ? 6.047 -16.391 -3.756 1 98.88 363 ILE B O 1
ATOM 5517 N N . GLN B 1 364 ? 4.73 -14.562 -3.918 1 98.81 364 GLN B N 1
ATOM 5518 C CA . GLN B 1 364 ? 4.043 -14.867 -2.67 1 98.81 364 GLN B CA 1
ATOM 5519 C C . GLN B 1 364 ? 2.912 -15.867 -2.896 1 98.81 364 GLN B C 1
ATOM 5521 O O . GLN B 1 364 ? 2.104 -15.703 -3.812 1 98.81 364 GLN B O 1
ATOM 5526 N N . ILE B 1 365 ? 2.869 -16.906 -2.143 1 98.75 365 ILE B N 1
ATOM 5527 C CA . ILE B 1 365 ? 1.858 -17.953 -2.264 1 98.75 365 ILE B CA 1
ATOM 5528 C C . ILE B 1 365 ? 0.985 -17.984 -1.012 1 98.75 365 ILE B C 1
ATOM 5530 O O . ILE B 1 365 ? 1.46 -18.312 0.079 1 98.75 365 ILE B O 1
ATOM 5534 N N . ASN B 1 366 ? -0.244 -17.609 -1.197 1 98.12 366 ASN B N 1
ATOM 5535 C CA . ASN B 1 366 ? -1.194 -17.562 -0.092 1 98.12 366 ASN B CA 1
ATOM 5536 C C . ASN B 1 366 ? -1.897 -18.906 0.097 1 98.12 366 ASN B C 1
ATOM 5538 O O . ASN B 1 366 ? -2.252 -19.562 -0.879 1 98.12 366 ASN B O 1
ATOM 5542 N N . THR B 1 367 ? -2.033 -19.281 1.314 1 96.5 367 THR B N 1
ATOM 5543 C CA . THR B 1 367 ? -2.607 -20.562 1.688 1 96.5 367 THR B CA 1
ATOM 5544 C C . THR B 1 367 ? -3.809 -20.375 2.609 1 96.5 367 THR B C 1
ATOM 5546 O O . THR B 1 367 ? -4.055 -19.266 3.098 1 96.5 367 THR B O 1
ATOM 5549 N N . PRO B 1 368 ? -4.586 -21.422 2.77 1 91.62 368 PRO B N 1
ATOM 5550 C CA . PRO B 1 368 ? -5.715 -21.312 3.699 1 91.62 368 PRO B CA 1
ATOM 5551 C C . PRO B 1 368 ? -5.273 -21.031 5.133 1 91.62 368 PRO B C 1
ATOM 5553 O O . PRO B 1 368 ? -4.121 -21.297 5.492 1 91.62 368 PRO B O 1
ATOM 5556 N N . ASP B 1 369 ? -6.266 -20.5 5.887 1 88.25 369 ASP B N 1
ATOM 5557 C CA . ASP B 1 369 ? -6.012 -20.234 7.297 1 88.25 369 ASP B CA 1
ATOM 5558 C C . ASP B 1 369 ? -5.461 -21.484 7.996 1 88.25 369 ASP B C 1
ATOM 5560 O O . ASP B 1 369 ? -5.934 -22.594 7.754 1 88.25 369 ASP B O 1
ATOM 5564 N N . GLY B 1 370 ? -4.457 -21.312 8.797 1 87.25 370 GLY B N 1
ATOM 5565 C CA . GLY B 1 370 ? -3.865 -22.406 9.547 1 87.25 370 GLY B CA 1
ATOM 5566 C C . GLY B 1 370 ? -2.605 -22.953 8.898 1 87.25 370 GLY B C 1
ATOM 5567 O O . GLY B 1 370 ? -1.848 -23.703 9.539 1 87.25 370 GLY B O 1
ATOM 5568 N N . ILE B 1 371 ? -2.551 -22.672 7.707 1 90.38 371 ILE B N 1
ATOM 5569 C CA . ILE B 1 371 ? -1.344 -23.062 6.984 1 90.38 371 ILE B CA 1
ATOM 5570 C C . ILE B 1 371 ? -0.49 -21.828 6.699 1 90.38 371 ILE B C 1
ATOM 5572 O O . ILE B 1 371 ? -1.008 -20.781 6.285 1 90.38 371 ILE B O 1
ATOM 5576 N N . SER B 1 372 ? 0.792 -21.953 6.914 1 92.69 372 SER B N 1
ATOM 5577 C CA . SER B 1 372 ? 1.701 -20.844 6.617 1 92.69 372 SER B CA 1
ATOM 5578 C C . SER B 1 372 ? 1.668 -20.484 5.137 1 92.69 372 SER B C 1
ATOM 5580 O O . SER B 1 372 ? 1.584 -21.375 4.277 1 92.69 372 SER B O 1
ATOM 5582 N N . ASP B 1 373 ? 1.793 -19.172 4.902 1 97.5 373 ASP B N 1
ATOM 5583 C CA . ASP B 1 373 ? 2.045 -18.75 3.529 1 97.5 373 ASP B CA 1
ATOM 5584 C C . ASP B 1 373 ? 3.473 -19.078 3.102 1 97.5 373 ASP B C 1
ATOM 5586 O O . ASP B 1 373 ? 4.324 -19.375 3.941 1 97.5 373 ASP B O 1
ATOM 5590 N N . TYR B 1 374 ? 3.646 -19.078 1.787 1 98.19 374 TYR B N 1
ATOM 5591 C CA . TYR B 1 374 ? 4.949 -19.375 1.199 1 98.19 374 TYR B CA 1
ATOM 5592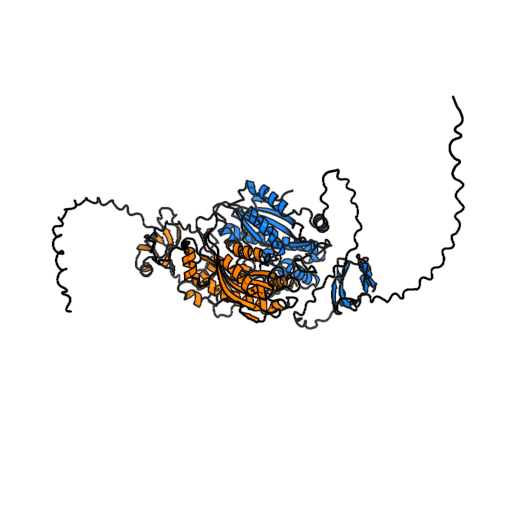 C C . TYR B 1 374 ? 5.422 -18.219 0.323 1 98.19 374 TYR B C 1
ATOM 5594 O O . TYR B 1 374 ? 4.617 -17.375 -0.09 1 98.19 374 TYR B O 1
ATOM 5602 N N . PHE B 1 375 ? 6.695 -18.219 0.158 1 98.69 375 PHE B N 1
ATOM 5603 C CA . PHE B 1 375 ? 7.348 -17.328 -0.799 1 98.69 375 PHE B CA 1
ATOM 5604 C C . PHE B 1 375 ? 8.344 -18.094 -1.66 1 98.69 375 PHE B C 1
ATOM 5606 O O . PHE B 1 375 ? 9.18 -18.844 -1.141 1 98.69 375 PHE B O 1
ATOM 5613 N N . LEU B 1 376 ? 8.195 -17.953 -2.961 1 98.56 376 LEU B N 1
ATOM 5614 C CA . LEU B 1 376 ? 9.156 -18.547 -3.885 1 98.56 376 LEU B CA 1
ATOM 5615 C C . LEU B 1 376 ? 10.172 -17.5 -4.352 1 98.56 376 LEU B C 1
ATOM 5617 O O . LEU B 1 376 ? 9.867 -16.672 -5.215 1 98.56 376 LEU B O 1
ATOM 5621 N N . PRO B 1 377 ? 11.375 -17.516 -3.777 1 98.5 377 PRO B N 1
ATOM 5622 C CA . PRO B 1 377 ? 12.391 -16.578 -4.266 1 98.5 377 PRO B CA 1
ATOM 5623 C C . PRO B 1 377 ? 12.852 -16.906 -5.688 1 98.5 377 PRO B C 1
ATOM 5625 O O . PRO B 1 377 ? 13.172 -18.062 -5.992 1 98.5 377 PRO B O 1
ATOM 5628 N N . LEU B 1 378 ? 12.852 -15.898 -6.516 1 98.19 378 LEU B N 1
ATOM 5629 C CA . LEU B 1 378 ? 13.297 -16.094 -7.891 1 98.19 378 LEU B CA 1
ATOM 5630 C C . LEU B 1 378 ? 14.57 -15.289 -8.172 1 98.19 378 LEU B C 1
ATOM 5632 O O . LEU B 1 378 ? 15.359 -15.656 -9.039 1 98.19 378 LEU B O 1
ATOM 5636 N N . SER B 1 379 ? 14.781 -14.195 -7.469 1 97.5 379 SER B N 1
ATOM 5637 C CA . SER B 1 379 ? 16.016 -13.406 -7.516 1 97.5 379 SER B CA 1
ATOM 5638 C C . SER B 1 379 ? 16.312 -12.773 -6.16 1 97.5 379 SER B C 1
ATOM 5640 O O . SER B 1 379 ? 15.398 -12.461 -5.398 1 97.5 379 SER B O 1
ATOM 5642 N N . PHE B 1 380 ? 17.547 -12.695 -5.84 1 98.44 380 PHE B N 1
ATOM 5643 C CA . PHE B 1 380 ? 18.016 -12.039 -4.625 1 98.44 380 PHE B CA 1
ATOM 5644 C C . PHE B 1 380 ? 19.391 -11.406 -4.848 1 98.44 380 PHE B C 1
ATOM 5646 O O . PHE B 1 380 ? 20.406 -12.086 -4.773 1 98.44 380 PHE B O 1
ATOM 5653 N N . ASP B 1 381 ? 19.328 -10.086 -5.051 1 97 381 ASP B N 1
ATOM 5654 C CA . ASP B 1 381 ? 20.547 -9.367 -5.426 1 97 381 ASP B CA 1
ATOM 5655 C C . ASP B 1 381 ? 20.922 -8.328 -4.367 1 97 381 ASP B C 1
ATOM 5657 O O . ASP B 1 381 ? 20.047 -7.676 -3.793 1 97 381 ASP B O 1
ATOM 5661 N N . LEU B 1 382 ? 22.203 -8.312 -4.125 1 97.44 382 LEU B N 1
ATOM 5662 C CA . LEU B 1 382 ? 22.75 -7.211 -3.342 1 97.44 382 LEU B CA 1
ATOM 5663 C C . LEU B 1 382 ? 23.312 -6.125 -4.25 1 97.44 382 LEU B C 1
ATOM 5665 O O . LEU B 1 382 ? 24.156 -6.398 -5.109 1 97.44 382 LEU B O 1
ATOM 5669 N N . ARG B 1 383 ? 22.828 -4.914 -4.031 1 96.94 383 ARG B N 1
ATOM 5670 C CA . ARG B 1 383 ? 23.25 -3.787 -4.852 1 96.94 383 ARG B CA 1
ATOM 5671 C C . ARG B 1 383 ? 23.906 -2.699 -4 1 96.94 383 ARG B C 1
ATOM 5673 O O . ARG B 1 383 ? 23.594 -2.566 -2.816 1 96.94 383 ARG B O 1
ATOM 5680 N N . ASN B 1 384 ? 24.812 -1.948 -4.648 1 94.25 384 ASN B N 1
ATOM 5681 C CA . ASN B 1 384 ? 25.375 -0.791 -3.959 1 94.25 384 ASN B CA 1
ATOM 5682 C C . ASN B 1 384 ? 24.5 0.443 -4.129 1 94.25 384 ASN B C 1
ATOM 5684 O O . ASN B 1 384 ? 23.406 0.362 -4.715 1 94.25 384 ASN B O 1
ATOM 5688 N N . ASN B 1 385 ? 24.922 1.579 -3.582 1 91.56 385 ASN B N 1
ATOM 5689 C CA . ASN B 1 385 ? 24.125 2.797 -3.564 1 91.56 385 ASN B CA 1
ATOM 5690 C C . ASN B 1 385 ? 24.016 3.426 -4.953 1 91.56 385 ASN B C 1
ATOM 5692 O O . ASN B 1 385 ? 23.375 4.457 -5.129 1 91.56 385 ASN B O 1
ATOM 5696 N N . GLN B 1 386 ? 24.625 2.758 -6 1 90 386 GLN B N 1
ATOM 5697 C CA . GLN B 1 386 ? 24.484 3.189 -7.387 1 90 386 GLN B CA 1
ATOM 5698 C C . GLN B 1 386 ? 23.562 2.25 -8.164 1 90 386 GLN B C 1
ATOM 5700 O O . GLN B 1 386 ? 23.375 2.418 -9.375 1 90 386 GLN B O 1
ATOM 5705 N N . GLY B 1 387 ? 23.047 1.284 -7.512 1 92.62 387 GLY B N 1
ATOM 5706 C CA . GLY B 1 387 ? 22.109 0.362 -8.125 1 92.62 387 GLY B CA 1
ATOM 5707 C C . GLY B 1 387 ? 22.781 -0.789 -8.844 1 92.62 387 GLY B C 1
ATOM 5708 O O . GLY B 1 387 ? 22.125 -1.592 -9.508 1 92.62 387 GLY B O 1
ATOM 5709 N N . LYS B 1 388 ? 24.062 -0.891 -8.711 1 93.44 388 LYS B N 1
ATOM 5710 C CA . LYS B 1 388 ? 24.812 -1.955 -9.383 1 93.44 388 LYS B CA 1
ATOM 5711 C C . LYS B 1 388 ? 24.828 -3.23 -8.547 1 93.44 388 LYS B C 1
ATOM 5713 O O . LYS B 1 388 ? 25 -3.178 -7.328 1 93.44 388 LYS B O 1
ATOM 5718 N N . ILE B 1 389 ? 24.656 -4.328 -9.227 1 95.06 389 ILE B N 1
ATOM 5719 C CA . ILE B 1 389 ? 24.688 -5.613 -8.539 1 95.06 389 ILE B CA 1
ATOM 5720 C C . ILE B 1 389 ? 26.109 -5.934 -8.086 1 95.06 389 ILE B C 1
ATOM 5722 O O . ILE B 1 389 ? 27.031 -5.922 -8.891 1 95.06 389 ILE B O 1
ATOM 5726 N N . VAL B 1 390 ? 26.234 -6.223 -6.828 1 95.31 390 VAL B N 1
ATOM 5727 C CA . VAL B 1 390 ? 27.531 -6.574 -6.25 1 95.31 390 VAL B CA 1
ATOM 5728 C C . VAL B 1 390 ? 27.625 -8.086 -6.086 1 95.31 390 VAL B C 1
ATOM 5730 O O . VAL B 1 390 ? 28.703 -8.672 -6.242 1 95.31 390 VAL B O 1
ATOM 5733 N N . LYS B 1 391 ? 26.484 -8.664 -5.727 1 94.62 391 LYS B N 1
ATOM 5734 C CA . LYS B 1 391 ? 26.469 -10.094 -5.43 1 94.62 391 LYS B CA 1
ATOM 5735 C C . LYS B 1 391 ? 25.047 -10.656 -5.512 1 94.62 391 LYS B C 1
ATOM 5737 O O . LYS B 1 391 ? 24.094 -9.984 -5.133 1 94.62 391 LYS B O 1
ATOM 5742 N N . SER B 1 392 ? 24.953 -11.859 -6.035 1 95.5 392 SER B N 1
ATOM 5743 C CA . SER B 1 392 ? 23.719 -12.609 -5.887 1 95.5 392 SER B CA 1
ATOM 5744 C C . SER B 1 392 ? 23.672 -13.328 -4.543 1 95.5 392 SER B C 1
ATOM 5746 O O . SER B 1 392 ? 24.641 -13.984 -4.145 1 95.5 392 SER B O 1
ATOM 5748 N N . LEU B 1 393 ? 22.531 -13.219 -3.855 1 95.25 393 LEU B N 1
ATOM 5749 C CA . LEU B 1 393 ? 22.375 -13.836 -2.541 1 95.25 393 LEU B CA 1
ATOM 5750 C C . LEU B 1 393 ? 21.406 -15.008 -2.596 1 95.25 393 LEU B C 1
ATOM 5752 O O . LEU B 1 393 ? 21.078 -15.602 -1.565 1 95.25 393 LEU B O 1
ATOM 5756 N N . LEU B 1 394 ? 20.953 -15.305 -3.826 1 93.75 394 LEU B N 1
ATOM 5757 C CA . LEU B 1 394 ? 19.984 -16.375 -3.963 1 93.75 394 LEU B CA 1
ATOM 5758 C C . LEU B 1 394 ? 20.578 -17.719 -3.551 1 93.75 394 LEU B C 1
ATOM 5760 O O . LEU B 1 394 ? 21.719 -18.016 -3.891 1 93.75 394 LEU B O 1
ATOM 5764 N N . TRP B 1 395 ? 19.859 -18.453 -2.715 1 80.44 395 TRP B N 1
ATOM 5765 C CA . TRP B 1 395 ? 20.375 -19.719 -2.232 1 80.44 395 TRP B CA 1
ATOM 5766 C C . TRP B 1 395 ? 20.219 -20.812 -3.289 1 80.44 395 TRP B C 1
ATOM 5768 O O . TRP B 1 395 ? 19.375 -20.688 -4.184 1 80.44 395 TRP B O 1
ATOM 5778 N N . ALA B 1 396 ? 21.172 -21.734 -3.342 1 64.31 396 ALA B N 1
ATOM 5779 C CA . ALA B 1 396 ? 21.219 -22.906 -4.215 1 64.31 396 ALA B CA 1
ATOM 5780 C C . ALA B 1 396 ? 20.188 -23.938 -3.799 1 64.31 396 ALA B C 1
ATOM 5782 O O . ALA B 1 396 ? 19.828 -24.031 -2.621 1 64.31 396 ALA B O 1
#

Radius of gyration: 35.47 Å; Cα contacts (8 Å, |Δi|>4): 1482; chains: 2; bounding box: 78×148×112 Å

InterPro domains:
  IPR040703 Limiting CO2-inducible protein B/C, beta carbonyic anhydrase domain [PF18599] (160-383)

Secondary structure (DSSP, 8-state):
-------S-GGG--------------------------EEEEEEEE-TTS-EEEEEES-SSSPTT-EEEPSPBS-GGGTTT-SEEEBTTS-EEEE-SB-----S-----------------------------------SS------HHHHHHHHHSTT-EEHHHHHHHHHHHHGGGT-STTEEEEEE--S-GGGHHHHHHHHHHS-PPEE---GGG--TTHHHHHHHHHTTSPTT-EEEEEE--EEEB-TT--BTEE--TT-SS-EESSHHHHHHHHHHHTTTTS--TT--------GGGHHHHHHHHHHGGGHHHHHH-S-HHHHHHHHHHHHHHHHHHHHHHHHGGG--SS--EEEEEEEEEE--TTS--EEEEEEEEEE-TTS-EEEE----/-------------------------------------PEEEEEEEE-TTS-EEEEEES-SSSPTT-EEEPSPBS-GGGTTT-SEEEBTTS-EEEE-SB-----S-----------------------------------SS------HHHHHHHHHSTT-EEHHHHHHHHHHHHGGGT-STTEEEEEE--S-GGGHHHHHHHHHHS-PPEE---GGG--TTHHHHHHHHHTTSPTT-EEEEEE--EEEB-TT--BTEE--TT-SS-EESSHHHHHHHHHHHTTTTS--TT--------GGGHHHHHHHHHHGGGHHHHHH-S-HHHHHHHHHHHHHHHHHHHHHHHHGGG--SS--EEEEEEEEEE--TTS--EEEEEEEEEE-TTS-EEEE----

pLDDT: mean 73.84, std 28.17, range [18.31, 98.88]

Foldseek 3Di:
DDDDPPDDPPDPDDDPPPPPPPPPPPPPPPPPPPPLPAWEFEQWDQDLQQWIWGATDSDPPDDGGAIAIGAHWPCSVCVVVAQWTAHPQGRIHGYDYHNDPDDDPPPPPPPDPPDNRDHPPPPDPRPPPPPPPPPPPPPPDPPPDQALQRVLCCVLFPQKDFLVVVLVLCCVLCVVQPAFAQEAEEEQEEPDPLCVVSQVSVCVGYHHYQYQHYAQRARPNFLVSLLVSLLVGHDQEEYEYETFGEWEQENNRDIQWYDDPPDPDIDGPRPLLVVLLVCLVVVNLAPPPPPDDQPPCPVVPNPSSVQNNLLSVCSVVLVPDSDNSSCSRVSRQVSRVVRVLVSCQNRLLSHPHWHKYWYWTFYWYGYYPPDTTITRTDFIFIGTSNSDTDDTSDDD/DPPDPDDDPDDPDDDPDPDPPPPPPPPPPPPPPPPLPAWEFEQWDQDLQQWIWGATDSDPPDDGGAIAIGAHWPCSVCVVVAQWTAHPLGRIYGYDYHNDPDDDPPPPPPPDPPDPRDHPPPPDPRPPPPPPPPPPPPDDDPPPDQALQRVLCCVLFPQKDFLVRVLVLCCVLCVVQPAFAQEAEEEQEEPDPLCVVSQVSVCVGYHHYQYQHYAQRARPNFLVSLLVSLLVGGDQEEYEYETFGEWEQENNRDIQWYDDPPDPDIDGPRPLLVVLLVCLVVVNLAPPPPPDDQPPQPVPPNPSSVQNNLLSVCSVVLVPDSDNSSCSRVSRQVSRVVRVLVSCQNRLLSHPHWHKYWYWTFYWYGYYPPDTTITRTDFIFIGTSNSDTDDTSDDD